Protein AF-0000000076043948 (afdb_homodimer)

Structure (mmCIF, N/CA/C/O backbone):
data_AF-0000000076043948-model_v1
#
loop_
_entity.id
_entity.type
_entity.pdbx_description
1 polymer 'Carboxypeptidase Q'
#
loop_
_atom_site.group_PDB
_atom_site.id
_atom_site.type_symbol
_atom_site.label_atom_id
_atom_site.label_alt_id
_atom_site.label_comp_id
_atom_site.label_asym_id
_atom_site.label_entity_id
_atom_site.label_seq_id
_atom_site.pdbx_PDB_ins_code
_atom_site.Cartn_x
_atom_site.Cartn_y
_atom_site.Cartn_z
_atom_site.occupancy
_atom_site.B_iso_or_equiv
_atom_site.auth_seq_id
_atom_site.auth_comp_id
_atom_site.auth_asym_id
_atom_site.auth_atom_id
_atom_site.pdbx_PDB_model_num
ATOM 1 N N . MET A 1 1 ? -17.734 -24.188 -31.656 1 89.12 1 MET A N 1
ATOM 2 C CA . MET A 1 1 ? -17.281 -23.281 -30.609 1 89.12 1 MET A CA 1
ATOM 3 C C . MET A 1 1 ? -15.75 -23.266 -30.531 1 89.12 1 MET A C 1
ATOM 5 O O . MET A 1 1 ? -15.117 -24.328 -30.516 1 89.12 1 MET A O 1
ATOM 9 N N . THR A 1 2 ? -15.203 -22.078 -30.594 1 95.69 2 THR A N 1
ATOM 10 C CA . THR A 1 2 ? -13.75 -21.969 -30.578 1 95.69 2 THR A CA 1
ATOM 11 C C . THR A 1 2 ? -13.227 -21.922 -29.141 1 95.69 2 THR A C 1
ATOM 13 O O . THR A 1 2 ? -14.016 -21.828 -28.203 1 95.69 2 THR A O 1
ATOM 16 N N . ILE A 1 3 ? -11.992 -22.109 -29 1 98.31 3 ILE A N 1
ATOM 17 C CA . ILE A 1 3 ? -11.336 -21.984 -27.703 1 98.31 3 ILE A CA 1
ATOM 18 C C . ILE A 1 3 ? -11.625 -20.625 -27.094 1 98.31 3 ILE A C 1
ATOM 20 O O . ILE A 1 3 ? -11.969 -20.516 -25.922 1 98.31 3 ILE A O 1
ATOM 24 N N . ILE A 1 4 ? -11.555 -19.578 -27.938 1 98.56 4 ILE A N 1
ATOM 25 C CA . ILE A 1 4 ? -11.773 -18.203 -27.484 1 98.56 4 ILE A CA 1
ATOM 26 C C . ILE A 1 4 ? -13.219 -18.031 -27.031 1 98.56 4 ILE A C 1
ATOM 28 O O . ILE A 1 4 ? -13.477 -17.453 -25.969 1 98.56 4 ILE A O 1
ATOM 32 N N . ASP A 1 5 ? -14.141 -18.562 -27.781 1 98.31 5 ASP A N 1
ATOM 33 C CA . ASP A 1 5 ? -15.555 -18.453 -27.422 1 98.31 5 ASP A CA 1
ATOM 34 C C . ASP A 1 5 ? -15.828 -19.109 -26.078 1 98.31 5 ASP A C 1
ATOM 36 O O . ASP A 1 5 ? -16.531 -18.547 -25.234 1 98.31 5 ASP A O 1
ATOM 40 N N . LEU A 1 6 ? -15.297 -20.281 -25.922 1 98.56 6 LEU A N 1
ATOM 41 C CA . LEU A 1 6 ? -15.516 -21.016 -24.672 1 98.56 6 LEU A CA 1
ATOM 42 C C . LEU A 1 6 ? -14.906 -20.281 -23.484 1 98.56 6 LEU A C 1
ATOM 44 O O . LEU A 1 6 ? -15.539 -20.156 -22.438 1 98.56 6 LEU A O 1
ATOM 48 N N . ALA A 1 7 ? -13.727 -19.781 -23.594 1 98.62 7 ALA A N 1
ATOM 49 C CA . ALA A 1 7 ? -12.953 -19.188 -22.5 1 98.62 7 ALA A CA 1
ATOM 50 C C . ALA A 1 7 ? -13.5 -17.812 -22.109 1 98.62 7 ALA A C 1
ATOM 52 O O . ALA A 1 7 ? -13.5 -17.453 -20.938 1 98.62 7 ALA A O 1
ATOM 53 N N . VAL A 1 8 ? -13.93 -17.016 -23.172 1 98.31 8 VAL A N 1
ATOM 54 C CA . VAL A 1 8 ? -14.211 -15.594 -22.938 1 98.31 8 VAL A CA 1
ATOM 55 C C . VAL A 1 8 ? -15.711 -15.375 -22.797 1 98.31 8 VAL A C 1
ATOM 57 O O . VAL A 1 8 ? -16.156 -14.555 -22 1 98.31 8 VAL A O 1
ATOM 60 N N . PHE A 1 9 ? -16.547 -16.125 -23.547 1 96.69 9 PHE A N 1
ATOM 61 C CA . PHE A 1 9 ? -17.984 -15.859 -23.594 1 96.69 9 PHE A CA 1
ATOM 62 C C . PHE A 1 9 ? -18.781 -17.094 -23.188 1 96.69 9 PHE A C 1
ATOM 64 O O . PHE A 1 9 ? -19.969 -17 -22.891 1 96.69 9 PHE A O 1
ATOM 71 N N . GLY A 1 10 ? -18.172 -18.203 -23.172 1 97.75 10 GLY A N 1
ATOM 72 C CA . GLY A 1 10 ? -18.875 -19.453 -22.984 1 97.75 10 GLY A CA 1
ATOM 73 C C . GLY A 1 10 ? -18.906 -19.922 -21.547 1 97.75 10 GLY A C 1
ATOM 74 O O . GLY A 1 10 ? -18.812 -19.109 -20.625 1 97.75 10 GLY A O 1
ATOM 75 N N . ALA A 1 11 ? -19.062 -21.172 -21.391 1 97.81 11 ALA A N 1
ATOM 76 C CA . ALA A 1 11 ? -19.312 -21.781 -20.094 1 97.81 11 ALA A CA 1
ATOM 77 C C . ALA A 1 11 ? -18.078 -21.719 -19.188 1 97.81 11 ALA A C 1
ATOM 79 O O . ALA A 1 11 ? -18.188 -21.844 -17.969 1 97.81 11 ALA A O 1
ATOM 80 N N . ALA A 1 12 ? -16.906 -21.5 -19.797 1 98.56 12 ALA A N 1
ATOM 81 C CA . ALA A 1 12 ? -15.672 -21.5 -19.016 1 98.56 12 ALA A CA 1
ATOM 82 C C . ALA A 1 12 ? -15.32 -20.078 -18.562 1 98.56 12 ALA A C 1
ATOM 84 O O . ALA A 1 12 ? -14.305 -19.875 -17.906 1 98.56 12 ALA A O 1
ATOM 85 N N . GLN A 1 13 ? -16.219 -19.141 -18.922 1 98.5 13 GLN A N 1
ATOM 86 C CA . GLN A 1 13 ? -15.977 -17.766 -18.516 1 98.5 13 GLN A CA 1
ATOM 87 C C . GLN A 1 13 ? -15.773 -17.672 -17.016 1 98.5 13 GLN A C 1
ATOM 89 O O . GLN A 1 13 ? -16.531 -18.25 -16.234 1 98.5 13 GLN A O 1
ATOM 94 N N . ASN A 1 14 ? -14.672 -17 -16.562 1 98.75 14 ASN A N 1
ATOM 95 C CA . ASN A 1 14 ? -14.289 -16.703 -15.195 1 98.75 14 ASN A CA 1
ATOM 96 C C . ASN A 1 14 ? -13.875 -17.969 -14.438 1 98.75 14 ASN A C 1
ATOM 98 O O . ASN A 1 14 ? -13.68 -17.922 -13.219 1 98.75 14 ASN A O 1
ATOM 102 N N . ARG A 1 15 ? -13.719 -19.047 -15.109 1 98.69 15 ARG A N 1
ATOM 103 C CA . ARG A 1 15 ? -13.43 -20.297 -14.438 1 98.69 15 ARG A CA 1
ATOM 104 C C . ARG A 1 15 ? -12.023 -20.281 -13.844 1 98.69 15 ARG A C 1
ATOM 106 O O . ARG A 1 15 ? -11.812 -20.75 -12.719 1 98.69 15 ARG A O 1
ATOM 113 N N . SER A 1 16 ? -11.055 -19.812 -14.602 1 98.75 16 SER A N 1
ATOM 114 C CA . SER A 1 16 ? -9.703 -19.75 -14.07 1 98.75 16 SER A CA 1
ATOM 115 C C . SER A 1 16 ? -9.625 -18.844 -12.852 1 98.75 16 SER A C 1
ATOM 117 O O . SER A 1 16 ? -8.898 -19.141 -11.898 1 98.75 16 SER A O 1
ATOM 119 N N . TYR A 1 17 ? -10.359 -17.75 -12.875 1 98.81 17 TYR A N 1
ATOM 120 C CA . TYR A 1 17 ? -10.406 -16.828 -11.734 1 98.81 17 TYR A CA 1
ATOM 121 C C . TYR A 1 17 ? -11.008 -17.516 -10.516 1 98.81 17 TYR A C 1
ATOM 123 O O . TYR A 1 17 ? -10.477 -17.406 -9.406 1 98.81 17 TYR A O 1
ATOM 131 N N . LYS A 1 18 ? -12.133 -18.188 -10.711 1 98.69 18 LYS A N 1
ATOM 132 C CA . LYS A 1 18 ? -12.797 -18.875 -9.609 1 98.69 18 LYS A CA 1
ATOM 133 C C . LYS A 1 18 ? -11.914 -19.984 -9.039 1 98.69 18 LYS A C 1
ATOM 135 O O . LYS A 1 18 ? -11.852 -20.172 -7.824 1 98.69 18 LYS A O 1
ATOM 140 N N . ARG A 1 19 ? -11.258 -20.719 -9.922 1 98.75 19 ARG A N 1
ATOM 141 C CA . ARG A 1 19 ? -10.328 -21.766 -9.5 1 98.75 19 ARG A CA 1
ATOM 142 C C . ARG A 1 19 ? -9.195 -21.172 -8.664 1 98.75 19 ARG A C 1
ATOM 144 O O . ARG A 1 19 ? -8.805 -21.75 -7.645 1 98.75 19 ARG A O 1
ATOM 151 N N . LEU A 1 20 ? -8.664 -20.062 -9.109 1 98.88 20 LEU A N 1
ATOM 152 C CA . LEU A 1 20 ? -7.59 -19.406 -8.383 1 98.88 20 LEU A CA 1
ATOM 153 C C . LEU A 1 20 ? -8.062 -18.953 -7.004 1 98.88 20 LEU A C 1
ATOM 155 O O . LEU A 1 20 ? -7.363 -19.141 -6.008 1 98.88 20 LEU A O 1
ATOM 159 N N . ALA A 1 21 ? -9.227 -18.312 -6.984 1 98.88 21 ALA A N 1
ATOM 160 C CA . ALA A 1 21 ? -9.781 -17.828 -5.719 1 98.88 21 ALA A CA 1
ATOM 161 C C . ALA A 1 21 ? -9.977 -18.984 -4.742 1 98.88 21 ALA A C 1
ATOM 163 O O . ALA A 1 21 ? -9.594 -18.891 -3.574 1 98.88 21 ALA A O 1
ATOM 164 N N . ASP A 1 22 ? -10.602 -20.078 -5.234 1 98.5 22 ASP A N 1
ATOM 165 C CA . ASP A 1 22 ? -10.82 -21.234 -4.383 1 98.5 22 ASP A CA 1
ATOM 166 C C . ASP A 1 22 ? -9.5 -21.766 -3.826 1 98.5 22 ASP A C 1
ATOM 168 O O . ASP A 1 22 ? -9.406 -22.078 -2.637 1 98.5 22 ASP A O 1
ATOM 172 N N . PHE A 1 23 ? -8.555 -21.859 -4.621 1 98.75 23 PHE A N 1
ATOM 173 C CA . PHE A 1 23 ? -7.246 -22.406 -4.285 1 98.75 23 PHE A CA 1
ATOM 174 C C . PHE A 1 23 ? -6.535 -21.531 -3.268 1 98.75 23 PHE A C 1
ATOM 176 O O . PHE A 1 23 ? -6.16 -22 -2.189 1 98.75 23 PHE A O 1
ATOM 183 N N . THR A 1 24 ? -6.41 -20.219 -3.553 1 98.75 24 THR A N 1
ATOM 184 C CA . THR A 1 24 ? -5.625 -19.328 -2.709 1 98.75 24 THR A CA 1
ATOM 185 C C . THR A 1 24 ? -6.363 -19.031 -1.406 1 98.75 24 THR A C 1
ATOM 187 O O . THR A 1 24 ? -5.734 -18.844 -0.361 1 98.75 24 THR A O 1
ATOM 190 N N . ASP A 1 25 ? -7.699 -18.938 -1.496 1 98.69 25 ASP A N 1
ATOM 191 C CA . ASP A 1 25 ? -8.461 -18.719 -0.272 1 98.69 25 ASP A CA 1
ATOM 192 C C . ASP A 1 25 ? -8.32 -19.906 0.681 1 98.69 25 ASP A C 1
ATOM 194 O O . ASP A 1 25 ? -8.336 -19.734 1.901 1 98.69 25 ASP A O 1
ATOM 198 N N . THR A 1 26 ? -8.188 -21.031 0.118 1 98.38 26 THR A N 1
ATOM 199 C CA . THR A 1 26 ? -8.133 -22.266 0.911 1 98.38 26 THR A CA 1
ATOM 200 C C . THR A 1 26 ? -6.734 -22.453 1.498 1 98.38 26 THR A C 1
ATOM 202 O O . THR A 1 26 ? -6.59 -22.734 2.689 1 98.38 26 THR A O 1
ATOM 205 N N . ILE A 1 27 ? -5.684 -22.297 0.711 1 98.38 27 ILE A N 1
ATOM 206 C CA . ILE A 1 27 ? -4.34 -22.719 1.09 1 98.38 27 ILE A CA 1
ATOM 207 C C . ILE A 1 27 ? -3.584 -21.547 1.716 1 98.38 27 ILE A C 1
ATOM 209 O O . ILE A 1 27 ? -2.805 -21.734 2.652 1 98.38 27 ILE A O 1
ATOM 213 N N . GLY A 1 28 ? -3.744 -20.297 1.127 1 98.12 28 GLY A N 1
ATOM 214 C CA . GLY A 1 28 ? -2.896 -19.172 1.495 1 98.12 28 GLY A CA 1
ATOM 215 C C . GLY A 1 28 ? -1.545 -19.203 0.806 1 98.12 28 GLY A C 1
ATOM 216 O O . GLY A 1 28 ? -1.438 -19.609 -0.35 1 98.12 28 GLY A O 1
ATOM 217 N N . ASN A 1 29 ? -0.562 -18.641 1.426 1 98.06 29 ASN A N 1
ATOM 218 C CA . ASN A 1 29 ? 0.78 -18.656 0.852 1 98.06 29 ASN A CA 1
ATOM 219 C C . ASN A 1 29 ? 1.41 -20.031 0.91 1 98.06 29 ASN A C 1
ATOM 221 O O . ASN A 1 29 ? 0.994 -20.875 1.707 1 98.06 29 ASN A O 1
ATOM 225 N N . ARG A 1 30 ? 2.373 -20.234 0.055 1 98.44 30 ARG A N 1
ATOM 226 C CA . ARG A 1 30 ? 2.898 -21.578 -0.164 1 98.44 30 ARG A CA 1
ATOM 227 C C . ARG A 1 30 ? 4.406 -21.547 -0.392 1 98.44 30 ARG A C 1
ATOM 229 O O . ARG A 1 30 ? 4.891 -22.016 -1.422 1 98.44 30 ARG A O 1
ATOM 236 N N . VAL A 1 31 ? 5.105 -21.125 0.623 1 98.38 31 VAL A N 1
ATOM 237 C CA . VAL A 1 31 ? 6.551 -20.984 0.48 1 98.38 31 VAL A CA 1
ATOM 238 C C . VAL A 1 31 ? 7.211 -22.359 0.499 1 98.38 31 VAL A C 1
ATOM 240 O O . VAL A 1 31 ? 6.684 -23.297 1.099 1 98.38 31 VAL A O 1
ATOM 243 N N . SER A 1 32 ? 8.352 -22.469 -0.191 1 98.38 32 SER A N 1
ATOM 244 C CA . SER A 1 32 ? 9.125 -23.688 -0.297 1 98.38 32 SER A CA 1
ATOM 245 C C . SER A 1 32 ? 9.336 -24.344 1.071 1 98.38 32 SER A C 1
ATOM 247 O O . SER A 1 32 ? 9.719 -23.656 2.027 1 98.38 32 SER A O 1
ATOM 249 N N . GLY A 1 33 ? 9.062 -25.609 1.171 1 98.19 33 GLY A N 1
ATOM 250 C CA . GLY A 1 33 ? 9.32 -26.375 2.379 1 98.19 33 GLY A CA 1
ATOM 251 C C . GLY A 1 33 ? 8.188 -26.281 3.391 1 98.19 33 GLY A C 1
ATOM 252 O O . GLY A 1 33 ? 8.219 -26.953 4.426 1 98.19 33 GLY A O 1
ATOM 253 N N . SER A 1 34 ? 7.188 -25.578 3.139 1 98 34 SER A N 1
ATOM 254 C CA . SER A 1 34 ? 6.105 -25.375 4.098 1 98 34 SER A CA 1
ATOM 255 C C . SER A 1 34 ? 5.039 -26.453 3.977 1 98 34 SER A C 1
ATOM 257 O O . SER A 1 34 ? 4.922 -27.109 2.936 1 98 34 SER A O 1
ATOM 259 N N . HIS A 1 35 ? 4.305 -26.609 5.059 1 97.69 35 HIS A N 1
ATOM 260 C CA . HIS A 1 35 ? 3.135 -27.469 5.035 1 97.69 35 HIS A CA 1
ATOM 261 C C . HIS A 1 35 ? 2.107 -26.984 4.02 1 97.69 35 HIS A C 1
ATOM 263 O O . HIS A 1 35 ? 1.45 -27.797 3.357 1 97.69 35 HIS A O 1
ATOM 269 N N . ASN A 1 36 ? 1.977 -25.688 3.834 1 98.31 36 ASN A N 1
ATOM 270 C CA . ASN A 1 36 ? 1.037 -25.125 2.877 1 98.31 36 ASN A CA 1
ATOM 271 C C . ASN A 1 36 ? 1.363 -25.547 1.447 1 98.31 36 ASN A C 1
ATOM 273 O O . ASN A 1 36 ? 0.46 -25.766 0.641 1 98.31 36 ASN A O 1
ATOM 277 N N . LEU A 1 37 ? 2.65 -25.594 1.121 1 98.75 37 LEU A N 1
ATOM 278 C CA . LEU A 1 37 ? 3.016 -26.016 -0.222 1 98.75 37 LEU A CA 1
ATOM 279 C C . LEU A 1 37 ? 2.596 -27.469 -0.457 1 98.75 37 LEU A C 1
ATOM 281 O O . LEU A 1 37 ? 2.113 -27.812 -1.539 1 98.75 37 LEU A O 1
ATOM 285 N N . GLU A 1 38 ? 2.77 -28.297 0.518 1 98.5 38 GLU A N 1
ATOM 286 C CA . GLU A 1 38 ? 2.33 -29.688 0.414 1 98.5 38 GLU A CA 1
ATOM 287 C C . GLU A 1 38 ? 0.824 -29.766 0.192 1 98.5 38 GLU A C 1
ATOM 289 O O . GLU A 1 38 ? 0.36 -30.531 -0.665 1 98.5 38 GLU A O 1
ATOM 294 N N . MET A 1 39 ? 0.13 -29 0.976 1 98.56 39 MET A N 1
ATOM 295 C CA . MET A 1 39 ? -1.322 -28.969 0.828 1 98.56 39 MET A CA 1
ATOM 296 C C . MET A 1 39 ? -1.716 -28.453 -0.555 1 98.56 39 MET A C 1
ATOM 298 O O . MET A 1 39 ? -2.682 -28.938 -1.147 1 98.56 39 MET A O 1
ATOM 302 N N . ALA A 1 40 ? -0.991 -27.516 -1.027 1 98.81 40 ALA A N 1
ATOM 303 C CA . ALA A 1 40 ? -1.26 -26.938 -2.342 1 98.81 40 ALA A CA 1
ATOM 304 C C . ALA A 1 40 ? -1.103 -27.984 -3.443 1 98.81 40 ALA A C 1
ATOM 306 O O . ALA A 1 40 ? -1.934 -28.062 -4.352 1 98.81 40 ALA A O 1
ATOM 307 N N . ILE A 1 41 ? -0.041 -28.719 -3.395 1 98.88 41 ILE A N 1
ATOM 308 C CA . ILE A 1 41 ? 0.228 -29.734 -4.395 1 98.88 41 ILE A CA 1
ATOM 309 C C . ILE A 1 41 ? -0.877 -30.797 -4.363 1 98.88 41 ILE A C 1
ATOM 311 O O . ILE A 1 41 ? -1.394 -31.188 -5.41 1 98.88 41 ILE A O 1
ATOM 315 N N . LYS A 1 42 ? -1.222 -31.188 -3.162 1 98.81 42 LYS A N 1
ATOM 316 C CA . LYS A 1 42 ? -2.301 -32.156 -3.016 1 98.81 42 LYS A CA 1
ATOM 317 C C . LYS A 1 42 ? -3.617 -31.594 -3.551 1 98.81 42 LYS A C 1
ATOM 319 O O . LYS A 1 42 ? -4.363 -32.312 -4.234 1 98.81 42 LYS A O 1
ATOM 324 N N . TYR A 1 43 ? -3.883 -30.406 -3.189 1 98.81 43 TYR A N 1
ATOM 325 C CA . TYR A 1 43 ? -5.094 -29.734 -3.654 1 98.81 43 TYR A CA 1
ATOM 326 C C . TYR A 1 43 ? -5.16 -29.719 -5.176 1 98.81 43 TYR A C 1
ATOM 328 O O . TYR A 1 43 ? -6.18 -30.094 -5.762 1 98.81 43 TYR A O 1
ATOM 336 N N . MET A 1 44 ? -4.121 -29.297 -5.82 1 98.88 44 MET A N 1
ATOM 337 C CA . MET A 1 44 ? -4.094 -29.188 -7.277 1 98.88 44 MET A CA 1
ATOM 338 C C . MET A 1 44 ? -4.172 -30.562 -7.93 1 98.88 44 MET A C 1
ATOM 340 O O . MET A 1 44 ? -4.852 -30.734 -8.945 1 98.88 44 MET A O 1
ATOM 344 N N . TYR A 1 45 ? -3.424 -31.516 -7.375 1 98.88 45 TYR A N 1
ATOM 345 C CA . TYR A 1 45 ? -3.502 -32.875 -7.895 1 98.88 45 TYR A CA 1
ATOM 346 C C . TYR A 1 45 ? -4.945 -33.344 -7.941 1 98.88 45 TYR A C 1
ATOM 348 O O . TYR A 1 45 ? -5.41 -33.844 -8.969 1 98.88 45 TYR A O 1
ATOM 356 N N . ASN A 1 46 ? -5.652 -33.219 -6.855 1 98.81 46 ASN A N 1
ATOM 357 C CA . ASN A 1 46 ? -7.035 -33.688 -6.758 1 98.81 46 ASN A CA 1
ATOM 358 C C . ASN A 1 46 ? -7.957 -32.875 -7.676 1 98.81 46 ASN A C 1
ATOM 360 O O . ASN A 1 46 ? -8.828 -33.469 -8.336 1 98.81 46 ASN A O 1
ATOM 364 N N . ALA A 1 47 ? -7.781 -31.578 -7.656 1 98.75 47 ALA A N 1
ATOM 365 C CA . ALA A 1 47 ? -8.641 -30.719 -8.477 1 98.75 47 ALA A CA 1
ATOM 366 C C . ALA A 1 47 ? -8.477 -31.047 -9.961 1 98.75 47 ALA A C 1
ATOM 368 O O . ALA A 1 47 ? -9.461 -31.094 -10.703 1 98.75 47 ALA A O 1
ATOM 369 N N . ILE A 1 48 ? -7.25 -31.266 -10.375 1 98.75 48 ILE A N 1
ATOM 370 C CA . ILE A 1 48 ? -6.953 -31.547 -11.773 1 98.75 48 ILE A CA 1
ATOM 371 C C . ILE A 1 48 ? -7.48 -32.938 -12.148 1 98.75 48 ILE A C 1
ATOM 373 O O . ILE A 1 48 ? -8.047 -33.125 -13.234 1 98.75 48 ILE A O 1
ATOM 377 N N . ALA A 1 49 ? -7.305 -33.844 -11.266 1 98.56 49 ALA A N 1
ATOM 378 C CA . ALA A 1 49 ? -7.836 -35.188 -11.5 1 98.56 49 ALA A CA 1
ATOM 379 C C . ALA A 1 49 ? -9.359 -35.156 -11.609 1 98.56 49 ALA A C 1
ATOM 381 O O . ALA A 1 49 ? -9.938 -35.812 -12.477 1 98.56 49 ALA A O 1
ATOM 382 N N . GLN A 1 50 ? -9.977 -34.438 -10.766 1 98.06 50 GLN A N 1
ATOM 383 C CA . GLN A 1 50 ? -11.43 -34.281 -10.781 1 98.06 50 GLN A CA 1
ATOM 384 C C . GLN A 1 50 ? -11.906 -33.625 -12.07 1 98.06 50 GLN A C 1
ATOM 386 O O . GLN A 1 50 ? -13.008 -33.875 -12.547 1 98.06 50 GLN A O 1
ATOM 391 N N . ASP A 1 51 ? -11.023 -32.812 -12.547 1 96.75 51 ASP A N 1
ATOM 392 C CA . ASP A 1 51 ? -11.297 -32.125 -13.812 1 96.75 51 ASP A CA 1
ATOM 393 C C . ASP A 1 51 ? -11.172 -33.094 -14.984 1 96.75 51 ASP A C 1
ATOM 395 O O . ASP A 1 51 ? -11.43 -32.719 -16.141 1 96.75 51 ASP A O 1
ATOM 399 N N . GLY A 1 52 ? -10.734 -34.344 -14.82 1 97.31 52 GLY A N 1
ATOM 400 C CA . GLY A 1 52 ? -10.664 -35.375 -15.844 1 97.31 52 GLY A CA 1
ATOM 401 C C . GLY A 1 52 ? -9.367 -35.344 -16.625 1 97.31 52 GLY A C 1
ATOM 402 O O . GLY A 1 52 ? -9.289 -35.906 -17.734 1 97.31 52 GLY A O 1
ATOM 403 N N . LEU A 1 53 ? -8.406 -34.656 -16.125 1 98.38 53 LEU A N 1
ATOM 404 C CA . LEU A 1 53 ? -7.105 -34.594 -16.781 1 98.38 53 LEU A CA 1
ATOM 405 C C . LEU A 1 53 ? -6.121 -35.562 -16.125 1 98.38 53 LEU A C 1
ATOM 407 O O . LEU A 1 53 ? -6.242 -35.875 -14.938 1 98.38 53 LEU A O 1
ATOM 411 N N . TYR A 1 54 ? -5.184 -36.062 -16.938 1 98.12 54 TYR A N 1
ATOM 412 C CA . TYR A 1 54 ? -4.117 -36.906 -16.391 1 98.12 54 TYR A CA 1
ATOM 413 C C . TYR A 1 54 ? -3.1 -36.062 -15.633 1 98.12 54 TYR A C 1
ATOM 415 O O . TYR A 1 54 ? -2.561 -35.094 -16.188 1 98.12 54 TYR A O 1
ATOM 423 N N . VAL A 1 55 ? -2.889 -36.375 -14.367 1 98.81 55 VAL A N 1
ATOM 424 C CA . VAL A 1 55 ? -1.966 -35.625 -13.523 1 98.81 55 VAL A CA 1
ATOM 425 C C . VAL A 1 55 ? -1.056 -36.594 -12.766 1 98.81 55 VAL A C 1
ATOM 427 O O . VAL A 1 55 ? -1.495 -37.656 -12.32 1 98.81 55 VAL A O 1
ATOM 430 N N . HIS A 1 56 ? 0.191 -36.312 -12.688 1 98.75 56 HIS A N 1
ATOM 431 C CA . HIS A 1 56 ? 1.137 -37.062 -11.859 1 98.75 56 HIS A CA 1
ATOM 432 C C . HIS A 1 56 ? 2.158 -36.125 -11.219 1 98.75 56 HIS A C 1
ATOM 434 O O . HIS A 1 56 ? 2.275 -34.969 -11.617 1 98.75 56 HIS A O 1
ATOM 440 N N . LEU A 1 57 ? 2.807 -36.594 -10.148 1 98.88 57 LEU A N 1
ATOM 441 C CA . LEU A 1 57 ? 3.785 -35.812 -9.406 1 98.88 57 LEU A CA 1
ATOM 442 C C . LEU A 1 57 ? 5.203 -36.312 -9.695 1 98.88 57 LEU A C 1
ATOM 444 O O . LEU A 1 57 ? 5.438 -37.5 -9.828 1 98.88 57 LEU A O 1
ATOM 448 N N . GLU A 1 58 ? 6.109 -35.375 -9.914 1 98.88 58 GLU A N 1
ATOM 449 C CA . GLU A 1 58 ? 7.527 -35.719 -10.047 1 98.88 58 GLU A CA 1
ATOM 450 C C . GLU A 1 58 ? 8.328 -35.188 -8.852 1 98.88 58 GLU A C 1
ATOM 452 O O . GLU A 1 58 ? 8.305 -34 -8.555 1 98.88 58 GLU A O 1
ATOM 457 N N . PRO A 1 59 ? 9.047 -36.031 -8.195 1 98.62 59 PRO A N 1
ATOM 458 C CA . PRO A 1 59 ? 9.742 -35.656 -6.957 1 98.62 59 PRO A CA 1
ATOM 459 C C . PRO A 1 59 ? 10.844 -34.625 -7.195 1 98.62 59 PRO A C 1
ATOM 461 O O . PRO A 1 59 ? 11.555 -34.688 -8.203 1 98.62 59 PRO A O 1
ATOM 464 N N . VAL A 1 60 ? 10.93 -33.719 -6.301 1 98.25 60 VAL A N 1
ATOM 465 C CA . VAL A 1 60 ? 12 -32.719 -6.281 1 98.25 60 VAL A CA 1
ATOM 466 C C . VAL A 1 60 ? 12.438 -32.469 -4.844 1 98.25 60 VAL A C 1
ATOM 468 O O . VAL A 1 60 ? 11.656 -32.625 -3.908 1 98.25 60 VAL A O 1
ATOM 471 N N . LYS A 1 61 ? 13.727 -32.219 -4.676 1 98.56 61 LYS A N 1
ATOM 472 C CA . LYS A 1 61 ? 14.258 -31.703 -3.414 1 98.56 61 LYS A CA 1
ATOM 473 C C . LYS A 1 61 ? 14.359 -30.188 -3.428 1 98.56 61 LYS A C 1
ATOM 475 O O . LYS A 1 61 ? 14.938 -29.609 -4.348 1 98.56 61 LYS A O 1
ATOM 480 N N . ILE A 1 62 ? 13.781 -29.547 -2.391 1 98.69 62 ILE A N 1
ATOM 481 C CA . ILE A 1 62 ? 13.688 -28.094 -2.447 1 98.69 62 ILE A CA 1
ATOM 482 C C . ILE A 1 62 ? 14.258 -27.5 -1.164 1 98.69 62 ILE A C 1
ATOM 484 O O . ILE A 1 62 ? 14.266 -28.141 -0.116 1 98.69 62 ILE A O 1
ATOM 488 N N . PRO A 1 63 ? 14.742 -26.234 -1.255 1 98.31 63 PRO A N 1
ATOM 489 C CA . PRO A 1 63 ? 15.219 -25.547 -0.053 1 98.31 63 PRO A CA 1
ATOM 490 C C . PRO A 1 63 ? 14.117 -25.328 0.982 1 98.31 63 PRO A C 1
ATOM 492 O O . PRO A 1 63 ? 12.945 -25.188 0.621 1 98.31 63 PRO A O 1
ATOM 495 N N . HIS A 1 64 ? 14.516 -25.297 2.215 1 98.5 64 HIS A N 1
ATOM 496 C CA . HIS A 1 64 ? 13.609 -25.125 3.346 1 98.5 64 HIS A CA 1
ATOM 497 C C . HIS A 1 64 ? 14.102 -24.047 4.297 1 98.5 64 HIS A C 1
ATOM 499 O O . HIS A 1 64 ? 14.852 -24.328 5.238 1 98.5 64 HIS A O 1
ATOM 505 N N . TRP A 1 65 ? 13.711 -22.844 4.012 1 98.44 65 TRP A N 1
ATOM 506 C CA . TRP A 1 65 ? 14.031 -21.672 4.816 1 98.44 65 TRP A CA 1
ATOM 507 C C . TRP A 1 65 ? 12.789 -21.156 5.527 1 98.44 65 TRP A C 1
ATOM 509 O O . TRP A 1 65 ? 11.711 -21.078 4.934 1 98.44 65 TRP A O 1
ATOM 519 N N . VAL A 1 66 ? 12.859 -20.828 6.805 1 98.44 66 VAL A N 1
ATOM 520 C CA . VAL A 1 66 ? 11.758 -20.266 7.57 1 98.44 66 VAL A CA 1
ATOM 521 C C . VAL A 1 66 ? 12.148 -18.891 8.102 1 98.44 66 VAL A C 1
ATOM 523 O O . VAL A 1 66 ? 13.219 -18.719 8.68 1 98.44 66 VAL A O 1
ATOM 526 N N . ARG A 1 67 ? 11.367 -17.906 7.898 1 98.25 67 ARG A N 1
ATOM 527 C CA . ARG A 1 67 ? 11.68 -16.516 8.234 1 98.25 67 ARG A CA 1
ATOM 528 C C . ARG A 1 67 ? 11.719 -16.328 9.742 1 98.25 67 ARG A C 1
ATOM 530 O O . ARG A 1 67 ? 12.562 -15.57 10.25 1 98.25 67 ARG A O 1
ATOM 537 N N . GLY A 1 68 ? 10.719 -17.047 10.438 1 97.69 68 GLY A N 1
ATOM 538 C CA . GLY A 1 68 ? 10.602 -16.828 11.875 1 97.69 68 GLY A CA 1
ATOM 539 C C . GLY A 1 68 ? 10.062 -15.453 12.227 1 97.69 68 GLY A C 1
ATOM 540 O O . GLY A 1 68 ? 9.602 -14.711 11.352 1 97.69 68 GLY A O 1
ATOM 541 N N . LYS A 1 69 ? 10.039 -15.188 13.562 1 97.5 69 LYS A N 1
ATOM 542 C CA . LYS A 1 69 ? 9.609 -13.867 14.023 1 97.5 69 LYS A CA 1
ATOM 543 C C . LYS A 1 69 ? 10.711 -12.828 13.812 1 97.5 69 LYS A C 1
ATOM 545 O O . LYS A 1 69 ? 11.891 -13.117 14 1 97.5 69 LYS A O 1
ATOM 550 N N . GLU A 1 70 ? 10.32 -11.703 13.367 1 98.62 70 GLU A N 1
ATOM 551 C CA . GLU A 1 70 ? 11.305 -10.648 13.125 1 98.62 70 GLU A CA 1
ATOM 552 C C . GLU A 1 70 ? 10.742 -9.281 13.492 1 98.62 70 GLU A C 1
ATOM 554 O O . GLU A 1 70 ? 9.523 -9.094 13.547 1 98.62 70 GLU A O 1
ATOM 559 N N . SER A 1 71 ? 11.562 -8.367 13.836 1 98.69 71 SER A N 1
ATOM 560 C CA . SER A 1 71 ? 11.188 -6.988 14.133 1 98.69 71 SER A CA 1
ATOM 561 C C . SER A 1 71 ? 12.375 -6.047 13.992 1 98.69 71 SER A C 1
ATOM 563 O O . SER A 1 71 ? 13.531 -6.473 14.094 1 98.69 71 SER A O 1
ATOM 565 N N . ALA A 1 72 ? 12.148 -4.852 13.672 1 98.88 72 ALA A N 1
ATOM 566 C CA . ALA A 1 72 ? 13.148 -3.783 13.609 1 98.88 72 ALA A CA 1
ATOM 567 C C . ALA A 1 72 ? 12.586 -2.477 14.156 1 98.88 72 ALA A C 1
ATOM 569 O O . ALA A 1 72 ? 11.414 -2.152 13.938 1 98.88 72 ALA A O 1
ATOM 570 N N . GLU A 1 73 ? 13.383 -1.787 14.906 1 98.69 73 GLU A N 1
ATOM 571 C CA . GLU A 1 73 ? 13.008 -0.5 15.484 1 98.69 73 GLU A CA 1
ATOM 572 C C . GLU A 1 73 ? 14.148 0.508 15.375 1 98.69 73 GLU A C 1
ATOM 574 O O . GLU A 1 73 ? 15.289 0.193 15.695 1 98.69 73 GLU A O 1
ATOM 579 N N . MET A 1 74 ? 13.875 1.658 14.852 1 98.81 74 MET A N 1
ATOM 580 C CA . MET A 1 74 ? 14.797 2.785 14.977 1 98.81 74 MET A CA 1
ATOM 581 C C . MET A 1 74 ? 14.75 3.365 16.391 1 98.81 74 MET A C 1
ATOM 583 O O . MET A 1 74 ? 13.695 3.795 16.859 1 98.81 74 MET A O 1
ATOM 587 N N . ILE A 1 75 ? 15.867 3.412 17 1 98.44 75 ILE A N 1
ATOM 588 C CA . ILE A 1 75 ? 15.984 3.852 18.391 1 98.44 75 ILE A CA 1
ATOM 589 C C . ILE A 1 75 ? 16.375 5.324 18.438 1 98.44 75 ILE A C 1
ATOM 591 O O . ILE A 1 75 ? 15.922 6.074 19.297 1 98.44 75 ILE A O 1
ATOM 595 N N . LEU A 1 76 ? 17.297 5.648 17.594 1 98.38 76 LEU A N 1
ATOM 596 C CA . LEU A 1 76 ? 17.75 7.02 17.391 1 98.38 76 LEU A CA 1
ATOM 597 C C . LEU A 1 76 ? 17.562 7.441 15.938 1 98.38 76 LEU A C 1
ATOM 599 O O . LEU A 1 76 ? 17.719 6.625 15.023 1 98.38 76 LEU A O 1
ATOM 603 N N . PRO A 1 77 ? 17.297 8.695 15.703 1 98.12 77 PRO A N 1
ATOM 604 C CA . PRO A 1 77 ? 17.188 9.805 16.656 1 98.12 77 PRO A CA 1
ATOM 605 C C . PRO A 1 77 ? 15.836 9.844 17.375 1 98.12 77 PRO A C 1
ATOM 607 O O . PRO A 1 77 ? 15.648 10.633 18.297 1 98.12 77 PRO A O 1
ATOM 610 N N . ARG A 1 78 ? 14.898 9.031 16.922 1 96.5 78 ARG A N 1
ATOM 611 C CA . ARG A 1 78 ? 13.625 8.859 17.609 1 96.5 78 ARG A CA 1
ATOM 612 C C . ARG A 1 78 ? 13.125 7.43 17.484 1 96.5 78 ARG A C 1
ATOM 614 O O . ARG A 1 78 ? 13.5 6.711 16.562 1 96.5 78 ARG A O 1
ATOM 621 N N . ALA A 1 79 ? 12.258 7.098 18.391 1 96.44 79 ALA A N 1
ATOM 622 C CA . ALA A 1 79 ? 11.688 5.75 18.359 1 96.44 79 ALA A CA 1
ATOM 623 C C . ALA A 1 79 ? 10.695 5.59 17.219 1 96.44 79 ALA A C 1
ATOM 625 O O . ALA A 1 79 ? 9.789 6.41 17.062 1 96.44 79 ALA A O 1
ATOM 626 N N . LYS A 1 80 ? 10.883 4.559 16.422 1 97.69 80 LYS A N 1
ATOM 627 C CA . LYS A 1 80 ? 9.953 4.23 15.352 1 97.69 80 LYS A CA 1
ATOM 628 C C . LYS A 1 80 ? 10.055 2.758 14.969 1 97.69 80 LYS A C 1
ATOM 630 O O . LYS A 1 80 ? 11.148 2.252 14.711 1 97.69 80 LYS A O 1
ATOM 635 N N . GLY A 1 81 ? 8.914 2.086 15 1 98 81 GLY A N 1
ATOM 636 C CA . GLY A 1 81 ? 8.898 0.746 14.438 1 98 81 GLY A CA 1
ATOM 637 C C . GLY A 1 81 ? 9.102 0.726 12.938 1 98 81 GLY A C 1
ATOM 638 O O . GLY A 1 81 ? 8.57 1.576 12.219 1 98 81 GLY A O 1
ATOM 639 N N . LEU A 1 82 ? 9.898 -0.21 12.414 1 98.75 82 LEU A N 1
ATOM 640 C CA . LEU A 1 82 ? 10.148 -0.368 10.984 1 98.75 82 LEU A CA 1
ATOM 641 C C . LEU A 1 82 ? 9.453 -1.614 10.445 1 98.75 82 LEU A C 1
ATOM 643 O O . LEU A 1 82 ? 9.508 -2.678 11.07 1 98.75 82 LEU A O 1
ATOM 647 N N . ALA A 1 83 ? 8.68 -1.426 9.406 1 98.31 83 ALA A N 1
ATOM 648 C CA . ALA A 1 83 ? 8.141 -2.596 8.719 1 98.31 83 ALA A CA 1
ATOM 649 C C . ALA A 1 83 ? 9.219 -3.311 7.914 1 98.31 83 ALA A C 1
ATOM 651 O O . ALA A 1 83 ? 9.82 -2.725 7.008 1 98.31 83 ALA A O 1
ATOM 652 N N . ILE A 1 84 ? 9.469 -4.566 8.188 1 98.81 84 ILE A N 1
ATOM 653 C CA . ILE A 1 84 ? 10.539 -5.281 7.492 1 98.81 84 ILE A CA 1
ATOM 654 C C . ILE A 1 84 ? 10.031 -6.641 7.02 1 98.81 84 ILE A C 1
ATOM 656 O O . ILE A 1 84 ? 9.016 -7.137 7.516 1 98.81 84 ILE A O 1
ATOM 660 N N . LEU A 1 85 ? 10.688 -7.141 6.027 1 98.88 85 LEU A N 1
ATOM 661 C CA . LEU A 1 85 ? 10.586 -8.539 5.625 1 98.88 85 LEU A CA 1
ATOM 662 C C . LEU A 1 85 ? 11.969 -9.148 5.406 1 98.88 85 LEU A C 1
ATOM 664 O O . LEU A 1 85 ? 12.695 -8.727 4.504 1 98.88 85 LEU A O 1
ATOM 668 N N . GLY A 1 86 ? 12.273 -10.086 6.293 1 98.94 86 GLY A N 1
ATOM 669 C CA . GLY A 1 86 ? 13.508 -10.828 6.07 1 98.94 86 GLY A CA 1
ATOM 670 C C . GLY A 1 86 ? 13.586 -11.461 4.691 1 98.94 86 GLY A C 1
ATOM 671 O O . GLY A 1 86 ? 12.57 -11.883 4.141 1 98.94 86 GLY A O 1
ATOM 672 N N . LEU A 1 87 ? 14.812 -11.484 4.152 1 98.88 87 LEU A N 1
ATOM 673 C CA . LEU A 1 87 ? 14.992 -12.031 2.811 1 98.88 87 LEU A CA 1
ATOM 674 C C . LEU A 1 87 ? 15.219 -13.539 2.859 1 98.88 87 LEU A C 1
ATOM 676 O O . LEU A 1 87 ? 15.781 -14.055 3.83 1 98.88 87 LEU A O 1
ATOM 680 N N . GLY A 1 88 ? 14.75 -14.18 1.812 1 98.62 88 GLY A N 1
ATOM 681 C CA . GLY A 1 88 ? 14.938 -15.617 1.712 1 98.62 88 GLY A CA 1
ATOM 682 C C . GLY A 1 88 ? 16.391 -16.031 1.799 1 98.62 88 GLY A C 1
ATOM 683 O O . GLY A 1 88 ? 17.25 -15.422 1.171 1 98.62 88 GLY A O 1
ATOM 684 N N . SER A 1 89 ? 16.672 -17 2.572 1 98 89 SER A N 1
ATOM 685 C CA . SER A 1 89 ? 17.984 -17.609 2.811 1 98 89 SER A CA 1
ATOM 686 C C . SER A 1 89 ? 18.781 -16.812 3.826 1 98 89 SER A C 1
ATOM 688 O O . SER A 1 89 ? 19.891 -17.203 4.211 1 98 89 SER A O 1
ATOM 690 N N . SER A 1 90 ? 18.297 -15.672 4.273 1 98.81 90 SER A N 1
ATOM 691 C CA . SER A 1 90 ? 19.031 -14.875 5.262 1 98.81 90 SER A CA 1
ATOM 692 C C . SER A 1 90 ? 19.266 -15.672 6.539 1 98.81 90 SER A C 1
ATOM 694 O O . SER A 1 90 ? 18.422 -16.469 6.945 1 98.81 90 SER A O 1
ATOM 696 N N . VAL A 1 91 ? 20.359 -15.438 7.156 1 98.81 91 VAL A N 1
ATOM 697 C CA . VAL A 1 91 ? 20.578 -15.914 8.516 1 98.81 91 VAL A CA 1
ATOM 698 C C . VAL A 1 91 ? 19.844 -15.008 9.5 1 98.81 91 VAL A C 1
ATOM 700 O O . VAL A 1 91 ? 19.438 -13.898 9.148 1 98.81 91 VAL A O 1
ATOM 703 N N . GLY A 1 92 ? 19.562 -15.562 10.695 1 98.81 92 GLY A N 1
ATOM 704 C CA . GLY A 1 92 ? 18.969 -14.773 11.75 1 98.81 92 GLY A CA 1
ATOM 705 C C . GLY A 1 92 ? 19.969 -13.953 12.539 1 98.81 92 GLY A C 1
ATOM 706 O O . GLY A 1 92 ? 21.172 -14.062 12.305 1 98.81 92 GLY A O 1
ATOM 707 N N . THR A 1 93 ? 19.516 -13.07 13.359 1 98.88 93 THR A N 1
ATOM 708 C CA . THR A 1 93 ? 20.359 -12.383 14.328 1 98.88 93 THR A CA 1
ATOM 709 C C . THR A 1 93 ? 20.688 -13.289 15.508 1 98.88 93 THR A C 1
ATOM 711 O O . THR A 1 93 ? 20.031 -14.32 15.695 1 98.88 93 THR A O 1
ATOM 714 N N . PRO A 1 94 ? 21.75 -12.922 16.266 1 98 94 PRO A N 1
ATOM 715 C CA . PRO A 1 94 ? 21.859 -13.586 17.562 1 98 94 PRO A CA 1
ATOM 716 C C . PRO A 1 94 ? 20.594 -13.406 18.422 1 98 94 PRO A C 1
ATOM 718 O O . PRO A 1 94 ? 19.781 -12.523 18.156 1 98 94 PRO A O 1
ATOM 721 N N . PRO A 1 95 ? 20.359 -14.273 19.375 1 97.06 95 PRO A N 1
ATOM 722 C CA . PRO A 1 95 ? 19.141 -14.227 20.188 1 97.06 95 PRO A CA 1
ATOM 723 C C . PRO A 1 95 ? 18.875 -12.844 20.781 1 97.06 95 PRO A C 1
ATOM 725 O O . PRO A 1 95 ? 17.719 -12.438 20.922 1 97.06 95 PRO A O 1
ATOM 728 N N . GLU A 1 96 ? 19.906 -12.125 21.062 1 97.62 96 GLU A N 1
ATOM 729 C CA . GLU A 1 96 ? 19.766 -10.812 21.688 1 97.62 96 GLU A CA 1
ATOM 730 C C . GLU A 1 96 ? 19.5 -9.734 20.641 1 97.62 96 GLU A C 1
ATOM 732 O O . GLU A 1 96 ? 19.203 -8.586 20.984 1 97.62 96 GLU A O 1
ATOM 737 N N . GLY A 1 97 ? 19.516 -10.055 19.453 1 98.5 97 GLY A N 1
ATOM 738 C CA . GLY A 1 97 ? 19.375 -9.086 18.375 1 98.5 97 GLY A CA 1
ATOM 739 C C . GLY A 1 97 ? 20.641 -8.305 18.109 1 98.5 97 GLY A C 1
ATOM 740 O O . GLY A 1 97 ? 21.703 -8.633 18.641 1 98.5 97 GLY A O 1
ATOM 741 N N . ILE A 1 98 ? 20.578 -7.449 17.188 1 98.88 98 ILE A N 1
ATOM 742 C CA . ILE A 1 98 ? 21.672 -6.527 16.844 1 98.88 98 ILE A CA 1
ATOM 743 C C . ILE A 1 98 ? 21.203 -5.09 17.062 1 98.88 98 ILE A C 1
ATOM 745 O O . ILE A 1 98 ? 20.109 -4.703 16.641 1 98.88 98 ILE A O 1
ATOM 749 N N . GLU A 1 99 ? 21.828 -4.387 17.859 1 98.88 99 GLU A N 1
ATOM 750 C CA . GLU A 1 99 ? 21.672 -2.939 17.984 1 98.88 99 GLU A CA 1
ATOM 751 C C . GLU A 1 99 ? 22.922 -2.201 17.5 1 98.88 99 GLU A C 1
ATOM 753 O O . GLU A 1 99 ? 24 -2.379 18.062 1 98.88 99 GLU A O 1
ATOM 758 N N . ALA A 1 100 ? 22.797 -1.443 16.422 1 98.94 100 ALA A N 1
ATOM 759 C CA . ALA A 1 100 ? 23.984 -0.825 15.844 1 98.94 100 ALA A CA 1
ATOM 760 C C . ALA A 1 100 ? 23.641 0.486 15.148 1 98.94 100 ALA A C 1
ATOM 762 O O . ALA A 1 100 ? 22.484 0.72 14.797 1 98.94 100 ALA A O 1
ATOM 763 N N . GLU A 1 101 ? 24.641 1.289 15 1 98.88 101 GLU A N 1
ATOM 764 C CA . GLU A 1 101 ? 24.5 2.492 14.188 1 98.88 101 GLU A CA 1
ATOM 765 C C . GLU A 1 101 ? 24.312 2.143 12.711 1 98.88 101 GLU A C 1
ATOM 767 O O . GLU A 1 101 ? 24.75 1.082 12.258 1 98.88 101 GLU A O 1
ATOM 772 N N . VAL A 1 102 ? 23.688 3.08 12.008 1 98.94 102 VAL A N 1
ATOM 773 C CA . VAL A 1 102 ? 23.312 2.816 10.625 1 98.94 102 VAL A CA 1
ATOM 774 C C . VAL A 1 102 ? 24.156 3.664 9.688 1 98.94 102 VAL A C 1
ATOM 776 O O . VAL A 1 102 ? 24.422 4.836 9.961 1 98.94 102 VAL A O 1
ATOM 779 N N . LEU A 1 103 ? 24.672 3.08 8.688 1 98.94 103 LEU A N 1
ATOM 780 C CA . LEU A 1 103 ? 25.203 3.773 7.52 1 98.94 103 LEU A CA 1
ATOM 781 C C . LEU A 1 103 ? 24.234 3.689 6.344 1 98.94 103 LEU A C 1
ATOM 783 O O . LEU A 1 103 ? 23.891 2.594 5.887 1 98.94 103 LEU A O 1
ATOM 787 N N . VAL A 1 104 ? 23.75 4.828 5.891 1 98.94 104 VAL A N 1
ATOM 788 C CA . VAL A 1 104 ? 22.828 4.832 4.758 1 98.94 104 VAL A CA 1
ATOM 789 C C . VAL A 1 104 ? 23.578 5.195 3.479 1 98.94 104 VAL A C 1
ATOM 791 O O . VAL A 1 104 ? 24.266 6.219 3.424 1 98.94 104 VAL A O 1
ATOM 794 N N . VAL A 1 105 ? 23.5 4.336 2.486 1 98.94 105 VAL A N 1
ATOM 795 C CA . VAL A 1 105 ? 24.125 4.594 1.194 1 98.94 105 VAL A CA 1
ATOM 796 C C . VAL A 1 105 ? 23.109 4.375 0.076 1 98.94 105 VAL A C 1
ATOM 798 O O . VAL A 1 105 ? 22.078 3.719 0.278 1 98.94 105 VAL A O 1
ATOM 801 N N . GLU A 1 106 ? 23.391 4.852 -1.147 1 98.62 106 GLU A N 1
ATOM 802 C CA . GLU A 1 106 ? 22.438 4.746 -2.252 1 98.62 106 GLU A CA 1
ATOM 803 C C . GLU A 1 106 ? 22.906 3.732 -3.291 1 98.62 106 GLU A C 1
ATOM 805 O O . GLU A 1 106 ? 22.188 3.414 -4.23 1 98.62 106 GLU A O 1
ATOM 810 N N . SER A 1 107 ? 24.188 3.271 -3.104 1 98.81 107 SER A N 1
ATOM 811 C CA . SER A 1 107 ? 24.734 2.361 -4.109 1 98.81 107 SER A CA 1
ATOM 812 C C . SER A 1 107 ? 25.891 1.539 -3.553 1 98.81 107 SER A C 1
ATOM 814 O O . SER A 1 107 ? 26.422 1.856 -2.488 1 98.81 107 SER A O 1
ATOM 816 N N . PHE A 1 108 ? 26.203 0.513 -4.281 1 98.81 108 PHE A N 1
ATOM 817 C CA . PHE A 1 108 ? 27.391 -0.274 -3.941 1 98.81 108 PHE A CA 1
ATOM 818 C C . PHE A 1 108 ? 28.656 0.572 -4.043 1 98.81 108 PHE A C 1
ATOM 820 O O . PHE A 1 108 ? 29.562 0.43 -3.229 1 98.81 108 PHE A O 1
ATOM 827 N N . GLU A 1 109 ? 28.672 1.439 -5.062 1 98.69 109 GLU A N 1
ATOM 828 C CA . GLU A 1 109 ? 29.828 2.314 -5.254 1 98.69 109 GLU A CA 1
ATOM 829 C C . GLU A 1 109 ? 30.031 3.244 -4.062 1 98.69 109 GLU A C 1
ATOM 831 O O . GLU A 1 109 ? 31.141 3.436 -3.594 1 98.69 109 GLU A O 1
ATOM 836 N N . GLU A 1 110 ? 28.906 3.791 -3.617 1 98.81 110 GLU A N 1
ATOM 837 C CA . GLU A 1 110 ? 29.016 4.664 -2.451 1 98.81 110 GLU A CA 1
ATOM 838 C C . GLU A 1 110 ? 29.469 3.889 -1.22 1 98.81 110 GLU A C 1
ATOM 840 O O . GLU A 1 110 ? 30.266 4.395 -0.425 1 98.81 110 GLU A O 1
ATOM 845 N N . LEU A 1 111 ? 28.938 2.697 -1.007 1 98.94 111 LEU A N 1
ATOM 846 C CA . LEU A 1 111 ? 29.375 1.859 0.107 1 98.94 111 LEU A CA 1
ATOM 847 C C . LEU A 1 111 ? 30.875 1.637 0.071 1 98.94 111 LEU A C 1
ATOM 849 O O . LEU A 1 111 ? 31.547 1.755 1.096 1 98.94 111 LEU A O 1
ATOM 853 N N . LYS A 1 112 ? 31.391 1.354 -1.126 1 98.62 112 LYS A N 1
ATOM 854 C CA . LYS A 1 112 ? 32.812 1.117 -1.281 1 98.62 112 LYS A CA 1
ATOM 855 C C . LYS A 1 112 ? 33.625 2.379 -0.971 1 98.62 112 LYS A C 1
ATOM 857 O O . LYS A 1 112 ? 34.688 2.311 -0.338 1 98.62 112 LYS A O 1
ATOM 862 N N . ARG A 1 113 ? 33.156 3.494 -1.427 1 98.69 113 ARG A N 1
ATOM 863 C CA . ARG A 1 113 ? 33.812 4.762 -1.163 1 98.69 113 ARG A CA 1
ATOM 864 C C . ARG A 1 113 ? 33.844 5.07 0.33 1 98.69 113 ARG A C 1
ATOM 866 O O . ARG A 1 113 ? 34.781 5.703 0.827 1 98.69 113 ARG A O 1
ATOM 873 N N . ARG A 1 114 ? 32.844 4.543 0.997 1 98.69 114 ARG A N 1
ATOM 874 C CA . ARG A 1 114 ? 32.688 4.812 2.424 1 98.69 114 ARG A CA 1
ATOM 875 C C . ARG A 1 114 ? 32.938 3.551 3.246 1 98.69 114 ARG A C 1
ATOM 877 O O . ARG A 1 114 ? 32.312 3.355 4.289 1 98.69 114 ARG A O 1
ATOM 884 N N . ALA A 1 115 ? 33.781 2.736 2.777 1 98.69 115 ALA A N 1
ATOM 885 C CA . ALA A 1 115 ? 34.031 1.398 3.309 1 98.69 115 ALA A CA 1
ATOM 886 C C . ALA A 1 115 ? 34.375 1.452 4.797 1 98.69 115 ALA A C 1
ATOM 888 O O . ALA A 1 115 ? 33.906 0.616 5.574 1 98.69 115 ALA A O 1
ATOM 889 N N . SER A 1 116 ? 35.156 2.354 5.246 1 98.5 116 SER A N 1
ATOM 890 C CA . SER A 1 116 ? 35.625 2.438 6.629 1 98.5 116 SER A CA 1
ATOM 891 C C . SER A 1 116 ? 34.469 2.732 7.578 1 98.5 116 SER A C 1
ATOM 893 O O . SER A 1 116 ? 34.531 2.408 8.766 1 98.5 116 SER A O 1
ATOM 895 N N . GLU A 1 117 ? 33.375 3.318 7.055 1 98.62 117 GLU A N 1
ATOM 896 C CA . GLU A 1 117 ? 32.25 3.678 7.879 1 98.62 117 GLU A CA 1
ATOM 897 C C . GLU A 1 117 ? 31.328 2.479 8.102 1 98.62 117 GLU A C 1
ATOM 899 O O . GLU A 1 117 ? 30.438 2.516 8.969 1 98.62 117 GLU A O 1
ATOM 904 N N . ALA A 1 118 ? 31.516 1.424 7.441 1 98.75 118 ALA A N 1
ATOM 905 C CA . ALA A 1 118 ? 30.578 0.305 7.438 1 98.75 118 ALA A CA 1
ATOM 906 C C . ALA A 1 118 ? 30.859 -0.658 8.586 1 98.75 118 ALA A C 1
ATOM 908 O O . ALA A 1 118 ? 30 -1.438 8.984 1 98.75 118 ALA A O 1
ATOM 909 N N . VAL A 1 119 ? 32.094 -0.617 9.094 1 98.75 119 VAL A N 1
ATOM 910 C CA . VAL A 1 119 ? 32.531 -1.596 10.086 1 98.75 119 VAL A CA 1
ATOM 911 C C . VAL A 1 119 ? 31.641 -1.529 11.32 1 98.75 119 VAL A C 1
ATOM 913 O O . VAL A 1 119 ? 31.5 -0.473 11.938 1 98.75 119 VAL A O 1
ATOM 916 N N . GLY A 1 120 ? 31.016 -2.629 11.625 1 98.75 120 GLY A N 1
ATOM 917 C CA . GLY A 1 120 ? 30.219 -2.734 12.836 1 98.75 120 GLY A CA 1
ATOM 918 C C . GLY A 1 120 ? 28.844 -2.09 12.711 1 98.75 120 GLY A C 1
ATOM 919 O O . GLY A 1 120 ? 28.125 -1.932 13.703 1 98.75 120 GLY A O 1
ATOM 920 N N . ARG A 1 121 ? 28.469 -1.665 11.555 1 98.94 121 ARG A N 1
ATOM 921 C CA . ARG A 1 121 ? 27.219 -0.929 11.367 1 98.94 121 ARG A CA 1
ATOM 922 C C . ARG A 1 121 ? 26.203 -1.757 10.586 1 98.94 121 ARG A C 1
ATOM 924 O O . ARG A 1 121 ? 26.547 -2.781 10 1 98.94 121 ARG A O 1
ATOM 931 N N . ILE A 1 122 ? 24.938 -1.395 10.742 1 98.94 122 ILE A N 1
ATOM 932 C CA . ILE A 1 122 ? 23.906 -1.836 9.805 1 98.94 122 ILE A CA 1
ATOM 933 C C . ILE A 1 122 ? 23.922 -0.943 8.57 1 98.94 122 ILE A C 1
ATOM 935 O O . ILE A 1 122 ? 23.812 0.281 8.672 1 98.94 122 ILE A O 1
ATOM 939 N N . VAL A 1 123 ? 24.125 -1.542 7.434 1 99 123 VAL A N 1
ATOM 940 C CA . VAL A 1 123 ? 24.109 -0.762 6.199 1 99 123 VAL A CA 1
ATOM 941 C C . VAL A 1 123 ? 22.688 -0.739 5.617 1 99 123 VAL A C 1
ATOM 943 O O . VAL A 1 123 ? 22.094 -1.791 5.391 1 99 123 VAL A O 1
ATOM 946 N N . VAL A 1 124 ? 22.141 0.444 5.473 1 99 124 VAL A N 1
ATOM 947 C CA . VAL A 1 124 ? 20.875 0.652 4.777 1 99 124 VAL A CA 1
ATOM 948 C C . VAL A 1 124 ? 21.141 1.068 3.334 1 99 124 VAL A C 1
ATOM 950 O O . VAL A 1 124 ? 21.812 2.078 3.084 1 99 124 VAL A O 1
ATOM 953 N N . PHE A 1 125 ? 20.703 0.261 2.375 1 99 125 PHE A N 1
ATOM 954 C CA . PHE A 1 125 ? 20.75 0.647 0.97 1 99 125 PHE A CA 1
ATOM 955 C C . PHE A 1 125 ? 19.469 1.375 0.566 1 99 125 PHE A C 1
ATOM 957 O O . PHE A 1 125 ? 18.406 0.759 0.45 1 99 125 PHE A O 1
ATOM 964 N N . ASN A 1 126 ? 19.547 2.654 0.404 1 98.94 126 ASN A N 1
ATOM 965 C CA . ASN A 1 126 ? 18.453 3.449 -0.137 1 98.94 126 ASN A CA 1
ATOM 966 C C . ASN A 1 126 ? 18.609 3.668 -1.64 1 98.94 126 ASN A C 1
ATOM 968 O O . ASN A 1 126 ? 18.609 4.809 -2.109 1 98.94 126 ASN A O 1
ATOM 972 N N . GLN A 1 127 ? 18.719 2.539 -2.355 1 98.75 127 GLN A N 1
ATOM 973 C CA . GLN A 1 127 ? 18.938 2.598 -3.799 1 98.75 127 GLN A CA 1
ATOM 974 C C . GLN A 1 127 ? 17.656 3.006 -4.523 1 98.75 127 GLN A C 1
ATOM 976 O O . GLN A 1 127 ? 16.578 2.49 -4.227 1 98.75 127 GLN A O 1
ATOM 981 N N . PRO A 1 128 ? 17.734 3.936 -5.504 1 96.88 128 PRO A N 1
ATOM 982 C CA . PRO A 1 128 ? 16.531 4.219 -6.293 1 96.88 128 PRO A CA 1
ATOM 983 C C . PRO A 1 128 ? 16.094 3.029 -7.148 1 96.88 128 PRO A C 1
ATOM 985 O O . PRO A 1 128 ? 16.938 2.268 -7.629 1 96.88 128 PRO A O 1
ATOM 988 N N . PHE A 1 129 ? 14.836 2.924 -7.359 1 98.38 129 PHE A N 1
ATOM 989 C CA . PHE A 1 129 ? 14.328 1.904 -8.273 1 98.38 129 PHE A CA 1
ATOM 990 C C . PHE A 1 129 ? 14.492 2.344 -9.719 1 98.38 129 PHE A C 1
ATOM 992 O O . PHE A 1 129 ? 13.969 3.381 -10.125 1 98.38 129 PHE A O 1
ATOM 999 N N . VAL A 1 130 ? 15.195 1.601 -10.5 1 98.06 130 VAL A N 1
ATOM 1000 C CA . VAL A 1 130 ? 15.391 1.885 -11.922 1 98.06 130 VAL A CA 1
ATOM 1001 C C . VAL A 1 130 ? 14.562 0.916 -12.758 1 98.06 130 VAL A C 1
ATOM 1003 O O . VAL A 1 130 ? 13.758 1.339 -13.594 1 98.06 130 VAL A O 1
ATOM 1006 N N . SER A 1 131 ? 14.742 -0.346 -12.609 1 97.06 131 SER A N 1
ATOM 1007 C CA . SER A 1 131 ? 14.023 -1.51 -13.117 1 97.06 131 SER A CA 1
ATOM 1008 C C . SER A 1 131 ? 14.211 -2.715 -12.203 1 97.06 131 SER A C 1
ATOM 1010 O O . SER A 1 131 ? 15.117 -2.738 -11.367 1 97.06 131 SER A O 1
ATOM 1012 N N . TYR A 1 132 ? 13.312 -3.586 -12.289 1 96.25 132 TYR A N 1
ATOM 1013 C CA . TYR A 1 132 ? 13.477 -4.762 -11.438 1 96.25 132 TYR A CA 1
ATOM 1014 C C . TYR A 1 132 ? 14.828 -5.426 -11.68 1 96.25 132 TYR A C 1
ATOM 1016 O O . TYR A 1 132 ? 15.555 -5.734 -10.727 1 96.25 132 TYR A O 1
ATOM 1024 N N . GLY A 1 133 ? 15.195 -5.691 -12.977 1 95.75 133 GLY A N 1
ATOM 1025 C CA . GLY A 1 133 ? 16.422 -6.383 -13.328 1 95.75 133 GLY A CA 1
ATOM 1026 C C . GLY A 1 133 ? 17.672 -5.707 -12.781 1 95.75 133 GLY A C 1
ATOM 1027 O O . GLY A 1 133 ? 18.578 -6.375 -12.297 1 95.75 133 GLY A O 1
ATOM 1028 N N . GLU A 1 134 ? 17.672 -4.398 -12.766 1 97.44 134 GLU A N 1
ATOM 1029 C CA . GLU A 1 134 ? 18.844 -3.654 -12.297 1 97.44 134 GLU A CA 1
ATOM 1030 C C . GLU A 1 134 ? 18.859 -3.547 -10.773 1 97.44 134 GLU A C 1
ATOM 1032 O O . GLU A 1 134 ? 19.875 -3.807 -10.141 1 97.44 134 GLU A O 1
ATOM 1037 N N . THR A 1 135 ? 17.75 -3.227 -10.219 1 98.62 135 THR A N 1
ATOM 1038 C CA . THR A 1 135 ? 17.703 -2.859 -8.805 1 98.62 135 THR A CA 1
ATOM 1039 C C . THR A 1 135 ? 17.734 -4.102 -7.922 1 98.62 135 THR A C 1
ATOM 1041 O O . THR A 1 135 ? 18.188 -4.039 -6.773 1 98.62 135 THR A O 1
ATOM 1044 N N . VAL A 1 136 ? 17.359 -5.277 -8.469 1 98.44 136 VAL A N 1
ATOM 1045 C CA . VAL A 1 136 ? 17.234 -6.504 -7.688 1 98.44 136 VAL A CA 1
ATOM 1046 C C . VAL A 1 136 ? 18.625 -6.938 -7.191 1 98.44 136 VAL A C 1
ATOM 1048 O O . VAL A 1 136 ? 18.719 -7.711 -6.238 1 98.44 136 VAL A O 1
ATOM 1051 N N . ALA A 1 137 ? 19.703 -6.391 -7.746 1 98.62 137 ALA A N 1
ATOM 1052 C CA . ALA A 1 137 ? 21.062 -6.727 -7.332 1 98.62 137 ALA A CA 1
ATOM 1053 C C . ALA A 1 137 ? 21.281 -6.406 -5.855 1 98.62 137 ALA A C 1
ATOM 1055 O O . ALA A 1 137 ? 22.016 -7.109 -5.164 1 98.62 137 ALA A O 1
ATOM 1056 N N . TYR A 1 138 ? 20.656 -5.383 -5.379 1 98.88 138 TYR A N 1
ATOM 1057 C CA . TYR A 1 138 ? 20.828 -4.98 -3.988 1 98.88 138 TYR A CA 1
ATOM 1058 C C . TYR A 1 138 ? 20.203 -5.996 -3.045 1 98.88 138 TYR A C 1
ATOM 1060 O O . TYR A 1 138 ? 20.75 -6.293 -1.981 1 98.88 138 TYR A O 1
ATOM 1068 N N . ARG A 1 139 ? 19.016 -6.488 -3.396 1 98.69 139 ARG A N 1
ATOM 1069 C CA . ARG A 1 139 ? 18.406 -7.559 -2.617 1 98.69 139 ARG A CA 1
ATOM 1070 C C . ARG A 1 139 ? 19.266 -8.82 -2.656 1 98.69 139 ARG A C 1
ATOM 1072 O O . ARG A 1 139 ? 19.453 -9.477 -1.632 1 98.69 139 ARG A O 1
ATOM 1079 N N . ALA A 1 140 ? 19.797 -9.148 -3.832 1 98.5 140 ALA A N 1
ATOM 1080 C CA . ALA A 1 140 ? 20.516 -10.406 -4.062 1 98.5 140 ALA A CA 1
ATOM 1081 C C . ALA A 1 140 ? 21.875 -10.398 -3.371 1 98.5 140 ALA A C 1
ATOM 1083 O O . ALA A 1 140 ? 22.297 -11.414 -2.814 1 98.5 140 ALA A O 1
ATOM 1084 N N . TYR A 1 141 ? 22.562 -9.211 -3.383 1 98.75 141 TYR A N 1
ATOM 1085 C CA . TYR A 1 141 ? 23.984 -9.242 -3.039 1 98.75 141 TYR A CA 1
ATOM 1086 C C . TYR A 1 141 ? 24.297 -8.234 -1.945 1 98.75 141 TYR A C 1
ATOM 1088 O O . TYR A 1 141 ? 25.438 -8.164 -1.47 1 98.75 141 TYR A O 1
ATOM 1096 N N . GLY A 1 142 ? 23.328 -7.438 -1.522 1 98.88 142 GLY A N 1
ATOM 1097 C CA . GLY A 1 142 ? 23.578 -6.383 -0.558 1 98.88 142 GLY A CA 1
ATOM 1098 C C . GLY A 1 142 ? 24.281 -6.875 0.697 1 98.88 142 GLY A C 1
ATOM 1099 O O . GLY A 1 142 ? 25.219 -6.25 1.177 1 98.88 142 GLY A O 1
ATOM 1100 N N . ALA A 1 143 ? 23.828 -7.984 1.265 1 98.94 143 ALA A N 1
ATOM 1101 C CA . ALA A 1 143 ? 24.406 -8.523 2.492 1 98.94 143 ALA A CA 1
ATOM 1102 C C . ALA A 1 143 ? 25.891 -8.852 2.307 1 98.94 143 ALA A C 1
ATOM 1104 O O . ALA A 1 143 ? 26.719 -8.516 3.154 1 98.94 143 ALA A O 1
ATOM 1105 N N . SER A 1 144 ? 26.234 -9.516 1.185 1 98.88 144 SER A N 1
ATOM 1106 C CA . SER A 1 144 ? 27.625 -9.898 0.936 1 98.88 144 SER A CA 1
ATOM 1107 C C . SER A 1 144 ? 28.5 -8.672 0.72 1 98.88 144 SER A C 1
ATOM 1109 O O . SER A 1 144 ? 29.609 -8.594 1.255 1 98.88 144 SER A O 1
ATOM 1111 N N . GLU A 1 145 ? 27.984 -7.672 -0.085 1 98.88 145 GLU A N 1
ATOM 1112 C CA . GLU A 1 145 ? 28.766 -6.465 -0.361 1 98.88 145 GLU A CA 1
ATOM 1113 C C . GLU A 1 145 ? 29.062 -5.691 0.921 1 98.88 145 GLU A C 1
ATOM 1115 O O . GLU A 1 145 ? 30.156 -5.156 1.09 1 98.88 145 GLU A O 1
ATOM 1120 N N . ALA A 1 146 ? 28.109 -5.66 1.802 1 98.94 146 ALA A N 1
ATOM 1121 C CA . ALA A 1 146 ? 28.281 -4.941 3.061 1 98.94 146 ALA A CA 1
ATOM 1122 C C . ALA A 1 146 ? 29.172 -5.727 4.023 1 98.94 146 ALA A C 1
ATOM 1124 O O . ALA A 1 146 ? 30 -5.148 4.727 1 98.94 146 ALA A O 1
ATOM 1125 N N . ALA A 1 147 ? 28.969 -7.023 4.059 1 98.88 147 ALA A N 1
ATOM 1126 C CA . ALA A 1 147 ? 29.734 -7.883 4.965 1 98.88 147 ALA A CA 1
ATOM 1127 C C . ALA A 1 147 ? 31.234 -7.816 4.664 1 98.88 147 ALA A C 1
ATOM 1129 O O . ALA A 1 147 ? 32.062 -7.879 5.578 1 98.88 147 ALA A O 1
ATOM 1130 N N . LYS A 1 148 ? 31.594 -7.723 3.408 1 98.75 148 LYS A N 1
ATOM 1131 C CA . LYS A 1 148 ? 33 -7.609 3.002 1 98.75 148 LYS A CA 1
ATOM 1132 C C . LYS A 1 148 ? 33.688 -6.426 3.691 1 98.75 148 LYS A C 1
ATOM 1134 O O . LYS A 1 148 ? 34.906 -6.438 3.902 1 98.75 148 LYS A O 1
ATOM 1139 N N . LEU A 1 149 ? 32.844 -5.469 4.055 1 98.81 149 LEU A N 1
ATOM 1140 C CA . LEU A 1 149 ? 33.406 -4.238 4.605 1 98.81 149 LEU A CA 1
ATOM 1141 C C . LEU A 1 149 ? 33.125 -4.145 6.102 1 98.81 149 LEU A C 1
ATOM 1143 O O . LEU A 1 149 ? 33.25 -3.068 6.695 1 98.81 149 LEU A O 1
ATOM 1147 N N . GLY A 1 150 ? 32.656 -5.203 6.695 1 98.75 150 GLY A N 1
ATOM 1148 C CA . GLY A 1 150 ? 32.594 -5.285 8.148 1 98.75 150 GLY A CA 1
ATOM 1149 C C . GLY A 1 150 ? 31.219 -4.953 8.695 1 98.75 150 GLY A C 1
ATOM 1150 O O . GLY A 1 150 ? 31.047 -4.848 9.914 1 98.75 150 GLY A O 1
ATOM 1151 N N . ALA A 1 151 ? 30.188 -4.824 7.879 1 98.94 151 ALA A N 1
ATOM 1152 C CA . ALA A 1 151 ? 28.828 -4.574 8.352 1 98.94 151 ALA A CA 1
ATOM 1153 C C . ALA A 1 151 ? 28.297 -5.77 9.125 1 98.94 151 ALA A C 1
ATOM 1155 O O . ALA A 1 151 ? 28.719 -6.906 8.898 1 98.94 151 ALA A O 1
ATOM 1156 N N . VAL A 1 152 ? 27.312 -5.523 9.992 1 98.94 152 VAL A N 1
ATOM 1157 C CA . VAL A 1 152 ? 26.812 -6.602 10.852 1 98.94 152 VAL A CA 1
ATOM 1158 C C . VAL A 1 152 ? 25.438 -7.035 10.391 1 98.94 152 VAL A C 1
ATOM 1160 O O . VAL A 1 152 ? 24.938 -8.094 10.781 1 98.94 152 VAL A O 1
ATOM 1163 N N . ALA A 1 153 ? 24.781 -6.27 9.539 1 98.94 153 ALA A N 1
ATOM 1164 C CA . ALA A 1 153 ? 23.484 -6.562 8.906 1 98.94 153 ALA A CA 1
ATOM 1165 C C . ALA A 1 153 ? 23.188 -5.578 7.781 1 98.94 153 ALA A C 1
ATOM 1167 O O . ALA A 1 153 ? 23.891 -4.57 7.629 1 98.94 153 ALA A O 1
ATOM 1168 N N . THR A 1 154 ? 22.219 -5.887 6.996 1 98.94 154 THR A N 1
ATOM 1169 C CA . THR A 1 154 ? 21.781 -4.926 5.992 1 98.94 154 THR A CA 1
ATOM 1170 C C . THR A 1 154 ? 20.25 -4.777 6.023 1 98.94 154 THR A C 1
ATOM 1172 O O . THR A 1 154 ? 19.547 -5.723 6.367 1 98.94 154 THR A O 1
ATOM 1175 N N . LEU A 1 155 ? 19.797 -3.631 5.805 1 99 155 LEU A N 1
ATOM 1176 C CA . LEU A 1 155 ? 18.406 -3.293 5.484 1 99 155 LEU A CA 1
ATOM 1177 C C . LEU A 1 155 ? 18.312 -2.693 4.086 1 99 155 LEU A C 1
ATOM 1179 O O . LEU A 1 155 ? 18.859 -1.618 3.826 1 99 155 LEU A O 1
ATOM 1183 N N . ILE A 1 156 ? 17.609 -3.432 3.232 1 98.94 156 ILE A N 1
ATOM 1184 C CA . ILE A 1 156 ? 17.578 -3.074 1.818 1 98.94 156 ILE A CA 1
ATOM 1185 C C . ILE A 1 156 ? 16.234 -2.414 1.49 1 98.94 156 ILE A C 1
ATOM 1187 O O . ILE A 1 156 ? 15.172 -2.965 1.788 1 98.94 156 ILE A O 1
ATOM 1191 N N . ARG A 1 157 ? 16.297 -1.183 0.891 1 98.94 157 ARG A N 1
ATOM 1192 C CA . ARG A 1 157 ? 15.07 -0.607 0.365 1 98.94 157 ARG A CA 1
ATOM 1193 C C . ARG A 1 157 ? 14.352 -1.593 -0.554 1 98.94 157 ARG A C 1
ATOM 1195 O O . ARG A 1 157 ? 14.969 -2.172 -1.452 1 98.94 157 ARG A O 1
ATOM 1202 N N . SER A 1 158 ? 13.078 -1.802 -0.35 1 98.88 158 SER A N 1
ATOM 1203 C CA . SER A 1 158 ? 12.297 -2.762 -1.124 1 98.88 158 SER A CA 1
ATOM 1204 C C . SER A 1 158 ? 12.438 -2.506 -2.621 1 98.88 158 SER A C 1
ATOM 1206 O O . SER A 1 158 ? 12.469 -1.354 -3.059 1 98.88 158 SER A O 1
ATOM 1208 N N . ILE A 1 159 ? 12.508 -3.609 -3.42 1 98.81 159 ILE A N 1
ATOM 1209 C CA . ILE A 1 159 ? 12.664 -3.531 -4.867 1 98.81 159 ILE A CA 1
ATOM 1210 C C . ILE A 1 159 ? 11.305 -3.279 -5.52 1 98.81 159 ILE A C 1
ATOM 1212 O O . ILE A 1 159 ? 10.664 -4.211 -6.016 1 98.81 159 ILE A O 1
ATOM 1216 N N . THR A 1 160 ? 10.883 -2.045 -5.508 1 98.69 160 THR A N 1
ATOM 1217 C CA . THR A 1 160 ? 9.562 -1.671 -6.004 1 98.69 160 THR A CA 1
ATOM 1218 C C . THR A 1 160 ? 9.516 -0.188 -6.363 1 98.69 160 THR A C 1
ATOM 1220 O O . THR A 1 160 ? 10.188 0.629 -5.73 1 98.69 160 THR A O 1
ATOM 1223 N N . PRO A 1 161 ? 8.766 0.194 -7.352 1 98.06 161 PRO A N 1
ATOM 1224 C CA . PRO A 1 161 ? 8.586 1.613 -7.664 1 98.06 161 PRO A CA 1
ATOM 1225 C C . PRO A 1 161 ? 7.48 2.268 -6.836 1 98.06 161 PRO A C 1
ATOM 1227 O O . PRO A 1 161 ? 7.301 3.486 -6.891 1 98.06 161 PRO A O 1
ATOM 1230 N N . TYR A 1 162 ? 6.707 1.497 -6.117 1 98.12 162 TYR A N 1
ATOM 1231 C CA . TYR A 1 162 ? 5.547 2.025 -5.41 1 98.12 162 TYR A CA 1
ATOM 1232 C C . TYR A 1 162 ? 5.309 1.265 -4.109 1 98.12 162 TYR A C 1
ATOM 1234 O O . TYR A 1 162 ? 5.434 0.038 -4.07 1 98.12 162 TYR A O 1
ATOM 1242 N N . SER A 1 163 ? 5.004 2.018 -3.082 1 98.44 163 SER A N 1
ATOM 1243 C CA . SER A 1 163 ? 4.883 1.447 -1.744 1 98.44 163 SER A CA 1
ATOM 1244 C C . SER A 1 163 ? 3.842 2.195 -0.917 1 98.44 163 SER A C 1
ATOM 1246 O O . SER A 1 163 ? 3.748 3.422 -0.99 1 98.44 163 SER A O 1
ATOM 1248 N N . ILE A 1 164 ? 2.963 1.544 -0.187 1 98.69 164 ILE A N 1
ATOM 1249 C CA . ILE A 1 164 ? 2.17 2.057 0.926 1 98.69 164 ILE A CA 1
ATOM 1250 C C . ILE A 1 164 ? 2.578 1.35 2.217 1 98.69 164 ILE A C 1
ATOM 1252 O O . ILE A 1 164 ? 1.847 0.494 2.721 1 98.69 164 ILE A O 1
ATOM 1256 N N . ASN A 1 165 ? 3.732 1.753 2.621 1 98.62 165 ASN A N 1
ATOM 1257 C CA . ASN A 1 165 ? 4.383 1.098 3.748 1 98.62 165 ASN A CA 1
ATOM 1258 C C . ASN A 1 165 ? 4.41 -0.419 3.578 1 98.62 165 ASN A C 1
ATOM 1260 O O . ASN A 1 165 ? 4.027 -1.156 4.488 1 98.62 165 ASN A O 1
ATOM 1264 N N . SER A 1 166 ? 4.801 -0.909 2.467 1 98.69 166 SER A N 1
ATOM 1265 C CA . SER A 1 166 ? 4.727 -2.324 2.119 1 98.69 166 SER A CA 1
ATOM 1266 C C . SER A 1 166 ? 6.109 -2.887 1.797 1 98.69 166 SER A C 1
ATOM 1268 O O . SER A 1 166 ? 6.629 -2.678 0.699 1 98.69 166 SER A O 1
ATOM 1270 N N . PRO A 1 167 ? 6.695 -3.619 2.68 1 98.69 167 PRO A N 1
ATOM 1271 C CA . PRO A 1 167 ? 8 -4.219 2.393 1 98.69 167 PRO A CA 1
ATOM 1272 C C . PRO A 1 167 ? 7.902 -5.43 1.465 1 98.69 167 PRO A C 1
ATOM 1274 O O . PRO A 1 167 ? 6.887 -6.133 1.466 1 98.69 167 PRO A O 1
ATOM 1277 N N . HIS A 1 168 ? 8.898 -5.602 0.664 1 98.75 168 HIS A N 1
ATOM 1278 C CA . HIS A 1 168 ? 9.008 -6.719 -0.265 1 98.75 168 HIS A CA 1
ATOM 1279 C C . HIS A 1 168 ? 10.039 -7.73 0.218 1 98.75 168 HIS A C 1
ATOM 1281 O O . HIS A 1 168 ? 11.07 -7.355 0.778 1 98.75 168 HIS A O 1
ATOM 1287 N N . THR A 1 169 ? 9.797 -8.977 0.075 1 98.69 169 THR A N 1
ATOM 1288 C CA . THR A 1 169 ? 10.812 -9.992 0.321 1 98.69 169 THR A CA 1
ATOM 1289 C C . THR A 1 169 ? 11.375 -10.523 -0.994 1 98.69 169 THR A C 1
ATOM 1291 O O . THR A 1 169 ? 11.242 -9.883 -2.037 1 98.69 169 THR A O 1
ATOM 1294 N N . GLY A 1 170 ? 12.086 -11.547 -1.004 1 98.56 170 GLY A N 1
ATOM 1295 C CA . GLY A 1 170 ? 12.742 -12.195 -2.131 1 98.56 170 GLY A CA 1
ATOM 1296 C C . GLY A 1 170 ? 13.984 -12.969 -1.733 1 98.56 170 GLY A C 1
ATOM 1297 O O . GLY A 1 170 ? 14.367 -12.977 -0.562 1 98.56 170 GLY A O 1
ATOM 1298 N N . TRP A 1 171 ? 14.57 -13.5 -2.66 1 98 171 TRP A N 1
ATOM 1299 C CA . TRP A 1 171 ? 15.742 -14.344 -2.408 1 98 171 TRP A CA 1
ATOM 1300 C C . TRP A 1 171 ? 17.016 -13.508 -2.357 1 98 171 TRP A C 1
ATOM 1302 O O . TRP A 1 171 ? 17.188 -12.586 -3.164 1 98 171 TRP A O 1
ATOM 1312 N N . GLN A 1 172 ? 17.891 -13.711 -1.371 1 98 172 GLN A N 1
ATOM 1313 C CA . GLN A 1 172 ? 19.234 -13.141 -1.323 1 98 172 GLN A CA 1
ATOM 1314 C C . GLN A 1 172 ? 20.297 -14.219 -1.521 1 98 172 GLN A C 1
ATOM 1316 O O . GLN A 1 172 ? 20.062 -15.391 -1.211 1 98 172 GLN A O 1
ATOM 1321 N N . ASP A 1 173 ? 21.438 -13.812 -2.09 1 97.75 173 ASP A N 1
ATOM 1322 C CA . ASP A 1 173 ? 22.547 -14.719 -2.373 1 97.75 173 ASP A CA 1
ATOM 1323 C C . ASP A 1 173 ? 23.797 -14.32 -1.601 1 97.75 173 ASP A C 1
ATOM 1325 O O . ASP A 1 173 ? 24.344 -13.227 -1.809 1 97.75 173 ASP A O 1
ATOM 1329 N N . TYR A 1 174 ? 24.25 -15.234 -0.729 1 98.25 174 TYR A N 1
ATOM 1330 C CA . TYR A 1 174 ? 25.547 -15 -0.099 1 98.25 174 TYR A CA 1
ATOM 1331 C C . TYR A 1 174 ? 26.688 -15.422 -1.022 1 98.25 174 TYR A C 1
ATOM 1333 O O . TYR A 1 174 ? 26.625 -16.484 -1.658 1 98.25 174 TYR A O 1
ATOM 1341 N N . GLN A 1 175 ? 27.641 -14.555 -1.039 1 97.81 175 GLN A N 1
ATOM 1342 C CA . GLN A 1 175 ? 28.828 -14.914 -1.81 1 97.81 175 GLN A CA 1
ATOM 1343 C C . GLN A 1 175 ? 29.719 -15.875 -1.032 1 97.81 175 GLN A C 1
ATOM 1345 O O . GLN A 1 175 ? 29.859 -15.758 0.188 1 97.81 175 GLN A O 1
ATOM 1350 N N . ASP A 1 176 ? 30.406 -16.781 -1.76 1 97.25 176 ASP A N 1
ATOM 1351 C CA . ASP A 1 176 ? 31.312 -17.75 -1.146 1 97.25 176 ASP A CA 1
ATOM 1352 C C . ASP A 1 176 ? 32.438 -17.047 -0.413 1 97.25 176 ASP A C 1
ATOM 1354 O O . ASP A 1 176 ? 33.062 -16.125 -0.946 1 97.25 176 ASP A O 1
ATOM 1358 N N . GLY A 1 177 ? 32.688 -17.5 0.723 1 97.25 177 GLY A N 1
ATOM 1359 C CA . GLY A 1 177 ? 33.812 -17 1.481 1 97.25 177 GLY A CA 1
ATOM 1360 C C . GLY A 1 177 ? 33.531 -15.703 2.221 1 97.25 177 GLY A C 1
ATOM 1361 O O . GLY A 1 177 ? 34.375 -15.172 2.926 1 97.25 177 GLY A O 1
ATOM 1362 N N . VAL A 1 178 ? 32.344 -15.227 2.035 1 98.25 178 VAL A N 1
ATOM 1363 C CA . VAL A 1 178 ? 31.969 -13.984 2.701 1 98.25 178 VAL A CA 1
ATOM 1364 C C . VAL A 1 178 ? 31.094 -14.289 3.916 1 98.25 178 VAL A C 1
ATOM 1366 O O . VAL A 1 178 ? 30.234 -15.164 3.857 1 98.25 178 VAL A O 1
ATOM 1369 N N . LYS A 1 179 ? 31.422 -13.648 4.969 1 98.38 179 LYS A N 1
ATOM 1370 C CA . LYS A 1 179 ? 30.625 -13.836 6.184 1 98.38 179 LYS A CA 1
ATOM 1371 C C . LYS A 1 179 ? 29.141 -13.57 5.918 1 98.38 179 LYS A C 1
ATOM 1373 O O . LYS A 1 179 ? 28.797 -12.547 5.32 1 98.38 179 LYS A O 1
ATOM 1378 N N . ARG A 1 180 ? 28.297 -14.469 6.355 1 98.75 180 ARG A N 1
ATOM 1379 C CA . ARG A 1 180 ? 26.859 -14.281 6.207 1 98.75 180 ARG A CA 1
ATOM 1380 C C . ARG A 1 180 ? 26.312 -13.383 7.309 1 98.75 180 ARG A C 1
ATOM 1382 O O . ARG A 1 180 ? 26.5 -13.656 8.492 1 98.75 180 ARG A O 1
ATOM 1389 N N . ILE A 1 181 ? 25.625 -12.305 6.98 1 98.94 181 ILE A N 1
ATOM 1390 C CA . ILE A 1 181 ? 25.031 -11.414 7.961 1 98.94 181 ILE A CA 1
ATOM 1391 C C . ILE A 1 181 ? 23.531 -11.305 7.707 1 98.94 181 ILE A C 1
ATOM 1393 O O . ILE A 1 181 ? 23.062 -11.523 6.586 1 98.94 181 ILE A O 1
ATOM 1397 N N . PRO A 1 182 ? 22.703 -11.039 8.766 1 98.94 182 PRO A N 1
ATOM 1398 C CA . PRO A 1 182 ? 21.266 -10.883 8.594 1 98.94 182 PRO A CA 1
ATOM 1399 C C . PRO A 1 182 ? 20.906 -9.773 7.605 1 98.94 182 PRO A C 1
ATOM 1401 O O . PRO A 1 182 ? 21.562 -8.727 7.582 1 98.94 182 PRO A O 1
ATOM 1404 N N . THR A 1 183 ? 19.906 -10.047 6.816 1 98.94 183 THR A N 1
ATOM 1405 C CA . THR A 1 183 ? 19.5 -9.062 5.82 1 98.94 183 THR A CA 1
ATOM 1406 C C . THR A 1 183 ? 17.984 -9.102 5.625 1 98.94 183 THR A C 1
ATOM 1408 O O . THR A 1 183 ? 17.375 -10.172 5.664 1 98.94 183 THR A O 1
ATOM 1411 N N . ALA A 1 184 ? 17.344 -7.969 5.562 1 98.94 184 ALA A N 1
ATOM 1412 C CA . ALA A 1 184 ? 15.906 -7.785 5.344 1 98.94 184 ALA A CA 1
ATOM 1413 C C . ALA A 1 184 ? 15.641 -6.57 4.461 1 98.94 184 ALA A C 1
ATOM 1415 O O . ALA A 1 184 ? 16.531 -5.734 4.258 1 98.94 184 ALA A O 1
ATOM 1416 N N . CYS A 1 185 ? 14.516 -6.594 3.873 1 98.94 185 CYS A N 1
ATOM 1417 C CA . CYS A 1 185 ? 14.055 -5.363 3.23 1 98.94 185 CYS A CA 1
ATOM 1418 C C . CYS A 1 185 ? 13.258 -4.508 4.203 1 98.94 185 CYS A C 1
ATOM 1420 O O . CYS A 1 185 ? 12.602 -5.031 5.109 1 98.94 185 CYS A O 1
ATOM 1422 N N . ILE A 1 186 ? 13.367 -3.244 4.027 1 98.88 186 ILE A N 1
ATOM 1423 C CA . ILE A 1 186 ? 12.484 -2.262 4.645 1 98.88 186 ILE A CA 1
ATOM 1424 C C . ILE A 1 186 ? 11.68 -1.541 3.561 1 98.88 186 ILE A C 1
ATOM 1426 O O . ILE A 1 186 ? 11.906 -1.757 2.367 1 98.88 186 ILE A O 1
ATOM 1430 N N . THR A 1 187 ? 10.688 -0.764 3.986 1 98.81 187 THR A N 1
ATOM 1431 C CA . THR A 1 187 ? 9.836 -0.055 3.037 1 98.81 187 THR A CA 1
ATOM 1432 C C . THR A 1 187 ? 10.594 1.092 2.379 1 98.81 187 THR A C 1
ATOM 1434 O O . THR A 1 187 ? 11.617 1.545 2.898 1 98.81 187 THR A O 1
ATOM 1437 N N . VAL A 1 188 ? 10.078 1.532 1.248 1 98.88 188 VAL A N 1
ATOM 1438 C CA . VAL A 1 188 ? 10.594 2.73 0.596 1 98.88 188 VAL A CA 1
ATOM 1439 C C . VAL A 1 188 ? 10.531 3.912 1.562 1 98.88 188 VAL A C 1
ATOM 1441 O O . VAL A 1 188 ? 11.477 4.703 1.649 1 98.88 188 VAL A O 1
ATOM 1444 N N . GLU A 1 189 ? 9.438 4.016 2.307 1 98.81 189 GLU A N 1
ATOM 1445 C CA . GLU A 1 189 ? 9.195 5.113 3.236 1 98.81 189 GLU A CA 1
ATOM 1446 C C . GLU A 1 189 ? 10.273 5.176 4.316 1 98.81 189 GLU A C 1
ATOM 1448 O O . GLU A 1 189 ? 10.828 6.242 4.586 1 98.81 189 GLU A O 1
ATOM 1453 N N . ASP A 1 190 ? 10.602 4.043 4.855 1 98.81 190 ASP A N 1
ATOM 1454 C CA . ASP A 1 190 ? 11.555 4.008 5.957 1 98.81 190 ASP A CA 1
ATOM 1455 C C . ASP A 1 190 ? 12.984 4.238 5.461 1 98.81 190 ASP A C 1
ATOM 1457 O O . ASP A 1 190 ? 13.789 4.867 6.145 1 98.81 190 ASP A O 1
ATOM 1461 N N . ALA A 1 191 ? 13.297 3.678 4.285 1 98.94 191 ALA A N 1
ATOM 1462 C CA . ALA A 1 191 ? 14.609 3.932 3.705 1 98.94 191 ALA A CA 1
ATOM 1463 C C . ALA A 1 191 ? 14.82 5.418 3.441 1 98.94 191 ALA A C 1
ATOM 1465 O O . ALA A 1 191 ? 15.875 5.973 3.76 1 98.94 191 ALA A O 1
ATOM 1466 N N . GLU A 1 192 ? 13.82 6.086 2.916 1 98.75 192 GLU A N 1
ATOM 1467 C CA . GLU A 1 192 ? 13.914 7.512 2.613 1 98.75 192 GLU A CA 1
ATOM 1468 C C . GLU A 1 192 ? 13.969 8.344 3.891 1 98.75 192 GLU A C 1
ATOM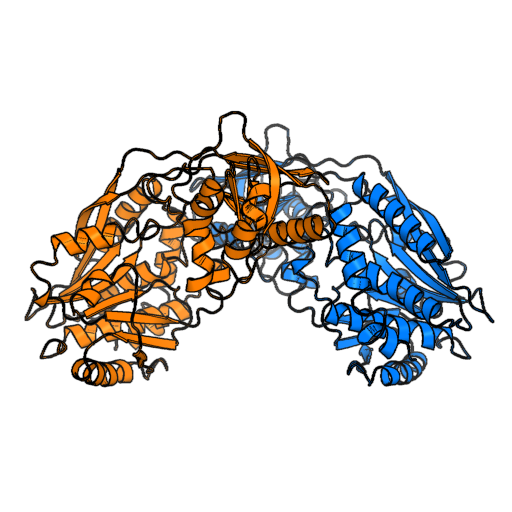 1470 O O . GLU A 1 192 ? 14.648 9.375 3.936 1 98.75 192 GLU A O 1
ATOM 1475 N N . LEU A 1 193 ? 13.219 7.918 4.867 1 98.81 193 LEU A N 1
ATOM 1476 C CA . LEU A 1 193 ? 13.281 8.594 6.164 1 98.81 193 LEU A CA 1
ATOM 1477 C C . LEU A 1 193 ? 14.703 8.586 6.711 1 98.81 193 LEU A C 1
ATOM 1479 O O . LEU A 1 193 ? 15.234 9.641 7.078 1 98.81 193 LEU A O 1
ATOM 1483 N N . MET A 1 194 ? 15.336 7.426 6.758 1 98.88 194 MET A N 1
ATOM 1484 C CA . MET A 1 194 ? 16.688 7.324 7.301 1 98.88 194 MET A CA 1
ATOM 1485 C C . MET A 1 194 ? 17.688 8.055 6.414 1 98.88 194 MET A C 1
ATOM 1487 O O . MET A 1 194 ? 18.672 8.609 6.91 1 98.88 194 MET A O 1
ATOM 1491 N N . TRP A 1 195 ? 17.422 8.055 5.109 1 98.81 195 TRP A N 1
ATOM 1492 C CA . TRP A 1 195 ? 18.281 8.797 4.203 1 98.81 195 TRP A CA 1
ATOM 1493 C C . TRP A 1 195 ? 18.297 10.289 4.551 1 98.81 195 TRP A C 1
ATOM 1495 O O . TRP A 1 195 ? 19.344 10.906 4.652 1 98.81 195 TRP A O 1
ATOM 1505 N N . ARG A 1 196 ? 17.094 10.875 4.777 1 98.75 196 ARG A N 1
ATOM 1506 C CA . ARG A 1 196 ? 17 12.297 5.121 1 98.75 196 ARG A CA 1
ATOM 1507 C C . ARG A 1 196 ? 17.672 12.578 6.465 1 98.75 196 ARG A C 1
ATOM 1509 O O . ARG A 1 196 ? 18.359 13.586 6.621 1 98.75 196 ARG A O 1
ATOM 1516 N N . MET A 1 197 ? 17.484 11.672 7.398 1 98.75 197 MET A N 1
ATOM 1517 C CA . MET A 1 197 ? 18.125 11.836 8.703 1 98.75 197 MET A CA 1
ATOM 1518 C C . MET A 1 197 ? 19.641 11.812 8.562 1 98.75 197 MET A C 1
ATOM 1520 O O . MET A 1 197 ? 20.344 12.641 9.148 1 98.75 197 MET A O 1
ATOM 1524 N N . ALA A 1 198 ? 20.109 10.859 7.746 1 98.69 198 ALA A N 1
ATOM 1525 C CA . ALA A 1 198 ? 21.547 10.742 7.52 1 98.69 198 ALA A CA 1
ATOM 1526 C C . ALA A 1 198 ? 22.109 11.992 6.848 1 98.69 198 ALA A C 1
ATOM 1528 O O . ALA A 1 198 ? 23.203 12.453 7.184 1 98.69 198 ALA A O 1
ATOM 1529 N N . GLN A 1 199 ? 21.375 12.523 5.91 1 98.19 199 GLN A N 1
ATOM 1530 C CA . GLN A 1 199 ? 21.812 13.719 5.195 1 98.19 199 GLN A CA 1
ATOM 1531 C C . GLN A 1 199 ? 21.922 14.914 6.141 1 98.19 199 GLN A C 1
ATOM 1533 O O . GLN A 1 199 ? 22.734 15.812 5.918 1 98.19 199 GLN A O 1
ATOM 1538 N N . ARG A 1 200 ? 21.188 14.875 7.195 1 98.06 200 ARG A N 1
ATOM 1539 C CA . ARG A 1 200 ? 21.219 15.953 8.172 1 98.06 200 ARG A CA 1
ATOM 1540 C C . ARG A 1 200 ? 22.297 15.703 9.227 1 98.06 200 ARG A C 1
ATOM 1542 O O . ARG A 1 200 ? 22.406 16.453 10.203 1 98.06 200 ARG A O 1
ATOM 1549 N N . GLY A 1 201 ? 23.016 14.641 9.117 1 98.06 201 GLY A N 1
ATOM 1550 C CA . GLY A 1 201 ? 24.125 14.336 10.016 1 98.06 201 GLY A CA 1
ATOM 1551 C C . GLY A 1 201 ? 23.672 13.695 11.312 1 98.06 201 GLY A C 1
ATOM 1552 O O . GLY A 1 201 ? 24.438 13.633 12.281 1 98.06 201 GLY A O 1
ATOM 1553 N N . GLN A 1 202 ? 22.484 13.203 11.32 1 98.38 202 GLN A N 1
ATOM 1554 C CA . GLN A 1 202 ? 21.969 12.602 12.547 1 98.38 202 GLN A CA 1
ATOM 1555 C C . GLN A 1 202 ? 22.453 11.164 12.695 1 98.38 202 GLN A C 1
ATOM 1557 O O . GLN A 1 202 ? 22.594 10.438 11.703 1 98.38 202 GLN A O 1
ATOM 1562 N N . SER A 1 203 ? 22.734 10.797 13.93 1 98.5 203 SER A N 1
ATOM 1563 C CA . SER A 1 203 ? 23.031 9.406 14.227 1 98.5 203 SER A CA 1
ATOM 1564 C C . SER A 1 203 ? 21.766 8.555 14.25 1 98.5 203 SER A C 1
ATOM 1566 O O . SER A 1 203 ? 20.781 8.922 14.898 1 98.5 203 SER A O 1
ATOM 1568 N N . ILE A 1 204 ? 21.812 7.523 13.547 1 98.88 204 ILE A N 1
ATOM 1569 C CA . ILE A 1 204 ? 20.703 6.59 13.5 1 98.88 204 ILE A CA 1
ATOM 1570 C C . ILE A 1 204 ? 21.109 5.254 14.109 1 98.88 204 ILE A C 1
ATOM 1572 O O . ILE A 1 204 ? 22.156 4.703 13.758 1 98.88 204 ILE A O 1
ATOM 1576 N N . VAL A 1 205 ? 20.375 4.762 15.031 1 98.94 205 VAL A N 1
ATOM 1577 C CA . VAL A 1 205 ? 20.594 3.447 15.633 1 98.94 205 VAL A CA 1
ATOM 1578 C C . VAL A 1 205 ? 19.359 2.576 15.438 1 98.94 205 VAL A C 1
ATOM 1580 O O . VAL A 1 205 ? 18.234 3.018 15.688 1 98.94 205 VAL A O 1
ATOM 1583 N N . VAL A 1 206 ? 19.531 1.392 14.984 1 98.94 206 VAL A N 1
ATOM 1584 C CA . VAL A 1 206 ? 18.453 0.449 14.766 1 98.94 206 VAL A CA 1
ATOM 1585 C C . VAL A 1 206 ? 18.688 -0.822 15.57 1 98.94 206 VAL A C 1
ATOM 1587 O O . VAL A 1 206 ? 19.828 -1.286 15.695 1 98.94 206 VAL A O 1
ATOM 1590 N N . ARG A 1 207 ? 17.688 -1.278 16.203 1 98.88 207 ARG A N 1
ATOM 1591 C CA . ARG A 1 207 ? 17.641 -2.617 16.781 1 98.88 207 ARG A CA 1
ATOM 1592 C C . ARG A 1 207 ? 16.953 -3.598 15.852 1 98.88 207 ARG A C 1
ATOM 1594 O O . ARG A 1 207 ? 15.82 -3.35 15.406 1 98.88 207 ARG A O 1
ATOM 1601 N N . LEU A 1 208 ? 17.594 -4.684 15.484 1 98.94 208 LEU A N 1
ATOM 1602 C CA . LEU A 1 208 ? 17.125 -5.672 14.523 1 98.94 208 LEU A CA 1
ATOM 1603 C C . LEU A 1 208 ? 17.094 -7.062 15.141 1 98.94 208 LEU A C 1
ATOM 1605 O O . LEU A 1 208 ? 18.062 -7.504 15.742 1 98.94 208 LEU A O 1
ATOM 1609 N N . THR A 1 209 ? 15.977 -7.734 15.117 1 98.94 209 THR A N 1
ATOM 1610 C CA . THR A 1 209 ? 15.828 -9.125 15.523 1 98.94 209 THR A CA 1
ATOM 1611 C C . THR A 1 209 ? 15.219 -9.961 14.398 1 98.94 209 THR A C 1
ATOM 1613 O O . THR A 1 209 ? 14.148 -9.633 13.891 1 98.94 209 THR A O 1
ATOM 1616 N N . MET A 1 210 ? 15.906 -10.969 13.961 1 98.88 210 MET A N 1
ATOM 1617 C CA . MET A 1 210 ? 15.469 -11.883 12.906 1 98.88 210 MET A CA 1
ATOM 1618 C C . MET A 1 210 ? 15.664 -13.328 13.336 1 98.88 210 MET A C 1
ATOM 1620 O O . MET A 1 210 ? 16.781 -13.734 13.68 1 98.88 210 MET A O 1
ATOM 1624 N N . GLY A 1 211 ? 14.578 -14.094 13.219 1 98.81 211 GLY A N 1
ATOM 1625 C CA . GLY A 1 211 ? 14.617 -15.477 13.664 1 98.81 211 GLY A CA 1
ATOM 1626 C C . GLY A 1 211 ? 14.758 -16.469 12.531 1 98.81 211 GLY A C 1
ATOM 1627 O O . GLY A 1 211 ? 14.375 -17.625 12.664 1 98.81 211 GLY A O 1
ATOM 1628 N N . ALA A 1 212 ? 15.32 -16.062 11.453 1 98.62 212 ALA A N 1
ATOM 1629 C CA . ALA A 1 212 ? 15.414 -16.891 10.25 1 98.62 212 ALA A CA 1
ATOM 1630 C C . ALA A 1 212 ? 16.266 -18.141 10.508 1 98.62 212 ALA A C 1
ATOM 1632 O O . ALA A 1 212 ? 17.266 -18.078 11.227 1 98.62 212 ALA A O 1
ATOM 1633 N N . LYS A 1 213 ? 15.828 -19.203 9.906 1 98.25 213 LYS A N 1
ATOM 1634 C CA . LYS A 1 213 ? 16.547 -20.469 9.961 1 98.25 213 LYS A CA 1
ATOM 1635 C C . LYS A 1 213 ? 16.484 -21.219 8.633 1 98.25 213 LYS A C 1
ATOM 1637 O O . LYS A 1 213 ? 15.453 -21.188 7.953 1 98.25 213 LYS A O 1
ATOM 1642 N N . THR A 1 214 ? 17.547 -21.781 8.297 1 98.12 214 THR A N 1
ATOM 1643 C CA . THR A 1 214 ? 17.562 -22.703 7.168 1 98.12 214 THR A CA 1
ATOM 1644 C C . THR A 1 214 ? 17.531 -24.141 7.652 1 98.12 214 THR A C 1
ATOM 1646 O O . THR A 1 214 ? 18.422 -24.578 8.391 1 98.12 214 THR A O 1
ATOM 1649 N N . LEU A 1 215 ? 16.547 -24.828 7.297 1 98.56 215 LEU A N 1
ATOM 1650 C CA . LEU A 1 215 ? 16.359 -26.234 7.645 1 98.56 215 LEU A CA 1
ATOM 1651 C C . LEU A 1 215 ? 16.828 -27.141 6.516 1 98.56 215 LEU A C 1
ATOM 1653 O O . LEU A 1 215 ? 17.141 -26.672 5.422 1 98.56 215 LEU A O 1
ATOM 1657 N N . PRO A 1 216 ? 16.984 -28.469 6.797 1 98.12 216 PRO A N 1
ATOM 1658 C CA . PRO A 1 216 ? 17.344 -29.375 5.707 1 98.12 216 PRO A CA 1
ATOM 1659 C C . PRO A 1 216 ? 16.359 -29.312 4.539 1 98.12 216 PRO A C 1
ATOM 1661 O O . PRO A 1 216 ? 15.156 -29.109 4.746 1 98.12 216 PRO A O 1
ATOM 1664 N N . ASP A 1 217 ? 16.906 -29.516 3.383 1 98.38 217 ASP A N 1
ATOM 1665 C CA . ASP A 1 217 ? 16.047 -29.531 2.197 1 98.38 217 ASP A CA 1
ATOM 1666 C C . ASP A 1 217 ? 14.852 -30.453 2.391 1 98.38 217 ASP A C 1
ATOM 1668 O O . ASP A 1 217 ? 14.945 -31.469 3.098 1 98.38 217 ASP A O 1
ATOM 1672 N N . ALA A 1 218 ? 13.82 -30.125 1.785 1 98.62 218 ALA A N 1
ATOM 1673 C CA . ALA A 1 218 ? 12.578 -30.875 1.952 1 98.62 218 ALA A CA 1
ATOM 1674 C C . ALA A 1 218 ? 12.203 -31.609 0.668 1 98.62 218 ALA A C 1
ATOM 1676 O O . ALA A 1 218 ? 12.578 -31.172 -0.428 1 98.62 218 ALA A O 1
ATOM 1677 N N . ASP A 1 219 ? 11.5 -32.719 0.833 1 98.62 219 ASP A N 1
ATOM 1678 C CA . ASP A 1 219 ? 10.898 -33.406 -0.311 1 98.62 219 ASP A CA 1
ATOM 1679 C C . ASP A 1 219 ? 9.672 -32.656 -0.812 1 98.62 219 ASP A C 1
ATOM 1681 O O . ASP A 1 219 ? 8.891 -32.125 -0.014 1 98.62 219 ASP A O 1
ATOM 1685 N N . SER A 1 220 ? 9.516 -32.594 -2.096 1 98.75 220 SER A N 1
ATOM 1686 C CA . SER A 1 220 ? 8.359 -31.969 -2.727 1 98.75 220 SER A CA 1
ATOM 1687 C C . SER A 1 220 ? 8.117 -32.531 -4.121 1 98.75 220 SER A C 1
ATOM 1689 O O . SER A 1 220 ? 8.594 -33.625 -4.449 1 98.75 220 SER A O 1
ATOM 1691 N N . PHE A 1 221 ? 7.242 -31.828 -4.91 1 98.88 221 PHE A N 1
ATOM 1692 C CA . PHE A 1 221 ? 6.906 -32.344 -6.23 1 98.88 221 PHE A CA 1
ATOM 1693 C C . PHE A 1 221 ? 6.59 -31.203 -7.195 1 98.88 221 PHE A C 1
ATOM 1695 O O . PHE A 1 221 ? 6.023 -30.188 -6.797 1 98.88 221 PHE A O 1
ATOM 1702 N N . ASN A 1 222 ? 7.039 -31.375 -8.414 1 98.88 222 ASN A N 1
ATOM 1703 C CA . ASN A 1 222 ? 6.352 -30.703 -9.516 1 98.88 222 ASN A CA 1
ATOM 1704 C C . ASN A 1 222 ? 5.051 -31.406 -9.883 1 98.88 222 ASN A C 1
ATOM 1706 O O . ASN A 1 222 ? 4.969 -32.625 -9.828 1 98.88 222 ASN A O 1
ATOM 1710 N N . THR A 1 223 ? 3.994 -30.656 -10.203 1 98.94 223 THR A N 1
ATOM 1711 C CA . THR A 1 223 ? 2.732 -31.219 -10.672 1 98.94 223 THR A CA 1
ATOM 1712 C C . THR A 1 223 ? 2.652 -31.188 -12.195 1 98.94 223 THR A C 1
ATOM 1714 O O . THR A 1 223 ? 2.73 -30.109 -12.789 1 98.94 223 THR A O 1
ATOM 1717 N N . VAL A 1 224 ? 2.506 -32.312 -12.805 1 98.94 224 VAL A N 1
ATOM 1718 C CA . VAL A 1 224 ? 2.541 -32.438 -14.258 1 98.94 224 VAL A CA 1
ATOM 1719 C C . VAL A 1 224 ? 1.183 -32.906 -14.773 1 98.94 224 VAL A C 1
ATOM 1721 O O . VAL A 1 224 ? 0.66 -33.906 -14.32 1 98.94 224 VAL A O 1
ATOM 1724 N N . VAL A 1 225 ? 0.639 -32.188 -15.68 1 98.88 225 VAL A N 1
ATOM 1725 C CA . VAL A 1 225 ? -0.665 -32.469 -16.281 1 98.88 225 VAL A CA 1
ATOM 1726 C C . VAL A 1 225 ? -0.515 -32.656 -17.781 1 98.88 225 VAL A C 1
ATOM 1728 O O . VAL A 1 225 ? 0.237 -31.922 -18.438 1 98.88 225 VAL A O 1
ATOM 1731 N N . GLU A 1 226 ? -1.313 -33.656 -18.359 1 98.5 226 GLU A N 1
ATOM 1732 C CA . GLU A 1 226 ? -1.078 -33.875 -19.781 1 98.5 226 GLU A CA 1
ATOM 1733 C C . GLU A 1 226 ? -2.383 -34.188 -20.516 1 98.5 226 GLU A C 1
ATOM 1735 O O . GLU A 1 226 ? -3.316 -34.75 -19.922 1 98.5 226 GLU A O 1
ATOM 1740 N N . ILE A 1 227 ? -2.441 -33.781 -21.703 1 98.69 227 ILE A N 1
ATOM 1741 C CA . ILE A 1 227 ? -3.271 -34.312 -22.766 1 98.69 227 ILE A CA 1
ATOM 1742 C C . ILE A 1 227 ? -2.387 -34.969 -23.812 1 98.69 227 ILE A C 1
ATOM 1744 O O . ILE A 1 227 ? -1.677 -34.281 -24.562 1 98.69 227 ILE A O 1
ATOM 1748 N N . THR A 1 228 ? -2.506 -36.281 -23.922 1 98.38 228 THR A N 1
ATOM 1749 C CA . THR A 1 228 ? -1.618 -37.031 -24.797 1 98.38 228 THR A CA 1
ATOM 1750 C C . THR A 1 228 ? -1.934 -36.75 -26.266 1 98.38 228 THR A C 1
ATOM 1752 O O . THR A 1 228 ? -3.096 -36.781 -26.672 1 98.38 228 THR A O 1
ATOM 1755 N N . GLY A 1 229 ? -0.836 -36.469 -27.016 1 98.5 229 GLY A N 1
ATOM 1756 C CA . GLY A 1 229 ? -1.018 -36.25 -28.438 1 98.5 229 GLY A CA 1
ATOM 1757 C C . GLY A 1 229 ? -1.455 -37.5 -29.188 1 98.5 229 GLY A C 1
ATOM 1758 O O . GLY A 1 229 ? -1.088 -38.625 -28.812 1 98.5 229 GLY A O 1
ATOM 1759 N N . TRP A 1 230 ? -2.205 -37.312 -30.297 1 98.12 230 TRP A N 1
ATOM 1760 C CA . TRP A 1 230 ? -2.77 -38.469 -30.969 1 98.12 230 TRP A CA 1
ATOM 1761 C C . TRP A 1 230 ? -1.799 -39.031 -32 1 98.12 230 TRP A C 1
ATOM 1763 O O . TRP A 1 230 ? -1.858 -40.219 -32.344 1 98.12 230 TRP A O 1
ATOM 1773 N N . GLN A 1 231 ? -0.855 -38.25 -32.5 1 98.62 231 GLN A N 1
ATOM 1774 C CA . GLN A 1 231 ? 0.047 -38.688 -33.562 1 98.62 231 GLN A CA 1
ATOM 1775 C C . GLN A 1 231 ? 1.478 -38.812 -33.031 1 98.62 231 GLN A C 1
ATOM 1777 O O . GLN A 1 231 ? 2.178 -39.781 -33.344 1 98.62 231 GLN A O 1
ATOM 1782 N N . HIS A 1 232 ? 1.914 -37.844 -32.312 1 98.44 232 HIS A N 1
ATOM 1783 C CA . HIS A 1 232 ? 3.256 -37.812 -31.75 1 98.44 232 HIS A CA 1
ATOM 1784 C C . HIS A 1 232 ? 3.209 -37.656 -30.234 1 98.44 232 HIS A C 1
ATOM 1786 O O . HIS A 1 232 ? 3.6 -36.625 -29.703 1 98.44 232 HIS A O 1
ATOM 1792 N N . PRO A 1 233 ? 2.814 -38.688 -29.5 1 98.44 233 PRO A N 1
ATOM 1793 C CA . PRO A 1 233 ? 2.646 -38.562 -28.047 1 98.44 233 PRO A CA 1
ATOM 1794 C C . PRO A 1 233 ? 3.957 -38.25 -27.328 1 98.44 233 PRO A C 1
ATOM 1796 O O . PRO A 1 233 ? 3.939 -37.781 -26.188 1 98.44 233 PRO A O 1
ATOM 1799 N N . GLU A 1 234 ? 5.105 -38.469 -27.984 1 98 234 GLU A N 1
ATOM 1800 C CA . GLU A 1 234 ? 6.406 -38.25 -27.375 1 98 234 GLU A CA 1
ATOM 1801 C C . GLU A 1 234 ? 6.824 -36.781 -27.5 1 98 234 GLU A C 1
ATOM 1803 O O . GLU A 1 234 ? 7.727 -36.312 -26.797 1 98 234 GLU A O 1
ATOM 1808 N N . GLN A 1 235 ? 6.191 -36 -28.438 1 98.75 235 GLN A N 1
ATOM 1809 C CA . GLN A 1 235 ? 6.508 -34.594 -28.625 1 98.75 235 GLN A CA 1
ATOM 1810 C C . GLN A 1 235 ? 5.621 -33.719 -27.766 1 98.75 235 GLN A C 1
ATOM 1812 O O . GLN A 1 235 ? 4.453 -34.031 -27.531 1 98.75 235 GLN A O 1
ATOM 1817 N N . VAL A 1 236 ? 6.266 -32.625 -27.281 1 98.75 236 VAL A N 1
ATOM 1818 C CA . VAL A 1 236 ? 5.59 -31.922 -26.188 1 98.75 236 VAL A CA 1
ATOM 1819 C C . VAL A 1 236 ? 5.551 -30.422 -26.469 1 98.75 236 VAL A C 1
ATOM 1821 O O . VAL A 1 236 ? 6.531 -29.859 -26.953 1 98.75 236 VAL A O 1
ATOM 1824 N N . VAL A 1 237 ? 4.434 -29.828 -26.297 1 98.94 237 VAL A N 1
ATOM 1825 C CA . VAL A 1 237 ? 4.309 -28.406 -26 1 98.94 237 VAL A CA 1
ATOM 1826 C C . VAL A 1 237 ? 4.039 -28.203 -24.516 1 98.94 237 VAL A C 1
ATOM 1828 O O . VAL A 1 237 ? 3.061 -28.734 -23.984 1 98.94 237 VAL A O 1
ATOM 1831 N N . LEU A 1 238 ? 4.945 -27.453 -23.844 1 98.88 238 LEU A N 1
ATOM 1832 C CA . LEU A 1 238 ? 4.906 -27.344 -22.391 1 98.88 238 LEU A CA 1
ATOM 1833 C C . LEU A 1 238 ? 4.469 -25.938 -21.953 1 98.88 238 LEU A C 1
ATOM 1835 O O . LEU A 1 238 ? 5.035 -24.938 -22.406 1 98.88 238 LEU A O 1
ATOM 1839 N N . LEU A 1 239 ? 3.367 -25.812 -21.203 1 98.5 239 LEU A N 1
ATOM 1840 C CA . LEU A 1 239 ? 2.947 -24.594 -20.547 1 98.5 239 LEU A CA 1
ATOM 1841 C C . LEU A 1 239 ? 3.189 -24.672 -19.047 1 98.5 239 LEU A C 1
ATOM 1843 O O . LEU A 1 239 ? 3.15 -25.766 -18.469 1 98.5 239 LEU A O 1
ATOM 1847 N N . SER A 1 240 ? 3.412 -23.453 -18.5 1 98.75 240 SER A N 1
ATOM 1848 C CA . SER A 1 240 ? 3.748 -23.625 -17.078 1 98.75 240 SER A CA 1
ATOM 1849 C C . SER A 1 240 ? 3.512 -22.344 -16.297 1 98.75 240 SER A C 1
ATOM 1851 O O . SER A 1 240 ? 3.322 -21.281 -16.875 1 98.75 240 SER A O 1
ATOM 1853 N N . GLY A 1 241 ? 3.463 -22.391 -15.055 1 98.62 241 GLY A N 1
ATOM 1854 C CA . GLY A 1 241 ? 3.521 -21.453 -13.945 1 98.62 241 GLY A CA 1
ATOM 1855 C C . GLY A 1 241 ? 3.994 -22.094 -12.648 1 98.62 241 GLY A C 1
ATOM 1856 O O . GLY A 1 241 ? 4.109 -23.328 -12.562 1 98.62 241 GLY A O 1
ATOM 1857 N N . HIS A 1 242 ? 4.336 -21.281 -11.719 1 98.81 242 HIS A N 1
ATOM 1858 C CA . HIS A 1 242 ? 4.809 -21.938 -10.5 1 98.81 242 HIS A CA 1
ATOM 1859 C C . HIS A 1 242 ? 3.752 -21.891 -9.398 1 98.81 242 HIS A C 1
ATOM 1861 O O . HIS A 1 242 ? 3.021 -20.906 -9.281 1 98.81 242 HIS A O 1
ATOM 1867 N N . LEU A 1 243 ? 3.736 -22.938 -8.672 1 98.56 243 LEU A N 1
ATOM 1868 C CA . LEU A 1 243 ? 2.709 -23.125 -7.652 1 98.56 243 LEU A CA 1
ATOM 1869 C C . LEU A 1 243 ? 3.109 -22.453 -6.344 1 98.56 243 LEU A C 1
ATOM 1871 O O . LEU A 1 243 ? 2.25 -22.016 -5.582 1 98.56 243 LEU A O 1
ATOM 1875 N N . ASP A 1 244 ? 4.414 -22.438 -6.074 1 98.69 244 ASP A N 1
ATOM 1876 C CA . ASP A 1 244 ? 4.895 -21.875 -4.812 1 98.69 244 ASP A CA 1
ATOM 1877 C C . ASP A 1 244 ? 4.75 -20.359 -4.785 1 98.69 244 ASP A C 1
ATOM 1879 O O . ASP A 1 244 ? 4.43 -19.75 -5.805 1 98.69 244 ASP A O 1
ATOM 1883 N N . SER A 1 245 ? 4.832 -19.734 -3.672 1 98.62 245 SER A N 1
ATOM 1884 C CA . SER A 1 245 ? 4.895 -18.297 -3.424 1 98.62 245 SER A CA 1
ATOM 1885 C C . SER A 1 245 ? 5.762 -17.984 -2.209 1 98.62 245 SER A C 1
ATOM 1887 O O . SER A 1 245 ? 6.227 -18.891 -1.518 1 98.62 245 SER A O 1
ATOM 1889 N N . TRP A 1 246 ? 6.066 -16.797 -1.99 1 98.62 246 TRP A N 1
ATOM 1890 C CA . TRP A 1 246 ? 6.645 -16.391 -0.71 1 98.62 246 TRP A CA 1
ATOM 1891 C C . TRP A 1 246 ? 5.621 -16.516 0.413 1 98.62 246 TRP A C 1
ATOM 1893 O O . TRP A 1 246 ? 4.438 -16.766 0.159 1 98.62 246 TRP A O 1
ATOM 1903 N N . ASP A 1 247 ? 6.062 -16.438 1.709 1 98.19 247 ASP A N 1
ATOM 1904 C CA . ASP A 1 247 ? 5.238 -16.672 2.891 1 98.19 247 ASP A CA 1
ATOM 1905 C C . ASP A 1 247 ? 4.43 -15.422 3.244 1 98.19 247 ASP A C 1
ATOM 1907 O O . ASP A 1 247 ? 4.059 -15.219 4.402 1 98.19 247 ASP A O 1
ATOM 1911 N N . VAL A 1 248 ? 4.242 -14.484 2.279 1 98.06 248 VAL A N 1
ATOM 1912 C CA . VAL A 1 248 ? 3.412 -13.297 2.432 1 98.06 248 VAL A CA 1
ATOM 1913 C C . VAL A 1 248 ? 2.301 -13.305 1.384 1 98.06 248 VAL A C 1
ATOM 1915 O O . VAL A 1 248 ? 2.436 -13.93 0.332 1 98.06 248 VAL A O 1
ATOM 1918 N N . GLY A 1 249 ? 1.174 -12.57 1.701 1 97.94 249 GLY A N 1
ATOM 1919 C CA . GLY A 1 249 ? 0.043 -12.609 0.788 1 97.94 249 GLY A CA 1
ATOM 1920 C C . GLY A 1 249 ? -0.502 -14.008 0.569 1 97.94 249 GLY A C 1
ATOM 1921 O O . GLY A 1 249 ? -0.514 -14.82 1.49 1 97.94 249 GLY A O 1
ATOM 1922 N N . GLN A 1 250 ? -1.051 -14.172 -0.667 1 98.06 250 GLN A N 1
ATOM 1923 C CA . GLN A 1 250 ? -1.605 -15.484 -0.997 1 98.06 250 GLN A CA 1
ATOM 1924 C C . GLN A 1 250 ? -0.957 -16.047 -2.256 1 98.06 250 GLN A C 1
ATOM 1926 O O . GLN A 1 250 ? -1.266 -17.172 -2.666 1 98.06 250 GLN A O 1
ATOM 1931 N N . GLY A 1 251 ? -0.105 -15.266 -2.842 1 98.5 251 GLY A N 1
ATOM 1932 C CA . GLY A 1 251 ? 0.478 -15.703 -4.102 1 98.5 251 GLY A CA 1
ATOM 1933 C C . GLY A 1 251 ? -0.532 -15.789 -5.227 1 98.5 251 GLY A C 1
ATOM 1934 O O . GLY A 1 251 ? -0.454 -16.688 -6.07 1 98.5 251 GLY A O 1
ATOM 1935 N N . ALA A 1 252 ? -1.523 -14.922 -5.188 1 98.81 252 ALA A N 1
ATOM 1936 C CA . ALA A 1 252 ? -2.553 -14.953 -6.223 1 98.81 252 ALA A CA 1
ATOM 1937 C C . ALA A 1 252 ? -1.993 -14.484 -7.562 1 98.81 252 ALA A C 1
ATOM 1939 O O . ALA A 1 252 ? -2.15 -15.172 -8.578 1 98.81 252 ALA A O 1
ATOM 1940 N N . MET A 1 253 ? -1.361 -13.328 -7.504 1 98.69 253 MET A N 1
ATOM 1941 C CA . MET A 1 253 ? -0.776 -12.758 -8.711 1 98.69 253 MET A CA 1
ATOM 1942 C C . MET A 1 253 ? 0.521 -13.469 -9.078 1 98.69 253 MET A C 1
ATOM 1944 O O . MET A 1 253 ? 0.725 -13.844 -10.242 1 98.69 253 MET A O 1
ATOM 1948 N N . ASP A 1 254 ? 1.383 -13.742 -8.141 1 98.5 254 ASP A N 1
ATOM 1949 C CA . ASP A 1 254 ? 2.703 -14.352 -8.289 1 98.5 254 ASP A CA 1
ATOM 1950 C C . ASP A 1 254 ? 2.779 -15.688 -7.559 1 98.5 254 ASP A C 1
ATOM 1952 O O . ASP A 1 254 ? 3.148 -15.734 -6.383 1 98.5 254 ASP A O 1
ATOM 1956 N N . ASP A 1 255 ? 2.574 -16.75 -8.18 1 98.44 255 ASP A N 1
ATOM 1957 C CA . ASP A 1 255 ? 2.213 -16.906 -9.586 1 98.44 255 ASP A CA 1
ATOM 1958 C C . ASP A 1 255 ? 0.969 -17.781 -9.742 1 98.44 255 ASP A C 1
ATOM 1960 O O . ASP A 1 255 ? 0.906 -18.625 -10.633 1 98.44 255 ASP A O 1
ATOM 1964 N N . GLY A 1 256 ? 0.027 -17.656 -8.711 1 98.81 256 GLY A N 1
ATOM 1965 C CA . GLY A 1 256 ? -1.229 -18.391 -8.844 1 98.81 256 GLY A CA 1
ATOM 1966 C C . GLY A 1 256 ? -1.909 -18.156 -10.18 1 98.81 256 GLY A C 1
ATOM 1967 O O . GLY A 1 256 ? -2.463 -19.094 -10.773 1 98.81 256 GLY A O 1
ATOM 1968 N N . GLY A 1 257 ? -1.882 -16.922 -10.656 1 98.81 257 GLY A N 1
ATOM 1969 C CA . GLY A 1 257 ? -2.484 -16.609 -11.938 1 98.81 257 GLY A CA 1
ATOM 1970 C C . GLY A 1 257 ? -1.919 -17.422 -13.086 1 98.81 257 GLY A C 1
ATOM 1971 O O . GLY A 1 257 ? -2.668 -18.031 -13.852 1 98.81 257 GLY A O 1
ATOM 1972 N N . GLY A 1 258 ? -0.559 -17.438 -13.227 1 98.81 258 GLY A N 1
ATOM 1973 C CA . GLY A 1 258 ? 0.089 -18.203 -14.281 1 98.81 258 GLY A CA 1
ATOM 1974 C C . GLY A 1 258 ? -0.178 -19.703 -14.188 1 98.81 258 GLY A C 1
ATOM 1975 O O . GLY A 1 258 ? -0.394 -20.359 -15.203 1 98.81 258 GLY A O 1
ATOM 1976 N N . ALA A 1 259 ? -0.166 -20.203 -13 1 98.81 259 ALA A N 1
ATOM 1977 C CA . ALA A 1 259 ? -0.454 -21.625 -12.781 1 98.81 259 ALA A CA 1
ATOM 1978 C C . ALA A 1 259 ? -1.873 -21.969 -13.219 1 98.81 259 ALA A C 1
ATOM 1980 O O . ALA A 1 259 ? -2.088 -22.969 -13.914 1 98.81 259 ALA A O 1
ATOM 1981 N N . MET A 1 260 ? -2.801 -21.109 -12.898 1 98.88 260 MET A N 1
ATOM 1982 C CA . MET A 1 260 ? -4.207 -21.422 -13.141 1 98.88 260 MET A CA 1
ATOM 1983 C C . MET A 1 260 ? -4.535 -21.344 -14.625 1 98.88 260 MET A C 1
ATOM 1985 O O . MET A 1 260 ? -5.316 -22.141 -15.141 1 98.88 260 MET A O 1
ATOM 1989 N N . ILE A 1 261 ? -3.971 -20.312 -15.305 1 98.88 261 ILE A N 1
ATOM 1990 C CA . ILE A 1 261 ? -4.312 -20.234 -16.719 1 98.88 261 ILE A CA 1
ATOM 1991 C C . ILE A 1 261 ? -3.65 -21.375 -17.484 1 98.88 261 ILE A C 1
ATOM 1993 O O . ILE A 1 261 ? -4.148 -21.812 -18.516 1 98.88 261 ILE A O 1
ATOM 1997 N N . SER A 1 262 ? -2.516 -21.891 -16.984 1 98.94 262 SER A N 1
ATOM 1998 C CA . SER A 1 262 ? -1.872 -23.047 -17.609 1 98.94 262 SER A CA 1
ATOM 1999 C C . SER A 1 262 ? -2.705 -24.312 -17.438 1 98.94 262 SER A C 1
ATOM 2001 O O . SER A 1 262 ? -2.832 -25.109 -18.359 1 98.94 262 SER A O 1
ATOM 2003 N N . TRP A 1 263 ? -3.246 -24.469 -16.266 1 98.88 263 TRP A N 1
ATOM 2004 C CA . TRP A 1 263 ? -4.207 -25.547 -16.047 1 98.88 263 TRP A CA 1
ATOM 2005 C C . TRP A 1 263 ? -5.449 -25.344 -16.906 1 98.88 263 TRP A C 1
ATOM 2007 O O . TRP A 1 263 ? -5.926 -26.281 -17.547 1 98.88 263 TRP A O 1
ATOM 2017 N N . GLU A 1 264 ? -5.977 -24.156 -16.938 1 98.88 264 GLU A N 1
ATOM 2018 C CA . GLU A 1 264 ? -7.199 -23.828 -17.672 1 98.88 264 GLU A CA 1
ATOM 2019 C C . GLU A 1 264 ? -7.055 -24.109 -19.156 1 98.88 264 GLU A C 1
ATOM 2021 O O . GLU A 1 264 ? -8.016 -24.5 -19.812 1 98.88 264 GLU A O 1
ATOM 2026 N N . ALA A 1 265 ? -5.832 -23.875 -19.656 1 98.81 265 ALA A N 1
ATOM 2027 C CA . ALA A 1 265 ? -5.598 -24.141 -21.078 1 98.81 265 ALA A CA 1
ATOM 2028 C C . ALA A 1 265 ? -5.914 -25.594 -21.406 1 98.81 265 ALA A C 1
ATOM 2030 O O . ALA A 1 265 ? -6.598 -25.875 -22.406 1 98.81 265 ALA A O 1
ATOM 2031 N N . LEU A 1 266 ? -5.445 -26.516 -20.625 1 98.81 266 LEU A N 1
ATOM 2032 C CA . LEU A 1 266 ? -5.715 -27.938 -20.875 1 98.81 266 LEU A CA 1
ATOM 2033 C C . LEU A 1 266 ? -7.191 -28.25 -20.656 1 98.81 266 LEU A C 1
ATOM 2035 O O . LEU A 1 266 ? -7.773 -29.047 -21.391 1 98.81 266 LEU A O 1
ATOM 2039 N N . SER A 1 267 ? -7.797 -27.594 -19.688 1 98.81 267 SER A N 1
ATOM 2040 C CA . SER A 1 267 ? -9.211 -27.797 -19.422 1 98.81 267 SER A CA 1
ATOM 2041 C C . SER A 1 267 ? -10.07 -27.375 -20.609 1 98.81 267 SER A C 1
ATOM 2043 O O . SER A 1 267 ? -11.031 -28.062 -20.969 1 98.81 267 SER A O 1
ATOM 2045 N N . LEU A 1 268 ? -9.742 -26.219 -21.172 1 98.88 268 LEU A N 1
ATOM 2046 C CA . LEU A 1 268 ? -10.484 -25.719 -22.328 1 98.88 268 LEU A CA 1
ATOM 2047 C C . LEU A 1 268 ? -10.383 -26.688 -23.5 1 98.88 268 LEU A C 1
ATOM 2049 O O . LEU A 1 268 ? -11.383 -26.969 -24.156 1 98.88 268 LEU A O 1
ATOM 2053 N N . ILE A 1 269 ? -9.195 -27.188 -23.734 1 98.75 269 ILE A N 1
ATOM 2054 C CA . ILE A 1 269 ? -8.961 -28.109 -24.844 1 98.75 269 ILE A CA 1
ATOM 2055 C C . ILE A 1 269 ? -9.75 -29.406 -24.609 1 98.75 269 ILE A C 1
ATOM 2057 O O . ILE A 1 269 ? -10.398 -29.906 -25.531 1 98.75 269 ILE A O 1
ATOM 2061 N N . LYS A 1 270 ? -9.727 -29.875 -23.406 1 98.38 270 LYS A N 1
ATOM 2062 C CA . LYS A 1 270 ? -10.484 -31.078 -23.047 1 98.38 270 LYS A CA 1
ATOM 2063 C C . LYS A 1 270 ? -11.984 -30.844 -23.219 1 98.38 270 LYS A C 1
ATOM 2065 O O . LYS A 1 270 ? -12.688 -31.703 -23.781 1 98.38 270 LYS A O 1
ATOM 2070 N N . ASP A 1 271 ? -12.453 -29.734 -22.734 1 98.25 271 ASP A N 1
ATOM 2071 C CA . ASP A 1 271 ? -13.875 -29.406 -22.797 1 98.25 271 ASP A CA 1
ATOM 2072 C C . ASP A 1 271 ? -14.383 -29.406 -24.234 1 98.25 271 ASP A C 1
ATOM 2074 O O . ASP A 1 271 ? -15.539 -29.766 -24.484 1 98.25 271 ASP A O 1
ATOM 2078 N N . LEU A 1 272 ? -13.531 -29.031 -25.125 1 98.25 272 LEU A N 1
ATOM 2079 C CA . LEU A 1 272 ? -13.914 -28.922 -26.531 1 98.25 272 LEU A CA 1
ATOM 2080 C C . LEU A 1 272 ? -13.719 -30.25 -27.25 1 98.25 272 LEU A C 1
ATOM 2082 O O . LEU A 1 272 ? -14.055 -30.375 -28.422 1 98.25 272 LEU A O 1
ATOM 2086 N N . GLY A 1 273 ? -13.125 -31.234 -26.594 1 97.38 273 GLY A N 1
ATOM 2087 C CA . GLY A 1 273 ? -12.867 -32.531 -27.188 1 97.38 273 GLY A CA 1
ATOM 2088 C C . GLY A 1 273 ? -11.727 -32.5 -28.188 1 97.38 273 GLY A C 1
ATOM 2089 O O . GLY A 1 273 ? -11.68 -33.344 -29.094 1 97.38 273 GLY A O 1
ATOM 2090 N N . LEU A 1 274 ? -10.891 -31.531 -27.984 1 97.75 274 LEU A N 1
ATOM 2091 C CA . LEU A 1 274 ? -9.766 -31.422 -28.906 1 97.75 274 LEU A CA 1
ATOM 2092 C C . LEU A 1 274 ? -8.594 -32.281 -28.438 1 97.75 274 LEU A C 1
ATOM 2094 O O . LEU A 1 274 ? -8.359 -32.438 -27.234 1 97.75 274 LEU A O 1
ATOM 2098 N N . ARG A 1 275 ? -7.914 -32.875 -29.359 1 96.31 275 ARG A N 1
ATOM 2099 C CA . ARG A 1 275 ? -6.688 -33.625 -29.109 1 96.31 275 ARG A CA 1
ATOM 2100 C C . ARG A 1 275 ? -5.625 -33.281 -30.156 1 96.31 275 ARG A C 1
ATOM 2102 O O . ARG A 1 275 ? -5.695 -33.75 -31.297 1 96.31 275 ARG A O 1
ATOM 2109 N N . PRO A 1 276 ? -4.637 -32.531 -29.75 1 98.38 276 PRO A N 1
ATOM 2110 C CA . PRO A 1 276 ? -3.613 -32.125 -30.719 1 98.38 276 PRO A CA 1
ATOM 2111 C C . PRO A 1 276 ? -2.691 -33.281 -31.125 1 98.38 276 PRO A C 1
ATOM 2113 O O . PRO A 1 276 ? -2.719 -34.344 -30.5 1 98.38 276 PRO A O 1
ATOM 2116 N N . ARG A 1 277 ? -1.902 -33.062 -32.219 1 98.75 277 ARG A N 1
ATOM 2117 C CA . ARG A 1 277 ? -0.969 -34.062 -32.719 1 98.75 277 ARG A CA 1
ATOM 2118 C C . ARG A 1 277 ? 0.11 -34.375 -31.688 1 98.75 277 ARG A C 1
ATOM 2120 O O . ARG A 1 277 ? 0.601 -35.5 -31.625 1 98.75 277 ARG A O 1
ATOM 2127 N N . ARG A 1 278 ? 0.506 -33.469 -30.938 1 98.88 278 ARG A N 1
ATOM 2128 C CA . ARG A 1 278 ? 1.556 -33.594 -29.938 1 98.88 278 ARG A CA 1
ATOM 2129 C C . ARG A 1 278 ? 0.99 -33.438 -28.531 1 98.88 278 ARG A C 1
ATOM 2131 O O . ARG A 1 278 ? -0.105 -32.906 -28.359 1 98.88 278 ARG A O 1
ATOM 2138 N N . THR A 1 279 ? 1.708 -33.906 -27.531 1 98.81 279 THR A N 1
ATOM 2139 C CA . THR A 1 279 ? 1.272 -33.875 -26.125 1 98.81 279 THR A CA 1
ATOM 2140 C C . THR A 1 279 ? 1.312 -32.438 -25.594 1 98.81 279 THR A C 1
ATOM 2142 O O . THR A 1 279 ? 2.299 -31.719 -25.781 1 98.81 279 THR A O 1
ATOM 2145 N N . LEU A 1 280 ? 0.192 -32.031 -25.062 1 98.88 280 LEU A N 1
ATOM 2146 C CA . LEU A 1 280 ? 0.174 -30.812 -24.25 1 98.88 280 LEU A CA 1
ATOM 2147 C C . LEU A 1 280 ? 0.504 -31.125 -22.797 1 98.88 280 LEU A C 1
ATOM 2149 O O . LEU A 1 280 ? -0.113 -32 -22.188 1 98.88 280 LEU A O 1
ATOM 2153 N N . ARG A 1 281 ? 1.481 -30.438 -22.234 1 98.81 281 ARG A N 1
ATOM 2154 C CA . ARG A 1 281 ? 1.913 -30.672 -20.859 1 98.81 281 ARG A CA 1
ATOM 2155 C C . ARG A 1 281 ? 1.938 -29.375 -20.062 1 98.81 281 ARG A C 1
ATOM 2157 O O . ARG A 1 281 ? 2.561 -28.391 -20.469 1 98.81 281 ARG A O 1
ATOM 2164 N N . THR A 1 282 ? 1.222 -29.344 -19.016 1 98.88 282 THR A N 1
ATOM 2165 C CA . THR A 1 282 ? 1.329 -28.266 -18.047 1 98.88 282 THR A CA 1
ATOM 2166 C C . THR A 1 282 ? 2.15 -28.703 -16.844 1 98.88 282 THR A C 1
ATOM 2168 O O . THR A 1 282 ? 1.92 -29.766 -16.281 1 98.88 282 THR A O 1
ATOM 2171 N N . VAL A 1 283 ? 3.109 -27.891 -16.5 1 98.94 283 VAL A N 1
ATOM 2172 C CA . VAL A 1 283 ? 3.861 -28.172 -15.281 1 98.94 283 VAL A CA 1
ATOM 2173 C C . VAL A 1 283 ? 3.691 -27.016 -14.289 1 98.94 283 VAL A C 1
ATOM 2175 O O . VAL A 1 283 ? 3.936 -25.859 -14.633 1 98.94 283 VAL A O 1
ATOM 2178 N N . LEU A 1 284 ? 3.197 -27.297 -13.117 1 98.94 284 LEU A N 1
ATOM 2179 C CA . LEU A 1 284 ? 3.172 -26.375 -11.984 1 98.94 284 LEU A CA 1
ATOM 2180 C C . LEU A 1 284 ? 4.41 -26.547 -11.117 1 98.94 284 LEU A C 1
ATOM 2182 O O . LEU A 1 284 ? 4.531 -27.531 -10.391 1 98.94 284 LEU A O 1
ATOM 2186 N N . TRP A 1 285 ? 5.27 -25.578 -11.203 1 98.88 285 TRP A N 1
ATOM 2187 C CA . TRP A 1 285 ? 6.605 -25.703 -10.625 1 98.88 285 TRP A CA 1
ATOM 2188 C C . TRP A 1 285 ? 6.574 -25.453 -9.117 1 98.88 285 TRP A C 1
ATOM 2190 O O . TRP A 1 285 ? 5.789 -24.641 -8.633 1 98.88 285 TRP A O 1
ATOM 2200 N N . THR A 1 286 ? 7.414 -26.125 -8.391 1 98.62 286 THR A N 1
ATOM 2201 C CA . THR A 1 286 ? 7.68 -25.797 -6.992 1 98.62 286 THR A CA 1
ATOM 2202 C C . THR A 1 286 ? 9.031 -25.109 -6.84 1 98.62 286 THR A C 1
ATOM 2204 O O . THR A 1 286 ? 9.922 -25.281 -7.68 1 98.62 286 THR A O 1
ATOM 2207 N N . ALA A 1 287 ? 9.156 -24.234 -5.887 1 98.62 287 ALA A N 1
ATOM 2208 C CA . ALA A 1 287 ? 10.391 -23.562 -5.484 1 98.62 287 ALA A CA 1
ATOM 2209 C C . ALA A 1 287 ? 10.961 -22.734 -6.629 1 98.62 287 ALA A C 1
ATOM 2211 O O . ALA A 1 287 ? 12.156 -22.781 -6.898 1 98.62 287 ALA A O 1
ATOM 2212 N N . GLU A 1 288 ? 10.062 -22.141 -7.422 1 98.75 288 GLU A N 1
ATOM 2213 C CA . GLU A 1 288 ? 10.516 -21.141 -8.383 1 98.75 288 GLU A CA 1
ATOM 2214 C C . GLU A 1 288 ? 11.164 -19.953 -7.672 1 98.75 288 GLU A C 1
ATOM 2216 O O . GLU A 1 288 ? 12.195 -19.438 -8.117 1 98.75 288 GLU A O 1
ATOM 2221 N N . GLU A 1 289 ? 10.625 -19.5 -6.527 1 98.44 289 GLU A N 1
ATOM 2222 C CA . GLU A 1 289 ? 11.031 -18.312 -5.797 1 98.44 289 GLU A CA 1
ATOM 2223 C C . GLU A 1 289 ? 12.461 -18.438 -5.281 1 98.44 289 GLU A C 1
ATOM 2225 O O . GLU A 1 289 ? 13.125 -17.422 -5.027 1 98.44 289 GLU A O 1
ATOM 2230 N N . GLN A 1 290 ? 12.914 -19.672 -5.082 1 97.38 290 GLN A N 1
ATOM 2231 C CA . GLN A 1 290 ? 14.273 -19.906 -4.605 1 97.38 290 GLN A CA 1
ATOM 2232 C C . GLN A 1 290 ? 15.25 -20.062 -5.77 1 97.38 290 GLN A C 1
ATOM 2234 O O . GLN A 1 290 ? 16.406 -20.422 -5.574 1 97.38 290 GLN A O 1
ATOM 2239 N N . GLY A 1 291 ? 14.766 -19.812 -6.973 1 96.19 291 GLY A N 1
ATOM 2240 C CA . GLY A 1 291 ? 15.688 -19.828 -8.102 1 96.19 291 GLY A CA 1
ATOM 2241 C C . GLY A 1 291 ? 15.352 -20.891 -9.125 1 96.19 291 GLY A C 1
ATOM 2242 O O . GLY A 1 291 ? 16.25 -21.469 -9.742 1 96.19 291 GLY A O 1
ATOM 2243 N N . GLY A 1 292 ? 14.109 -21.25 -9.281 1 98.31 292 GLY A N 1
ATOM 2244 C CA . GLY A 1 292 ? 13.688 -22.219 -10.289 1 98.31 292 GLY A CA 1
ATOM 2245 C C . GLY A 1 292 ? 14.164 -23.625 -10 1 98.31 292 GLY A C 1
ATOM 2246 O O . GLY A 1 292 ? 14.578 -24.344 -10.914 1 98.31 292 GLY A O 1
ATOM 2247 N N . ILE A 1 293 ? 14.078 -24.062 -8.773 1 98.62 293 ILE A N 1
ATOM 2248 C CA . ILE A 1 293 ? 14.656 -25.328 -8.336 1 98.62 293 ILE A CA 1
ATOM 2249 C C . ILE A 1 293 ? 13.883 -26.484 -8.945 1 98.62 293 ILE A C 1
ATOM 2251 O O . ILE A 1 293 ? 14.477 -27.422 -9.492 1 98.62 293 ILE A O 1
ATOM 2255 N N . GLY A 1 294 ? 12.57 -26.438 -8.836 1 98.81 294 GLY A N 1
ATOM 2256 C CA . GLY A 1 294 ? 11.75 -27.484 -9.43 1 98.81 294 GLY A CA 1
ATOM 2257 C C . GLY A 1 294 ? 11.922 -27.609 -10.93 1 98.81 294 GLY A C 1
ATOM 2258 O O . GLY A 1 294 ? 12.039 -28.703 -11.461 1 98.81 294 GLY A O 1
ATOM 2259 N N . ALA A 1 295 ? 11.992 -26.469 -11.578 1 98.81 295 ALA A N 1
ATOM 2260 C CA . ALA A 1 295 ? 12.156 -26.438 -13.031 1 98.81 295 ALA A CA 1
ATOM 2261 C C . ALA A 1 295 ? 13.523 -26.984 -13.438 1 98.81 295 ALA A C 1
ATOM 2263 O O . ALA A 1 295 ? 13.641 -27.703 -14.438 1 98.81 295 ALA A O 1
ATOM 2264 N N . GLN A 1 296 ? 14.547 -26.609 -12.688 1 98.69 296 GLN A N 1
ATOM 2265 C CA . GLN A 1 296 ? 15.891 -27.094 -13 1 98.69 296 GLN A CA 1
ATOM 2266 C C . GLN A 1 296 ? 15.977 -28.609 -12.867 1 98.69 296 GLN A C 1
ATOM 2268 O O . GLN A 1 296 ? 16.594 -29.266 -13.703 1 98.69 296 GLN A O 1
ATOM 2273 N N . GLN A 1 297 ? 15.414 -29.156 -11.836 1 98.75 297 GLN A N 1
ATOM 2274 C CA . GLN A 1 297 ? 15.438 -30.594 -11.648 1 98.75 297 GLN A CA 1
ATOM 2275 C C . GLN A 1 297 ? 14.617 -31.312 -12.727 1 98.75 297 GLN A C 1
ATOM 2277 O O . GLN A 1 297 ? 15 -32.375 -13.203 1 98.75 297 GLN A O 1
ATOM 2282 N N . TYR A 1 298 ? 13.492 -30.781 -13.094 1 98.81 298 TYR A N 1
ATOM 2283 C CA . TYR A 1 298 ? 12.711 -31.297 -14.211 1 98.81 298 TYR A CA 1
ATOM 2284 C C . TYR A 1 298 ? 13.539 -31.312 -15.492 1 98.81 298 TYR A C 1
ATOM 2286 O O . TYR A 1 298 ? 13.547 -32.312 -16.219 1 98.81 298 TYR A O 1
ATOM 2294 N N . TYR A 1 299 ? 14.18 -30.203 -15.805 1 98.75 299 TYR A N 1
ATOM 2295 C CA . TYR A 1 299 ? 15.031 -30.109 -16.984 1 98.75 299 TYR A CA 1
ATOM 2296 C C . TYR A 1 299 ? 16.094 -31.203 -16.969 1 98.75 299 TYR A C 1
ATOM 2298 O O . TYR A 1 299 ? 16.297 -31.891 -17.984 1 98.75 299 TYR A O 1
ATOM 2306 N N . ASN A 1 300 ? 16.75 -31.375 -15.836 1 98.62 300 ASN A N 1
ATOM 2307 C CA . ASN A 1 300 ? 17.812 -32.375 -15.727 1 98.62 300 ASN A CA 1
ATOM 2308 C C . ASN A 1 300 ? 17.297 -33.781 -16 1 98.62 300 ASN A C 1
ATOM 2310 O O . ASN A 1 300 ? 18 -34.594 -16.594 1 98.62 300 ASN A O 1
ATOM 2314 N N . LEU A 1 301 ? 16.109 -34 -15.562 1 98.06 301 LEU A N 1
ATOM 2315 C CA . LEU A 1 301 ? 15.516 -35.312 -15.727 1 98.06 301 LEU A CA 1
ATOM 2316 C C . LEU A 1 301 ? 15.07 -35.531 -17.172 1 98.06 301 LEU A C 1
ATOM 2318 O O . LEU A 1 301 ? 15.133 -36.656 -17.672 1 98.06 301 LEU A O 1
ATOM 2322 N N . HIS A 1 302 ? 14.648 -34.5 -17.859 1 98.19 302 HIS A N 1
ATOM 2323 C CA . HIS A 1 302 ? 13.938 -34.719 -19.125 1 98.19 302 HIS A CA 1
ATOM 2324 C C . HIS A 1 302 ? 14.766 -34.219 -20.312 1 98.19 302 HIS A C 1
ATOM 2326 O O . HIS A 1 302 ? 14.398 -34.438 -21.469 1 98.19 302 HIS A O 1
ATOM 2332 N N . LYS A 1 303 ? 15.883 -33.594 -20.078 1 97 303 LYS A N 1
ATOM 2333 C CA . LYS A 1 303 ? 16.672 -32.969 -21.156 1 97 303 LYS A CA 1
ATOM 2334 C C . LYS A 1 303 ? 17.156 -34 -22.156 1 97 303 LYS A C 1
ATOM 2336 O O . LYS A 1 303 ? 17.484 -33.688 -23.297 1 97 303 LYS A O 1
ATOM 2341 N N . VAL A 1 304 ? 17.219 -35.312 -21.797 1 97.12 304 VAL A N 1
ATOM 2342 C CA . VAL A 1 304 ? 17.609 -36.375 -22.703 1 97.12 304 VAL A CA 1
ATOM 2343 C C . VAL A 1 304 ? 16.641 -36.438 -23.891 1 97.12 304 VAL A C 1
ATOM 2345 O O . VAL A 1 304 ? 17.016 -36.812 -25 1 97.12 304 VAL A O 1
ATOM 2348 N N . ASN A 1 305 ? 15.461 -35.906 -23.703 1 96.19 305 ASN A N 1
ATOM 2349 C CA . ASN A 1 305 ? 14.438 -35.875 -24.75 1 96.19 305 ASN A CA 1
ATOM 2350 C C . ASN A 1 305 ? 14.188 -34.469 -25.234 1 96.19 305 ASN A C 1
ATOM 2352 O O . ASN A 1 305 ? 13.062 -34.125 -25.625 1 96.19 305 ASN A O 1
ATOM 2356 N N . MET A 1 306 ? 15.148 -33.656 -25.172 1 95.56 306 MET A N 1
ATOM 2357 C CA . MET A 1 306 ? 15.023 -32.219 -25.484 1 95.56 306 MET A CA 1
ATOM 2358 C C . MET A 1 306 ? 14.492 -32.031 -26.891 1 95.56 306 MET A C 1
ATOM 2360 O O . MET A 1 306 ? 13.758 -31.078 -27.156 1 95.56 306 MET A O 1
ATOM 2364 N N . SER A 1 307 ? 14.852 -32.906 -27.812 1 96.56 307 SER A N 1
ATOM 2365 C CA . SER A 1 307 ? 14.453 -32.781 -29.219 1 96.56 307 SER A CA 1
ATOM 2366 C C . SER A 1 307 ? 12.945 -32.969 -29.375 1 96.56 307 SER A C 1
ATOM 2368 O O . SER A 1 307 ? 12.383 -32.594 -30.406 1 96.56 307 SER A O 1
ATOM 2370 N N . ASN A 1 308 ? 12.336 -33.469 -28.344 1 98.06 308 ASN A N 1
ATOM 2371 C CA . ASN A 1 308 ? 10.898 -33.719 -28.406 1 98.06 308 ASN A CA 1
ATOM 2372 C C . ASN A 1 308 ? 10.094 -32.531 -27.891 1 98.06 308 ASN A C 1
ATOM 2374 O O . ASN A 1 308 ? 8.867 -32.531 -27.984 1 98.06 308 ASN A O 1
ATOM 2378 N N . PHE A 1 309 ? 10.727 -31.547 -27.391 1 98.69 309 PHE A N 1
ATOM 2379 C CA . PHE A 1 309 ? 10.008 -30.375 -26.906 1 98.69 309 PHE A CA 1
ATOM 2380 C C . PHE A 1 309 ? 9.875 -29.328 -28.016 1 98.69 309 PHE A C 1
ATOM 2382 O O . PHE A 1 309 ? 10.867 -28.766 -28.469 1 98.69 309 PHE A O 1
ATOM 2389 N N . ASP A 1 310 ? 8.695 -29.141 -28.422 1 98.75 310 ASP A N 1
ATOM 2390 C CA . ASP A 1 310 ? 8.375 -28.25 -29.547 1 98.75 310 ASP A CA 1
ATOM 2391 C C . ASP A 1 310 ? 8.383 -26.797 -29.109 1 98.75 310 ASP A C 1
ATOM 2393 O O . ASP A 1 310 ? 8.859 -25.922 -29.844 1 98.75 310 ASP A O 1
ATOM 2397 N N . LEU A 1 311 ? 7.855 -26.484 -28 1 98.88 311 LEU A N 1
ATOM 2398 C CA . LEU A 1 311 ? 7.703 -25.141 -27.438 1 98.88 311 LEU A CA 1
ATOM 2399 C C . LEU A 1 311 ? 7.551 -25.219 -25.906 1 98.88 311 LEU A C 1
ATOM 2401 O O . LEU A 1 311 ? 6.855 -26.094 -25.391 1 98.88 311 LEU A O 1
ATOM 2405 N N . VAL A 1 312 ? 8.281 -24.375 -25.188 1 98.88 312 VAL A N 1
ATOM 2406 C CA . VAL A 1 312 ? 8.102 -24.234 -23.75 1 98.88 312 VAL A CA 1
ATOM 2407 C C . VAL A 1 312 ? 7.586 -22.844 -23.422 1 98.88 312 VAL A C 1
ATOM 2409 O O . VAL A 1 312 ? 8.102 -21.844 -23.953 1 98.88 312 VAL A O 1
ATOM 2412 N N . MET A 1 313 ? 6.508 -22.766 -22.609 1 98.88 313 MET A N 1
ATOM 2413 C CA . MET A 1 313 ? 5.836 -21.5 -22.312 1 98.88 313 MET A CA 1
ATOM 2414 C C . MET A 1 313 ? 5.742 -21.266 -20.812 1 98.88 313 MET A C 1
ATOM 2416 O O . MET A 1 313 ? 5.539 -22.203 -20.047 1 98.88 313 MET A O 1
ATOM 2420 N N . GLU A 1 314 ? 5.895 -20.016 -20.422 1 98.62 314 GLU A N 1
ATOM 2421 C CA . GLU A 1 314 ? 5.738 -19.656 -19.016 1 98.62 314 GLU A CA 1
ATOM 2422 C C . GLU A 1 314 ? 5.02 -18.328 -18.859 1 98.62 314 GLU A C 1
ATOM 2424 O O . GLU A 1 314 ? 5.266 -17.391 -19.625 1 98.62 314 GLU A O 1
ATOM 2429 N N . SER A 1 315 ? 4.105 -18.219 -17.938 1 98.06 315 SER A N 1
ATOM 2430 C CA . SER A 1 315 ? 3.469 -16.984 -17.5 1 98.06 315 SER A CA 1
ATOM 2431 C C . SER A 1 315 ? 3.818 -16.672 -16.047 1 98.06 315 SER A C 1
ATOM 2433 O O . SER A 1 315 ? 3.307 -17.312 -15.125 1 98.06 315 SER A O 1
ATOM 2435 N N . ASP A 1 316 ? 4.66 -15.648 -15.805 1 97.75 316 ASP A N 1
ATOM 2436 C CA . ASP A 1 316 ? 5.129 -15.391 -14.453 1 97.75 316 ASP A CA 1
ATOM 2437 C C . ASP A 1 316 ? 5.195 -13.891 -14.164 1 97.75 316 ASP A C 1
ATOM 2439 O O . ASP A 1 316 ? 5.953 -13.453 -13.305 1 97.75 316 ASP A O 1
ATOM 2443 N N . LEU A 1 317 ? 4.5 -13.078 -14.922 1 97.31 317 LEU A N 1
ATOM 2444 C CA . LEU A 1 317 ? 4.477 -11.641 -14.688 1 97.31 317 LEU A CA 1
ATOM 2445 C C . LEU A 1 317 ? 3.049 -11.141 -14.484 1 97.31 317 LEU A C 1
ATOM 2447 O O . LEU A 1 317 ? 2.711 -10.031 -14.898 1 97.31 317 LEU A O 1
ATOM 2451 N N . GLY A 1 318 ? 2.254 -12.031 -13.859 1 97.81 318 GLY A N 1
ATOM 2452 C CA . GLY A 1 318 ? 0.861 -11.703 -13.594 1 97.81 318 GLY A CA 1
ATOM 2453 C C . GLY A 1 318 ? -0.057 -12.031 -14.758 1 97.81 318 GLY A C 1
ATOM 2454 O O . GLY A 1 318 ? 0.409 -12.297 -15.867 1 97.81 318 GLY A O 1
ATOM 2455 N N . THR A 1 319 ? -1.321 -12.086 -14.461 1 98.75 319 THR A N 1
ATOM 2456 C CA . THR A 1 319 ? -2.342 -12.328 -15.469 1 98.75 319 THR A CA 1
ATOM 2457 C C . THR A 1 319 ? -3.252 -11.117 -15.625 1 98.75 319 THR A C 1
ATOM 2459 O O . THR A 1 319 ? -4.477 -11.234 -15.531 1 98.75 319 THR A O 1
ATOM 2462 N N . PHE A 1 320 ? -2.543 -9.969 -15.906 1 98.62 320 PHE A N 1
ATOM 2463 C CA . PHE A 1 320 ? -3.23 -8.734 -16.266 1 98.62 320 PHE A CA 1
ATOM 2464 C C . PHE A 1 320 ? -3.721 -8.789 -17.703 1 98.62 320 PHE A C 1
ATOM 2466 O O . PHE A 1 320 ? -3.754 -9.859 -18.312 1 98.62 320 PHE A O 1
ATOM 2473 N N . THR A 1 321 ? -4.223 -7.684 -18.234 1 98.62 321 THR A N 1
ATOM 2474 C CA . THR A 1 321 ? -4.695 -7.645 -19.609 1 98.62 321 THR A CA 1
ATOM 2475 C C . THR A 1 321 ? -3.582 -8.039 -20.578 1 98.62 321 THR A C 1
ATOM 2477 O O . THR A 1 321 ? -2.525 -7.402 -20.609 1 98.62 321 THR A O 1
ATOM 2480 N N . PRO A 1 322 ? -3.781 -9.117 -21.297 1 98.38 322 PRO A N 1
ATOM 2481 C CA . PRO A 1 322 ? -2.719 -9.523 -22.219 1 98.38 322 PRO A CA 1
ATOM 2482 C C . PRO A 1 322 ? -2.502 -8.523 -23.344 1 98.38 322 PRO A C 1
ATOM 2484 O O . PRO A 1 322 ? -3.467 -7.98 -23.891 1 98.38 322 PRO A O 1
ATOM 2487 N N . VAL A 1 323 ? -1.241 -8.312 -23.641 1 97.62 323 VAL A N 1
ATOM 2488 C CA . VAL A 1 323 ? -0.889 -7.352 -24.688 1 97.62 323 VAL A CA 1
ATOM 2489 C C . VAL A 1 323 ? -0.261 -8.086 -25.875 1 97.62 323 VAL A C 1
ATOM 2491 O O . VAL A 1 323 ? -0.291 -7.598 -27 1 97.62 323 VAL A O 1
ATOM 2494 N N . GLY A 1 324 ? 0.215 -9.227 -25.672 1 97.94 324 GLY A N 1
ATOM 2495 C CA . GLY A 1 324 ? 0.828 -10.008 -26.734 1 97.94 324 GLY A CA 1
ATOM 2496 C C . GLY A 1 324 ? 1.557 -11.234 -26.219 1 97.94 324 GLY A C 1
ATOM 2497 O O . GLY A 1 324 ? 1.36 -11.648 -25.078 1 97.94 324 GLY A O 1
ATOM 2498 N N . LEU A 1 325 ? 2.234 -11.891 -27.156 1 98.62 325 LEU A N 1
ATOM 2499 C CA . LEU A 1 325 ? 3.088 -13.039 -26.875 1 98.62 325 LEU A CA 1
ATOM 2500 C C . LEU A 1 325 ? 4.551 -12.711 -27.156 1 98.62 325 LEU A C 1
ATOM 2502 O O . LEU A 1 325 ? 4.867 -12.07 -28.156 1 98.62 325 LEU A O 1
ATOM 2506 N N . GLN A 1 326 ? 5.371 -12.992 -26.188 1 98.75 326 GLN A N 1
ATOM 2507 C CA . GLN A 1 326 ? 6.805 -12.891 -26.438 1 98.75 326 GLN A CA 1
ATOM 2508 C C . GLN A 1 326 ? 7.391 -14.242 -26.828 1 98.75 326 GLN A C 1
ATOM 2510 O O . GLN A 1 326 ? 6.98 -15.281 -26.312 1 98.75 326 GLN A O 1
ATOM 2515 N N . PHE A 1 327 ? 8.359 -14.188 -27.812 1 98.81 327 PHE A N 1
ATOM 2516 C CA . PHE A 1 327 ? 8.82 -15.438 -28.406 1 98.81 327 PHE A CA 1
ATOM 2517 C C . PHE A 1 327 ? 10.328 -15.406 -28.625 1 98.81 327 PHE A C 1
ATOM 2519 O O . PHE A 1 327 ? 10.875 -14.375 -29.031 1 98.81 327 PHE A O 1
ATOM 2526 N N . THR A 1 328 ? 10.977 -16.453 -28.203 1 98.69 328 THR A N 1
ATOM 2527 C CA . THR A 1 328 ? 12.375 -16.719 -28.516 1 98.69 328 THR A CA 1
ATOM 2528 C C . THR A 1 328 ? 12.523 -18 -29.328 1 98.69 328 THR A C 1
ATOM 2530 O O . THR A 1 328 ? 12.094 -19.062 -28.891 1 98.69 328 THR A O 1
ATOM 2533 N N . GLY A 1 329 ? 13.125 -17.938 -30.5 1 98.25 329 GLY A N 1
ATOM 2534 C CA . GLY A 1 329 ? 13.336 -19.031 -31.422 1 98.25 329 GLY A CA 1
ATOM 2535 C C . GLY A 1 329 ? 13.945 -18.594 -32.75 1 98.25 329 GLY A C 1
ATOM 2536 O O . GLY A 1 329 ? 14.344 -17.438 -32.906 1 98.25 329 GLY A O 1
ATOM 2537 N N . SER A 1 330 ? 14.109 -19.516 -33.719 1 97.81 330 SER A N 1
ATOM 2538 C CA . SER A 1 330 ? 14.68 -19.203 -35.031 1 97.81 330 SER A CA 1
ATOM 2539 C C . SER A 1 330 ? 13.758 -18.297 -35.844 1 97.81 330 SER A C 1
ATOM 2541 O O . SER A 1 330 ? 12.578 -18.156 -35.531 1 97.81 330 SER A O 1
ATOM 2543 N N . ASP A 1 331 ? 14.344 -17.734 -36.844 1 97.81 331 ASP A N 1
ATOM 2544 C CA . ASP A 1 331 ? 13.555 -16.906 -37.75 1 97.81 331 ASP A CA 1
ATOM 2545 C C . ASP A 1 331 ? 12.43 -17.719 -38.406 1 97.81 331 ASP A C 1
ATOM 2547 O O . ASP A 1 331 ? 11.32 -17.219 -38.594 1 97.81 331 ASP A O 1
ATOM 2551 N N . ALA A 1 332 ? 12.781 -18.906 -38.719 1 98.25 332 ALA A N 1
ATOM 2552 C CA . ALA A 1 332 ? 11.781 -19.766 -39.312 1 98.25 332 ALA A CA 1
ATOM 2553 C C . ALA A 1 332 ? 10.641 -20.078 -38.344 1 98.25 332 ALA A C 1
ATOM 2555 O O . ALA A 1 332 ? 9.469 -20.078 -38.75 1 98.25 332 ALA A O 1
ATOM 2556 N N . ALA A 1 333 ? 10.984 -20.344 -37.156 1 98.5 333 ALA A N 1
ATOM 2557 C CA . ALA A 1 333 ? 9.969 -20.594 -36.125 1 98.5 333 ALA A CA 1
ATOM 2558 C C . ALA A 1 333 ? 9.133 -19.344 -35.875 1 98.5 333 ALA A C 1
ATOM 2560 O O . ALA A 1 333 ? 7.918 -19.438 -35.656 1 98.5 333 ALA A O 1
ATOM 2561 N N . ARG A 1 334 ? 9.742 -18.219 -35.875 1 98.5 334 ARG A N 1
ATOM 2562 C CA . ARG A 1 334 ? 9.055 -16.953 -35.656 1 98.5 334 ARG A CA 1
ATOM 2563 C C . ARG A 1 334 ? 7.992 -16.719 -36.719 1 98.5 334 ARG A C 1
ATOM 2565 O O . ARG A 1 334 ? 6.902 -16.219 -36.438 1 98.5 334 ARG A O 1
ATOM 2572 N N . LYS A 1 335 ? 8.352 -17.031 -37.938 1 98.31 335 LYS A N 1
ATOM 2573 C CA . LYS A 1 335 ? 7.391 -16.875 -39.031 1 98.31 335 LYS A CA 1
ATOM 2574 C C . LYS A 1 335 ? 6.145 -17.719 -38.781 1 98.31 335 LYS A C 1
ATOM 2576 O O . LYS A 1 335 ? 5.027 -17.281 -39.062 1 98.31 335 LYS A O 1
ATOM 2581 N N . VAL A 1 336 ? 6.375 -18.922 -38.344 1 98.62 336 VAL A N 1
ATOM 2582 C CA . VAL A 1 336 ? 5.25 -19.797 -38 1 98.62 336 VAL A CA 1
ATOM 2583 C C . VAL A 1 336 ? 4.43 -19.172 -36.875 1 98.62 336 VAL A C 1
ATOM 2585 O O . VAL A 1 336 ? 3.199 -19.109 -36.938 1 98.62 336 VAL A O 1
ATOM 2588 N N . MET A 1 337 ? 5.09 -18.641 -35.844 1 98.81 337 MET A N 1
ATOM 2589 C CA . MET A 1 337 ? 4.414 -18.078 -34.688 1 98.81 337 MET A CA 1
ATOM 2590 C C . MET A 1 337 ? 3.643 -16.812 -35.031 1 98.81 337 MET A C 1
ATOM 2592 O O . MET A 1 337 ? 2.602 -16.531 -34.469 1 98.81 337 MET A O 1
ATOM 2596 N N . GLU A 1 338 ? 4.145 -16.062 -36 1 98.62 338 GLU A N 1
ATOM 2597 C CA . GLU A 1 338 ? 3.422 -14.891 -36.5 1 98.62 338 GLU A CA 1
ATOM 2598 C C . GLU A 1 338 ? 2.053 -15.281 -37.062 1 98.62 338 GLU A C 1
ATOM 2600 O O . GLU A 1 338 ? 1.079 -14.547 -36.906 1 98.62 338 GLU A O 1
ATOM 2605 N N . GLU A 1 339 ? 2.033 -16.422 -37.719 1 98.38 339 GLU A N 1
ATOM 2606 C CA . GLU A 1 339 ? 0.751 -16.922 -38.219 1 98.38 339 GLU A CA 1
ATOM 2607 C C . GLU A 1 339 ? -0.142 -17.391 -37.062 1 98.38 339 GLU A C 1
ATOM 2609 O O . GLU A 1 339 ? -1.36 -17.203 -37.125 1 98.38 339 GLU A O 1
ATOM 2614 N N . VAL A 1 340 ? 0.456 -17.984 -36.062 1 98.5 340 VAL A N 1
ATOM 2615 C CA . VAL A 1 340 ? -0.282 -18.5 -34.938 1 98.5 340 VAL A CA 1
ATOM 2616 C C . VAL A 1 340 ? -0.985 -17.375 -34.188 1 98.5 340 VAL A C 1
ATOM 2618 O O . VAL A 1 340 ? -2.17 -17.469 -33.875 1 98.5 340 VAL A O 1
ATOM 2621 N N . VAL A 1 341 ? -0.319 -16.219 -33.906 1 98.56 341 VAL A N 1
ATOM 2622 C CA . VAL A 1 341 ? -0.872 -15.156 -33.062 1 98.56 341 VAL A CA 1
ATOM 2623 C C . VAL A 1 341 ? -1.972 -14.422 -33.844 1 98.56 341 VAL A C 1
ATOM 2625 O O . VAL A 1 341 ? -2.811 -13.75 -33.219 1 98.56 341 VAL A O 1
ATOM 2628 N N . LYS A 1 342 ? -2.035 -14.523 -35.188 1 98.31 342 LYS A N 1
ATOM 2629 C CA . LYS A 1 342 ? -3.123 -13.93 -35.969 1 98.31 342 LYS A CA 1
ATOM 2630 C C . LYS A 1 342 ? -4.473 -14.508 -35.562 1 98.31 342 LYS A C 1
ATOM 2632 O O . LYS A 1 342 ? -5.5 -13.836 -35.656 1 98.31 342 LYS A O 1
ATOM 2637 N N . LEU A 1 343 ? -4.418 -15.719 -35.062 1 98.06 343 LEU A N 1
ATOM 2638 C CA . LEU A 1 343 ? -5.641 -16.406 -34.656 1 98.06 343 LEU A CA 1
ATOM 2639 C C . LEU A 1 343 ? -6.223 -15.773 -33.406 1 98.06 343 LEU A C 1
ATOM 2641 O O . LEU A 1 343 ? -7.379 -16.031 -33.062 1 98.06 343 LEU A O 1
ATOM 2645 N N . LEU A 1 344 ? -5.48 -14.914 -32.75 1 98.44 344 LEU A N 1
ATOM 2646 C CA . LEU A 1 344 ? -5.918 -14.258 -31.531 1 98.44 344 LEU A CA 1
ATOM 2647 C C . LEU A 1 344 ? -6.621 -12.938 -31.828 1 98.44 344 LEU A C 1
ATOM 2649 O O . LEU A 1 344 ? -6.949 -12.18 -30.922 1 98.44 344 LEU A O 1
ATOM 2653 N N . ALA A 1 345 ? -6.973 -12.648 -33.062 1 97.94 345 ALA A N 1
ATOM 2654 C CA . ALA A 1 345 ? -7.613 -11.414 -33.5 1 97.94 345 ALA A CA 1
ATOM 2655 C C . ALA A 1 345 ? -8.922 -11.172 -32.75 1 97.94 345 ALA A C 1
ATOM 2657 O O . ALA A 1 345 ? -9.242 -10.031 -32.406 1 97.94 345 ALA A O 1
ATOM 2658 N N . PRO A 1 346 ? -9.688 -12.195 -32.438 1 97.38 346 PRO A N 1
ATOM 2659 C CA . PRO A 1 346 ? -10.969 -11.961 -31.766 1 97.38 346 PRO A CA 1
ATOM 2660 C C . PRO A 1 346 ? -10.805 -11.344 -30.375 1 97.38 346 PRO A C 1
ATOM 2662 O O . PRO A 1 346 ? -11.75 -10.766 -29.844 1 97.38 346 PRO A O 1
ATOM 2665 N N . ILE A 1 347 ? -9.648 -11.477 -29.766 1 97.62 347 ILE A N 1
ATOM 2666 C CA . ILE A 1 347 ? -9.461 -10.891 -28.438 1 97.62 347 ILE A CA 1
ATOM 2667 C C . ILE A 1 347 ? -8.422 -9.773 -28.516 1 97.62 347 ILE A C 1
ATOM 2669 O O . ILE A 1 347 ? -7.879 -9.359 -27.484 1 97.62 347 ILE A O 1
ATOM 2673 N N . ASN A 1 348 ? -8.109 -9.305 -29.656 1 96.5 348 ASN A N 1
ATOM 2674 C CA . ASN A 1 348 ? -7.277 -8.141 -29.953 1 96.5 348 ASN A CA 1
ATOM 2675 C C . ASN A 1 348 ? -5.883 -8.281 -29.344 1 96.5 348 ASN A C 1
ATOM 2677 O O . ASN A 1 348 ? -5.375 -7.34 -28.734 1 96.5 348 ASN A O 1
ATOM 2681 N N . THR A 1 349 ? -5.215 -9.453 -29.375 1 97.44 349 THR A N 1
ATOM 2682 C CA . THR A 1 349 ? -3.885 -9.703 -28.828 1 97.44 349 THR A CA 1
ATOM 2683 C C . THR A 1 349 ? -3.018 -10.453 -29.844 1 97.44 349 THR A C 1
ATOM 2685 O O . THR A 1 349 ? -2.537 -11.555 -29.547 1 97.44 349 THR A O 1
ATOM 2688 N N . THR A 1 350 ? -2.744 -9.812 -31.031 1 97.75 350 THR A N 1
ATOM 2689 C CA . THR A 1 350 ? -2.062 -10.5 -32.125 1 97.75 350 THR A CA 1
ATOM 2690 C C . THR A 1 350 ? -0.583 -10.125 -32.156 1 97.75 350 THR A C 1
ATOM 2692 O O . THR A 1 350 ? 0.154 -10.562 -33.031 1 97.75 350 THR A O 1
ATOM 2695 N N . LYS A 1 351 ? -0.168 -9.289 -31.266 1 97.88 351 LYS A N 1
ATOM 2696 C CA . LYS A 1 351 ? 1.217 -8.82 -31.266 1 97.88 351 LYS A CA 1
ATOM 2697 C C . LYS A 1 351 ? 2.174 -9.945 -30.875 1 97.88 351 LYS A C 1
ATOM 2699 O O . LYS A 1 351 ? 1.992 -10.578 -29.828 1 97.88 351 LYS A O 1
ATOM 2704 N N . LEU A 1 352 ? 3.176 -10.227 -31.656 1 98.69 352 LEU A N 1
ATOM 2705 C CA . LEU A 1 352 ? 4.293 -11.109 -31.344 1 98.69 352 LEU A CA 1
ATOM 2706 C C . LEU A 1 352 ? 5.562 -10.305 -31.078 1 98.69 352 LEU A C 1
ATOM 2708 O O . LEU A 1 352 ? 6.051 -9.594 -31.969 1 98.69 352 LEU A O 1
ATOM 2712 N N . GLU A 1 353 ? 6.027 -10.445 -29.906 1 98.5 353 GLU A N 1
ATOM 2713 C CA . GLU A 1 353 ? 7.195 -9.672 -29.484 1 98.5 353 GLU A CA 1
ATOM 2714 C C . GLU A 1 353 ? 8.422 -10.562 -29.344 1 98.5 353 GLU A C 1
ATOM 2716 O O . GLU A 1 353 ? 8.312 -11.789 -29.359 1 98.5 353 GLU A O 1
ATOM 2721 N N . THR A 1 354 ? 9.578 -9.914 -29.266 1 97.31 354 THR A N 1
ATOM 2722 C CA . THR A 1 354 ? 10.82 -10.648 -29.062 1 97.31 354 THR A CA 1
ATOM 2723 C C . THR A 1 354 ? 11.086 -10.891 -27.594 1 97.31 354 THR A C 1
ATOM 2725 O O . THR A 1 354 ? 10.344 -10.398 -26.734 1 97.31 354 THR A O 1
ATOM 2728 N N . ASN A 1 355 ? 11.969 -11.758 -27.312 1 94.44 355 ASN A N 1
ATOM 2729 C CA . ASN A 1 355 ? 12.539 -11.961 -25.984 1 94.44 355 ASN A CA 1
ATOM 2730 C C . ASN A 1 355 ? 11.562 -12.695 -25.062 1 94.44 355 ASN A C 1
ATOM 2732 O O . ASN A 1 355 ? 11.312 -12.258 -23.938 1 94.44 355 ASN A O 1
ATOM 2736 N N . GLY A 1 356 ? 10.969 -13.734 -25.672 1 96.69 356 GLY A N 1
ATOM 2737 C CA . GLY A 1 356 ? 10.328 -14.688 -24.781 1 96.69 356 GLY A CA 1
ATOM 2738 C C . GLY A 1 356 ? 11.258 -15.203 -23.703 1 96.69 356 GLY A C 1
ATOM 2739 O O . GLY A 1 356 ? 12.414 -15.516 -23.969 1 96.69 356 GLY A O 1
ATOM 2740 N N . GLU A 1 357 ? 10.758 -15.094 -22.453 1 95.88 357 GLU A N 1
ATOM 2741 C CA . GLU A 1 357 ? 11.625 -15.453 -21.328 1 95.88 357 GLU A CA 1
ATOM 2742 C C . GLU A 1 357 ? 10.82 -16.062 -20.188 1 95.88 357 GLU A C 1
ATOM 2744 O O . GLU A 1 357 ? 9.594 -16.141 -20.25 1 95.88 357 GLU A O 1
ATOM 2749 N N . GLY A 1 358 ? 11.539 -16.578 -19.172 1 97.06 358 GLY A N 1
ATOM 2750 C CA . GLY A 1 358 ? 10.992 -17.141 -17.938 1 97.06 358 GLY A CA 1
ATOM 2751 C C . GLY A 1 358 ? 12.008 -17.938 -17.156 1 97.06 358 GLY A C 1
ATOM 2752 O O . GLY A 1 358 ? 12.789 -18.703 -17.734 1 97.06 358 GLY A O 1
ATOM 2753 N N . THR A 1 359 ? 11.93 -17.766 -15.891 1 97.12 359 THR A N 1
ATOM 2754 C CA . THR A 1 359 ? 12.883 -18.438 -15.008 1 97.12 359 THR A CA 1
ATOM 2755 C C . THR A 1 359 ? 12.797 -19.953 -15.164 1 97.12 359 THR A C 1
ATOM 2757 O O . THR A 1 359 ? 13.828 -20.625 -15.219 1 97.12 359 THR A O 1
ATOM 2760 N N . ASP A 1 360 ? 11.641 -20.484 -15.344 1 98.62 360 ASP A N 1
ATOM 2761 C CA . ASP A 1 360 ? 11.438 -21.922 -15.266 1 98.62 360 ASP A CA 1
ATOM 2762 C C . ASP A 1 360 ? 11.625 -22.578 -16.641 1 98.62 360 ASP A C 1
ATOM 2764 O O . ASP A 1 360 ? 11.75 -23.797 -16.734 1 98.62 360 ASP A O 1
ATOM 2768 N N . ILE A 1 361 ? 11.719 -21.797 -17.703 1 98.56 361 ILE A N 1
ATOM 2769 C CA . ILE A 1 361 ? 11.859 -22.406 -19.031 1 98.56 361 ILE A CA 1
ATOM 2770 C C . ILE A 1 361 ? 13.211 -22.016 -19.625 1 98.56 361 ILE A C 1
ATOM 2772 O O . ILE A 1 361 ? 13.578 -22.5 -20.703 1 98.56 361 ILE A O 1
ATOM 2776 N N . SER A 1 362 ? 13.938 -21.234 -18.875 1 98.12 362 SER A N 1
ATOM 2777 C CA . SER A 1 362 ? 15.195 -20.688 -19.375 1 98.12 362 SER A CA 1
ATOM 2778 C C . SER A 1 362 ? 16.172 -21.797 -19.75 1 98.12 362 SER A C 1
ATOM 2780 O O . SER A 1 362 ? 16.859 -21.719 -20.766 1 98.12 362 SER A O 1
ATOM 2782 N N . PRO A 1 363 ? 16.297 -22.891 -18.953 1 98.12 363 PRO A N 1
ATOM 2783 C CA . PRO A 1 363 ? 17.25 -23.938 -19.344 1 98.12 363 PRO A CA 1
ATOM 2784 C C . PRO A 1 363 ? 16.906 -24.562 -20.688 1 98.12 363 PRO A C 1
ATOM 2786 O O . PRO A 1 363 ? 17.812 -24.922 -21.453 1 98.12 363 PRO A O 1
ATOM 2789 N N . TRP A 1 364 ? 15.672 -24.75 -21.031 1 98.38 364 TRP A N 1
ATOM 2790 C CA . TRP A 1 364 ? 15.234 -25.297 -22.312 1 98.38 364 TRP A CA 1
ATOM 2791 C C . TRP A 1 364 ? 15.594 -24.359 -23.453 1 98.38 364 TRP A C 1
ATOM 2793 O O . TRP A 1 364 ? 16.094 -24.797 -24.484 1 98.38 364 TRP A O 1
ATOM 2803 N N . MET A 1 365 ? 15.32 -23.109 -23.203 1 98.12 365 MET A N 1
ATOM 2804 C CA . MET A 1 365 ? 15.594 -22.125 -24.234 1 98.12 365 MET A CA 1
ATOM 2805 C C . MET A 1 365 ? 17.094 -22.016 -24.516 1 98.12 365 MET A C 1
ATOM 2807 O O . MET A 1 365 ? 17.5 -21.875 -25.672 1 98.12 365 MET A O 1
ATOM 2811 N N . GLN A 1 366 ? 17.844 -22.047 -23.438 1 97.25 366 GLN A N 1
ATOM 2812 C CA . GLN A 1 366 ? 19.297 -22.016 -23.578 1 97.25 366 GLN A CA 1
ATOM 2813 C C . GLN A 1 366 ? 19.797 -23.203 -24.391 1 97.25 366 GLN A C 1
ATOM 2815 O O . GLN A 1 366 ? 20.828 -23.125 -25.047 1 97.25 366 GLN A O 1
ATOM 2820 N N . ALA A 1 367 ? 19.031 -24.281 -24.375 1 97 367 ALA A N 1
ATOM 2821 C CA . ALA A 1 367 ? 19.391 -25.484 -25.109 1 97 367 ALA A CA 1
ATOM 2822 C C . ALA A 1 367 ? 18.812 -25.469 -26.516 1 97 367 ALA A C 1
ATOM 2824 O O . ALA A 1 367 ? 18.969 -26.438 -27.266 1 97 367 ALA A O 1
ATOM 2825 N N . GLY A 1 368 ? 18.094 -24.453 -26.875 1 96.31 368 GLY A N 1
ATOM 2826 C CA . GLY A 1 368 ? 17.688 -24.266 -28.266 1 96.31 368 GLY A CA 1
ATOM 2827 C C . GLY A 1 368 ? 16.219 -24.531 -28.484 1 96.31 368 GLY A C 1
ATOM 2828 O O . GLY A 1 368 ? 15.719 -24.422 -29.609 1 96.31 368 GLY A O 1
ATOM 2829 N N . VAL A 1 369 ? 15.508 -24.922 -27.484 1 98.44 369 VAL A N 1
ATOM 2830 C CA . VAL A 1 369 ? 14.07 -25.141 -27.609 1 98.44 369 VAL A CA 1
ATOM 2831 C C . VAL A 1 369 ? 13.359 -23.797 -27.703 1 98.44 369 VAL A C 1
ATOM 2833 O O . VAL A 1 369 ? 13.641 -22.875 -26.938 1 98.44 369 VAL A O 1
ATOM 2836 N N . PRO A 1 370 ? 12.43 -23.562 -28.703 1 98.62 370 PRO A N 1
ATOM 2837 C CA . PRO A 1 370 ? 11.664 -22.312 -28.734 1 98.62 370 PRO A CA 1
ATOM 2838 C C . PRO A 1 370 ? 10.898 -22.062 -27.438 1 98.62 370 PRO A C 1
ATOM 2840 O O . PRO A 1 370 ? 10.383 -23 -26.828 1 98.62 370 PRO A O 1
ATOM 2843 N N . GLY A 1 371 ? 10.938 -20.812 -27.031 1 98.81 371 GLY A N 1
ATOM 2844 C CA . GLY A 1 371 ? 10.234 -20.422 -25.812 1 98.81 371 GLY A CA 1
ATOM 2845 C C . GLY A 1 371 ? 9.289 -19.25 -26.016 1 98.81 371 GLY A C 1
ATOM 2846 O O . GLY A 1 371 ? 9.523 -18.391 -26.859 1 98.81 371 GLY A O 1
ATOM 2847 N N . ALA A 1 372 ? 8.219 -19.234 -25.281 1 98.81 372 ALA A N 1
ATOM 2848 C CA . ALA A 1 372 ? 7.262 -18.125 -25.312 1 98.81 372 ALA A CA 1
ATOM 2849 C C . ALA A 1 372 ? 6.82 -17.734 -23.906 1 98.81 372 ALA A C 1
ATOM 2851 O O . ALA A 1 372 ? 6.734 -18.578 -23.016 1 98.81 372 ALA A O 1
ATOM 2852 N N . SER A 1 373 ? 6.566 -16.484 -23.719 1 98.69 373 SER A N 1
ATOM 2853 C CA . SER A 1 373 ? 6.031 -15.977 -22.469 1 98.69 373 SER A CA 1
ATOM 2854 C C . SER A 1 373 ? 4.859 -15.031 -22.719 1 98.69 373 SER A C 1
ATOM 2856 O O . SER A 1 373 ? 4.773 -14.398 -23.766 1 98.69 373 SER A O 1
ATOM 2858 N N . LEU A 1 374 ? 4.016 -14.945 -21.766 1 98.19 374 LEU A N 1
ATOM 2859 C CA . LEU A 1 374 ? 2.84 -14.078 -21.828 1 98.19 374 LEU A CA 1
ATOM 2860 C C . LEU A 1 374 ? 3.203 -12.641 -21.469 1 98.19 374 LEU A C 1
ATOM 2862 O O . LEU A 1 374 ? 3.814 -12.383 -20.438 1 98.19 374 LEU A O 1
ATOM 2866 N N . HIS A 1 375 ? 2.912 -11.766 -22.422 1 97.94 375 HIS A N 1
ATOM 2867 C CA . HIS A 1 375 ? 3.086 -10.352 -22.109 1 97.94 375 HIS A CA 1
ATOM 2868 C C . HIS A 1 375 ? 1.756 -9.703 -21.734 1 97.94 375 HIS A C 1
ATOM 2870 O O . HIS A 1 375 ? 0.808 -9.727 -22.531 1 97.94 375 HIS A O 1
ATOM 2876 N N . VAL A 1 376 ? 1.703 -9.133 -20.562 1 98.19 376 VAL A N 1
ATOM 2877 C CA . VAL A 1 376 ? 0.483 -8.508 -20.062 1 98.19 376 VAL A CA 1
ATOM 2878 C C . VAL A 1 376 ? 0.76 -7.051 -19.688 1 98.19 376 VAL A C 1
ATOM 2880 O O . VAL A 1 376 ? 1.911 -6.609 -19.703 1 98.19 376 VAL A O 1
ATOM 2883 N N . ALA A 1 377 ? -0.364 -6.254 -19.516 1 98.06 377 ALA A N 1
ATOM 2884 C CA . ALA A 1 377 ? -0.232 -4.91 -18.969 1 98.06 377 ALA A CA 1
ATOM 2885 C C . ALA A 1 377 ? 0.242 -4.953 -17.516 1 98.06 377 ALA A C 1
ATOM 2887 O O . ALA A 1 377 ? -0.541 -4.715 -16.594 1 98.06 377 ALA A O 1
ATOM 2888 N N . ASP A 1 378 ? 1.537 -5.102 -17.328 1 96.69 378 ASP A N 1
ATOM 2889 C CA . ASP A 1 378 ? 2.078 -5.504 -16.031 1 96.69 378 ASP A CA 1
ATOM 2890 C C . ASP A 1 378 ? 2.695 -4.316 -15.297 1 96.69 378 ASP A C 1
ATOM 2892 O O . ASP A 1 378 ? 3.57 -4.488 -14.445 1 96.69 378 ASP A O 1
ATOM 2896 N N . SER A 1 379 ? 2.23 -3.041 -15.578 1 96.81 379 SER A N 1
ATOM 2897 C CA . SER A 1 379 ? 2.844 -1.851 -14.992 1 96.81 379 SER A CA 1
ATOM 2898 C C . SER A 1 379 ? 2.756 -1.874 -13.469 1 96.81 379 SER A C 1
ATOM 2900 O O . SER A 1 379 ? 3.578 -1.26 -12.789 1 96.81 379 SER A O 1
ATOM 2902 N N . ARG A 1 380 ? 1.833 -2.555 -12.875 1 97.62 380 ARG A N 1
ATOM 2903 C CA . ARG A 1 380 ? 1.666 -2.551 -11.422 1 97.62 380 ARG A CA 1
ATOM 2904 C C . ARG A 1 380 ? 2.172 -3.852 -10.805 1 97.62 380 ARG A C 1
ATOM 2906 O O . ARG A 1 380 ? 2.066 -4.055 -9.594 1 97.62 380 ARG A O 1
ATOM 2913 N N . TYR A 1 381 ? 2.725 -4.746 -11.617 1 98.44 381 TYR A N 1
ATOM 2914 C CA . TYR A 1 381 ? 3.148 -6.047 -11.117 1 98.44 381 TYR A CA 1
ATOM 2915 C C . TYR A 1 381 ? 4.082 -5.898 -9.922 1 98.44 381 TYR A C 1
ATOM 2917 O O . TYR A 1 381 ? 3.857 -6.508 -8.875 1 98.44 381 TYR A O 1
ATOM 2925 N N . PHE A 1 382 ? 5.059 -5.02 -9.953 1 98.56 382 PHE A N 1
ATOM 2926 C CA . PHE A 1 382 ? 6.086 -4.914 -8.922 1 98.56 382 PHE A CA 1
ATOM 2927 C C . PHE A 1 382 ? 5.609 -4.031 -7.773 1 98.56 382 PHE A C 1
ATOM 2929 O O . PHE A 1 382 ? 6.367 -3.76 -6.84 1 98.56 382 PHE A O 1
ATOM 2936 N N . TRP A 1 383 ? 4.348 -3.5 -7.828 1 98.56 383 TRP A N 1
ATOM 2937 C CA . TRP A 1 383 ? 3.748 -2.871 -6.656 1 98.56 383 TRP A CA 1
ATOM 2938 C C . TRP A 1 383 ? 3.412 -3.908 -5.594 1 98.56 383 TRP A C 1
ATOM 2940 O O . TRP A 1 383 ? 3.553 -3.648 -4.395 1 98.56 383 TRP A O 1
ATOM 2950 N N . PHE A 1 384 ? 3.006 -5.125 -6.113 1 98.69 384 PHE A N 1
ATOM 2951 C CA . PHE A 1 384 ? 2.426 -6.141 -5.238 1 98.69 384 PHE A CA 1
ATOM 2952 C C . PHE A 1 384 ? 3.371 -7.328 -5.09 1 98.69 384 PHE A C 1
ATOM 2954 O O . PHE A 1 384 ? 3.268 -8.094 -4.125 1 98.69 384 PHE A O 1
ATOM 2961 N N . HIS A 1 385 ? 4.277 -7.473 -6.035 1 98 385 HIS A N 1
ATOM 2962 C CA . HIS A 1 385 ? 5.195 -8.602 -6.105 1 98 385 HIS A CA 1
ATOM 2963 C C . HIS A 1 385 ? 5.938 -8.797 -4.789 1 98 385 HIS A C 1
ATOM 2965 O O . HIS A 1 385 ? 6.496 -7.848 -4.242 1 98 385 HIS A O 1
ATOM 2971 N N . HIS A 1 386 ? 5.75 -9.992 -4.172 1 98.38 386 HIS A N 1
ATOM 2972 C CA . HIS A 1 386 ? 6.504 -10.383 -2.984 1 98.38 386 HIS A CA 1
ATOM 2973 C C . HIS A 1 386 ? 6.062 -9.578 -1.764 1 98.38 386 HIS A C 1
ATOM 2975 O O . HIS A 1 386 ? 6.871 -9.297 -0.876 1 98.38 386 HIS A O 1
ATOM 2981 N N . THR A 1 387 ? 4.816 -9.078 -1.702 1 98.69 387 THR A N 1
ATOM 2982 C CA . THR A 1 387 ? 4.289 -8.359 -0.543 1 98.69 387 THR A CA 1
ATOM 2983 C C . THR A 1 387 ? 3.033 -9.047 -0.01 1 98.69 387 THR A C 1
ATOM 2985 O O . THR A 1 387 ? 2.518 -9.977 -0.632 1 98.69 387 THR A O 1
ATOM 2988 N N . GLU A 1 388 ? 2.564 -8.5 1.14 1 98.62 388 GLU A N 1
ATOM 2989 C CA . GLU A 1 388 ? 1.296 -8.938 1.716 1 98.62 388 GLU A CA 1
ATOM 2990 C C . GLU A 1 388 ? 0.122 -8.562 0.816 1 98.62 388 GLU A C 1
ATOM 2992 O O . GLU A 1 388 ? -0.987 -9.078 0.988 1 98.62 388 GLU A O 1
ATOM 2997 N N . GLY A 1 389 ? 0.339 -7.738 -0.18 1 98.69 389 GLY A N 1
ATOM 2998 C CA . GLY A 1 389 ? -0.731 -7.27 -1.045 1 98.69 389 GLY A CA 1
ATOM 2999 C C . GLY A 1 389 ? -1.01 -8.203 -2.211 1 98.69 389 GLY A C 1
ATOM 3000 O O . GLY A 1 389 ? -1.963 -7.992 -2.963 1 98.69 389 GLY A O 1
ATOM 3001 N N . ASP A 1 390 ? -0.184 -9.258 -2.359 1 98.75 390 ASP A N 1
ATOM 3002 C CA . ASP A 1 390 ? -0.388 -10.227 -3.439 1 98.75 390 ASP A CA 1
ATOM 3003 C C . ASP A 1 390 ? -1.548 -11.164 -3.123 1 98.75 390 ASP A C 1
ATOM 3005 O O . ASP A 1 390 ? -1.332 -12.32 -2.764 1 98.75 390 ASP A O 1
ATOM 3009 N N . THR A 1 391 ? -2.777 -10.695 -3.32 1 98.75 391 THR A N 1
ATOM 3010 C CA . THR A 1 391 ? -4.02 -11.414 -3.055 1 98.75 391 THR A CA 1
ATOM 3011 C C . THR A 1 391 ? -4.934 -11.383 -4.273 1 98.75 391 THR A C 1
ATOM 3013 O O . THR A 1 391 ? -4.547 -10.883 -5.332 1 98.75 391 THR A O 1
ATOM 3016 N N . MET A 1 392 ? -6.133 -11.891 -4.121 1 98.81 392 MET A N 1
ATOM 3017 C CA . MET A 1 392 ? -7.098 -11.984 -5.211 1 98.81 392 MET A CA 1
ATOM 3018 C C . MET A 1 392 ? -7.547 -10.602 -5.664 1 98.81 392 MET A C 1
ATOM 3020 O O . MET A 1 392 ? -8.055 -10.438 -6.773 1 98.81 392 MET A O 1
ATOM 3024 N N . THR A 1 393 ? -7.289 -9.555 -4.801 1 98.5 393 THR A N 1
ATOM 3025 C CA . THR A 1 393 ? -7.75 -8.211 -5.121 1 98.5 393 THR A CA 1
ATOM 3026 C C . THR A 1 393 ? -6.953 -7.629 -6.285 1 98.5 393 THR A C 1
ATOM 3028 O O . THR A 1 393 ? -7.355 -6.629 -6.883 1 98.5 393 THR A O 1
ATOM 3031 N N . VAL A 1 394 ? -5.859 -8.273 -6.645 1 98.62 394 VAL A N 1
ATOM 3032 C CA . VAL A 1 394 ? -5.023 -7.805 -7.738 1 98.62 394 VAL A CA 1
ATOM 3033 C C . VAL A 1 394 ? -5.531 -8.375 -9.062 1 98.62 394 VAL A C 1
ATOM 3035 O O . VAL A 1 394 ? -5.242 -7.836 -10.133 1 98.62 394 VAL A O 1
ATOM 3038 N N . GLN A 1 395 ? -6.289 -9.508 -9.039 1 98.75 395 GLN A N 1
ATOM 3039 C CA . GLN A 1 395 ? -6.719 -10.258 -10.219 1 98.75 395 GLN A CA 1
ATOM 3040 C C . GLN A 1 395 ? -8.039 -9.719 -10.758 1 98.75 395 GLN A C 1
ATOM 3042 O O . GLN A 1 395 ? -8.859 -9.203 -10 1 98.75 395 GLN A O 1
ATOM 3047 N N . ASP A 1 396 ? -8.227 -9.789 -12.039 1 98.69 396 ASP A N 1
ATOM 3048 C CA . ASP A 1 396 ? -9.461 -9.461 -12.742 1 98.69 396 ASP A CA 1
ATOM 3049 C C . ASP A 1 396 ? -9.969 -10.656 -13.539 1 98.69 396 ASP A C 1
ATOM 3051 O O . ASP A 1 396 ? -9.25 -11.211 -14.367 1 98.69 396 ASP A O 1
ATOM 3055 N N . PRO A 1 397 ? -11.188 -11.078 -13.344 1 98.69 397 PRO A N 1
ATOM 3056 C CA . PRO A 1 397 ? -11.672 -12.289 -14.008 1 98.69 397 PRO A CA 1
ATOM 3057 C C . PRO A 1 397 ? -11.672 -12.164 -15.531 1 98.69 397 PRO A C 1
ATOM 3059 O O . PRO A 1 397 ? -11.375 -13.133 -16.234 1 98.69 397 PRO A O 1
ATOM 3062 N N . GLN A 1 398 ? -12.008 -11 -16.094 1 98.69 398 GLN A N 1
ATOM 3063 C CA . GLN A 1 398 ? -12.016 -10.836 -17.547 1 98.69 398 GLN A CA 1
ATOM 3064 C C . GLN A 1 398 ? -10.609 -10.945 -18.125 1 98.69 398 GLN A C 1
ATOM 3066 O O . GLN A 1 398 ? -10.406 -11.562 -19.172 1 98.69 398 GLN A O 1
ATOM 3071 N N . ASP A 1 399 ? -9.664 -10.312 -17.422 1 98.81 399 ASP A N 1
ATOM 3072 C CA . ASP A 1 399 ? -8.273 -10.43 -17.859 1 98.81 399 ASP A CA 1
ATOM 3073 C C . ASP A 1 399 ? -7.824 -11.883 -17.875 1 98.81 399 ASP A C 1
ATOM 3075 O O . ASP A 1 399 ? -7.141 -12.32 -18.797 1 98.81 399 ASP A O 1
ATOM 3079 N N . MET A 1 400 ? -8.172 -12.625 -16.875 1 98.88 400 MET A N 1
ATOM 3080 C CA . MET A 1 400 ? -7.754 -14.023 -16.797 1 98.88 400 MET A CA 1
ATOM 3081 C C . MET A 1 400 ? -8.422 -14.867 -17.875 1 98.88 400 MET A C 1
ATOM 3083 O O . MET A 1 400 ? -7.832 -15.828 -18.359 1 98.88 400 MET A O 1
ATOM 3087 N N . ASN A 1 401 ? -9.703 -14.516 -18.25 1 98.88 401 ASN A N 1
ATOM 3088 C CA . ASN A 1 401 ? -10.328 -15.172 -19.406 1 98.88 401 ASN A CA 1
ATOM 3089 C C . ASN A 1 401 ? -9.484 -15.016 -20.656 1 98.88 401 ASN A C 1
ATOM 3091 O O . ASN A 1 401 ? -9.25 -15.984 -21.391 1 98.88 401 ASN A O 1
ATOM 3095 N N . LEU A 1 402 ? -9.102 -13.758 -20.859 1 98.88 402 LEU A N 1
ATOM 3096 C CA . LEU A 1 402 ? -8.312 -13.453 -22.047 1 98.88 402 LEU A CA 1
ATOM 3097 C C . LEU A 1 402 ? -6.965 -14.164 -22.016 1 98.88 402 LEU A C 1
ATOM 3099 O O . LEU A 1 402 ? -6.508 -14.688 -23.031 1 98.88 402 LEU A O 1
ATOM 3103 N N . CYS A 1 403 ? -6.32 -14.18 -20.875 1 98.88 403 CYS A N 1
ATOM 3104 C CA . CYS A 1 403 ? -5.047 -14.875 -20.719 1 98.88 403 CYS A CA 1
ATOM 3105 C C . CYS A 1 403 ? -5.203 -16.359 -20.984 1 98.88 403 CYS A C 1
ATOM 3107 O O . CYS A 1 403 ? -4.375 -16.969 -21.672 1 98.88 403 CYS A O 1
ATOM 3109 N N . SER A 1 404 ? -6.258 -16.953 -20.453 1 98.88 404 SER A N 1
ATOM 3110 C CA . SER A 1 404 ? -6.52 -18.375 -20.656 1 98.88 404 SER A CA 1
ATOM 3111 C C . SER A 1 404 ? -6.73 -18.688 -22.141 1 98.88 404 SER A C 1
ATOM 3113 O O . SER A 1 404 ? -6.23 -19.703 -22.641 1 98.88 404 SER A O 1
ATOM 3115 N N . ALA A 1 405 ? -7.484 -17.844 -22.797 1 98.88 405 ALA A N 1
ATOM 3116 C CA . ALA A 1 405 ? -7.762 -18.031 -24.219 1 98.88 405 ALA A CA 1
ATOM 3117 C C . ALA A 1 405 ? -6.477 -17.984 -25.047 1 98.88 405 ALA A C 1
ATOM 3119 O O . ALA A 1 405 ? -6.223 -18.875 -25.859 1 98.88 405 ALA A O 1
ATOM 3120 N N . LEU A 1 406 ? -5.711 -16.938 -24.812 1 98.81 406 LEU A N 1
ATOM 3121 C CA . LEU A 1 406 ? -4.449 -16.781 -25.531 1 98.81 406 LEU A CA 1
ATOM 3122 C C . LEU A 1 406 ? -3.549 -17.984 -25.312 1 98.81 406 LEU A C 1
ATOM 3124 O O . LEU A 1 406 ? -3.002 -18.547 -26.266 1 98.81 406 LEU A O 1
ATOM 3128 N N . TRP A 1 407 ? -3.412 -18.375 -24.094 1 98.75 407 TRP A N 1
ATOM 3129 C CA . TRP A 1 407 ? -2.533 -19.453 -23.672 1 98.75 407 TRP A CA 1
ATOM 3130 C C . TRP A 1 407 ? -2.945 -20.766 -24.328 1 98.75 407 TRP A C 1
ATOM 3132 O O . TRP A 1 407 ? -2.104 -21.5 -24.859 1 98.75 407 TRP A O 1
ATOM 3142 N N . ALA A 1 408 ? -4.254 -21.031 -24.344 1 98.88 408 ALA A N 1
ATOM 3143 C CA . ALA A 1 408 ? -4.801 -22.266 -24.891 1 98.88 408 ALA A CA 1
ATOM 3144 C C . ALA A 1 408 ? -4.68 -22.297 -26.406 1 98.88 408 ALA A C 1
ATOM 3146 O O . ALA A 1 408 ? -4.332 -23.328 -27 1 98.88 408 ALA A O 1
ATOM 3147 N N . VAL A 1 409 ? -4.98 -21.172 -27.047 1 98.88 409 VAL A N 1
ATOM 3148 C CA . VAL A 1 409 ? -4.934 -21.109 -28.5 1 98.88 409 VAL A CA 1
ATOM 3149 C C . VAL A 1 409 ? -3.51 -21.359 -28.984 1 98.88 409 VAL A C 1
ATOM 3151 O O . VAL A 1 409 ? -3.281 -22.203 -29.844 1 98.88 409 VAL A O 1
ATOM 3154 N N . VAL A 1 410 ? -2.578 -20.672 -28.406 1 98.88 410 VAL A N 1
ATOM 3155 C CA . VAL A 1 410 ? -1.188 -20.797 -28.828 1 98.88 410 VAL A CA 1
ATOM 3156 C C . VAL A 1 410 ? -0.711 -22.234 -28.609 1 98.88 410 VAL A C 1
ATOM 3158 O O . VAL A 1 410 ? -0.149 -22.859 -29.516 1 98.88 410 VAL A O 1
ATOM 3161 N N . ALA A 1 411 ? -0.95 -22.734 -27.422 1 98.88 411 ALA A N 1
ATOM 3162 C CA . ALA A 1 411 ? -0.482 -24.078 -27.078 1 98.88 411 ALA A CA 1
ATOM 3163 C C . ALA A 1 411 ? -1.094 -25.125 -28 1 98.88 411 ALA A C 1
ATOM 3165 O O . ALA A 1 411 ? -0.387 -26 -28.516 1 98.88 411 ALA A O 1
ATOM 3166 N N . TYR A 1 412 ? -2.375 -25.047 -28.266 1 98.88 412 TYR A N 1
ATOM 3167 C CA . TYR A 1 412 ? -3.068 -26.047 -29.078 1 98.88 412 TYR A CA 1
ATOM 3168 C C . TYR A 1 412 ? -2.586 -26 -30.516 1 98.88 412 TYR A C 1
ATOM 3170 O O . TYR A 1 412 ? -2.307 -27.031 -31.125 1 98.88 412 TYR A O 1
ATOM 3178 N N . VAL A 1 413 ? -2.57 -24.797 -31.062 1 98.88 413 VAL A N 1
ATOM 3179 C CA . VAL A 1 413 ? -2.234 -24.656 -32.469 1 98.88 413 VAL A CA 1
ATOM 3180 C C . VAL A 1 413 ? -0.816 -25.156 -32.719 1 98.88 413 VAL A C 1
ATOM 3182 O O . VAL A 1 413 ? -0.577 -25.906 -33.688 1 98.88 413 VAL A O 1
ATOM 3185 N N . VAL A 1 414 ? 0.122 -24.812 -31.859 1 98.94 414 VAL A N 1
ATOM 3186 C CA . VAL A 1 414 ? 1.497 -25.266 -32.031 1 98.94 414 VAL A CA 1
ATOM 3187 C C . VAL A 1 414 ? 1.561 -26.781 -31.875 1 98.94 414 VAL A C 1
ATOM 3189 O O . VAL A 1 414 ? 2.254 -27.469 -32.625 1 98.94 414 VAL A O 1
ATOM 3192 N N . ALA A 1 415 ? 0.834 -27.312 -30.922 1 98.88 415 ALA A N 1
ATOM 3193 C CA . ALA A 1 415 ? 0.834 -28.75 -30.672 1 98.88 415 ALA A CA 1
ATOM 3194 C C . ALA A 1 415 ? 0.214 -29.516 -31.844 1 98.88 415 ALA A C 1
ATOM 3196 O O . ALA A 1 415 ? 0.47 -30.703 -32.031 1 98.88 415 ALA A O 1
ATOM 3197 N N . ASP A 1 416 ? -0.559 -28.828 -32.656 1 98.75 416 ASP A N 1
ATOM 3198 C CA . ASP A 1 416 ? -1.292 -29.5 -33.719 1 98.75 416 ASP A CA 1
ATOM 3199 C C . ASP A 1 416 ? -0.666 -29.203 -35.094 1 98.75 416 ASP A C 1
ATOM 3201 O O . ASP A 1 416 ? -1.215 -29.594 -36.125 1 98.75 416 ASP A O 1
ATOM 3205 N N . LEU A 1 417 ? 0.39 -28.516 -35.125 1 98.38 417 LEU A N 1
ATOM 3206 C CA . LEU A 1 417 ? 1.116 -28.297 -36.375 1 98.38 417 LEU A CA 1
ATOM 3207 C C . LEU A 1 417 ? 1.537 -29.625 -37 1 98.38 417 LEU A C 1
ATOM 3209 O O . LEU A 1 417 ? 1.719 -30.609 -36.281 1 98.38 417 LEU A O 1
ATOM 3213 N N . GLU A 1 418 ? 1.633 -29.531 -38.281 1 97.75 418 GLU A N 1
ATOM 3214 C CA . GLU A 1 418 ? 2.096 -30.719 -39 1 97.75 418 GLU A CA 1
ATOM 3215 C C . GLU A 1 418 ? 3.531 -31.062 -38.594 1 97.75 418 GLU A C 1
ATOM 3217 O O . GLU A 1 418 ? 3.85 -32.219 -38.344 1 97.75 418 GLU A O 1
ATOM 3222 N N . ASP A 1 419 ? 4.406 -30.062 -38.594 1 97.62 419 ASP A N 1
ATOM 3223 C CA . ASP A 1 419 ? 5.797 -30.203 -38.188 1 97.62 419 ASP A CA 1
ATOM 3224 C C . ASP A 1 419 ? 6.086 -29.391 -36.938 1 97.62 419 ASP A C 1
ATOM 3226 O O . ASP A 1 419 ? 5.441 -28.375 -36.688 1 97.62 419 ASP A O 1
ATOM 3230 N N . MET A 1 420 ? 7.07 -29.875 -36.156 1 98.31 420 MET A N 1
ATOM 3231 C CA . MET A 1 420 ? 7.523 -29.094 -35 1 98.31 420 MET A CA 1
ATOM 3232 C C . MET A 1 420 ? 8.102 -27.75 -35.469 1 98.31 420 MET A C 1
ATOM 3234 O O . MET A 1 420 ? 8.547 -27.625 -36.594 1 98.31 420 MET A O 1
ATOM 3238 N N . LEU A 1 421 ? 8.094 -26.828 -34.562 1 98.5 421 LEU A N 1
ATOM 3239 C CA . LEU A 1 421 ? 8.742 -25.562 -34.875 1 98.5 421 LEU A CA 1
ATOM 3240 C C . LEU A 1 421 ? 10.219 -25.766 -35.219 1 98.5 421 LEU A C 1
ATOM 3242 O O . LEU A 1 421 ? 10.914 -26.531 -34.562 1 98.5 421 LEU A O 1
ATOM 3246 N N . PRO A 1 422 ? 10.656 -25.125 -36.312 1 96.12 422 PRO A N 1
ATOM 3247 C CA . PRO A 1 422 ? 12.07 -25.234 -36.656 1 96.12 422 PRO A CA 1
ATOM 3248 C C . PRO A 1 422 ? 13 -24.672 -35.594 1 96.12 422 PRO A C 1
ATOM 3250 O O . PRO A 1 422 ? 12.703 -23.641 -35 1 96.12 422 PRO A O 1
ATOM 3253 N N . ARG A 1 423 ? 14.211 -25.391 -35.438 1 93.5 423 ARG A N 1
ATOM 3254 C CA . ARG A 1 423 ? 15.172 -24.969 -34.438 1 93.5 423 ARG A CA 1
ATOM 3255 C C . ARG A 1 423 ? 16.281 -24.125 -35.062 1 93.5 423 ARG A C 1
ATOM 3257 O O . ARG A 1 423 ? 16.578 -24.266 -36.25 1 93.5 423 ARG A O 1
ATOM 3264 N N . MET B 1 1 ? 10.211 41.375 -7.234 1 89.19 1 MET B N 1
ATOM 3265 C CA . MET B 1 1 ? 9.992 39.938 -7.098 1 89.19 1 MET B CA 1
ATOM 3266 C C . MET B 1 1 ? 8.594 39.656 -6.562 1 89.19 1 MET B C 1
ATOM 3268 O O . MET B 1 1 ? 8.164 40.25 -5.578 1 89.19 1 MET B O 1
ATOM 3272 N N . THR B 1 2 ? 7.875 38.812 -7.273 1 95.69 2 THR B N 1
ATOM 3273 C CA . THR B 1 2 ? 6.508 38.531 -6.863 1 95.69 2 THR B CA 1
ATOM 3274 C C . THR B 1 2 ? 6.484 37.344 -5.879 1 95.69 2 THR B C 1
ATOM 3276 O O . THR B 1 2 ? 7.508 36.719 -5.641 1 95.69 2 THR B O 1
ATOM 3279 N N . ILE B 1 3 ? 5.406 37.188 -5.254 1 98.31 3 ILE B N 1
ATOM 3280 C CA . ILE B 1 3 ? 5.195 36.031 -4.359 1 98.31 3 ILE B CA 1
ATOM 3281 C C . ILE B 1 3 ? 5.465 34.75 -5.109 1 98.31 3 ILE B C 1
ATOM 3283 O O . ILE B 1 3 ? 6.148 33.844 -4.594 1 98.31 3 ILE B O 1
ATOM 3287 N N . ILE B 1 4 ? 4.969 34.656 -6.355 1 98.56 4 ILE B N 1
ATOM 3288 C CA . ILE B 1 4 ? 5.105 33.438 -7.164 1 98.56 4 ILE B CA 1
ATOM 3289 C C . ILE B 1 4 ? 6.578 33.219 -7.496 1 98.56 4 ILE B C 1
ATOM 3291 O O . ILE B 1 4 ? 7.078 32.094 -7.379 1 98.56 4 ILE B O 1
ATOM 3295 N N . ASP B 1 5 ? 7.273 34.281 -7.852 1 98.31 5 ASP B N 1
ATOM 3296 C CA . ASP B 1 5 ? 8.688 34.156 -8.18 1 98.31 5 ASP B CA 1
ATOM 3297 C C . ASP B 1 5 ? 9.484 33.625 -6.984 1 98.31 5 ASP B C 1
ATOM 3299 O O . ASP B 1 5 ? 10.328 32.75 -7.133 1 98.31 5 ASP B O 1
ATOM 3303 N N . LEU B 1 6 ? 9.219 34.219 -5.855 1 98.56 6 LEU B N 1
ATOM 3304 C CA . LEU B 1 6 ? 9.938 33.812 -4.648 1 98.56 6 LEU B CA 1
ATOM 3305 C C . LEU B 1 6 ? 9.648 32.375 -4.285 1 98.56 6 LEU B C 1
ATOM 3307 O O . LEU B 1 6 ? 10.562 31.609 -3.963 1 98.56 6 LEU B O 1
ATOM 3311 N N . ALA B 1 7 ? 8.445 31.922 -4.34 1 98.62 7 ALA B N 1
ATOM 3312 C CA . ALA B 1 7 ? 7.988 30.609 -3.871 1 98.62 7 ALA B CA 1
ATOM 3313 C C . ALA B 1 7 ? 8.414 29.5 -4.832 1 98.62 7 ALA B C 1
ATOM 3315 O O . ALA B 1 7 ? 8.75 28.391 -4.402 1 98.62 7 ALA B O 1
ATOM 3316 N N . VAL B 1 8 ? 8.344 29.812 -6.195 1 98.31 8 VAL B N 1
ATOM 3317 C CA . VAL B 1 8 ? 8.461 28.75 -7.188 1 98.31 8 VAL B CA 1
ATOM 3318 C C . VAL B 1 8 ? 9.883 28.734 -7.762 1 98.31 8 VAL B C 1
ATOM 3320 O O . VAL B 1 8 ? 10.438 27.656 -8.031 1 98.31 8 VAL B O 1
ATOM 3323 N N . PHE B 1 9 ? 10.539 29.891 -7.914 1 96.69 9 PHE B N 1
ATOM 3324 C CA . PHE B 1 9 ? 11.812 29.969 -8.609 1 96.69 9 PHE B CA 1
ATOM 3325 C C . PHE B 1 9 ? 12.883 30.609 -7.723 1 96.69 9 PHE B C 1
ATOM 3327 O O . PHE B 1 9 ? 14.078 30.5 -8.008 1 96.69 9 PHE B O 1
ATOM 3334 N N . GLY B 1 10 ? 12.477 31.25 -6.699 1 97.75 10 GLY B N 1
ATOM 3335 C CA . GLY B 1 10 ? 13.391 32.031 -5.898 1 97.75 10 GLY B CA 1
ATOM 3336 C C . GLY B 1 10 ? 13.953 31.297 -4.703 1 97.75 10 GLY B C 1
ATOM 3337 O O . GLY B 1 10 ? 14.047 30.062 -4.723 1 97.75 10 GLY B O 1
ATOM 3338 N N . ALA B 1 11 ? 14.344 32.031 -3.748 1 97.81 11 ALA B N 1
ATOM 3339 C CA . ALA B 1 11 ? 15.102 31.516 -2.609 1 97.81 11 ALA B CA 1
ATOM 3340 C C . ALA B 1 11 ? 14.227 30.625 -1.726 1 97.81 11 ALA B C 1
ATOM 3342 O O . ALA B 1 11 ? 14.742 29.828 -0.941 1 97.81 11 ALA B O 1
ATOM 3343 N N . ALA B 1 12 ? 12.914 30.75 -1.853 1 98.56 12 ALA B N 1
ATOM 3344 C CA . ALA B 1 12 ? 12.016 29.984 -0.991 1 98.56 12 ALA B CA 1
ATOM 3345 C C . ALA B 1 12 ? 11.617 28.672 -1.646 1 98.56 12 ALA B C 1
ATOM 3347 O O . ALA B 1 12 ? 10.852 27.891 -1.074 1 98.56 12 ALA B O 1
ATOM 3348 N N . GLN B 1 13 ? 12.18 28.453 -2.844 1 98.5 13 GLN B N 1
ATOM 3349 C CA . GLN B 1 13 ? 11.883 27.203 -3.537 1 98.5 13 GLN B CA 1
ATOM 3350 C C . GLN B 1 13 ? 12.172 26 -2.645 1 98.5 13 GLN B C 1
ATOM 3352 O O . GLN B 1 13 ? 13.227 25.938 -2.006 1 98.5 13 GLN B O 1
ATOM 3357 N N . ASN B 1 14 ? 11.195 25.062 -2.512 1 98.75 14 ASN B N 1
ATOM 3358 C CA . ASN B 1 14 ? 11.25 23.797 -1.789 1 98.75 14 ASN B CA 1
ATOM 3359 C C . ASN B 1 14 ? 11.297 24.016 -0.279 1 98.75 14 ASN B C 1
ATOM 3361 O O . ASN B 1 14 ? 11.508 23.062 0.482 1 98.75 14 ASN B O 1
ATOM 3365 N N . ARG B 1 15 ? 11.086 25.203 0.164 1 98.69 15 ARG B N 1
ATOM 3366 C CA . ARG B 1 15 ? 11.227 25.5 1.587 1 98.69 15 ARG B CA 1
ATOM 3367 C C . ARG B 1 15 ? 10.109 24.844 2.389 1 98.69 15 ARG B C 1
ATOM 3369 O O . ARG B 1 15 ? 10.352 24.297 3.467 1 98.69 15 ARG B O 1
ATOM 3376 N N . SER B 1 16 ? 8.883 24.938 1.897 1 98.75 16 SER B N 1
ATOM 3377 C CA . SER B 1 16 ? 7.781 24.297 2.613 1 98.75 16 SER B CA 1
ATOM 3378 C C . SER B 1 16 ? 7.977 22.797 2.703 1 98.75 16 SER B C 1
ATOM 3380 O O . SER B 1 16 ? 7.66 22.172 3.725 1 98.75 16 SER B O 1
ATOM 3382 N N . TYR B 1 17 ? 8.492 22.188 1.643 1 98.88 17 TYR B N 1
ATOM 3383 C CA . TYR B 1 17 ? 8.773 20.766 1.634 1 98.88 17 TYR B CA 1
ATOM 3384 C C . TYR B 1 17 ? 9.836 20.406 2.67 1 98.88 17 TYR B C 1
ATOM 3386 O O . TYR B 1 17 ? 9.688 19.438 3.422 1 98.88 17 TYR B O 1
ATOM 3394 N N . LYS B 1 18 ? 10.93 21.172 2.678 1 98.69 18 LYS B N 1
ATOM 3395 C CA . LYS B 1 18 ? 12.008 20.922 3.625 1 98.69 18 LYS B CA 1
ATOM 3396 C C . LYS B 1 18 ? 11.531 21.094 5.062 1 98.69 18 LYS B C 1
ATOM 3398 O O . LYS B 1 18 ? 11.906 20.312 5.945 1 98.69 18 LYS B O 1
ATOM 3403 N N . ARG B 1 19 ? 10.75 22.125 5.297 1 98.75 19 ARG B N 1
ATOM 3404 C CA . ARG B 1 19 ? 10.172 22.359 6.617 1 98.75 19 ARG B CA 1
ATOM 3405 C C . ARG B 1 19 ? 9.305 21.188 7.051 1 98.75 19 ARG B C 1
ATOM 3407 O O . ARG B 1 19 ? 9.359 20.766 8.203 1 98.75 19 ARG B O 1
ATOM 3414 N N . LEU B 1 20 ? 8.5 20.703 6.141 1 98.88 20 LEU B N 1
ATOM 3415 C CA . LEU B 1 20 ? 7.637 19.578 6.445 1 98.88 20 LEU B CA 1
ATOM 3416 C C . LEU B 1 20 ? 8.461 18.328 6.773 1 98.88 20 LEU B C 1
ATOM 3418 O O . LEU B 1 20 ? 8.164 17.609 7.73 1 98.88 20 LEU B O 1
ATOM 3422 N N . ALA B 1 21 ? 9.453 18.062 5.922 1 98.88 21 ALA B N 1
ATOM 3423 C CA . ALA B 1 21 ? 10.312 16.906 6.145 1 98.88 21 ALA B CA 1
ATOM 3424 C C . ALA B 1 21 ? 10.992 16.984 7.508 1 98.88 21 ALA B C 1
ATOM 3426 O O . ALA B 1 21 ? 10.992 16 8.258 1 98.88 21 ALA B O 1
ATOM 3427 N N . ASP B 1 22 ? 11.586 18.156 7.809 1 98.5 22 ASP B N 1
ATOM 3428 C CA . ASP B 1 22 ? 12.242 18.328 9.102 1 98.5 22 ASP B CA 1
ATOM 3429 C C . ASP B 1 22 ? 11.273 18.062 10.25 1 98.5 22 ASP B C 1
ATOM 3431 O O . ASP B 1 22 ? 11.617 17.375 11.219 1 98.5 22 ASP B O 1
ATOM 3435 N N . PHE B 1 23 ? 10.141 18.578 10.164 1 98.75 23 PHE B N 1
ATOM 3436 C CA . PHE B 1 23 ? 9.109 18.5 11.195 1 98.75 23 PHE B CA 1
ATOM 3437 C C . PHE B 1 23 ? 8.648 17.062 11.391 1 98.75 23 PHE B C 1
ATOM 3439 O O . PHE B 1 23 ? 8.719 16.531 12.492 1 98.75 23 PHE B O 1
ATOM 3446 N N . THR B 1 24 ? 8.242 16.391 10.297 1 98.75 24 THR B N 1
ATOM 3447 C CA . THR B 1 24 ? 7.656 15.055 10.406 1 98.75 24 THR B CA 1
ATOM 3448 C C . THR B 1 24 ? 8.727 14.016 10.719 1 98.75 24 THR B C 1
ATOM 3450 O O . THR B 1 24 ? 8.453 13.031 11.406 1 98.75 24 THR B O 1
ATOM 3453 N N . ASP B 1 25 ? 9.93 14.211 10.148 1 98.69 25 ASP B N 1
ATOM 3454 C CA . ASP B 1 25 ? 11.008 13.289 10.469 1 98.69 25 ASP B CA 1
ATOM 3455 C C . ASP B 1 25 ? 11.359 13.352 11.953 1 98.69 25 ASP B C 1
ATOM 3457 O O . ASP B 1 25 ? 11.742 12.344 12.547 1 98.69 25 ASP B O 1
ATOM 3461 N N . THR B 1 26 ? 11.227 14.5 12.492 1 98.38 26 THR B N 1
ATOM 3462 C CA . THR B 1 26 ? 11.609 14.711 13.883 1 98.38 26 THR B CA 1
ATOM 3463 C C . THR B 1 26 ? 10.531 14.203 14.836 1 98.38 26 THR B C 1
ATOM 3465 O O . THR B 1 26 ? 10.828 13.492 15.797 1 98.38 26 THR B O 1
ATOM 3468 N N . ILE B 1 27 ? 9.266 14.516 14.594 1 98.38 27 ILE B N 1
ATOM 3469 C CA . ILE B 1 27 ? 8.195 14.312 15.57 1 98.38 27 ILE B CA 1
ATOM 3470 C C . ILE B 1 27 ? 7.523 12.969 15.328 1 98.38 27 ILE B C 1
ATOM 3472 O O . ILE B 1 27 ? 7.137 12.281 16.281 1 98.38 27 ILE B O 1
ATOM 3476 N N . GLY B 1 28 ? 7.297 12.602 14.008 1 98.12 28 GLY B N 1
ATOM 3477 C CA . GLY B 1 28 ? 6.457 11.461 13.68 1 98.12 28 GLY B CA 1
ATOM 3478 C C . GLY B 1 28 ? 4.973 11.773 13.734 1 98.12 28 GLY B C 1
ATOM 3479 O O . GLY B 1 28 ? 4.559 12.883 13.383 1 98.12 28 GLY B O 1
ATOM 3480 N N . ASN B 1 29 ? 4.184 10.797 14.023 1 98.06 29 ASN B N 1
ATOM 3481 C CA . ASN B 1 29 ? 2.744 11.023 14.125 1 98.06 29 ASN B CA 1
ATOM 3482 C C . ASN B 1 29 ? 2.387 11.805 15.383 1 98.06 29 ASN B C 1
ATOM 3484 O O . ASN B 1 29 ? 3.168 11.852 16.344 1 98.06 29 ASN B O 1
ATOM 3488 N N . ARG B 1 30 ? 1.234 12.422 15.336 1 98.44 30 ARG B N 1
ATOM 3489 C CA . ARG B 1 30 ? 0.876 13.398 16.359 1 98.44 30 ARG B CA 1
ATOM 3490 C C . ARG B 1 30 ? -0.61 13.32 16.703 1 98.44 30 ARG B C 1
ATOM 3492 O O . ARG B 1 30 ? -1.327 14.32 16.594 1 98.44 30 ARG B O 1
ATOM 3499 N N . VAL B 1 31 ? -0.996 12.18 17.219 1 98.44 31 VAL B N 1
ATOM 3500 C CA . VAL B 1 31 ? -2.412 11.969 17.5 1 98.44 31 VAL B CA 1
ATOM 3501 C C . VAL B 1 31 ? -2.818 12.766 18.734 1 98.44 31 VAL B C 1
ATOM 3503 O O . VAL B 1 31 ? -1.989 13.031 19.609 1 98.44 31 VAL B O 1
ATOM 3506 N N . SER B 1 32 ? -4.094 13.164 18.781 1 98.38 32 SER B N 1
ATOM 3507 C CA . SER B 1 32 ? -4.664 13.938 19.875 1 98.38 32 SER B CA 1
ATOM 3508 C C . SER B 1 32 ? -4.316 13.32 21.234 1 98.38 32 SER B C 1
ATOM 3510 O O . SER B 1 32 ? -4.465 12.117 21.422 1 98.38 32 SER B O 1
ATOM 3512 N N . GLY B 1 33 ? -3.844 14.133 22.141 1 98.19 33 GLY B N 1
ATOM 3513 C CA . GLY B 1 33 ? -3.568 13.711 23.5 1 98.19 33 GLY B CA 1
ATOM 3514 C C . GLY B 1 33 ? -2.201 13.078 23.656 1 98.19 33 GLY B C 1
ATOM 3515 O O . GLY B 1 33 ? -1.791 12.758 24.781 1 98.19 33 GLY B O 1
ATOM 3516 N N . SER B 1 34 ? -1.444 12.953 22.672 1 98 34 SER B N 1
ATOM 3517 C CA . SER B 1 34 ? -0.154 12.281 22.734 1 98 34 SER B CA 1
ATOM 3518 C C . SER B 1 34 ? 0.962 13.242 23.125 1 98 34 SER B C 1
ATOM 3520 O O . SER B 1 34 ? 0.828 14.461 22.938 1 98 34 SER B O 1
ATOM 3522 N N . HIS B 1 35 ? 2.025 12.664 23.625 1 97.69 35 HIS B N 1
ATOM 3523 C CA . HIS B 1 35 ? 3.24 13.43 23.859 1 97.69 35 HIS B CA 1
ATOM 3524 C C . HIS B 1 35 ? 3.793 14.008 22.562 1 97.69 35 HIS B C 1
ATOM 3526 O O . HIS B 1 35 ? 4.312 15.125 22.547 1 97.69 35 HIS B O 1
ATOM 3532 N N . ASN B 1 36 ? 3.658 13.312 21.469 1 98.31 36 ASN B N 1
ATOM 3533 C CA . ASN B 1 36 ? 4.137 13.773 20.156 1 98.31 36 ASN B CA 1
ATOM 3534 C C . ASN B 1 36 ? 3.426 15.055 19.734 1 98.31 36 ASN B C 1
ATOM 3536 O O . ASN B 1 36 ? 4.039 15.93 19.125 1 98.31 36 ASN B O 1
ATOM 3540 N N . LEU B 1 37 ? 2.127 15.125 19.984 1 98.75 37 LEU B N 1
ATOM 3541 C CA . LEU B 1 37 ? 1.411 16.344 19.625 1 98.75 37 LEU B CA 1
ATOM 3542 C C . LEU B 1 37 ? 1.944 17.547 20.422 1 98.75 37 LEU B C 1
ATOM 3544 O O . LEU B 1 37 ? 2.088 18.641 19.875 1 98.75 37 LEU B O 1
ATOM 3548 N N . GLU B 1 38 ? 2.223 17.344 21.672 1 98.5 38 GLU B N 1
ATOM 3549 C CA . GLU B 1 38 ? 2.809 18.406 22.484 1 98.5 38 GLU B CA 1
ATOM 3550 C C . GLU B 1 38 ? 4.156 18.859 21.922 1 98.5 38 GLU B C 1
ATOM 3552 O O . GLU B 1 38 ? 4.422 20.062 21.812 1 98.5 38 GLU B O 1
ATOM 3557 N N . MET B 1 39 ? 4.934 17.875 21.594 1 98.56 39 MET B N 1
ATOM 3558 C CA . MET B 1 39 ? 6.234 18.172 21 1 98.56 39 MET B CA 1
ATOM 3559 C C . MET B 1 39 ? 6.074 18.922 19.672 1 98.56 39 MET B C 1
ATOM 3561 O O . MET B 1 39 ? 6.855 19.812 19.359 1 98.56 39 MET B O 1
ATOM 3565 N N . ALA B 1 40 ? 5.098 18.531 18.938 1 98.81 40 ALA B N 1
ATOM 3566 C CA . ALA B 1 40 ? 4.832 19.156 17.641 1 98.81 40 ALA B CA 1
ATOM 3567 C C . ALA B 1 40 ? 4.48 20.625 17.797 1 98.81 40 ALA B C 1
ATOM 3569 O O . ALA B 1 40 ? 4.969 21.469 17.047 1 98.81 40 ALA B O 1
ATOM 3570 N N . ILE B 1 41 ? 3.625 20.922 18.719 1 98.94 41 ILE B N 1
ATOM 3571 C CA . ILE B 1 41 ? 3.201 22.297 18.969 1 98.94 41 ILE B CA 1
ATOM 3572 C C . ILE B 1 41 ? 4.402 23.141 19.391 1 98.94 41 ILE B C 1
ATOM 3574 O O . ILE B 1 41 ? 4.602 24.25 18.891 1 98.94 41 ILE B O 1
ATOM 3578 N N . LYS B 1 42 ? 5.168 22.562 20.281 1 98.81 42 LYS B N 1
ATOM 3579 C CA . LYS B 1 42 ? 6.371 23.266 20.734 1 98.81 42 LYS B CA 1
ATOM 3580 C C . LYS B 1 42 ? 7.34 23.484 19.578 1 98.81 42 LYS B C 1
ATOM 3582 O O . LYS B 1 42 ? 7.918 24.562 19.438 1 98.81 42 LYS B O 1
ATOM 3587 N N . TYR B 1 43 ? 7.523 22.469 18.828 1 98.81 43 TYR B N 1
ATOM 3588 C CA . TYR B 1 43 ? 8.406 22.547 17.656 1 98.81 43 TYR B CA 1
ATOM 3589 C C . TYR B 1 43 ? 7.965 23.656 16.719 1 98.81 43 TYR B C 1
ATOM 3591 O O . TYR B 1 43 ? 8.781 24.484 16.312 1 98.81 43 TYR B O 1
ATOM 3599 N N . MET B 1 44 ? 6.727 23.703 16.375 1 98.88 44 MET B N 1
ATOM 3600 C CA . MET B 1 44 ? 6.207 24.703 15.438 1 98.88 44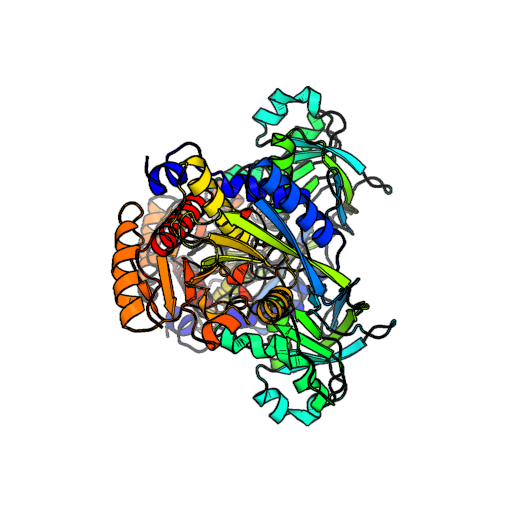 MET B CA 1
ATOM 3601 C C . MET B 1 44 ? 6.273 26.094 16.031 1 98.88 44 MET B C 1
ATOM 3603 O O . MET B 1 44 ? 6.598 27.062 15.328 1 98.88 44 MET B O 1
ATOM 3607 N N . TYR B 1 45 ? 5.898 26.219 17.297 1 98.88 45 TYR B N 1
ATOM 3608 C CA . TYR B 1 45 ? 6.008 27.5 17.969 1 98.88 45 TYR B CA 1
ATOM 3609 C C . TYR B 1 45 ? 7.414 28.078 17.828 1 98.88 45 TYR B C 1
ATOM 3611 O O . TYR B 1 45 ? 7.582 29.234 17.422 1 98.88 45 TYR B O 1
ATOM 3619 N N . ASN B 1 46 ? 8.414 27.297 18.125 1 98.81 46 ASN B N 1
ATOM 3620 C CA . ASN B 1 46 ? 9.805 27.734 18.078 1 98.81 46 ASN B CA 1
ATOM 3621 C C . ASN B 1 46 ? 10.242 28.016 16.656 1 98.81 46 ASN B C 1
ATOM 3623 O O . ASN B 1 46 ? 10.922 29.016 16.391 1 98.81 46 ASN B O 1
ATOM 3627 N N . ALA B 1 47 ? 9.883 27.109 15.758 1 98.75 47 ALA B N 1
ATOM 3628 C CA . ALA B 1 47 ? 10.297 27.281 14.359 1 98.75 47 ALA B CA 1
ATOM 3629 C C . ALA B 1 47 ? 9.703 28.562 13.766 1 98.75 47 ALA B C 1
ATOM 3631 O O . ALA B 1 47 ? 10.383 29.281 13.039 1 98.75 47 ALA B O 1
ATOM 3632 N N . ILE B 1 48 ? 8.461 28.828 14.078 1 98.75 48 ILE B N 1
ATOM 3633 C CA . ILE B 1 48 ? 7.77 30 13.547 1 98.75 48 ILE B CA 1
ATOM 3634 C C . ILE B 1 48 ? 8.344 31.266 14.172 1 98.75 48 ILE B C 1
ATOM 3636 O O . ILE B 1 48 ? 8.539 32.281 13.484 1 98.75 48 ILE B O 1
ATOM 3640 N N . ALA B 1 49 ? 8.602 31.203 15.43 1 98.56 49 ALA B N 1
ATOM 3641 C CA . ALA B 1 49 ? 9.227 32.344 16.109 1 98.56 49 ALA B CA 1
ATOM 3642 C C . ALA B 1 49 ? 10.602 32.625 15.523 1 98.56 49 ALA B C 1
ATOM 3644 O O . ALA B 1 49 ? 10.961 33.781 15.305 1 98.56 49 ALA B O 1
ATOM 3645 N N . GLN B 1 50 ? 11.344 31.609 15.281 1 98 50 GLN B N 1
ATOM 3646 C CA . GLN B 1 50 ? 12.672 31.766 14.695 1 98 50 GLN B CA 1
ATOM 3647 C C . GLN B 1 50 ? 12.594 32.344 13.289 1 98 50 GLN B C 1
ATOM 3649 O O . GLN B 1 50 ? 13.508 33.031 12.836 1 98 50 GLN B O 1
ATOM 3654 N N . ASP B 1 51 ? 11.5 32.031 12.703 1 96.69 51 ASP B N 1
ATOM 3655 C CA . ASP B 1 51 ? 11.234 32.531 11.367 1 96.69 51 ASP B CA 1
ATOM 3656 C C . ASP B 1 51 ? 10.883 34.031 11.422 1 96.69 51 ASP B C 1
ATOM 3658 O O . ASP B 1 51 ? 10.68 34.656 10.375 1 96.69 51 ASP B O 1
ATOM 3662 N N . GLY B 1 52 ? 10.719 34.656 12.562 1 97.25 52 GLY B N 1
ATOM 3663 C CA . GLY B 1 52 ? 10.469 36.094 12.742 1 97.25 52 GLY B CA 1
ATOM 3664 C C . GLY B 1 52 ? 9 36.438 12.688 1 97.25 52 GLY B C 1
ATOM 3665 O O . GLY B 1 52 ? 8.648 37.594 12.461 1 97.25 52 GLY B O 1
ATOM 3666 N N . LEU B 1 53 ? 8.164 35.469 12.789 1 98.38 53 LEU B N 1
ATOM 3667 C CA . LEU B 1 53 ? 6.727 35.719 12.781 1 98.38 53 LEU B CA 1
ATOM 3668 C C . LEU B 1 53 ? 6.172 35.719 14.195 1 98.38 53 LEU B C 1
ATOM 3670 O O . LEU B 1 53 ? 6.719 35.062 15.086 1 98.38 53 LEU B O 1
ATOM 3674 N N . TYR B 1 54 ? 5.102 36.5 14.383 1 98.12 54 TYR B N 1
ATOM 3675 C CA . TYR B 1 54 ? 4.41 36.5 15.672 1 98.12 54 TYR B CA 1
ATOM 3676 C C . TYR B 1 54 ? 3.58 35.219 15.82 1 98.12 54 TYR B C 1
ATOM 3678 O O . TYR B 1 54 ? 2.75 34.906 14.969 1 98.12 54 TYR B O 1
ATOM 3686 N N . VAL B 1 55 ? 3.842 34.469 16.891 1 98.81 55 VAL B N 1
ATOM 3687 C CA . VAL B 1 55 ? 3.146 33.219 17.141 1 98.81 55 VAL B CA 1
ATOM 3688 C C . VAL B 1 55 ? 2.686 33.156 18.609 1 98.81 55 VAL B C 1
ATOM 3690 O O . VAL B 1 55 ? 3.398 33.625 19.5 1 98.81 55 VAL B O 1
ATOM 3693 N N . HIS B 1 56 ? 1.505 32.75 18.844 1 98.75 56 HIS B N 1
ATOM 3694 C CA . HIS B 1 56 ? 1.003 32.5 20.188 1 98.75 56 HIS B CA 1
ATOM 3695 C C . HIS B 1 56 ? 0.116 31.25 20.219 1 98.75 56 HIS B C 1
ATOM 3697 O O . HIS B 1 56 ? -0.3 30.75 19.156 1 98.75 56 HIS B O 1
ATOM 3703 N N . LEU B 1 57 ? -0.067 30.672 21.422 1 98.88 57 LEU B N 1
ATOM 3704 C CA . LEU B 1 57 ? -0.855 29.469 21.609 1 98.88 57 LEU B CA 1
ATOM 3705 C C . LEU B 1 57 ? -2.199 29.781 22.25 1 98.88 57 LEU B C 1
ATOM 3707 O O . LEU B 1 57 ? -2.281 30.641 23.125 1 98.88 57 LEU B O 1
ATOM 3711 N N . GLU B 1 58 ? -3.248 29.188 21.734 1 98.88 58 GLU B N 1
ATOM 3712 C CA . GLU B 1 58 ? -4.566 29.281 22.359 1 98.88 58 GLU B CA 1
ATOM 3713 C C . GLU B 1 58 ? -5 27.953 22.953 1 98.88 58 GLU B C 1
ATOM 3715 O O . GLU B 1 58 ? -5.055 26.938 22.234 1 98.88 58 GLU B O 1
ATOM 3720 N N . PRO B 1 59 ? -5.34 27.906 24.188 1 98.62 59 PRO B N 1
ATOM 3721 C CA . PRO B 1 59 ? -5.641 26.656 24.875 1 98.62 59 PRO B CA 1
ATOM 3722 C C . PRO B 1 59 ? -6.902 25.984 24.344 1 98.62 59 PRO B C 1
ATOM 3724 O O . PRO B 1 59 ? -7.883 26.656 24.016 1 98.62 59 PRO B O 1
ATOM 3727 N N . VAL B 1 60 ? -6.82 24.719 24.234 1 98.25 60 VAL B N 1
ATOM 3728 C CA . VAL B 1 60 ? -7.953 23.875 23.859 1 98.25 60 VAL B CA 1
ATOM 3729 C C . VAL B 1 60 ? -7.941 22.594 24.672 1 98.25 60 VAL B C 1
ATOM 3731 O O . VAL B 1 60 ? -6.879 22.125 25.094 1 98.25 60 VAL B O 1
ATOM 3734 N N . LYS B 1 61 ? -9.133 22.125 25.016 1 98.56 61 LYS B N 1
ATOM 3735 C CA . LYS B 1 61 ? -9.289 20.781 25.562 1 98.56 61 LYS B CA 1
ATOM 3736 C C . LYS B 1 61 ? -9.609 19.766 24.469 1 98.56 61 LYS B C 1
ATOM 3738 O O . LYS B 1 61 ? -10.531 19.969 23.672 1 98.56 61 LYS B O 1
ATOM 3743 N N . ILE B 1 62 ? -8.828 18.672 24.438 1 98.69 62 ILE B N 1
ATOM 3744 C CA . ILE B 1 62 ? -8.977 17.75 23.297 1 98.69 62 ILE B CA 1
ATOM 3745 C C . ILE B 1 62 ? -9.18 16.328 23.812 1 98.69 62 ILE B C 1
ATOM 3747 O O . ILE B 1 62 ? -8.758 15.992 24.922 1 98.69 62 ILE B O 1
ATOM 3751 N N . PRO B 1 63 ? -9.844 15.484 22.984 1 98.31 63 PRO B N 1
ATOM 3752 C CA . PRO B 1 63 ? -10 14.078 23.359 1 98.31 63 PRO B CA 1
ATOM 3753 C C . PRO B 1 63 ? -8.672 13.336 23.453 1 98.31 63 PRO B C 1
ATOM 3755 O O . PRO B 1 63 ? -7.711 13.695 22.766 1 98.31 63 PRO B O 1
ATOM 3758 N N . HIS B 1 64 ? -8.648 12.344 24.297 1 98.5 64 HIS B N 1
ATOM 3759 C CA . HIS B 1 64 ? -7.461 11.539 24.547 1 98.5 64 HIS B CA 1
ATOM 3760 C C . HIS B 1 64 ? -7.777 10.047 24.484 1 98.5 64 HIS B C 1
ATOM 3762 O O . HIS B 1 64 ? -8.117 9.438 25.484 1 98.5 64 HIS B O 1
ATOM 3768 N N . TRP B 1 65 ? -7.684 9.531 23.297 1 98.44 65 TRP B N 1
ATOM 3769 C CA . TRP B 1 65 ? -7.891 8.109 23.031 1 98.44 65 TRP B CA 1
ATOM 3770 C C . TRP B 1 65 ? -6.578 7.43 22.656 1 98.44 65 TRP B C 1
ATOM 3772 O O . TRP B 1 65 ? -5.781 7.977 21.891 1 98.44 65 TRP B O 1
ATOM 3782 N N . VAL B 1 66 ? -6.285 6.27 23.203 1 98.5 66 VAL B N 1
ATOM 3783 C CA . VAL B 1 66 ? -5.09 5.496 22.891 1 98.5 66 VAL B CA 1
ATOM 3784 C C . VAL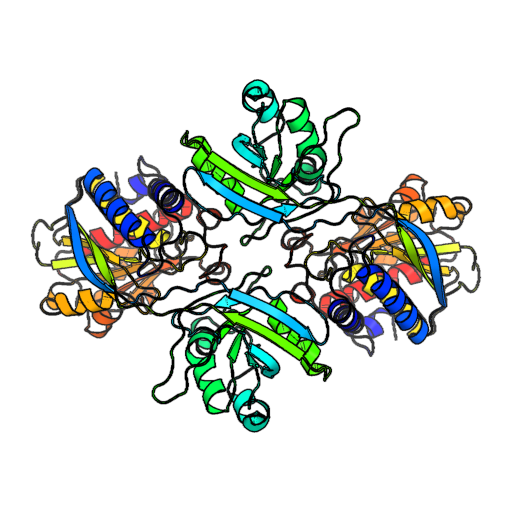 B 1 66 ? -5.488 4.137 22.312 1 98.5 66 VAL B C 1
ATOM 3786 O O . VAL B 1 66 ? -6.328 3.439 22.891 1 98.5 66 VAL B O 1
ATOM 3789 N N . ARG B 1 67 ? -4.969 3.752 21.219 1 98.25 67 ARG B N 1
ATOM 3790 C CA . ARG B 1 67 ? -5.355 2.539 20.516 1 98.25 67 ARG B CA 1
ATOM 3791 C C . ARG B 1 67 ? -4.938 1.292 21.281 1 98.25 67 ARG B C 1
ATOM 3793 O O . ARG B 1 67 ? -5.664 0.296 21.297 1 98.25 67 ARG B O 1
ATOM 3800 N N . GLY B 1 68 ? -3.67 1.42 21.891 1 97.75 68 GLY B N 1
ATOM 3801 C CA . GLY B 1 68 ? -3.119 0.244 22.547 1 97.75 68 GLY B CA 1
ATOM 3802 C C . GLY B 1 68 ? -2.703 -0.841 21.562 1 97.75 68 GLY B C 1
ATOM 3803 O O . GLY B 1 68 ? -2.654 -0.611 20.359 1 97.75 68 GLY B O 1
ATOM 3804 N N . LYS B 1 69 ? -2.291 -1.999 22.156 1 97.56 69 LYS B N 1
ATOM 3805 C CA . LYS B 1 69 ? -1.935 -3.145 21.328 1 97.56 69 LYS B CA 1
ATOM 3806 C C . LYS B 1 69 ? -3.182 -3.846 20.797 1 97.56 69 LYS B C 1
ATOM 3808 O O . LYS B 1 69 ? -4.18 -3.973 21.5 1 97.56 69 LYS B O 1
ATOM 3813 N N . GLU B 1 70 ? -3.139 -4.195 19.562 1 98.69 70 GLU B N 1
ATOM 3814 C CA . GLU B 1 70 ? -4.289 -4.867 18.969 1 98.69 70 GLU B CA 1
ATOM 3815 C C . GLU B 1 70 ? -3.852 -5.961 18 1 98.69 70 GLU B C 1
ATOM 3817 O O . GLU B 1 70 ? -2.721 -5.941 17.516 1 98.69 70 GLU B O 1
ATOM 3822 N N . SER B 1 71 ? -4.648 -6.941 17.812 1 98.69 71 SER B N 1
ATOM 3823 C CA . SER B 1 71 ? -4.406 -8.016 16.844 1 98.69 71 SER B CA 1
ATOM 3824 C C . SER B 1 71 ? -5.707 -8.711 16.469 1 98.69 71 SER B C 1
ATOM 3826 O O . SER B 1 71 ? -6.684 -8.68 17.219 1 98.69 71 SER B O 1
ATOM 3828 N N . ALA B 1 72 ? -5.773 -9.234 15.32 1 98.88 72 ALA B N 1
ATOM 3829 C CA . ALA B 1 72 ? -6.879 -10.039 14.82 1 98.88 72 ALA B CA 1
ATOM 3830 C C . ALA B 1 72 ? -6.371 -11.227 14.008 1 98.88 72 ALA B C 1
ATOM 3832 O O . ALA B 1 72 ? -5.402 -11.102 13.258 1 98.88 72 ALA B O 1
ATOM 3833 N N . GLU B 1 73 ? -6.98 -12.352 14.211 1 98.69 73 GLU B N 1
ATOM 3834 C CA . GLU B 1 73 ? -6.633 -13.57 13.492 1 98.69 73 GLU B CA 1
ATOM 3835 C C . GLU B 1 73 ? -7.883 -14.336 13.062 1 98.69 73 GLU B C 1
ATOM 3837 O O . GLU B 1 73 ? -8.805 -14.531 13.859 1 98.69 73 GLU B O 1
ATOM 3842 N N . MET B 1 74 ? -7.961 -14.672 11.812 1 98.81 74 MET B N 1
ATOM 3843 C CA . MET B 1 74 ? -8.945 -15.648 11.367 1 98.81 74 MET B CA 1
ATOM 3844 C C . MET B 1 74 ? -8.539 -17.062 11.766 1 98.81 74 MET B C 1
ATOM 3846 O O . MET B 1 74 ? -7.457 -17.531 11.391 1 98.81 74 MET B O 1
ATOM 3850 N N . ILE B 1 75 ? -9.391 -17.719 12.461 1 98.44 75 ILE B N 1
ATOM 3851 C CA . ILE B 1 75 ? -9.117 -19.047 13 1 98.44 75 ILE B CA 1
ATOM 3852 C C . ILE B 1 75 ? -9.695 -20.109 12.07 1 98.44 75 ILE B C 1
ATOM 3854 O O . ILE B 1 75 ? -9.094 -21.172 11.883 1 98.44 75 ILE B O 1
ATOM 3858 N N . LEU B 1 76 ? -10.875 -19.844 11.633 1 98.38 76 LEU B N 1
ATOM 3859 C CA . LEU B 1 76 ? -11.57 -20.656 10.648 1 98.38 76 LEU B CA 1
ATOM 3860 C C . LEU B 1 76 ? -11.922 -19.844 9.406 1 98.38 76 LEU B C 1
ATOM 3862 O O . LEU B 1 76 ? -12.242 -18.656 9.516 1 98.38 76 LEU B O 1
ATOM 3866 N N . PRO B 1 77 ? -11.938 -20.469 8.273 1 98.12 77 PRO B N 1
ATOM 3867 C CA . PRO B 1 77 ? -11.688 -21.875 7.98 1 98.12 77 PRO B CA 1
ATOM 3868 C C . PRO B 1 77 ? -10.203 -22.219 7.945 1 98.12 77 PRO B C 1
ATOM 3870 O O . PRO B 1 77 ? -9.844 -23.406 7.855 1 98.12 77 PRO B O 1
ATOM 3873 N N . ARG B 1 78 ? -9.352 -21.219 7.969 1 96.56 78 ARG B N 1
ATOM 3874 C CA . ARG B 1 78 ? -7.91 -21.438 8.086 1 96.56 78 ARG B CA 1
ATOM 3875 C C . ARG B 1 78 ? -7.266 -20.312 8.898 1 96.56 78 ARG B C 1
ATOM 3877 O O . ARG B 1 78 ? -7.809 -19.203 8.977 1 96.56 78 ARG B O 1
ATOM 3884 N N . ALA B 1 79 ? -6.121 -20.609 9.398 1 96.5 79 ALA B N 1
ATOM 3885 C CA . ALA B 1 79 ? -5.398 -19.625 10.195 1 96.5 79 ALA B CA 1
ATOM 3886 C C . ALA B 1 79 ? -4.82 -18.531 9.297 1 96.5 79 ALA B C 1
ATOM 3888 O O . ALA B 1 79 ? -4.156 -18.812 8.305 1 96.5 79 ALA B O 1
ATOM 3889 N N . LYS B 1 80 ? -5.094 -17.297 9.641 1 97.69 80 LYS B N 1
ATOM 3890 C CA . LYS B 1 80 ? -4.527 -16.141 8.938 1 97.69 80 LYS B CA 1
ATOM 3891 C C . LYS B 1 80 ? -4.527 -14.906 9.82 1 97.69 80 LYS B C 1
ATOM 3893 O O . LYS B 1 80 ? -5.555 -14.547 10.398 1 97.69 80 LYS B O 1
ATOM 3898 N N . GLY B 1 81 ? -3.35 -14.312 9.969 1 98.06 81 GLY B N 1
ATOM 3899 C CA . GLY B 1 81 ? -3.318 -13.008 10.609 1 98.06 81 GLY B CA 1
ATOM 3900 C C . GLY B 1 81 ? -3.998 -11.922 9.797 1 98.06 81 GLY B C 1
ATOM 3901 O O . GLY B 1 81 ? -3.861 -11.883 8.57 1 98.06 81 GLY B O 1
ATOM 3902 N N . LEU B 1 82 ? -4.777 -11.039 10.422 1 98.75 82 LEU B N 1
ATOM 3903 C CA . LEU B 1 82 ? -5.453 -9.922 9.773 1 98.75 82 LEU B CA 1
ATOM 3904 C C . LEU B 1 82 ? -4.789 -8.602 10.133 1 98.75 82 LEU B C 1
ATOM 3906 O O . LEU B 1 82 ? -4.461 -8.359 11.297 1 98.75 82 LEU B O 1
ATOM 3910 N N . ALA B 1 83 ? -4.445 -7.844 9.125 1 98.31 83 ALA B N 1
ATOM 3911 C CA . ALA B 1 83 ? -3.98 -6.484 9.391 1 98.31 83 ALA B CA 1
ATOM 3912 C C . ALA B 1 83 ? -5.141 -5.578 9.789 1 98.31 83 ALA B C 1
ATOM 3914 O O . ALA B 1 83 ? -6.078 -5.379 9.016 1 98.31 83 ALA B O 1
ATOM 3915 N N . ILE B 1 84 ? -5.105 -4.992 10.961 1 98.81 84 ILE B N 1
ATOM 3916 C CA . ILE B 1 84 ? -6.219 -4.176 11.422 1 98.81 84 ILE B CA 1
ATOM 3917 C C . ILE B 1 84 ? -5.695 -2.852 11.977 1 98.81 84 ILE B C 1
ATOM 3919 O O . ILE B 1 84 ? -4.508 -2.734 12.297 1 98.81 84 ILE B O 1
ATOM 3923 N N . LEU B 1 85 ? -6.555 -1.892 11.977 1 98.88 85 LEU B N 1
ATOM 3924 C CA . LEU B 1 85 ? -6.379 -0.654 12.734 1 98.88 85 LEU B CA 1
ATOM 3925 C C . LEU B 1 85 ? -7.648 -0.299 13.5 1 98.88 85 LEU B C 1
ATOM 3927 O O . LEU B 1 85 ? -8.688 -0.017 12.891 1 98.88 85 LEU B O 1
ATOM 3931 N N . GLY B 1 86 ? -7.512 -0.367 14.812 1 98.94 86 GLY B N 1
ATOM 3932 C CA . GLY B 1 86 ? -8.625 0.099 15.625 1 98.94 86 GLY B CA 1
ATOM 3933 C C . GLY B 1 86 ? -9.047 1.518 15.289 1 98.94 86 GLY B C 1
ATOM 3934 O O . GLY B 1 86 ? -8.211 2.357 14.945 1 98.94 86 GLY B O 1
ATOM 3935 N N . LEU B 1 87 ? -10.367 1.747 15.391 1 98.88 87 LEU B N 1
ATOM 3936 C CA . LEU B 1 87 ? -10.891 3.066 15.047 1 98.88 87 LEU B CA 1
ATOM 3937 C C . LEU B 1 87 ? -10.852 3.992 16.266 1 98.88 87 LEU B C 1
ATOM 3939 O O . LEU B 1 87 ? -10.977 3.535 17.406 1 98.88 87 LEU B O 1
ATOM 3943 N N . GLY B 1 88 ? -10.664 5.258 15.961 1 98.62 88 GLY B N 1
ATOM 3944 C CA . GLY B 1 88 ? -10.656 6.254 17.016 1 98.62 88 GLY B CA 1
ATOM 3945 C C . GLY B 1 88 ? -11.922 6.246 17.859 1 98.62 88 GLY B C 1
ATOM 3946 O O . GLY B 1 88 ? -13.023 6.168 17.312 1 98.62 88 GLY B O 1
ATOM 3947 N N . SER B 1 89 ? -11.797 6.277 19.109 1 97.94 89 SER B N 1
ATOM 3948 C CA . SER B 1 89 ? -12.844 6.301 20.125 1 97.94 89 SER B CA 1
ATOM 3949 C C . SER B 1 89 ? -13.383 4.898 20.406 1 97.94 89 SER B C 1
ATOM 3951 O O . SER B 1 89 ? -14.219 4.715 21.297 1 97.94 89 SER B O 1
ATOM 3953 N N . SER B 1 90 ? -12.945 3.895 19.688 1 98.81 90 SER B N 1
ATOM 3954 C CA . SER B 1 90 ? -13.414 2.535 19.922 1 98.81 90 SER B CA 1
ATOM 3955 C C . SER B 1 90 ? -13.109 2.092 21.344 1 98.81 90 SER B C 1
ATOM 3957 O O . SER B 1 90 ? -12.07 2.449 21.906 1 98.81 90 SER B O 1
ATOM 3959 N N . VAL B 1 91 ? -13.977 1.318 21.906 1 98.81 91 VAL B N 1
ATOM 3960 C CA . VAL B 1 91 ? -13.656 0.597 23.141 1 98.81 91 VAL B CA 1
ATOM 3961 C C . VAL B 1 91 ? -12.789 -0.615 22.812 1 98.81 91 VAL B C 1
ATOM 3963 O O . VAL B 1 91 ? -12.688 -1.029 21.656 1 98.81 91 VAL B O 1
ATOM 3966 N N . GLY B 1 92 ? -12.055 -1.089 23.844 1 98.81 92 GLY B N 1
ATOM 3967 C CA . GLY B 1 92 ? -11.266 -2.301 23.688 1 98.81 92 GLY B CA 1
ATOM 3968 C C . GLY B 1 92 ? -12.078 -3.568 23.891 1 98.81 92 GLY B C 1
ATOM 3969 O O . GLY B 1 92 ? -13.258 -3.51 24.234 1 98.81 92 GLY B O 1
ATOM 3970 N N . THR B 1 93 ? -11.508 -4.688 23.578 1 98.81 93 THR B N 1
ATOM 3971 C CA . THR B 1 93 ? -12.086 -5.98 23.922 1 98.81 93 THR B CA 1
ATOM 3972 C C . THR B 1 93 ? -11.859 -6.297 25.406 1 98.81 93 THR B C 1
ATOM 3974 O O . THR B 1 93 ? -11.039 -5.652 26.062 1 98.81 93 THR B O 1
ATOM 3977 N N . PRO B 1 94 ? -12.656 -7.25 25.922 1 98 94 PRO B N 1
ATOM 3978 C CA . PRO B 1 94 ? -12.234 -7.785 27.219 1 98 94 PRO B CA 1
ATOM 3979 C C . PRO B 1 94 ? -10.812 -8.344 27.188 1 98 94 PRO B C 1
ATOM 3981 O O . PRO B 1 94 ? -10.273 -8.617 26.125 1 98 94 PRO B O 1
ATOM 3984 N N . PRO B 1 95 ? -10.148 -8.438 28.328 1 97 95 PRO B N 1
ATOM 3985 C CA . PRO B 1 95 ? -8.75 -8.867 28.359 1 97 95 PRO B CA 1
ATOM 3986 C C . PRO B 1 95 ? -8.523 -10.18 27.625 1 97 95 PRO B C 1
ATOM 3988 O O . PRO B 1 95 ? -7.461 -10.383 27.031 1 97 95 PRO B O 1
ATOM 3991 N N . GLU B 1 96 ? -9.508 -11.031 27.609 1 97.56 96 GLU B N 1
ATOM 3992 C CA . GLU B 1 96 ? -9.359 -12.328 26.969 1 97.56 96 GLU B CA 1
ATOM 3993 C C . GLU B 1 96 ? -9.625 -12.242 25.469 1 97.56 96 GLU B C 1
ATOM 3995 O O . GLU B 1 96 ? -9.406 -13.203 24.734 1 97.56 96 GLU B O 1
ATOM 4000 N N . GLY B 1 97 ? -9.969 -11.148 24.984 1 98.5 97 GLY B N 1
ATOM 4001 C CA . GLY B 1 97 ? -10.336 -10.984 23.594 1 98.5 97 GLY B CA 1
ATOM 4002 C C . GLY B 1 97 ? -11.734 -11.492 23.266 1 98.5 97 GLY B C 1
ATOM 4003 O O . GLY B 1 97 ? -12.5 -11.828 24.172 1 98.5 97 GLY B O 1
ATOM 4004 N N . ILE B 1 98 ? -12.109 -11.359 22.062 1 98.88 98 ILE B N 1
ATOM 4005 C CA . ILE B 1 98 ? -13.359 -11.883 21.547 1 98.88 98 ILE B CA 1
ATOM 4006 C C . ILE B 1 98 ? -13.078 -12.93 20.469 1 98.88 98 ILE B C 1
ATOM 4008 O O . ILE B 1 98 ? -12.266 -12.703 19.578 1 98.88 98 ILE B O 1
ATOM 4012 N N . GLU B 1 99 ? -13.508 -14.07 20.641 1 98.88 99 GLU B N 1
ATOM 4013 C CA . GLU B 1 99 ? -13.531 -15.094 19.594 1 98.88 99 GLU B CA 1
ATOM 4014 C C . GLU B 1 99 ? -14.961 -15.422 19.172 1 98.88 99 GLU B C 1
ATOM 4016 O O . GLU B 1 99 ? -15.766 -15.883 20 1 98.88 99 GLU B O 1
ATOM 4021 N N . ALA B 1 100 ? -15.32 -15.117 17.938 1 98.94 100 ALA B N 1
ATOM 4022 C CA . ALA B 1 100 ? -16.703 -15.273 17.531 1 98.94 100 ALA B CA 1
ATOM 4023 C C . ALA B 1 100 ? -16.812 -15.578 16.031 1 98.94 100 ALA B C 1
ATOM 4025 O O . ALA B 1 100 ? -15.875 -15.305 15.281 1 98.94 100 ALA B O 1
ATOM 4026 N N . GLU B 1 101 ? -17.906 -16.156 15.688 1 98.88 101 GLU B N 1
ATOM 4027 C CA . GLU B 1 101 ? -18.234 -16.328 14.273 1 98.88 101 GLU B CA 1
ATOM 4028 C C . GLU B 1 101 ? -18.484 -14.984 13.594 1 98.88 101 GLU B C 1
ATOM 4030 O O . GLU B 1 101 ? -18.875 -14.016 14.242 1 98.88 101 GLU B O 1
ATOM 4035 N N . VAL B 1 102 ? -18.266 -15 12.273 1 98.94 102 VAL B N 1
ATOM 4036 C CA . VAL B 1 102 ? -18.328 -13.75 11.523 1 98.94 102 VAL B CA 1
ATOM 4037 C C . VAL B 1 102 ? -19.562 -13.75 10.617 1 98.94 102 VAL B C 1
ATOM 4039 O O . VAL B 1 102 ? -19.891 -14.773 10.008 1 98.94 102 VAL B O 1
ATOM 4042 N N . LEU B 1 103 ? -20.266 -12.703 10.617 1 98.94 103 LEU B N 1
ATOM 4043 C CA . LEU B 1 103 ? -21.25 -12.391 9.586 1 98.94 103 LEU B CA 1
ATOM 4044 C C . LEU B 1 103 ? -20.719 -11.32 8.633 1 98.94 103 LEU B C 1
ATOM 4046 O O . LEU B 1 103 ? -20.391 -10.211 9.062 1 98.94 103 LEU B O 1
ATOM 4050 N N . VAL B 1 104 ? -20.594 -11.672 7.367 1 98.94 104 VAL B N 1
ATOM 4051 C CA . VAL B 1 104 ? -20.094 -10.703 6.391 1 98.94 104 VAL B CA 1
ATOM 4052 C C . VAL B 1 104 ? -21.281 -10.117 5.609 1 98.94 104 VAL B C 1
ATOM 4054 O O . VAL B 1 104 ? -22.078 -10.859 5.051 1 98.94 104 VAL B O 1
ATOM 4057 N N . VAL B 1 105 ? -21.375 -8.805 5.625 1 98.94 105 VAL B N 1
ATOM 4058 C CA . VAL B 1 105 ? -22.422 -8.125 4.871 1 98.94 105 VAL B CA 1
ATOM 4059 C C . VAL B 1 105 ? -21.812 -7.004 4.031 1 98.94 105 VAL B C 1
ATOM 4061 O O . VAL B 1 105 ? -20.688 -6.562 4.301 1 98.94 105 VAL B O 1
ATOM 4064 N N . GLU B 1 106 ? -22.562 -6.457 3.051 1 98.62 106 GLU B N 1
ATOM 4065 C CA . GLU B 1 106 ? -22.016 -5.434 2.16 1 98.62 106 GLU B CA 1
ATOM 4066 C C . GLU B 1 106 ? -22.641 -4.07 2.441 1 98.62 106 GLU B C 1
ATOM 4068 O O . GLU B 1 106 ? -22.234 -3.061 1.875 1 98.62 106 GLU B O 1
ATOM 4073 N N . SER B 1 107 ? -23.703 -4.102 3.309 1 98.81 107 SER B N 1
ATOM 4074 C CA . SER B 1 107 ? -24.391 -2.842 3.555 1 98.81 107 SER B CA 1
ATOM 4075 C C . SER B 1 107 ? -25.172 -2.885 4.867 1 98.81 107 SER B C 1
ATOM 4077 O O . SER B 1 107 ? -25.375 -3.957 5.441 1 98.81 107 SER B O 1
ATOM 4079 N N . PHE B 1 108 ? -25.547 -1.716 5.297 1 98.81 108 PHE B N 1
ATOM 4080 C CA . PHE B 1 108 ? -26.422 -1.623 6.461 1 98.81 108 PHE B CA 1
ATOM 4081 C C . PHE B 1 108 ? -27.766 -2.299 6.191 1 98.81 108 PHE B C 1
ATOM 4083 O O . PHE B 1 108 ? -28.328 -2.939 7.078 1 98.81 108 PHE B O 1
ATOM 4090 N N . GLU B 1 109 ? -28.25 -2.129 4.957 1 98.69 109 GLU B N 1
ATOM 4091 C CA . GLU B 1 109 ? -29.516 -2.736 4.578 1 98.69 109 GLU B CA 1
ATOM 4092 C C . GLU B 1 109 ? -29.453 -4.258 4.664 1 98.69 109 GLU B C 1
ATOM 4094 O O . GLU B 1 109 ? -30.375 -4.898 5.168 1 98.69 109 GLU B O 1
ATOM 4099 N N . GLU B 1 110 ? -28.344 -4.777 4.156 1 98.81 110 GLU B N 1
ATOM 4100 C CA . GLU B 1 110 ? -28.188 -6.227 4.242 1 98.81 110 GLU B CA 1
ATOM 4101 C C . GLU B 1 110 ? -28.109 -6.688 5.695 1 98.81 110 GLU B C 1
ATOM 4103 O O . GLU B 1 110 ? -28.656 -7.723 6.055 1 98.81 110 GLU B O 1
ATOM 4108 N N . LEU B 1 111 ? -27.359 -5.98 6.527 1 98.94 111 LEU B N 1
ATOM 4109 C CA . LEU B 1 111 ? -27.281 -6.312 7.949 1 98.94 111 LEU B CA 1
ATOM 4110 C C . LEU B 1 111 ? -28.656 -6.363 8.578 1 98.94 111 LEU B C 1
ATOM 4112 O O . LEU B 1 111 ? -28.969 -7.297 9.32 1 98.94 111 LEU B O 1
ATOM 4116 N N . LYS B 1 112 ? -29.484 -5.375 8.242 1 98.62 112 LYS B N 1
ATOM 4117 C CA . LYS B 1 112 ? -30.844 -5.32 8.789 1 98.62 112 LYS B CA 1
ATOM 4118 C C . LYS B 1 112 ? -31.672 -6.504 8.305 1 98.62 112 LYS B C 1
ATOM 4120 O O . LYS B 1 112 ? -32.438 -7.082 9.078 1 98.62 112 LYS B O 1
ATOM 4125 N N . ARG B 1 113 ? -31.547 -6.832 7.059 1 98.69 113 ARG B N 1
ATOM 4126 C CA . ARG B 1 113 ? -32.281 -7.969 6.504 1 98.69 113 ARG B CA 1
ATOM 4127 C C . ARG B 1 113 ? -31.844 -9.273 7.168 1 98.69 113 ARG B C 1
ATOM 4129 O O . ARG B 1 113 ? -32.656 -10.195 7.301 1 98.69 113 ARG B O 1
ATOM 4136 N N . ARG B 1 114 ? -30.625 -9.258 7.637 1 98.69 114 ARG B N 1
ATOM 4137 C CA . ARG B 1 114 ? -30.062 -10.469 8.242 1 98.69 114 ARG B CA 1
ATOM 4138 C C . ARG B 1 114 ? -29.828 -10.273 9.734 1 98.69 114 ARG B C 1
ATOM 4140 O O . ARG B 1 114 ? -28.875 -10.812 10.297 1 98.69 114 ARG B O 1
ATOM 4147 N N . ALA B 1 115 ? -30.672 -9.523 10.336 1 98.69 115 ALA B N 1
ATOM 4148 C CA . ALA B 1 115 ? -30.516 -9.062 11.711 1 98.69 115 ALA B CA 1
ATOM 4149 C C . ALA B 1 115 ? -30.359 -10.242 12.672 1 98.69 115 ALA B C 1
ATOM 4151 O O . ALA B 1 115 ? -29.547 -10.195 13.594 1 98.69 115 ALA B O 1
ATOM 4152 N N . SER B 1 116 ? -31.078 -11.281 12.531 1 98.5 116 SER B N 1
ATOM 4153 C CA . SER B 1 116 ? -31.062 -12.43 13.445 1 98.5 116 SER B CA 1
ATOM 4154 C C . SER B 1 116 ? -29.719 -13.148 13.414 1 98.5 116 SER B C 1
ATOM 4156 O O . SER B 1 116 ? -29.344 -13.812 14.383 1 98.5 116 SER B O 1
ATOM 4158 N N . GLU B 1 117 ? -28.969 -12.984 12.312 1 98.62 117 GLU B N 1
ATOM 4159 C CA . GLU B 1 117 ? -27.688 -13.656 12.164 1 98.62 117 GLU B CA 1
ATOM 4160 C C . GLU B 1 117 ? -26.578 -12.891 12.883 1 98.62 117 GLU B C 1
ATOM 4162 O O . GLU B 1 117 ? -25.484 -13.414 13.078 1 98.62 117 GLU B O 1
ATOM 4167 N N . ALA B 1 118 ? -26.812 -11.734 13.328 1 98.75 118 ALA B N 1
ATOM 4168 C CA . ALA B 1 118 ? -25.766 -10.852 13.836 1 98.75 118 ALA B CA 1
ATOM 4169 C C . ALA B 1 118 ? -25.516 -11.102 15.32 1 98.75 118 ALA B C 1
ATOM 4171 O O . ALA B 1 118 ? -24.453 -10.742 15.844 1 98.75 118 ALA B O 1
ATOM 4172 N N . VAL B 1 119 ? -26.5 -11.688 16 1 98.75 119 VAL B N 1
ATOM 4173 C CA . VAL B 1 119 ? -26.438 -11.828 17.453 1 98.75 119 VAL B CA 1
ATOM 4174 C C . VAL B 1 119 ? -25.219 -12.641 17.844 1 98.75 119 VAL B C 1
ATOM 4176 O O . VAL B 1 119 ? -25.047 -13.773 17.391 1 98.75 119 VAL B O 1
ATOM 4179 N N . GLY B 1 120 ? -24.359 -12.039 18.625 1 98.75 120 GLY B N 1
ATOM 4180 C CA . GLY B 1 120 ? -23.203 -12.742 19.172 1 98.75 120 GLY B CA 1
ATOM 4181 C C . GLY B 1 120 ? -22.078 -12.867 18.172 1 98.75 120 GLY B C 1
ATOM 4182 O O . GLY B 1 120 ? -21.109 -13.594 18.406 1 98.75 120 GLY B O 1
ATOM 4183 N N . ARG B 1 121 ? -22.156 -12.242 17.047 1 98.94 121 ARG B N 1
ATOM 4184 C CA . ARG B 1 121 ? -21.172 -12.406 15.984 1 98.94 121 ARG B CA 1
ATOM 4185 C C . ARG B 1 121 ? -20.344 -11.133 15.797 1 98.94 121 ARG B C 1
ATOM 4187 O O . ARG B 1 121 ? -20.703 -10.078 16.328 1 98.94 121 ARG B O 1
ATOM 4194 N N . ILE B 1 122 ? -19.172 -11.297 15.211 1 98.94 122 ILE B N 1
ATOM 4195 C CA . ILE B 1 122 ? -18.453 -10.164 14.648 1 98.94 122 ILE B CA 1
ATOM 4196 C C . ILE B 1 122 ? -19 -9.844 13.258 1 98.94 122 ILE B C 1
ATOM 4198 O O . ILE B 1 122 ? -19.047 -10.719 12.391 1 98.94 122 ILE B O 1
ATOM 4202 N N . VAL B 1 123 ? -19.469 -8.648 13.078 1 99 123 VAL B N 1
ATOM 4203 C CA . VAL B 1 123 ? -19.969 -8.258 11.766 1 99 123 VAL B CA 1
ATOM 4204 C C . VAL B 1 123 ? -18.844 -7.633 10.945 1 99 123 VAL B C 1
ATOM 4206 O O . VAL B 1 123 ? -18.203 -6.68 11.383 1 99 123 VAL B O 1
ATOM 4209 N N . VAL B 1 124 ? -18.562 -8.227 9.812 1 99 124 VAL B N 1
ATOM 4210 C CA . VAL B 1 124 ? -17.641 -7.664 8.836 1 99 124 VAL B CA 1
ATOM 4211 C C . VAL B 1 124 ? -18.422 -6.914 7.758 1 99 124 VAL B C 1
ATOM 4213 O O . VAL B 1 124 ? -19.281 -7.5 7.086 1 99 124 VAL B O 1
ATOM 4216 N N . PHE B 1 125 ? -18.203 -5.605 7.633 1 99 125 PHE B N 1
ATOM 4217 C CA . PHE B 1 125 ? -18.766 -4.84 6.527 1 99 125 PHE B CA 1
ATOM 4218 C C . PHE B 1 125 ? -17.812 -4.828 5.336 1 99 125 PHE B C 1
ATOM 4220 O O . PHE B 1 125 ? -16.766 -4.176 5.375 1 99 125 PHE B O 1
ATOM 4227 N N . ASN B 1 126 ? -18.125 -5.57 4.324 1 98.94 126 ASN B N 1
ATOM 4228 C CA . ASN B 1 126 ? -17.406 -5.531 3.062 1 98.94 126 ASN B CA 1
ATOM 4229 C C . ASN B 1 126 ? -18.062 -4.598 2.059 1 98.94 126 ASN B C 1
ATOM 4231 O O . ASN B 1 126 ? -18.391 -5.008 0.94 1 98.94 126 ASN B O 1
ATOM 4235 N N . GLN B 1 127 ? -18.25 -3.346 2.5 1 98.75 127 GLN B N 1
ATOM 4236 C CA . GLN B 1 127 ? -18.922 -2.355 1.665 1 98.75 127 GLN B CA 1
ATOM 4237 C C . GLN B 1 127 ? -18.031 -1.901 0.518 1 98.75 127 GLN B C 1
ATOM 4239 O O . GLN B 1 127 ? -16.844 -1.605 0.724 1 98.75 127 GLN B O 1
ATOM 4244 N N . PRO B 1 128 ? -18.547 -1.812 -0.721 1 96.94 128 PRO B N 1
ATOM 4245 C CA . PRO B 1 128 ? -17.734 -1.24 -1.789 1 96.94 128 PRO B CA 1
ATOM 4246 C C . PRO B 1 128 ? -17.422 0.24 -1.571 1 96.94 128 PRO B C 1
ATOM 4248 O O . PRO B 1 128 ? -18.25 0.97 -1.019 1 96.94 128 PRO B O 1
ATOM 4251 N N . PHE B 1 129 ? -16.312 0.651 -2.033 1 98.5 129 PHE B N 1
ATOM 4252 C CA . PHE B 1 129 ? -15.984 2.072 -1.995 1 98.5 129 PHE B CA 1
ATOM 4253 C C . PHE B 1 129 ? -16.688 2.818 -3.125 1 98.5 129 PHE B C 1
ATOM 4255 O O . PHE B 1 129 ? -16.484 2.502 -4.301 1 98.5 129 PHE B O 1
ATOM 4262 N N . VAL B 1 130 ? -17.469 3.785 -2.812 1 98.06 130 VAL B N 1
ATOM 4263 C CA . VAL B 1 130 ? -18.156 4.609 -3.803 1 98.06 130 VAL B CA 1
ATOM 4264 C C . VAL B 1 130 ? -17.516 5.992 -3.861 1 98.06 130 VAL B C 1
ATOM 4266 O O . VAL B 1 130 ? -17.094 6.445 -4.93 1 98.06 130 VAL B O 1
ATOM 4269 N N . SER B 1 131 ? -17.453 6.703 -2.781 1 97 131 SER B N 1
ATOM 4270 C CA . SER B 1 131 ? -16.766 7.953 -2.461 1 97 131 SER B CA 1
ATOM 4271 C C . SER B 1 131 ? -16.453 8.047 -0.971 1 97 131 SER B C 1
ATOM 4273 O O . SER B 1 131 ? -17.031 7.309 -0.165 1 97 131 SER B O 1
ATOM 4275 N N . TYR B 1 132 ? -15.523 8.82 -0.678 1 96.25 132 TYR B N 1
ATOM 4276 C CA . TYR B 1 132 ? -15.227 8.953 0.743 1 96.25 132 TYR B CA 1
ATOM 4277 C C . TYR B 1 132 ? -16.469 9.359 1.528 1 96.25 132 TYR B C 1
ATOM 4279 O O . TYR B 1 132 ? -16.781 8.758 2.555 1 96.25 132 TYR B O 1
ATOM 4287 N N . GLY B 1 133 ? -17.188 10.438 1.079 1 95.75 133 GLY B N 1
ATOM 4288 C CA . GLY B 1 133 ? -18.344 10.961 1.776 1 95.75 133 GLY B CA 1
ATOM 4289 C C . GLY B 1 133 ? -19.438 9.93 2.01 1 95.75 133 GLY B C 1
ATOM 4290 O O . GLY B 1 133 ? -20.031 9.883 3.084 1 95.75 133 GLY B O 1
ATOM 4291 N N . GLU B 1 134 ? -19.625 9.047 1.064 1 97.44 134 GLU B N 1
ATOM 4292 C CA . GLU B 1 134 ? -20.672 8.031 1.174 1 97.44 134 GLU B CA 1
ATOM 4293 C C . GLU B 1 134 ? -20.203 6.84 2.006 1 97.44 134 GLU B C 1
ATOM 4295 O O . GLU B 1 134 ? -20.906 6.387 2.906 1 97.44 134 GLU B O 1
ATOM 4300 N N . THR B 1 135 ? -19.047 6.395 1.745 1 98.62 135 THR B N 1
ATOM 4301 C CA . THR B 1 135 ? -18.594 5.125 2.297 1 98.62 135 THR B CA 1
ATOM 4302 C C . THR B 1 135 ? -18.141 5.289 3.748 1 98.62 135 THR B C 1
ATOM 4304 O O . THR B 1 135 ? -18.203 4.34 4.531 1 98.62 135 THR B O 1
ATOM 4307 N N . VAL B 1 136 ? -17.797 6.527 4.164 1 98.44 136 VAL B N 1
ATOM 4308 C CA . VAL B 1 136 ? -17.25 6.785 5.492 1 98.44 136 VAL B CA 1
ATOM 4309 C C . VAL B 1 136 ? -18.297 6.5 6.555 1 98.44 136 VAL B C 1
ATOM 4311 O O . VAL B 1 136 ? -17.969 6.297 7.727 1 98.44 136 VAL B O 1
ATOM 4314 N N . ALA B 1 137 ? -19.562 6.379 6.176 1 98.62 137 ALA B N 1
ATOM 4315 C CA . ALA B 1 137 ? -20.656 6.09 7.113 1 98.62 137 ALA B CA 1
ATOM 4316 C C . ALA B 1 137 ? -20.422 4.762 7.828 1 98.62 137 ALA B C 1
ATOM 4318 O O . ALA B 1 137 ? -20.781 4.609 9 1 98.62 137 ALA B O 1
ATOM 4319 N N . TYR B 1 138 ? -19.844 3.824 7.156 1 98.88 138 TYR B N 1
ATOM 4320 C CA . TYR B 1 138 ? -19.609 2.512 7.746 1 98.88 138 TYR B CA 1
ATOM 4321 C C . TYR B 1 138 ? -18.562 2.586 8.852 1 98.88 138 TYR B C 1
ATOM 4323 O O . TYR B 1 138 ? -18.688 1.917 9.875 1 98.88 138 TYR B O 1
ATOM 4331 N N . ARG B 1 139 ? -17.5 3.35 8.617 1 98.69 139 ARG B N 1
ATOM 4332 C CA . ARG B 1 139 ? -16.516 3.582 9.664 1 98.69 139 ARG B CA 1
ATOM 4333 C C . ARG B 1 139 ? -17.141 4.32 10.852 1 98.69 139 ARG B C 1
ATOM 4335 O O . ARG B 1 139 ? -16.875 3.982 12.008 1 98.69 139 ARG B O 1
ATOM 4342 N N . ALA B 1 140 ? -17.984 5.316 10.562 1 98.5 140 ALA B N 1
ATOM 4343 C CA . ALA B 1 140 ? -18.531 6.207 11.578 1 98.5 140 ALA B CA 1
ATOM 4344 C C . ALA B 1 140 ? -19.578 5.488 12.43 1 98.5 140 ALA B C 1
ATOM 4346 O O . ALA B 1 140 ? -19.641 5.691 13.641 1 98.5 140 ALA B O 1
ATOM 4347 N N . TYR B 1 141 ? -20.406 4.605 11.773 1 98.75 141 TYR B N 1
ATOM 4348 C CA . TYR B 1 141 ? -21.609 4.164 12.469 1 98.75 141 TYR B CA 1
ATOM 4349 C C . TYR B 1 141 ? -21.703 2.641 12.477 1 98.75 141 TYR B C 1
ATOM 4351 O O . TYR B 1 141 ? -22.609 2.074 13.078 1 98.75 141 TYR B O 1
ATOM 4359 N N . GLY B 1 142 ? -20.766 1.951 11.828 1 98.88 142 GLY B N 1
ATOM 4360 C CA . GLY B 1 142 ? -20.859 0.504 11.703 1 98.88 142 GLY B CA 1
ATOM 4361 C C . GLY B 1 142 ? -21.016 -0.196 13.039 1 98.88 142 GLY B C 1
ATOM 4362 O O . GLY B 1 142 ? -21.844 -1.106 13.172 1 98.88 142 GLY B O 1
ATOM 4363 N N . ALA B 1 143 ? -20.25 0.189 14.047 1 98.94 143 ALA B N 1
ATOM 4364 C CA . ALA B 1 143 ? -20.297 -0.442 15.367 1 98.94 143 ALA B CA 1
ATOM 4365 C C . ALA B 1 143 ? -21.703 -0.313 15.977 1 98.94 143 ALA B C 1
ATOM 4367 O O . ALA B 1 143 ? -22.234 -1.285 16.5 1 98.94 143 ALA B O 1
ATOM 4368 N N . SER B 1 144 ? -22.281 0.898 15.906 1 98.88 144 SER B N 1
ATOM 4369 C CA . SER B 1 144 ? -23.609 1.122 16.5 1 98.88 144 SER B CA 1
ATOM 4370 C C . SER B 1 144 ? -24.688 0.336 15.75 1 98.88 144 SER B C 1
ATOM 4372 O O . SER B 1 144 ? -25.547 -0.276 16.375 1 98.88 144 SER B O 1
ATOM 4374 N N . GLU B 1 145 ? -24.625 0.345 14.367 1 98.88 145 GLU B N 1
ATOM 4375 C CA . GLU B 1 145 ? -25.609 -0.368 13.57 1 98.88 145 GLU B CA 1
ATOM 4376 C C . GLU B 1 145 ? -25.578 -1.865 13.867 1 98.88 145 GLU B C 1
ATOM 4378 O O . GLU B 1 145 ? -26.625 -2.51 13.93 1 98.88 145 GLU B O 1
ATOM 4383 N N . ALA B 1 146 ? -24.406 -2.393 14.055 1 98.94 146 ALA B N 1
ATOM 4384 C CA . ALA B 1 146 ? -24.281 -3.82 14.336 1 98.94 146 ALA B CA 1
ATOM 4385 C C . ALA B 1 146 ? -24.672 -4.137 15.773 1 98.94 146 ALA B C 1
ATOM 4387 O O . ALA B 1 146 ? -25.297 -5.16 16.047 1 98.94 146 ALA B O 1
ATOM 4388 N N . ALA B 1 147 ? -24.266 -3.275 16.688 1 98.88 147 ALA B N 1
ATOM 4389 C CA . ALA B 1 147 ? -24.547 -3.484 18.109 1 98.88 147 ALA B CA 1
ATOM 4390 C C . ALA B 1 147 ? -26.047 -3.531 18.375 1 98.88 147 ALA B C 1
ATOM 4392 O O . ALA B 1 147 ? -26.516 -4.281 19.234 1 98.88 147 ALA B O 1
ATOM 4393 N N . LYS B 1 148 ? -26.828 -2.732 17.672 1 98.75 148 LYS B N 1
ATOM 4394 C CA . LYS B 1 148 ? -28.281 -2.719 17.812 1 98.75 148 LYS B CA 1
ATOM 4395 C C . LYS B 1 148 ? -28.875 -4.109 17.578 1 98.75 148 LYS B C 1
ATOM 4397 O O . LYS B 1 148 ? -29.938 -4.438 18.109 1 98.75 148 LYS B O 1
ATOM 4402 N N . LEU B 1 149 ? -28.125 -4.891 16.812 1 98.81 149 LEU B N 1
ATOM 4403 C CA . LEU B 1 149 ? -28.656 -6.195 16.422 1 98.81 149 LEU B CA 1
ATOM 4404 C C . LEU B 1 149 ? -27.922 -7.316 17.156 1 98.81 149 LEU B C 1
ATOM 4406 O O . LEU B 1 149 ? -28.016 -8.484 16.766 1 98.81 149 LEU B O 1
ATOM 4410 N N . GLY B 1 150 ? -27.125 -6.977 18.125 1 98.75 150 GLY B N 1
ATOM 4411 C CA . GLY B 1 150 ? -26.578 -7.977 19.031 1 98.75 150 GLY B CA 1
ATOM 4412 C C . GLY B 1 150 ? -25.156 -8.398 18.656 1 98.75 150 GLY B C 1
ATOM 4413 O O . GLY B 1 150 ? -24.609 -9.328 19.25 1 98.75 150 GLY B O 1
ATOM 4414 N N . ALA B 1 151 ? -24.5 -7.719 17.734 1 98.94 151 ALA B N 1
ATOM 4415 C CA . ALA B 1 151 ? -23.109 -8.023 17.391 1 98.94 151 ALA B CA 1
ATOM 4416 C C . ALA B 1 151 ? -22.172 -7.719 18.562 1 98.94 151 ALA B C 1
ATOM 4418 O O . ALA B 1 151 ? -22.469 -6.863 19.391 1 98.94 151 ALA B O 1
ATOM 4419 N N . VAL B 1 152 ? -21.016 -8.375 18.578 1 98.94 152 VAL B N 1
ATOM 4420 C CA . VAL B 1 152 ? -20.109 -8.211 19.719 1 98.94 152 VAL B CA 1
ATOM 4421 C C . VAL B 1 152 ? -18.906 -7.379 19.297 1 98.94 152 VAL B C 1
ATOM 4423 O O . VAL B 1 152 ? -18.156 -6.895 20.156 1 98.94 152 VAL B O 1
ATOM 4426 N N . ALA B 1 153 ? -18.688 -7.16 18.016 1 98.94 153 ALA B N 1
ATOM 4427 C CA . ALA B 1 153 ? -17.641 -6.312 17.438 1 98.94 153 ALA B CA 1
ATOM 4428 C C . ALA B 1 153 ? -17.891 -6.094 15.953 1 98.94 153 ALA B C 1
ATOM 4430 O O . ALA B 1 153 ? -18.734 -6.754 15.352 1 98.94 153 ALA B O 1
ATOM 4431 N N . THR B 1 154 ? -17.188 -5.168 15.391 1 98.94 154 THR B N 1
ATOM 4432 C CA . THR B 1 154 ? -17.25 -5 13.945 1 98.94 154 THR B CA 1
ATOM 4433 C C . THR B 1 154 ? -15.844 -4.891 13.359 1 98.94 154 THR B C 1
ATOM 4435 O O . THR B 1 154 ? -14.922 -4.41 14.023 1 98.94 154 THR B O 1
ATOM 4438 N N . LEU B 1 155 ? -15.656 -5.418 12.234 1 99 155 LEU B N 1
ATOM 4439 C CA . LEU B 1 155 ? -14.523 -5.195 11.344 1 99 155 LEU B CA 1
ATOM 4440 C C . LEU B 1 155 ? -14.977 -4.551 10.039 1 99 155 LEU B C 1
ATOM 4442 O O . LEU B 1 155 ? -15.734 -5.152 9.281 1 99 155 LEU B O 1
ATOM 4446 N N . ILE B 1 156 ? -14.492 -3.336 9.844 1 98.94 156 ILE B N 1
ATOM 4447 C CA . ILE B 1 156 ? -14.969 -2.527 8.727 1 98.94 156 ILE B CA 1
ATOM 4448 C C . ILE B 1 156 ? -13.93 -2.525 7.609 1 98.94 156 ILE B C 1
ATOM 4450 O O . ILE B 1 156 ? -12.758 -2.227 7.844 1 98.94 156 ILE B O 1
ATOM 4454 N N . ARG B 1 157 ? -14.367 -2.902 6.371 1 98.94 157 ARG B N 1
ATOM 4455 C CA . ARG B 1 157 ? -13.477 -2.709 5.23 1 98.94 157 ARG B CA 1
ATOM 4456 C C . ARG B 1 157 ? -12.961 -1.273 5.18 1 98.94 157 ARG B C 1
ATOM 4458 O O . ARG B 1 157 ? -13.742 -0.324 5.27 1 98.94 157 ARG B O 1
ATOM 4465 N N . SER B 1 158 ? -11.672 -1.101 5.043 1 98.88 158 SER B N 1
ATOM 4466 C CA . SER B 1 158 ? -11.055 0.22 5.035 1 98.88 158 SER B CA 1
ATOM 4467 C C . SER B 1 158 ? -11.703 1.132 4 1 98.88 158 SER B C 1
ATOM 4469 O O . SER B 1 158 ? -12.047 0.688 2.902 1 98.88 158 SER B O 1
ATOM 4471 N N . ILE B 1 159 ? -11.867 2.438 4.352 1 98.81 159 ILE B N 1
ATOM 4472 C CA . ILE B 1 159 ? -12.484 3.43 3.48 1 98.81 159 ILE B CA 1
ATOM 4473 C C . ILE B 1 159 ? -11.469 3.941 2.467 1 98.81 159 ILE B C 1
ATOM 4475 O O . ILE B 1 159 ? -10.891 5.016 2.648 1 98.81 159 ILE B O 1
ATOM 4479 N N . THR B 1 160 ? -11.25 3.182 1.43 1 98.69 160 THR B N 1
ATOM 4480 C CA . THR B 1 160 ? -10.242 3.496 0.428 1 98.69 160 THR B CA 1
ATOM 4481 C C . THR B 1 160 ? -10.539 2.779 -0.886 1 98.69 160 THR B C 1
ATOM 4483 O O . THR B 1 160 ? -11.086 1.674 -0.887 1 98.69 160 THR B O 1
ATOM 4486 N N . PRO B 1 161 ? -10.219 3.365 -2 1 98.06 161 PRO B N 1
ATOM 4487 C CA . PRO B 1 161 ? -10.367 2.68 -3.287 1 98.06 161 PRO B CA 1
ATOM 4488 C C . PRO B 1 161 ? -9.156 1.81 -3.633 1 98.06 161 PRO B C 1
ATOM 4490 O O . PRO B 1 161 ? -9.188 1.073 -4.621 1 98.06 161 PRO B O 1
ATOM 4493 N N . TYR B 1 162 ? -8.086 1.903 -2.902 1 98.19 162 TYR B N 1
ATOM 4494 C CA . TYR B 1 162 ? -6.852 1.213 -3.246 1 98.19 162 TYR B CA 1
ATOM 4495 C C . TYR B 1 162 ? -6.094 0.796 -1.992 1 98.19 162 TYR B C 1
ATOM 4497 O O . TYR B 1 162 ? -6.004 1.562 -1.03 1 98.19 162 TYR B O 1
ATOM 4505 N N . SER B 1 163 ? -5.578 -0.413 -2.027 1 98.5 163 SER B N 1
ATOM 4506 C CA . SER B 1 163 ? -4.945 -1 -0.851 1 98.5 163 SER B CA 1
ATOM 4507 C C . SER B 1 163 ? -3.816 -1.944 -1.244 1 98.5 163 SER B C 1
ATOM 4509 O O . SER B 1 163 ? -3.934 -2.689 -2.219 1 98.5 163 SER B O 1
ATOM 4511 N N . ILE B 1 164 ? -2.66 -1.914 -0.624 1 98.69 164 ILE B N 1
ATOM 4512 C CA . ILE B 1 164 ? -1.632 -2.949 -0.591 1 98.69 164 ILE B CA 1
ATOM 4513 C C . ILE B 1 164 ? -1.479 -3.48 0.833 1 98.69 164 ILE B C 1
ATOM 4515 O O . ILE B 1 164 ? -0.506 -3.162 1.52 1 98.69 164 ILE B O 1
ATOM 4519 N N . ASN B 1 165 ? -2.477 -4.219 1.17 1 98.62 165 ASN B N 1
ATOM 4520 C CA . ASN B 1 165 ? -2.613 -4.703 2.539 1 98.62 165 ASN B CA 1
ATOM 4521 C C . ASN B 1 165 ? -2.471 -3.568 3.551 1 98.62 165 ASN B C 1
ATOM 4523 O O . ASN B 1 165 ? -1.702 -3.68 4.508 1 98.62 165 ASN B O 1
ATOM 4527 N N . SER B 1 166 ? -3.139 -2.502 3.367 1 98.69 166 SER B N 1
ATOM 4528 C CA . SER B 1 166 ? -2.975 -1.289 4.16 1 98.69 166 SER B CA 1
ATOM 4529 C C . SER B 1 166 ? -4.285 -0.888 4.832 1 98.69 166 SER B C 1
ATOM 4531 O O . SER B 1 166 ? -5.152 -0.284 4.199 1 98.69 166 SER B O 1
ATOM 4533 N N . PRO B 1 167 ? -4.441 -1.152 6.086 1 98.69 167 PRO B N 1
ATOM 4534 C CA . PRO B 1 167 ? -5.664 -0.744 6.781 1 98.69 167 PRO B CA 1
ATOM 4535 C C . PRO B 1 167 ? -5.691 0.75 7.094 1 98.69 167 PRO B C 1
ATOM 4537 O O . PRO B 1 167 ? -4.641 1.366 7.285 1 98.69 167 PRO B O 1
ATOM 4540 N N . HIS B 1 168 ? -6.863 1.298 7.07 1 98.75 168 HIS B N 1
ATOM 4541 C CA . HIS B 1 168 ? -7.105 2.703 7.379 1 98.75 168 HIS B CA 1
ATOM 4542 C C . HIS B 1 168 ? -7.762 2.859 8.75 1 98.75 168 HIS B C 1
ATOM 4544 O O . HIS B 1 168 ? -8.594 2.039 9.141 1 98.75 168 HIS B O 1
ATOM 4550 N N . THR B 1 169 ? -7.398 3.836 9.492 1 98.75 169 THR B N 1
ATOM 4551 C CA . THR B 1 169 ? -8.117 4.172 10.719 1 98.75 169 THR B CA 1
ATOM 4552 C C . THR B 1 169 ? -8.992 5.406 10.508 1 98.75 169 THR B C 1
ATOM 4554 O O . THR B 1 169 ? -9.289 5.777 9.367 1 98.75 169 THR B O 1
ATOM 4557 N N . GLY B 1 170 ? -9.5 5.977 11.484 1 98.62 170 GLY B N 1
ATOM 4558 C CA . GLY B 1 170 ? -10.383 7.133 11.508 1 98.62 170 GLY B CA 1
ATOM 4559 C C . GLY B 1 170 ? -11.297 7.168 12.719 1 98.62 170 GLY B C 1
ATOM 4560 O O . GLY B 1 170 ? -11.273 6.254 13.547 1 98.62 170 GLY B O 1
ATOM 4561 N N . TRP B 1 171 ? -12.07 8.117 12.75 1 98 171 TRP B N 1
ATOM 4562 C CA . TRP B 1 171 ? -12.938 8.312 13.906 1 98 171 TRP B CA 1
ATOM 4563 C C . TRP B 1 171 ? -14.242 7.535 13.742 1 98 171 TRP B C 1
ATOM 4565 O O . TRP B 1 171 ? -14.82 7.5 12.656 1 98 171 TRP B O 1
ATOM 4575 N N . GLN B 1 172 ? -14.695 6.805 14.758 1 97.88 172 GLN B N 1
ATOM 4576 C CA . GLN B 1 172 ? -16.016 6.188 14.82 1 97.88 172 GLN B CA 1
ATOM 4577 C C . GLN B 1 172 ? -16.922 6.902 15.828 1 97.88 172 GLN B C 1
ATOM 4579 O O . GLN B 1 172 ? -16.422 7.484 16.797 1 97.88 172 GLN B O 1
ATOM 4584 N N . ASP B 1 173 ? -18.234 6.883 15.555 1 97.69 173 ASP B N 1
ATOM 4585 C CA . ASP B 1 173 ? -19.219 7.531 16.406 1 97.69 173 ASP B CA 1
ATOM 4586 C C . ASP B 1 173 ? -20.203 6.516 16.984 1 97.69 173 ASP B C 1
ATOM 4588 O O . ASP B 1 173 ? -20.953 5.887 16.234 1 97.69 173 ASP B O 1
ATOM 4592 N N . TYR B 1 174 ? -20.203 6.398 18.312 1 98.19 174 TYR B N 1
ATOM 4593 C CA . TYR B 1 174 ? -21.234 5.586 18.953 1 98.19 174 TYR B CA 1
ATOM 4594 C C . TYR B 1 174 ? -22.531 6.371 19.078 1 98.19 174 TYR B C 1
ATOM 4596 O O . TYR B 1 174 ? -22.531 7.543 19.453 1 98.19 174 TYR B O 1
ATOM 4604 N N . GLN B 1 175 ? -23.562 5.66 18.75 1 97.81 175 GLN B N 1
ATOM 4605 C CA . GLN B 1 175 ? -24.859 6.285 18.953 1 97.81 175 GLN B CA 1
ATOM 4606 C C . GLN B 1 175 ? -25.297 6.211 20.406 1 97.81 175 GLN B C 1
ATOM 4608 O O . GLN B 1 175 ? -25.047 5.219 21.094 1 97.81 175 GLN B O 1
ATOM 4613 N N . ASP B 1 176 ? -26.047 7.25 20.859 1 97.25 176 ASP B N 1
ATOM 4614 C CA . ASP B 1 176 ? -26.531 7.305 22.234 1 97.25 176 ASP B CA 1
ATOM 4615 C C . ASP B 1 176 ? -27.469 6.1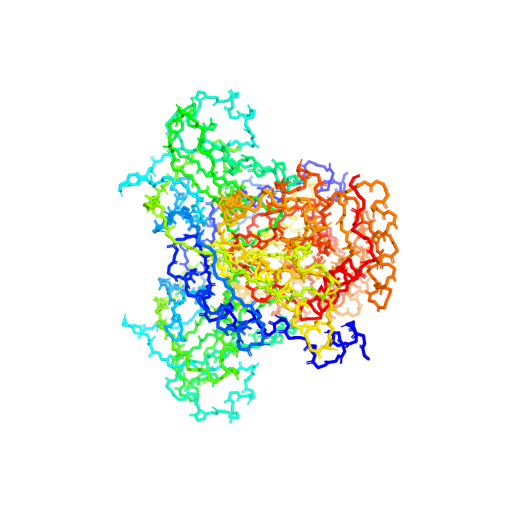33 22.516 1 97.25 176 ASP B C 1
ATOM 4617 O O . ASP B 1 176 ? -28.344 5.816 21.719 1 97.25 176 ASP B O 1
ATOM 4621 N N . GLY B 1 177 ? -27.266 5.559 23.609 1 97.31 177 GLY B N 1
ATOM 4622 C CA . GLY B 1 177 ? -28.141 4.5 24.062 1 97.31 177 GLY B CA 1
ATOM 4623 C C . GLY B 1 177 ? -27.828 3.148 23.453 1 97.31 177 GLY B C 1
ATOM 4624 O O . GLY B 1 177 ? -28.469 2.15 23.766 1 97.31 177 GLY B O 1
ATOM 4625 N N . VAL B 1 178 ? -26.844 3.148 22.609 1 98.25 178 VAL B N 1
ATOM 4626 C CA . VAL B 1 178 ? -26.469 1.891 21.969 1 98.25 178 VAL B CA 1
ATOM 4627 C C . VAL B 1 178 ? -25.203 1.336 22.641 1 98.25 178 VAL B C 1
ATOM 4629 O O . VAL B 1 178 ? -24.281 2.088 22.953 1 98.25 178 VAL B O 1
ATOM 4632 N N . LYS B 1 179 ? -25.266 0.085 22.891 1 98.31 179 LYS B N 1
ATOM 4633 C CA . LYS B 1 179 ? -24.094 -0.562 23.484 1 98.31 179 LYS B CA 1
ATOM 4634 C C . LYS B 1 179 ? -22.844 -0.321 22.656 1 98.31 179 LYS B C 1
ATOM 4636 O O . LYS B 1 179 ? -22.859 -0.505 21.438 1 98.31 179 LYS B O 1
ATOM 4641 N N . ARG B 1 180 ? -21.766 0.083 23.297 1 98.75 180 ARG B N 1
ATOM 4642 C CA . ARG B 1 180 ? -20.5 0.282 22.594 1 98.75 180 ARG B CA 1
ATOM 4643 C C . ARG B 1 180 ? -19.766 -1.039 22.422 1 98.75 180 ARG B C 1
ATOM 4645 O O . ARG B 1 180 ? -19.516 -1.755 23.391 1 98.75 180 ARG B O 1
ATOM 4652 N N . ILE B 1 181 ? -19.406 -1.409 21.203 1 98.94 181 ILE B N 1
ATOM 4653 C CA . ILE B 1 181 ? -18.656 -2.633 20.938 1 98.94 181 ILE B CA 1
ATOM 4654 C C . ILE B 1 181 ? -17.359 -2.293 20.219 1 98.94 181 ILE B C 1
ATOM 4656 O O . ILE B 1 181 ? -17.25 -1.255 19.562 1 98.94 181 ILE B O 1
ATOM 4660 N N . PRO B 1 182 ? -16.281 -3.131 20.391 1 98.94 182 PRO B N 1
ATOM 4661 C CA . PRO B 1 182 ? -15.016 -2.891 19.688 1 98.94 182 PRO B CA 1
ATOM 4662 C C . PRO B 1 182 ? -15.172 -2.848 18.172 1 98.94 182 PRO B C 1
ATOM 4664 O O . PRO B 1 182 ? -15.945 -3.621 17.609 1 98.94 182 PRO B O 1
ATOM 4667 N N . THR B 1 183 ? -14.461 -1.934 17.594 1 98.94 183 THR B N 1
ATOM 4668 C CA . THR B 1 183 ? -14.547 -1.785 16.141 1 98.94 183 THR B CA 1
ATOM 4669 C C . THR B 1 183 ? -13.195 -1.39 15.562 1 98.94 183 THR B C 1
ATOM 4671 O O . THR B 1 183 ? -12.445 -0.621 16.172 1 98.94 183 THR B O 1
ATOM 4674 N N . ALA B 1 184 ? -12.781 -2.006 14.484 1 98.94 184 ALA B N 1
ATOM 4675 C CA . ALA B 1 184 ? -11.547 -1.753 13.75 1 98.94 184 ALA B CA 1
ATOM 4676 C C . ALA B 1 184 ? -11.766 -1.865 12.242 1 98.94 184 ALA B C 1
ATOM 4678 O O . ALA B 1 184 ? -12.781 -2.402 11.797 1 98.94 184 ALA B O 1
ATOM 4679 N N . CYS B 1 185 ? -10.906 -1.252 11.539 1 98.94 185 CYS B N 1
ATOM 4680 C CA . CYS B 1 185 ? -10.883 -1.525 10.102 1 98.94 185 CYS B CA 1
ATOM 4681 C C . CYS B 1 185 ? -9.945 -2.686 9.789 1 98.94 185 CYS B C 1
ATOM 4683 O O . CYS B 1 185 ? -8.961 -2.906 10.5 1 98.94 185 CYS B O 1
ATOM 4685 N N . ILE B 1 186 ? -10.297 -3.41 8.805 1 98.94 186 ILE B N 1
ATOM 4686 C CA . ILE B 1 186 ? -9.414 -4.375 8.156 1 98.94 186 ILE B CA 1
ATOM 4687 C C . ILE B 1 186 ? -9.133 -3.934 6.723 1 98.94 186 ILE B C 1
ATOM 4689 O O . ILE B 1 186 ? -9.703 -2.951 6.242 1 98.94 186 ILE B O 1
ATOM 4693 N N . THR B 1 187 ? -8.172 -4.609 6.078 1 98.81 187 THR B N 1
ATOM 4694 C CA . THR B 1 187 ? -7.797 -4.25 4.715 1 98.81 187 THR B CA 1
ATOM 4695 C C . THR B 1 187 ? -8.898 -4.645 3.73 1 98.81 187 THR B C 1
ATOM 4697 O O . THR B 1 187 ? -9.75 -5.48 4.043 1 98.81 187 THR B O 1
ATOM 4700 N N . VAL B 1 188 ? -8.844 -4.023 2.566 1 98.88 188 VAL B N 1
ATOM 4701 C CA . VAL B 1 188 ? -9.727 -4.418 1.469 1 98.88 188 VAL B CA 1
ATOM 4702 C C . VAL B 1 188 ? -9.523 -5.898 1.156 1 98.88 188 VAL B C 1
ATOM 4704 O O . VAL B 1 188 ? -10.5 -6.629 0.939 1 98.88 188 VAL B O 1
ATOM 4707 N N . GLU B 1 189 ? -8.281 -6.352 1.167 1 98.81 189 GLU B N 1
ATOM 4708 C CA . GLU B 1 189 ? -7.918 -7.723 0.835 1 98.81 189 GLU B CA 1
ATOM 4709 C C . GLU B 1 189 ? -8.578 -8.719 1.785 1 98.81 189 GLU B C 1
ATOM 4711 O O . GLU B 1 189 ? -9.172 -9.703 1.346 1 98.81 189 GLU B O 1
ATOM 4716 N N . ASP B 1 190 ? -8.531 -8.414 3.045 1 98.81 190 ASP B N 1
ATOM 4717 C CA . ASP B 1 190 ? -9.055 -9.344 4.043 1 98.81 190 ASP B CA 1
ATOM 4718 C C . ASP B 1 190 ? -10.586 -9.344 4.039 1 98.81 190 ASP B C 1
ATOM 4720 O O . ASP B 1 190 ? -11.211 -10.391 4.25 1 98.81 190 ASP B O 1
ATOM 4724 N N . ALA B 1 191 ? -11.18 -8.156 3.85 1 98.94 191 ALA B N 1
ATOM 4725 C CA . ALA B 1 191 ? -12.633 -8.102 3.748 1 98.94 191 ALA B CA 1
ATOM 4726 C C . ALA B 1 191 ? -13.141 -8.922 2.564 1 98.94 191 ALA B C 1
ATOM 4728 O O . ALA B 1 191 ? -14.102 -9.688 2.693 1 98.94 191 ALA B O 1
ATOM 4729 N N . GLU B 1 192 ? -12.477 -8.828 1.444 1 98.75 192 GLU B N 1
ATOM 4730 C CA . GLU B 1 192 ? -12.875 -9.562 0.246 1 98.75 192 GLU B CA 1
ATOM 4731 C C . GLU B 1 192 ? -12.641 -11.062 0.413 1 98.75 192 GLU B C 1
ATOM 4733 O O . GLU B 1 192 ? -13.406 -11.875 -0.097 1 98.75 192 GLU B O 1
ATOM 4738 N N . LEU B 1 193 ? -11.555 -11.383 1.06 1 98.81 193 LEU B N 1
ATOM 4739 C CA . LEU B 1 193 ? -11.289 -12.789 1.355 1 98.81 193 LEU B CA 1
ATOM 4740 C C . LEU B 1 193 ? -12.438 -13.406 2.148 1 98.81 193 LEU B C 1
ATOM 4742 O O . LEU B 1 193 ? -12.969 -14.445 1.768 1 98.81 193 LEU B O 1
ATOM 4746 N N . MET B 1 194 ? -12.836 -12.758 3.234 1 98.88 194 MET B N 1
ATOM 4747 C CA . MET B 1 194 ? -13.906 -13.297 4.074 1 98.88 194 MET B CA 1
ATOM 4748 C C . MET B 1 194 ? -15.242 -13.281 3.334 1 98.88 194 MET B C 1
ATOM 4750 O O . MET B 1 194 ? -16.078 -14.164 3.541 1 98.88 194 MET B O 1
ATOM 4754 N N . TRP B 1 195 ? -15.414 -12.281 2.477 1 98.81 195 TRP B N 1
ATOM 4755 C CA . TRP B 1 195 ? -16.641 -12.242 1.672 1 98.81 195 TRP B CA 1
ATOM 4756 C C . TRP B 1 195 ? -16.75 -13.477 0.787 1 98.81 195 TRP B C 1
ATOM 4758 O O . TRP B 1 195 ? -17.797 -14.125 0.74 1 98.81 195 TRP B O 1
ATOM 4768 N N . ARG B 1 196 ? -15.633 -13.859 0.095 1 98.75 196 ARG B N 1
ATOM 4769 C CA . ARG B 1 196 ? -15.648 -15.031 -0.769 1 98.75 196 ARG B CA 1
ATOM 4770 C C . ARG B 1 196 ? -15.875 -16.312 0.041 1 98.75 196 ARG B C 1
ATOM 4772 O O . ARG B 1 196 ? -16.625 -17.188 -0.38 1 98.75 196 ARG B O 1
ATOM 4779 N N . MET B 1 197 ? -15.266 -16.375 1.194 1 98.75 197 MET B N 1
ATOM 4780 C CA . MET B 1 197 ? -15.461 -17.531 2.061 1 98.75 197 MET B CA 1
ATOM 4781 C C . MET B 1 197 ? -16.922 -17.641 2.494 1 98.75 197 MET B C 1
ATOM 4783 O O . MET B 1 197 ? -17.5 -18.719 2.463 1 98.75 197 MET B O 1
ATOM 4787 N N . ALA B 1 198 ? -17.484 -16.484 2.863 1 98.69 198 ALA B N 1
ATOM 4788 C CA . ALA B 1 198 ? -18.891 -16.453 3.287 1 98.69 198 ALA B CA 1
ATOM 4789 C C . ALA B 1 198 ? -19.812 -16.875 2.148 1 98.69 198 ALA B C 1
ATOM 4791 O O . ALA B 1 198 ? -20.797 -17.594 2.369 1 98.69 198 ALA B O 1
ATOM 4792 N N . GLN B 1 199 ? -19.516 -16.422 0.955 1 98.19 199 GLN B N 1
ATOM 4793 C CA . GLN B 1 199 ? -20.328 -16.766 -0.205 1 98.19 199 GLN B CA 1
ATOM 4794 C C . GLN B 1 199 ? -20.312 -18.266 -0.482 1 98.19 199 GLN B C 1
ATOM 4796 O O . GLN B 1 199 ? -21.281 -18.812 -1.002 1 98.19 199 GLN B O 1
ATOM 4801 N N . ARG B 1 200 ? -19.266 -18.906 -0.056 1 98 200 ARG B N 1
ATOM 4802 C CA . ARG B 1 200 ? -19.141 -20.344 -0.255 1 98 200 ARG B CA 1
ATOM 4803 C C . ARG B 1 200 ? -19.766 -21.109 0.906 1 98 200 ARG B C 1
ATOM 4805 O O . ARG B 1 200 ? -19.641 -22.328 0.981 1 98 200 ARG B O 1
ATOM 4812 N N . GLY B 1 201 ? -20.328 -20.438 1.854 1 98.06 201 GLY B N 1
ATOM 4813 C CA . GLY B 1 201 ? -21.016 -21.047 2.977 1 98.06 201 GLY B CA 1
ATOM 4814 C C . GLY B 1 201 ? -20.062 -21.516 4.07 1 98.06 201 GLY B C 1
ATOM 4815 O O . GLY B 1 201 ? -20.469 -22.297 4.941 1 98.06 201 GLY B O 1
ATOM 4816 N N . GLN B 1 202 ? -18.875 -21.016 4.043 1 98.38 202 GLN B N 1
ATOM 4817 C CA . GLN B 1 202 ? -17.906 -21.438 5.047 1 98.38 202 GLN B CA 1
ATOM 4818 C C . GLN B 1 202 ? -18.094 -20.672 6.355 1 98.38 202 GLN B C 1
ATOM 4820 O O . GLN B 1 202 ? -18.438 -19.484 6.34 1 98.38 202 GLN B O 1
ATOM 4825 N N . SER B 1 203 ? -17.906 -21.375 7.441 1 98.5 203 SER B N 1
ATOM 4826 C CA . SER B 1 203 ? -17.875 -20.703 8.742 1 98.5 203 SER B CA 1
ATOM 4827 C C . SER B 1 203 ? -16.547 -19.969 8.961 1 98.5 203 SER B C 1
ATOM 4829 O O . SER B 1 203 ? -15.477 -20.547 8.766 1 98.5 203 SER B O 1
ATOM 4831 N N . ILE B 1 204 ? -16.688 -18.797 9.312 1 98.88 204 ILE B N 1
ATOM 4832 C CA . ILE B 1 204 ? -15.516 -17.969 9.602 1 98.88 204 ILE B CA 1
ATOM 4833 C C . ILE B 1 204 ? -15.5 -17.594 11.086 1 98.88 204 ILE B C 1
ATOM 4835 O O . ILE B 1 204 ? -16.516 -17.125 11.625 1 98.88 204 ILE B O 1
ATOM 4839 N N . VAL B 1 205 ? -14.438 -17.828 11.758 1 98.94 205 VAL B N 1
ATOM 4840 C CA . VAL B 1 205 ? -14.25 -17.438 13.148 1 98.94 205 VAL B CA 1
ATOM 4841 C C . VAL B 1 205 ? -13.023 -16.531 13.273 1 98.94 205 VAL B C 1
ATOM 4843 O O . VAL B 1 205 ? -11.961 -16.828 12.727 1 98.94 205 VAL B O 1
ATOM 4846 N N . VAL B 1 206 ? -13.164 -15.445 13.938 1 98.94 206 VAL B N 1
ATOM 4847 C CA . VAL B 1 206 ? -12.078 -14.492 14.133 1 98.94 206 VAL B CA 1
ATOM 4848 C C . VAL B 1 206 ? -11.844 -14.281 15.633 1 98.94 206 VAL B C 1
ATOM 4850 O O . VAL B 1 206 ? -12.797 -14.242 16.406 1 98.94 206 VAL B O 1
ATOM 4853 N N . ARG B 1 207 ? -10.648 -14.281 16.016 1 98.88 207 ARG B N 1
ATOM 4854 C CA . ARG B 1 207 ? -10.211 -13.82 17.328 1 98.88 207 ARG B CA 1
ATOM 4855 C C . ARG B 1 207 ? -9.719 -12.375 17.266 1 98.88 207 ARG B C 1
ATOM 4857 O O . ARG B 1 207 ? -8.852 -12.047 16.453 1 98.88 207 ARG B O 1
ATOM 4864 N N . LEU B 1 208 ? -10.289 -11.484 18.047 1 98.94 208 LEU B N 1
ATOM 4865 C CA . LEU B 1 208 ? -10.008 -10.055 18.047 1 98.94 208 LEU B CA 1
ATOM 4866 C C . LEU B 1 208 ? -9.57 -9.586 19.438 1 98.94 208 LEU B C 1
ATOM 4868 O O . LEU B 1 208 ? -10.219 -9.883 20.438 1 98.94 208 LEU B O 1
ATOM 4872 N N . THR B 1 209 ? -8.438 -8.953 19.547 1 98.94 209 THR B N 1
ATOM 4873 C CA . THR B 1 209 ? -7.953 -8.312 20.766 1 98.94 209 THR B CA 1
ATOM 4874 C C . THR B 1 209 ? -7.629 -6.844 20.516 1 98.94 209 THR B C 1
ATOM 4876 O O . THR B 1 209 ? -6.836 -6.523 19.625 1 98.94 209 THR B O 1
ATOM 4879 N N . MET B 1 210 ? -8.258 -5.965 21.219 1 98.88 210 MET B N 1
ATOM 4880 C CA . MET B 1 210 ? -8.062 -4.52 21.125 1 98.88 210 MET B CA 1
ATOM 4881 C C . MET B 1 210 ? -7.887 -3.904 22.5 1 98.88 210 MET B C 1
ATOM 4883 O O . MET B 1 210 ? -8.75 -4.062 23.375 1 98.88 210 MET B O 1
ATOM 4887 N N . GLY B 1 211 ? -6.789 -3.145 22.641 1 98.81 211 GLY B N 1
ATOM 4888 C CA . GLY B 1 211 ? -6.484 -2.564 23.938 1 98.81 211 GLY B CA 1
ATOM 4889 C C . GLY B 1 211 ? -6.832 -1.093 24.031 1 98.81 211 GLY B C 1
ATOM 4890 O O . GLY B 1 211 ? -6.254 -0.362 24.844 1 98.81 211 GLY B O 1
ATOM 4891 N N . ALA B 1 212 ? -7.77 -0.66 23.281 1 98.62 212 ALA B N 1
ATOM 4892 C CA . ALA B 1 212 ? -8.133 0.752 23.203 1 98.62 212 ALA B CA 1
ATOM 4893 C C . ALA B 1 212 ? -8.656 1.263 24.547 1 98.62 212 ALA B C 1
ATOM 4895 O O . ALA B 1 212 ? -9.359 0.545 25.25 1 98.62 212 ALA B O 1
ATOM 4896 N N . LYS B 1 213 ? -8.281 2.48 24.828 1 98.19 213 LYS B N 1
ATOM 4897 C CA . LYS B 1 213 ? -8.75 3.166 26.031 1 98.19 213 LYS B CA 1
ATOM 4898 C C . LYS B 1 213 ? -9.008 4.645 25.75 1 98.19 213 LYS B C 1
ATOM 4900 O O . LYS B 1 213 ? -8.266 5.277 25 1 98.19 213 LYS B O 1
ATOM 4905 N N . THR B 1 214 ? -10.031 5.102 26.312 1 98.12 214 THR B N 1
ATOM 4906 C CA . THR B 1 214 ? -10.273 6.539 26.328 1 98.12 214 THR B CA 1
ATOM 4907 C C . THR B 1 214 ? -9.867 7.148 27.672 1 98.12 214 THR B C 1
ATOM 4909 O O . THR B 1 214 ? -10.383 6.758 28.719 1 98.12 214 THR B O 1
ATOM 4912 N N . LEU B 1 215 ? -8.961 8.008 27.641 1 98.56 215 LEU B N 1
ATOM 4913 C CA . LEU B 1 215 ? -8.445 8.711 28.812 1 98.56 215 LEU B CA 1
ATOM 4914 C C . LEU B 1 215 ? -9.117 10.07 28.969 1 98.56 215 LEU B C 1
ATOM 4916 O O . LEU B 1 215 ? -9.844 10.516 28.062 1 98.56 215 LEU B O 1
ATOM 4920 N N . PRO B 1 216 ? -8.977 10.719 30.156 1 98.12 216 PRO B N 1
ATOM 4921 C CA . PRO B 1 216 ? -9.531 12.062 30.297 1 98.12 216 PRO B CA 1
ATOM 4922 C C . PRO B 1 216 ? -9 13.031 29.234 1 98.12 216 PRO B C 1
ATOM 4924 O O . PRO B 1 216 ? -7.848 12.922 28.812 1 98.12 216 PRO B O 1
ATOM 4927 N N . ASP B 1 217 ? -9.859 13.93 28.875 1 98.44 217 ASP B N 1
ATOM 4928 C CA . ASP B 1 217 ? -9.453 14.938 27.891 1 98.44 217 ASP B CA 1
ATOM 4929 C C . ASP B 1 217 ? -8.133 15.586 28.297 1 98.44 217 ASP B C 1
ATOM 4931 O O . ASP B 1 217 ? -7.832 15.711 29.484 1 98.44 217 ASP B O 1
ATOM 4935 N N . ALA B 1 218 ? -7.422 15.969 27.359 1 98.62 218 ALA B N 1
ATOM 4936 C CA . ALA B 1 218 ? -6.094 16.531 27.594 1 98.62 218 ALA B CA 1
ATOM 4937 C C . ALA B 1 218 ? -6.055 18.016 27.25 1 98.62 218 ALA B C 1
ATOM 4939 O O . ALA B 1 218 ? -6.82 18.484 26.406 1 98.62 218 ALA B O 1
ATOM 4940 N N . ASP B 1 219 ? -5.176 18.734 27.953 1 98.62 219 ASP B N 1
ATOM 4941 C CA . ASP B 1 219 ? -4.887 20.109 27.578 1 98.62 219 ASP B CA 1
ATOM 4942 C C . ASP B 1 219 ? -4.008 20.172 26.328 1 98.62 219 ASP B C 1
ATOM 4944 O O . ASP B 1 219 ? -3.105 19.344 26.156 1 98.62 219 ASP B O 1
ATOM 4948 N N . SER B 1 220 ? -4.293 21.094 25.469 1 98.75 220 SER B N 1
ATOM 4949 C CA . SER B 1 220 ? -3.521 21.312 24.25 1 98.75 220 SER B CA 1
ATOM 4950 C C . SER B 1 220 ? -3.656 22.75 23.75 1 98.75 220 SER B C 1
ATOM 4952 O O . SER B 1 220 ? -4.051 23.641 24.516 1 98.75 220 SER B O 1
ATOM 4954 N N . PHE B 1 221 ? -3.209 23 22.469 1 98.88 221 PHE B N 1
ATOM 4955 C CA . PHE B 1 221 ? -3.244 24.359 21.953 1 98.88 221 PHE B CA 1
ATOM 4956 C C . PHE B 1 221 ? -3.434 24.359 20.438 1 98.88 221 PHE B C 1
ATOM 4958 O O . PHE B 1 221 ? -2.926 23.484 19.75 1 98.88 221 PHE B O 1
ATOM 4965 N N . ASN B 1 222 ? -4.223 25.312 19.984 1 98.88 222 ASN B N 1
ATOM 4966 C CA . ASN B 1 222 ? -4.043 25.766 18.625 1 98.88 222 ASN B CA 1
ATOM 4967 C C . ASN B 1 222 ? -2.842 26.703 18.484 1 98.88 222 ASN B C 1
ATOM 4969 O O . ASN B 1 222 ? -2.568 27.484 19.391 1 98.88 222 ASN B O 1
ATOM 4973 N N . THR B 1 223 ? -2.068 26.609 17.422 1 98.94 223 THR B N 1
ATOM 4974 C CA . THR B 1 223 ? -0.959 27.516 17.141 1 98.94 223 THR B CA 1
ATOM 4975 C C . THR B 1 223 ? -1.389 28.609 16.172 1 98.94 223 THR B C 1
ATOM 4977 O O . THR B 1 223 ? -1.82 28.328 15.062 1 98.94 223 THR B O 1
ATOM 4980 N N . VAL B 1 224 ? -1.289 29.828 16.594 1 98.94 224 VAL B N 1
ATOM 4981 C CA . VAL B 1 224 ? -1.778 30.969 15.828 1 98.94 224 VAL B CA 1
ATOM 4982 C C . VAL B 1 224 ? -0.607 31.859 15.43 1 98.94 224 VAL B C 1
ATOM 4984 O O . VAL B 1 224 ? 0.185 32.281 16.281 1 98.94 224 VAL B O 1
ATOM 4987 N N . VAL B 1 225 ? -0.508 32.156 14.188 1 98.88 225 VAL B N 1
ATOM 4988 C CA . VAL B 1 225 ? 0.557 32.969 13.609 1 98.88 225 VAL B CA 1
ATOM 4989 C C . VAL B 1 225 ? -0.046 34.188 12.891 1 98.88 225 VAL B C 1
ATOM 4991 O O . VAL B 1 225 ? -1.068 34.062 12.211 1 98.88 225 VAL B O 1
ATOM 4994 N N . GLU B 1 226 ? 0.652 35.375 13.023 1 98.5 226 GLU B N 1
ATOM 4995 C CA . GLU B 1 226 ? 0.007 36.531 12.43 1 98.5 226 GLU B CA 1
ATOM 4996 C C . GLU B 1 226 ? 1.033 37.469 11.797 1 98.5 226 GLU B C 1
ATOM 4998 O O . GLU B 1 226 ? 2.178 37.562 12.25 1 98.5 226 GLU B O 1
ATOM 5003 N N . ILE B 1 227 ? 0.643 38.062 10.75 1 98.69 227 ILE B N 1
ATOM 5004 C CA . ILE B 1 227 ? 1.154 39.344 10.258 1 98.69 227 ILE B CA 1
ATOM 5005 C C . ILE B 1 227 ? 0.083 40.438 10.398 1 98.69 227 ILE B C 1
ATOM 5007 O O . ILE B 1 227 ? -0.925 40.406 9.695 1 98.69 227 ILE B O 1
ATOM 5011 N N . THR B 1 228 ? 0.349 41.375 11.266 1 98.38 228 THR B N 1
ATOM 5012 C CA . THR B 1 228 ? -0.651 42.406 11.594 1 98.38 228 THR B CA 1
ATOM 5013 C C . THR B 1 228 ? -0.883 43.344 10.406 1 98.38 228 THR B C 1
ATOM 5015 O O . THR B 1 228 ? 0.072 43.844 9.812 1 98.38 228 THR B O 1
ATOM 5018 N N . GLY B 1 229 ? -2.195 43.531 10.117 1 98.5 229 GLY B N 1
ATOM 5019 C CA . GLY B 1 229 ? -2.529 44.469 9.055 1 98.5 229 GLY B CA 1
ATOM 5020 C C . GLY B 1 229 ? -2.176 45.906 9.383 1 98.5 229 GLY B C 1
ATOM 5021 O O . GLY B 1 229 ? -2.225 46.312 10.547 1 98.5 229 GLY B O 1
ATOM 5022 N N . TRP B 1 230 ? -1.875 46.719 8.32 1 98.12 230 TRP B N 1
ATOM 5023 C CA . TRP B 1 230 ? -1.39 48.062 8.594 1 98.12 230 TRP B CA 1
ATOM 5024 C C . TRP B 1 230 ? -2.549 49.031 8.703 1 98.12 230 TRP B C 1
ATOM 5026 O O . TRP B 1 230 ? -2.426 50.094 9.352 1 98.12 230 TRP B O 1
ATOM 5036 N N . GLN B 1 231 ? -3.719 48.719 8.148 1 98.62 231 GLN B N 1
ATOM 5037 C CA . GLN B 1 231 ? -4.836 49.656 8.141 1 98.62 231 GLN B CA 1
ATOM 5038 C C . GLN B 1 231 ? -5.984 49.156 9.008 1 98.62 231 GLN B C 1
ATOM 5040 O O . GLN B 1 231 ? -6.598 49.906 9.75 1 98.62 231 GLN B O 1
ATOM 5045 N N . HIS B 1 232 ? -6.297 47.906 8.867 1 98.44 232 HIS B N 1
ATOM 5046 C CA . HIS B 1 232 ? -7.367 47.281 9.625 1 98.44 232 HIS B CA 1
ATOM 5047 C C . HIS B 1 232 ? -6.852 46.062 10.383 1 98.44 232 HIS B C 1
ATOM 5049 O O . HIS B 1 232 ? -7.207 44.938 10.062 1 98.44 232 HIS B O 1
ATOM 5055 N N . PRO B 1 233 ? -6.09 46.25 11.453 1 98.38 233 PRO B N 1
ATOM 5056 C CA . PRO B 1 233 ? -5.477 45.156 12.164 1 98.38 233 PRO B CA 1
ATOM 5057 C C . PRO B 1 233 ? -6.508 44.219 12.789 1 98.38 233 PRO B C 1
ATOM 5059 O O . PRO B 1 233 ? -6.191 43.062 13.117 1 98.38 233 PRO B O 1
ATOM 5062 N N . GLU B 1 234 ? -7.766 44.656 12.938 1 98.06 234 GLU B N 1
ATOM 5063 C CA . GLU B 1 234 ? -8.812 43.844 13.555 1 98.06 234 GLU B CA 1
ATOM 5064 C C . GLU B 1 234 ? -9.461 42.938 12.531 1 98.06 234 GLU B C 1
ATOM 5066 O O . GLU B 1 234 ? -10.148 41.969 12.906 1 98.06 234 GLU B O 1
ATOM 5071 N N . GLN B 1 235 ? -9.289 43.188 11.219 1 98.75 235 GLN B N 1
ATOM 5072 C CA . GLN B 1 235 ? -9.859 42.375 10.164 1 98.75 235 GLN B CA 1
ATOM 5073 C C . GLN B 1 235 ? -8.883 41.281 9.742 1 98.75 235 GLN B C 1
ATOM 5075 O O . GLN B 1 235 ? -7.668 41.5 9.727 1 98.75 235 GLN B O 1
ATOM 5080 N N . VAL B 1 236 ? -9.492 40.094 9.438 1 98.75 236 VAL B N 1
ATOM 5081 C CA . VAL B 1 236 ? -8.602 38.938 9.359 1 98.75 236 VAL B CA 1
ATOM 5082 C C . VAL B 1 236 ? -8.883 38.156 8.078 1 98.75 236 VAL B C 1
ATOM 5084 O O . VAL B 1 236 ? -10.039 38 7.688 1 98.75 236 VAL B O 1
ATOM 5087 N N . VAL B 1 237 ? -7.879 37.812 7.371 1 98.94 237 VAL B N 1
ATOM 5088 C CA . VAL B 1 237 ? -7.879 36.688 6.457 1 98.94 237 VAL B CA 1
ATOM 5089 C C . VAL B 1 237 ? -7.168 35.5 7.105 1 98.94 237 VAL B C 1
ATOM 5091 O O . VAL B 1 237 ? -6 35.594 7.484 1 98.94 237 VAL B O 1
ATOM 5094 N N . LEU B 1 238 ? -7.902 34.375 7.25 1 98.88 238 LEU B N 1
ATOM 5095 C CA . LEU B 1 238 ? -7.406 33.219 8.016 1 98.88 238 LEU B CA 1
ATOM 5096 C C . LEU B 1 238 ? -7.074 32.062 7.102 1 98.88 238 LEU B C 1
ATOM 5098 O O . LEU B 1 238 ? -7.906 31.641 6.289 1 98.88 238 LEU B O 1
ATOM 5102 N N . LEU B 1 239 ? -5.828 31.578 7.082 1 98.5 239 LEU B N 1
ATOM 5103 C CA . LEU B 1 239 ? -5.414 30.344 6.434 1 98.5 239 LEU B CA 1
ATOM 5104 C C . LEU B 1 239 ? -5.117 29.25 7.469 1 98.5 239 LEU B C 1
ATOM 5106 O O . LEU B 1 239 ? -4.699 29.562 8.586 1 98.5 239 LEU B O 1
ATOM 5110 N N . SER B 1 240 ? -5.328 28.016 6.988 1 98.75 240 SER B N 1
ATOM 5111 C CA . SER B 1 240 ? -5.148 27.047 8.07 1 98.75 240 SER B CA 1
ATOM 5112 C C . SER B 1 240 ? -4.867 25.656 7.52 1 98.75 240 SER B C 1
ATOM 5114 O O . SER B 1 240 ? -5.051 25.391 6.328 1 98.75 240 SER B O 1
ATOM 5116 N N . GLY B 1 241 ? -4.41 24.781 8.281 1 98.62 241 GLY B N 1
ATOM 5117 C CA . GLY B 1 241 ? -4.242 23.328 8.273 1 98.62 241 GLY B CA 1
ATOM 5118 C C . GLY B 1 241 ? -4.168 22.734 9.664 1 98.62 241 GLY B C 1
ATOM 5119 O O . GLY B 1 241 ? -4.059 23.453 10.656 1 98.62 241 GLY B O 1
ATOM 5120 N N . HIS B 1 242 ? -4.312 21.453 9.727 1 98.88 242 HIS B N 1
ATOM 5121 C CA . HIS B 1 242 ? -4.258 20.922 11.086 1 98.88 242 HIS B CA 1
ATOM 5122 C C . HIS B 1 242 ? -2.918 20.25 11.359 1 98.88 242 HIS B C 1
ATOM 5124 O O . HIS B 1 242 ? -2.342 19.625 10.461 1 98.88 242 HIS B O 1
ATOM 5130 N N . LEU B 1 243 ? -2.51 20.422 12.562 1 98.56 243 LEU B N 1
ATOM 5131 C CA . LEU B 1 243 ? -1.187 19.953 12.969 1 98.56 243 LEU B CA 1
ATOM 5132 C C . LEU B 1 243 ? -1.228 18.484 13.391 1 98.56 243 LEU B C 1
ATOM 5134 O O . LEU B 1 243 ? -0.239 17.766 13.234 1 98.56 243 LEU B O 1
ATOM 5138 N N . ASP B 1 244 ? -2.357 18.062 13.961 1 98.75 244 ASP B N 1
ATOM 5139 C CA . ASP B 1 244 ? -2.469 16.703 14.469 1 98.75 244 ASP B CA 1
ATOM 5140 C C . ASP B 1 244 ? -2.555 15.688 13.32 1 98.75 244 ASP B C 1
ATOM 5142 O O . ASP B 1 244 ? -2.67 16.078 12.156 1 98.75 244 ASP B O 1
ATOM 5146 N N . SER B 1 245 ? -2.369 14.445 13.555 1 98.69 245 SER B N 1
ATOM 5147 C CA . SER B 1 245 ? -2.561 13.305 12.672 1 98.69 245 SER B CA 1
ATOM 5148 C C . SER B 1 245 ? -3.02 12.07 13.445 1 98.69 245 SER B C 1
ATOM 5150 O O . SER B 1 245 ? -3.09 12.102 14.68 1 98.69 245 SER B O 1
ATOM 5152 N N . TRP B 1 246 ? -3.402 11.07 12.797 1 98.62 246 TRP B N 1
ATOM 5153 C CA . TRP B 1 246 ? -3.582 9.781 13.461 1 98.62 246 TRP B CA 1
ATOM 5154 C C . TRP B 1 246 ? -2.24 9.195 13.883 1 98.62 246 TRP B C 1
ATOM 5156 O O . TRP B 1 246 ? -1.184 9.719 13.516 1 98.62 246 TRP B O 1
ATOM 5166 N N . ASP B 1 247 ? -2.238 8.125 14.742 1 98.19 247 ASP B N 1
ATOM 5167 C CA . ASP B 1 247 ? -1.044 7.535 15.336 1 98.19 247 ASP B CA 1
ATOM 5168 C C . ASP B 1 247 ? -0.363 6.578 14.367 1 98.19 247 ASP B C 1
ATOM 5170 O O . ASP B 1 247 ? 0.336 5.652 14.781 1 98.19 247 ASP B O 1
ATOM 5174 N N . VAL B 1 248 ? -0.652 6.691 13.039 1 98.06 248 VAL B N 1
ATOM 5175 C CA . VAL B 1 248 ? -0.006 5.918 11.984 1 98.06 248 VAL B CA 1
ATOM 5176 C C . VAL B 1 248 ? 0.682 6.863 11 1 98.06 248 VAL B C 1
ATOM 5178 O O . VAL B 1 248 ? 0.305 8.031 10.891 1 98.06 248 VAL B O 1
ATOM 5181 N N . GLY B 1 249 ? 1.732 6.324 10.281 1 97.94 249 GLY B N 1
ATOM 5182 C CA . GLY B 1 249 ? 2.488 7.195 9.391 1 97.94 249 GLY B CA 1
ATOM 5183 C C . GLY B 1 249 ? 3.135 8.359 10.117 1 97.94 249 GLY B C 1
ATOM 5184 O O . GLY B 1 249 ? 3.564 8.227 11.266 1 97.94 249 GLY B O 1
ATOM 5185 N N . GLN B 1 250 ? 3.277 9.461 9.328 1 98.12 250 GLN B N 1
ATOM 5186 C CA . GLN B 1 250 ? 3.883 10.648 9.914 1 98.12 250 GLN B CA 1
ATOM 5187 C C . GLN B 1 250 ? 2.953 11.859 9.797 1 98.12 250 GLN B C 1
ATOM 5189 O O . GLN B 1 250 ? 3.273 12.945 10.281 1 98.12 250 GLN B O 1
ATOM 5194 N N . GLY B 1 251 ? 1.84 11.641 9.133 1 98.5 251 GLY B N 1
ATOM 5195 C CA . GLY B 1 251 ? 0.952 12.766 8.906 1 98.5 251 GLY B CA 1
ATOM 5196 C C . GLY B 1 251 ? 1.539 13.805 7.965 1 98.5 251 GLY B C 1
ATOM 5197 O O . GLY B 1 251 ? 1.331 15.008 8.148 1 98.5 251 GLY B O 1
ATOM 5198 N N . ALA B 1 252 ? 2.344 13.344 7.023 1 98.88 252 ALA B N 1
ATOM 5199 C CA . ALA B 1 252 ? 2.971 14.273 6.094 1 98.88 252 ALA B CA 1
ATOM 5200 C C . ALA B 1 252 ? 1.94 14.875 5.137 1 98.88 252 ALA B C 1
ATOM 5202 O O . ALA B 1 252 ? 1.861 16.094 4.98 1 98.88 252 ALA B O 1
ATOM 5203 N N . MET B 1 253 ? 1.194 13.969 4.527 1 98.69 253 MET B N 1
ATOM 5204 C CA . MET B 1 253 ? 0.165 14.391 3.58 1 98.69 253 MET B CA 1
ATOM 5205 C C . MET B 1 253 ? -1.056 14.938 4.312 1 98.69 253 MET B C 1
ATOM 5207 O O . MET B 1 253 ? -1.558 16.016 3.979 1 98.69 253 MET B O 1
ATOM 5211 N N . ASP B 1 254 ? -1.521 14.305 5.336 1 98.5 254 ASP B N 1
ATOM 5212 C CA . ASP B 1 254 ? -2.707 14.609 6.129 1 98.5 254 ASP B CA 1
ATOM 5213 C C . ASP B 1 254 ? -2.33 14.938 7.57 1 98.5 254 ASP B C 1
ATOM 5215 O O . ASP B 1 254 ? -2.273 14.047 8.422 1 98.5 254 ASP B O 1
ATOM 5219 N N . ASP B 1 255 ? -2.182 16.125 7.914 1 98.5 255 ASP B N 1
ATOM 5220 C CA . ASP B 1 255 ? -2.283 17.328 7.09 1 98.5 255 ASP B CA 1
ATOM 5221 C C . ASP B 1 255 ? -1.043 18.203 7.234 1 98.5 255 ASP B C 1
ATOM 5223 O O . ASP B 1 255 ? -1.149 19.422 7.32 1 98.5 255 ASP B O 1
ATOM 5227 N N . GLY B 1 256 ? 0.152 17.516 7.449 1 98.81 256 GLY B N 1
ATOM 5228 C CA . GLY B 1 256 ? 1.387 18.281 7.492 1 98.81 256 GLY B CA 1
ATOM 5229 C C . GLY B 1 256 ? 1.55 19.219 6.305 1 98.81 256 GLY B C 1
ATOM 5230 O O . GLY B 1 256 ? 2.021 20.344 6.457 1 98.81 256 GLY B O 1
ATOM 5231 N N . GLY B 1 257 ? 1.178 18.75 5.133 1 98.81 257 GLY B N 1
ATOM 5232 C CA . GLY B 1 257 ? 1.271 19.562 3.932 1 98.81 257 GLY B CA 1
ATOM 5233 C C . GLY B 1 257 ? 0.492 20.859 4.031 1 98.81 257 GLY B C 1
ATOM 5234 O O . GLY B 1 257 ? 1.037 21.938 3.785 1 98.81 257 GLY B O 1
ATOM 5235 N N . GLY B 1 258 ? -0.808 20.781 4.41 1 98.81 258 GLY B N 1
ATOM 5236 C CA . GLY B 1 258 ? -1.642 21.969 4.559 1 98.81 258 GLY B CA 1
ATOM 5237 C C . GLY B 1 258 ? -1.137 22.922 5.621 1 98.81 258 GLY B C 1
ATOM 5238 O O . GLY B 1 258 ? -1.168 24.141 5.434 1 98.81 258 GLY B O 1
ATOM 5239 N N . ALA B 1 259 ? -0.686 22.375 6.703 1 98.81 259 ALA B N 1
ATOM 5240 C CA . ALA B 1 259 ? -0.13 23.203 7.781 1 98.81 259 ALA B CA 1
ATOM 5241 C C . ALA B 1 259 ? 1.102 23.969 7.309 1 98.81 259 ALA B C 1
ATOM 5243 O O . ALA B 1 259 ? 1.229 25.156 7.562 1 98.81 259 ALA B O 1
ATOM 5244 N N . MET B 1 260 ? 1.945 23.297 6.566 1 98.88 260 MET B N 1
ATOM 5245 C CA . MET B 1 260 ? 3.227 23.891 6.195 1 98.88 260 MET B CA 1
ATOM 5246 C C . MET B 1 260 ? 3.037 24.984 5.137 1 98.88 260 MET B C 1
ATOM 5248 O O . MET B 1 260 ? 3.719 26 5.168 1 98.88 260 MET B O 1
ATOM 5252 N N . ILE B 1 261 ? 2.131 24.719 4.168 1 98.88 261 ILE B N 1
ATOM 5253 C CA . ILE B 1 261 ? 1.974 25.75 3.154 1 98.88 261 ILE B CA 1
ATOM 5254 C C . ILE B 1 261 ? 1.28 26.969 3.762 1 98.88 261 ILE B C 1
ATOM 5256 O O . ILE B 1 261 ? 1.47 28.094 3.299 1 98.88 261 ILE B O 1
ATOM 5260 N N . SER B 1 262 ? 0.462 26.766 4.812 1 98.94 262 SER B N 1
ATOM 5261 C CA . SER B 1 262 ? -0.169 27.891 5.492 1 98.94 262 SER B CA 1
ATOM 5262 C C . SER B 1 262 ? 0.857 28.734 6.254 1 98.94 262 SER B C 1
ATOM 5264 O O . SER B 1 262 ? 0.794 29.953 6.25 1 98.94 262 SER B O 1
ATOM 5266 N N . TRP B 1 263 ? 1.766 28.062 6.898 1 98.88 263 TRP B N 1
ATOM 5267 C CA . TRP B 1 263 ? 2.895 28.766 7.504 1 98.88 263 TRP B CA 1
ATOM 5268 C C . TRP B 1 263 ? 3.746 29.438 6.441 1 98.88 263 TRP B C 1
ATOM 5270 O O . TRP B 1 263 ? 4.125 30.609 6.598 1 98.88 263 TRP B O 1
ATOM 5280 N N . GLU B 1 264 ? 4.043 28.75 5.359 1 98.88 264 GLU B N 1
ATOM 5281 C CA . GLU B 1 264 ? 4.902 29.25 4.289 1 98.88 264 GLU B CA 1
ATOM 5282 C C . GLU B 1 264 ? 4.32 30.516 3.658 1 98.88 264 GLU B C 1
ATOM 5284 O O . GLU B 1 264 ? 5.062 31.406 3.242 1 98.88 264 GLU B O 1
ATOM 5289 N N . ALA B 1 265 ? 2.986 30.547 3.592 1 98.81 265 ALA B N 1
ATOM 5290 C CA . ALA B 1 265 ? 2.344 31.734 3.027 1 98.81 265 ALA B CA 1
ATOM 5291 C C . ALA B 1 265 ? 2.748 33 3.789 1 98.81 265 ALA B C 1
ATOM 5293 O O . ALA B 1 265 ? 3.107 34 3.182 1 98.81 265 ALA B O 1
ATOM 5294 N N . LEU B 1 266 ? 2.699 32.938 5.094 1 98.81 266 LEU B N 1
ATOM 5295 C CA . LEU B 1 266 ? 3.08 34.125 5.887 1 98.81 266 LEU B CA 1
ATOM 5296 C C . LEU B 1 266 ? 4.578 34.375 5.773 1 98.81 266 LEU B C 1
ATOM 5298 O O . LEU B 1 266 ? 5.008 35.531 5.738 1 98.81 266 LEU B O 1
ATOM 5302 N N . SER B 1 267 ? 5.355 33.344 5.672 1 98.81 267 SER B N 1
ATOM 5303 C CA . SER B 1 267 ? 6.797 33.469 5.516 1 98.81 267 SER B CA 1
ATOM 5304 C C . SER B 1 267 ? 7.141 34.219 4.219 1 98.81 267 SER B C 1
ATOM 5306 O O . SER B 1 267 ? 8.031 35.062 4.195 1 98.81 267 SER B O 1
ATOM 5308 N N . LEU B 1 268 ? 6.484 33.812 3.145 1 98.88 268 LEU B N 1
ATOM 5309 C CA . LEU B 1 268 ? 6.723 34.438 1.85 1 98.88 268 LEU B CA 1
ATOM 5310 C C . LEU B 1 268 ? 6.395 35.906 1.896 1 98.88 268 LEU B C 1
ATOM 5312 O O . LEU B 1 268 ? 7.152 36.75 1.373 1 98.88 268 LEU B O 1
ATOM 5316 N N . ILE B 1 269 ? 5.285 36.25 2.5 1 98.75 269 ILE B N 1
ATOM 5317 C CA . ILE B 1 269 ? 4.844 37.656 2.605 1 98.75 269 ILE B CA 1
ATOM 5318 C C . ILE B 1 269 ? 5.855 38.438 3.428 1 98.75 269 ILE B C 1
ATOM 5320 O O . ILE B 1 269 ? 6.234 39.562 3.047 1 98.75 269 ILE B O 1
ATOM 5324 N N . LYS B 1 270 ? 6.297 37.875 4.504 1 98.38 270 LYS B N 1
ATOM 5325 C CA . LYS B 1 270 ? 7.305 38.5 5.348 1 98.38 270 LYS B CA 1
ATOM 5326 C C . LYS B 1 270 ? 8.609 38.719 4.586 1 98.38 270 LYS B C 1
ATOM 5328 O O . LYS B 1 270 ? 9.211 39.781 4.645 1 98.38 270 LYS B O 1
ATOM 5333 N N . ASP B 1 271 ? 9.039 37.688 3.895 1 98.25 271 ASP B N 1
ATOM 5334 C CA . ASP B 1 271 ? 10.305 37.719 3.16 1 98.25 271 ASP B CA 1
ATOM 5335 C C . ASP B 1 271 ? 10.305 38.844 2.139 1 98.25 271 ASP B C 1
ATOM 5337 O O . ASP B 1 271 ? 11.352 39.438 1.864 1 98.25 271 ASP B O 1
ATOM 5341 N N . LEU B 1 272 ? 9.156 39.125 1.612 1 98.25 272 LEU B N 1
ATOM 5342 C CA . LEU B 1 272 ? 9.039 40.156 0.575 1 98.25 272 LEU B CA 1
ATOM 5343 C C . LEU B 1 272 ? 8.82 41.531 1.19 1 98.25 272 LEU B C 1
ATOM 5345 O O . LEU B 1 272 ? 8.766 42.531 0.474 1 98.25 272 LEU B O 1
ATOM 5349 N N . GLY B 1 273 ? 8.633 41.594 2.5 1 97.38 273 GLY B N 1
ATOM 5350 C CA . GLY B 1 273 ? 8.391 42.875 3.184 1 97.38 273 GLY B CA 1
ATOM 5351 C C . GLY B 1 273 ? 6.996 43.406 2.943 1 97.38 273 GLY B C 1
ATOM 5352 O O . GLY B 1 273 ? 6.777 44.625 3.039 1 97.38 273 GLY B O 1
ATOM 5353 N N . LEU B 1 274 ? 6.133 42.5 2.629 1 97.75 274 LEU B N 1
ATOM 5354 C CA . LEU B 1 274 ? 4.762 42.906 2.365 1 97.75 274 LEU B CA 1
ATOM 5355 C C . LEU B 1 274 ? 3.955 42.969 3.658 1 97.75 274 LEU B C 1
ATOM 5357 O O . LEU B 1 274 ? 4.152 42.156 4.555 1 97.75 274 LEU B O 1
ATOM 5361 N N . ARG B 1 275 ? 3.104 43.938 3.758 1 96.44 275 ARG B N 1
ATOM 5362 C CA . ARG B 1 275 ? 2.148 44.062 4.855 1 96.44 275 ARG B CA 1
ATOM 5363 C C . ARG B 1 275 ? 0.769 44.438 4.34 1 96.44 275 ARG B C 1
ATOM 5365 O O . ARG B 1 275 ? 0.538 45.594 3.988 1 96.44 275 ARG B O 1
ATOM 5372 N N . PRO B 1 276 ? -0.138 43.5 4.363 1 98.38 276 PRO B N 1
ATOM 5373 C CA . PRO B 1 276 ? -1.468 43.812 3.818 1 98.38 276 PRO B CA 1
ATOM 5374 C C . PRO B 1 276 ? -2.289 44.719 4.723 1 98.38 276 PRO B C 1
ATOM 5376 O O . PRO B 1 276 ? -1.901 44.969 5.867 1 98.38 276 PRO B O 1
ATOM 5379 N N . ARG B 1 277 ? -3.42 45.25 4.176 1 98.75 277 ARG B N 1
ATOM 5380 C CA . ARG B 1 277 ? -4.309 46.156 4.91 1 98.75 277 ARG B CA 1
ATOM 5381 C C . ARG B 1 277 ? -4.934 45.438 6.105 1 98.75 277 ARG B C 1
ATOM 5383 O O . ARG B 1 277 ? -5.199 46.062 7.133 1 98.75 277 ARG B O 1
ATOM 5390 N N . ARG B 1 278 ? -5.188 44.219 6.012 1 98.88 278 ARG B N 1
ATOM 5391 C CA . ARG B 1 278 ? -5.816 43.406 7.051 1 98.88 278 ARG B CA 1
ATOM 5392 C C . ARG B 1 278 ? -4.852 42.375 7.582 1 98.88 278 ARG B C 1
ATOM 5394 O O . ARG B 1 278 ? -3.852 42.062 6.934 1 98.88 278 ARG B O 1
ATOM 5401 N N . THR B 1 279 ? -5.129 41.812 8.758 1 98.81 279 THR B N 1
ATOM 5402 C CA . THR B 1 279 ? -4.273 40.844 9.406 1 98.81 279 THR B CA 1
ATOM 5403 C C . THR B 1 279 ? -4.348 39.5 8.695 1 98.81 279 THR B C 1
ATOM 5405 O O . THR B 1 279 ? -5.438 39 8.383 1 98.81 279 THR B O 1
ATOM 5408 N N . LEU B 1 280 ? -3.184 39 8.336 1 98.88 280 LEU B N 1
ATOM 5409 C CA . LEU B 1 280 ? -3.08 37.594 7.926 1 98.88 280 LEU B CA 1
ATOM 5410 C C . LEU B 1 280 ? -2.869 36.688 9.133 1 98.88 280 LEU B C 1
ATOM 5412 O O . LEU B 1 280 ? -1.968 36.906 9.938 1 98.88 280 LEU B O 1
ATOM 5416 N N . ARG B 1 281 ? -3.695 35.688 9.273 1 98.81 281 ARG B N 1
ATOM 5417 C CA . ARG B 1 281 ? -3.613 34.75 10.406 1 98.81 281 ARG B CA 1
ATOM 5418 C C . ARG B 1 281 ? -3.568 33.312 9.938 1 98.81 281 ARG B C 1
ATOM 5420 O O . ARG B 1 281 ? -4.43 32.875 9.172 1 98.81 281 ARG B O 1
ATOM 5427 N N . THR B 1 282 ? -2.566 32.625 10.297 1 98.88 282 THR B N 1
ATOM 5428 C CA . THR B 1 282 ? -2.506 31.188 10.117 1 98.88 282 THR B CA 1
ATOM 5429 C C . THR B 1 282 ? -2.811 30.453 11.422 1 98.88 282 THR B C 1
ATOM 5431 O O . THR B 1 282 ? -2.254 30.797 12.469 1 98.88 282 THR B O 1
ATOM 5434 N N . VAL B 1 283 ? -3.709 29.531 11.344 1 98.94 283 VAL B N 1
ATOM 5435 C CA . VAL B 1 283 ? -3.971 28.703 12.516 1 98.94 283 VAL B CA 1
ATOM 5436 C C . VAL B 1 283 ? -3.662 27.234 12.203 1 98.94 283 VAL B C 1
ATOM 5438 O O . VAL B 1 283 ? -4.172 26.688 11.219 1 98.94 283 VAL B O 1
ATOM 5441 N N . LEU B 1 284 ? -2.789 26.625 12.953 1 98.94 284 LEU B N 1
ATOM 5442 C CA . LEU B 1 284 ? -2.537 25.188 12.938 1 98.94 284 LEU B CA 1
ATOM 5443 C C . LEU B 1 284 ? -3.389 24.484 13.984 1 98.94 284 LEU B C 1
ATOM 5445 O O . LEU B 1 284 ? -3.111 24.578 15.188 1 98.94 284 LEU B O 1
ATOM 5449 N N . TRP B 1 285 ? -4.355 23.766 13.5 1 98.88 285 TRP B N 1
ATOM 5450 C CA . TRP B 1 285 ? -5.395 23.234 14.375 1 98.88 285 TRP B CA 1
ATOM 5451 C C . TRP B 1 285 ? -4.914 21.969 15.078 1 98.88 285 TRP B C 1
ATOM 5453 O O . TRP B 1 285 ? -4.156 21.188 14.5 1 98.88 285 TRP B O 1
ATOM 5463 N N . THR B 1 286 ? -5.363 21.75 16.281 1 98.69 286 THR B N 1
ATOM 5464 C CA . THR B 1 286 ? -5.199 20.469 16.969 1 98.69 286 THR B CA 1
ATOM 5465 C C . THR B 1 286 ? -6.516 19.703 16.984 1 98.69 286 THR B C 1
ATOM 5467 O O . THR B 1 286 ? -7.594 20.297 16.906 1 98.69 286 THR B O 1
ATOM 5470 N N . ALA B 1 287 ? -6.453 18.406 16.953 1 98.62 287 ALA B N 1
ATOM 5471 C CA . ALA B 1 287 ? -7.566 17.469 17.094 1 98.62 287 ALA B CA 1
ATOM 5472 C C . ALA B 1 287 ? -8.602 17.672 15.984 1 98.62 287 ALA B C 1
ATOM 5474 O O . ALA B 1 287 ? -9.805 17.719 16.25 1 98.62 287 ALA B O 1
ATOM 5475 N N . GLU B 1 288 ? -8.109 18 14.797 1 98.75 288 GLU B N 1
ATOM 5476 C CA . GLU B 1 288 ? -8.992 17.969 13.633 1 98.75 288 GLU B CA 1
ATOM 5477 C C . GLU B 1 288 ? -9.547 16.562 13.398 1 98.75 288 GLU B C 1
ATOM 5479 O O . GLU B 1 288 ? -10.734 16.406 13.109 1 98.75 288 GLU B O 1
ATOM 5484 N N . GLU B 1 289 ? -8.742 15.508 13.57 1 98.44 289 GLU B N 1
ATOM 5485 C CA . GLU B 1 289 ? -9.055 14.117 13.258 1 98.44 289 GLU B CA 1
ATOM 5486 C C . GLU B 1 289 ? -10.203 13.602 14.125 1 98.44 289 GLU B C 1
ATOM 5488 O O . GLU B 1 289 ? -10.883 12.648 13.758 1 98.44 289 GLU B O 1
ATOM 5493 N N . GLN B 1 290 ? -10.383 14.219 15.305 1 97.44 290 GLN B N 1
ATOM 5494 C CA . GLN B 1 290 ? -11.453 13.828 16.203 1 97.44 290 GLN B CA 1
ATOM 5495 C C . GLN B 1 290 ? -12.719 14.633 15.945 1 97.44 290 GLN B C 1
ATOM 5497 O O . GLN B 1 290 ? -13.688 14.555 16.719 1 97.44 290 GLN B O 1
ATOM 5502 N N . GLY B 1 291 ? -12.703 15.422 14.891 1 96.25 291 GLY B N 1
ATOM 5503 C CA . GLY B 1 291 ? -13.93 16.125 14.531 1 96.25 291 GLY B CA 1
ATOM 5504 C C . GLY B 1 291 ? -13.797 17.625 14.594 1 96.25 291 GLY B C 1
ATOM 5505 O O . GLY B 1 291 ? -14.742 18.328 14.953 1 96.25 291 GLY B O 1
ATOM 5506 N N . GLY B 1 292 ? -12.633 18.172 14.352 1 98.31 292 GLY B N 1
ATOM 5507 C CA . GLY B 1 292 ? -12.422 19.609 14.32 1 98.31 292 GLY B CA 1
ATOM 5508 C C . GLY B 1 292 ? -12.555 20.266 15.68 1 98.31 292 GLY B C 1
ATOM 5509 O O . GLY B 1 292 ? -13.141 21.344 15.805 1 98.31 292 GLY B O 1
ATOM 5510 N N . ILE B 1 293 ? -12 19.672 16.703 1 98.62 293 ILE B N 1
ATOM 5511 C CA . ILE B 1 293 ? -12.203 20.094 18.078 1 98.62 293 ILE B CA 1
ATOM 5512 C C . ILE B 1 293 ? -11.508 21.438 18.312 1 98.62 293 ILE B C 1
ATOM 5514 O O . ILE B 1 293 ? -12.102 22.359 18.875 1 98.62 293 ILE B O 1
ATOM 5518 N N . GLY B 1 294 ? -10.258 21.516 17.922 1 98.81 294 GLY B N 1
ATOM 5519 C CA . GLY B 1 294 ? -9.531 22.766 18.062 1 98.81 294 GLY B CA 1
ATOM 5520 C C . GLY B 1 294 ? -10.164 23.922 17.312 1 98.81 294 GLY B C 1
ATOM 5521 O O . GLY B 1 294 ? -10.281 25.031 17.844 1 98.81 294 GLY B O 1
ATOM 5522 N N . ALA B 1 295 ? -10.617 23.641 16.125 1 98.81 295 ALA B N 1
ATOM 5523 C CA . ALA B 1 295 ? -11.25 24.656 15.297 1 98.81 295 ALA B CA 1
ATOM 5524 C C . ALA B 1 295 ? -12.57 25.109 15.898 1 98.81 295 ALA B C 1
ATOM 5526 O O . ALA B 1 295 ? -12.906 26.297 15.859 1 98.81 295 ALA B O 1
ATOM 5527 N N . GLN B 1 296 ? -13.336 24.156 16.406 1 98.69 296 GLN B N 1
ATOM 5528 C CA . GLN B 1 296 ? -14.617 24.5 17.016 1 98.69 296 GLN B CA 1
ATOM 5529 C C . GLN B 1 296 ? -14.43 25.406 18.234 1 98.69 296 GLN B C 1
ATOM 5531 O O . GLN B 1 296 ? -15.18 26.359 18.422 1 98.69 296 GLN B O 1
ATOM 5536 N N . GLN B 1 297 ? -13.484 25.094 19.062 1 98.75 297 GLN B N 1
ATOM 5537 C CA . GLN B 1 297 ? -13.227 25.906 20.234 1 98.75 297 GLN B CA 1
ATOM 5538 C C . GLN B 1 297 ? -12.703 27.281 19.859 1 98.75 297 GLN B C 1
ATOM 5540 O O . GLN B 1 297 ? -13.062 28.281 20.484 1 98.75 297 GLN B O 1
ATOM 5545 N N . TYR B 1 298 ? -11.859 27.375 18.875 1 98.81 298 TYR B N 1
ATOM 5546 C CA . TYR B 1 298 ? -11.422 28.656 18.344 1 98.81 298 TYR B CA 1
ATOM 5547 C C . TYR B 1 298 ? -12.602 29.484 17.859 1 98.81 298 TYR B C 1
ATOM 5549 O O . TYR B 1 298 ? -12.703 30.672 18.172 1 98.81 298 TYR B O 1
ATOM 5557 N N . TYR B 1 299 ? -13.469 28.891 17.078 1 98.75 299 TYR B N 1
ATOM 5558 C CA . TYR B 1 299 ? -14.664 29.562 16.594 1 98.75 299 TYR B CA 1
ATOM 5559 C C . TYR B 1 299 ? -15.484 30.109 17.75 1 98.75 299 TYR B C 1
ATOM 5561 O O . TYR B 1 299 ? -15.906 31.281 17.719 1 98.75 299 TYR B O 1
ATOM 5569 N N . ASN B 1 300 ? -15.703 29.297 18.766 1 98.62 300 ASN B N 1
ATOM 5570 C CA . ASN B 1 300 ? -16.5 29.719 19.906 1 98.62 300 ASN B CA 1
ATOM 5571 C C . ASN B 1 300 ? -15.898 30.922 20.594 1 98.62 300 ASN B C 1
ATOM 5573 O O . ASN B 1 300 ? -16.625 31.797 21.094 1 98.62 300 ASN B O 1
ATOM 5577 N N . LEU B 1 301 ? -14.633 30.922 20.625 1 98.06 301 LEU B N 1
ATOM 5578 C CA . LEU B 1 301 ? -13.93 32 21.312 1 98.06 301 LEU B CA 1
ATOM 5579 C C . LEU B 1 301 ? -13.953 33.281 20.469 1 98.06 301 LEU B C 1
ATOM 5581 O O . LEU B 1 301 ? -14.008 34.375 21.016 1 98.06 301 LEU B O 1
ATOM 5585 N N . HIS B 1 302 ? -13.938 33.188 19.156 1 98.19 302 HIS B N 1
ATOM 5586 C CA . HIS B 1 302 ? -13.656 34.344 18.328 1 98.19 302 HIS B CA 1
ATOM 5587 C C . HIS B 1 302 ? -14.891 34.75 17.531 1 98.19 302 HIS B C 1
ATOM 5589 O O . HIS B 1 302 ? -14.891 35.812 16.875 1 98.19 302 HIS B O 1
ATOM 5595 N N . LYS B 1 303 ? -15.961 34 17.547 1 97.06 303 LYS B N 1
ATOM 5596 C CA . LYS B 1 303 ? -17.141 34.25 16.734 1 97.06 303 LYS B CA 1
ATOM 5597 C C . LYS B 1 303 ? -17.75 35.625 17.062 1 97.06 303 LYS B C 1
ATOM 5599 O O . LYS B 1 303 ? -18.484 36.188 16.25 1 97.06 303 LYS B O 1
ATOM 5604 N N . VAL B 1 304 ? -17.5 36.188 18.25 1 97.19 304 VAL B N 1
ATOM 5605 C CA . VAL B 1 304 ? -18 37.5 18.625 1 97.19 304 VAL B CA 1
ATOM 5606 C C . VAL B 1 304 ? -17.469 38.562 17.641 1 97.19 304 VAL B C 1
ATOM 5608 O O . VAL B 1 304 ? -18.141 39.562 17.391 1 97.19 304 VAL B O 1
ATOM 5611 N N . ASN B 1 305 ? -16.391 38.281 17 1 96.25 305 ASN B N 1
ATOM 5612 C CA . ASN B 1 305 ? -15.781 39.156 16.016 1 96.25 305 ASN B CA 1
ATOM 5613 C C . ASN B 1 305 ? -15.922 38.625 14.594 1 96.25 305 ASN B C 1
ATOM 5615 O O . ASN B 1 305 ? -15.062 38.875 13.75 1 96.25 305 ASN B O 1
ATOM 5619 N N . MET B 1 306 ? -16.922 37.906 14.352 1 95.56 306 MET B N 1
ATOM 5620 C CA . MET B 1 306 ? -17.141 37.219 13.086 1 95.56 306 MET B CA 1
ATOM 5621 C C . MET B 1 306 ? -17.125 38.188 11.922 1 95.56 306 MET B C 1
ATOM 5623 O O . MET B 1 306 ? -16.688 37.875 10.82 1 95.56 306 MET B O 1
ATOM 5627 N N . SER B 1 307 ? -17.625 39.406 12.133 1 96.56 307 SER B N 1
ATOM 5628 C CA . SER B 1 307 ? -17.734 40.406 11.086 1 96.56 307 SER B CA 1
ATOM 5629 C C . SER B 1 307 ? -16.359 40.875 10.625 1 96.56 307 SER B C 1
ATOM 5631 O O . SER B 1 307 ? -16.219 41.469 9.562 1 96.56 307 SER B O 1
ATOM 5633 N N . ASN B 1 308 ? -15.367 40.531 11.422 1 98.06 308 ASN B N 1
ATOM 5634 C CA . ASN B 1 308 ? -14.016 40.969 11.102 1 98.06 308 ASN B CA 1
ATOM 5635 C C . ASN B 1 308 ? -13.281 39.906 10.258 1 98.06 308 ASN B C 1
ATOM 5637 O O . ASN B 1 308 ? -12.164 40.156 9.805 1 98.06 308 ASN B O 1
ATOM 5641 N N . PHE B 1 309 ? -13.844 38.781 10.047 1 98.75 309 PHE B N 1
ATOM 5642 C CA . PHE B 1 309 ? -13.188 37.781 9.234 1 98.75 309 PHE B CA 1
ATOM 5643 C C . PHE B 1 309 ? -13.586 37.906 7.766 1 98.75 309 PHE B C 1
ATOM 5645 O O . PHE B 1 309 ? -14.75 37.719 7.41 1 98.75 309 PHE B O 1
ATOM 5652 N N . ASP B 1 310 ? -12.648 38.281 6.988 1 98.75 310 ASP B N 1
ATOM 5653 C CA . ASP B 1 310 ? -12.852 38.562 5.57 1 98.75 310 ASP B CA 1
ATOM 5654 C C . ASP B 1 310 ? -12.938 37.281 4.754 1 98.75 310 ASP B C 1
ATOM 5656 O O . ASP B 1 310 ? -13.742 37.156 3.832 1 98.75 310 ASP B O 1
ATOM 5660 N N . LEU B 1 311 ? -12.125 36.312 5.023 1 98.88 311 LEU B N 1
ATOM 5661 C CA . LEU B 1 311 ? -11.992 35.062 4.332 1 98.88 311 LEU B CA 1
ATOM 5662 C C . LEU B 1 311 ? -11.352 34 5.23 1 98.88 311 LEU B C 1
ATOM 5664 O O . LEU B 1 311 ? -10.406 34.312 5.961 1 98.88 311 LEU B O 1
ATOM 5668 N N . VAL B 1 312 ? -11.922 32.812 5.277 1 98.88 312 VAL B N 1
ATOM 5669 C CA . VAL B 1 312 ? -11.305 31.688 5.977 1 98.88 312 VAL B CA 1
ATOM 5670 C C . VAL B 1 312 ? -10.922 30.594 4.973 1 98.88 312 VAL B C 1
ATOM 5672 O O . VAL B 1 312 ? -11.727 30.25 4.102 1 98.88 312 VAL B O 1
ATOM 5675 N N . MET B 1 313 ? -9.664 30.109 5.051 1 98.88 313 MET B N 1
ATOM 5676 C CA . MET B 1 313 ? -9.125 29.156 4.074 1 98.88 313 MET B CA 1
ATOM 5677 C C . MET B 1 313 ? -8.586 27.922 4.766 1 98.88 313 MET B C 1
ATOM 5679 O O . MET B 1 313 ? -8 28 5.852 1 98.88 313 MET B O 1
ATOM 5683 N N . GLU B 1 314 ? -8.789 26.781 4.133 1 98.62 314 GLU B N 1
ATOM 5684 C CA . GLU B 1 314 ? -8.234 25.531 4.656 1 98.62 314 GLU B CA 1
ATOM 5685 C C . GLU B 1 314 ? -7.719 24.641 3.529 1 98.62 314 GLU B C 1
ATOM 5687 O O . GLU B 1 314 ? -8.336 24.562 2.465 1 98.62 314 GLU B O 1
ATOM 5692 N N . SER B 1 315 ? -6.582 24.047 3.697 1 98.06 315 SER B N 1
ATOM 5693 C CA . SER B 1 315 ? -6.031 23 2.844 1 98.06 315 SER B CA 1
ATOM 5694 C C . SER B 1 315 ? -5.934 21.672 3.59 1 98.06 315 SER B C 1
ATOM 5696 O O . SER B 1 315 ? -5.062 21.484 4.445 1 98.06 315 SER B O 1
ATOM 5698 N N . ASP B 1 316 ? -6.785 20.703 3.258 1 97.75 316 ASP B N 1
ATOM 5699 C CA . ASP B 1 316 ? -6.82 19.453 4.027 1 97.75 316 ASP B CA 1
ATOM 5700 C C . ASP B 1 316 ? -7.023 18.25 3.117 1 97.75 316 ASP B C 1
ATOM 5702 O O . ASP B 1 316 ? -7.539 17.219 3.551 1 97.75 316 ASP B O 1
ATOM 5706 N N . LEU B 1 317 ? -6.734 18.359 1.839 1 97.31 317 LEU B N 1
ATOM 5707 C CA . LEU B 1 317 ? -6.852 17.25 0.913 1 97.31 317 LEU B CA 1
ATOM 5708 C C . LEU B 1 317 ? -5.527 16.984 0.206 1 97.31 317 LEU B C 1
ATOM 5710 O O . LEU B 1 317 ? -5.508 16.594 -0.965 1 97.31 317 LEU B O 1
ATOM 5714 N N . GLY B 1 318 ? -4.441 17.219 0.965 1 97.81 318 GLY B N 1
ATOM 5715 C CA . GLY B 1 318 ? -3.105 17.031 0.425 1 97.81 318 GLY B CA 1
ATOM 5716 C C . GLY B 1 318 ? -2.58 18.25 -0.318 1 97.81 318 GLY B C 1
ATOM 5717 O O . GLY B 1 318 ? -3.336 19.172 -0.619 1 97.81 318 GLY B O 1
ATOM 5718 N N . THR B 1 319 ? -1.296 18.25 -0.509 1 98.75 319 THR B N 1
ATOM 5719 C CA . THR B 1 319 ? -0.639 19.312 -1.264 1 98.75 319 THR B CA 1
ATOM 5720 C C . THR B 1 319 ? -0.024 18.766 -2.547 1 98.75 319 THR B C 1
ATOM 5722 O O . THR B 1 319 ? 1.166 18.953 -2.805 1 98.75 319 THR B O 1
ATOM 5725 N N . PHE B 1 320 ? -0.948 18.109 -3.33 1 98.62 320 PHE B N 1
ATOM 5726 C CA . PHE B 1 320 ? -0.608 17.656 -4.676 1 98.62 320 PHE B CA 1
ATOM 5727 C C . PHE B 1 320 ? -0.613 18.828 -5.652 1 98.62 320 PHE B C 1
ATOM 5729 O O . PHE B 1 320 ? -0.613 19.984 -5.242 1 98.62 320 PHE B O 1
ATOM 5736 N N . THR B 1 321 ? -0.492 18.547 -6.934 1 98.56 321 THR B N 1
ATOM 5737 C CA . THR B 1 321 ? -0.507 19.609 -7.938 1 98.56 321 THR B CA 1
ATOM 5738 C C . THR B 1 321 ? -1.803 20.406 -7.859 1 98.56 321 THR B C 1
ATOM 5740 O O . THR B 1 321 ? -2.895 19.859 -7.996 1 98.56 321 THR B O 1
ATOM 5743 N N . PRO B 1 322 ? -1.69 21.688 -7.562 1 98.38 322 PRO B N 1
ATOM 5744 C CA . PRO B 1 322 ? -2.922 22.469 -7.461 1 98.38 322 PRO B CA 1
ATOM 5745 C C . PRO B 1 322 ? -3.65 22.609 -8.797 1 98.38 322 PRO B C 1
ATOM 5747 O O . PRO B 1 322 ? -3.014 22.797 -9.836 1 98.38 322 PRO B O 1
ATOM 5750 N N . VAL B 1 323 ? -4.941 22.484 -8.719 1 97.5 323 VAL B N 1
ATOM 5751 C CA . VAL B 1 323 ? -5.777 22.562 -9.914 1 97.5 323 VAL B CA 1
ATOM 5752 C C . VAL B 1 323 ? -6.613 23.844 -9.875 1 97.5 323 VAL B C 1
ATOM 5754 O O . VAL B 1 323 ? -7.023 24.359 -10.922 1 97.5 323 VAL B O 1
ATOM 5757 N N . GLY B 1 324 ? -6.832 24.359 -8.766 1 97.94 324 GLY B N 1
ATOM 5758 C CA . GLY B 1 324 ? -7.625 25.578 -8.617 1 97.94 324 GLY B CA 1
ATOM 5759 C C . GLY B 1 324 ? -7.957 25.891 -7.172 1 97.94 324 GLY B C 1
ATOM 5760 O O . GLY B 1 324 ? -7.336 25.359 -6.254 1 97.94 324 GLY B O 1
ATOM 5761 N N . LEU B 1 325 ? -8.797 26.906 -7.031 1 98.62 325 LEU B N 1
ATOM 5762 C CA . LEU B 1 325 ? -9.328 27.328 -5.738 1 98.62 325 LEU B CA 1
ATOM 5763 C C . LEU B 1 325 ? -10.836 27.094 -5.668 1 98.62 325 LEU B C 1
ATOM 5765 O O . LEU B 1 325 ? -11.555 27.375 -6.625 1 98.62 325 LEU B O 1
ATOM 5769 N N . GLN B 1 326 ? -11.242 26.438 -4.629 1 98.75 326 GLN B N 1
ATOM 5770 C CA . GLN B 1 326 ? -12.68 26.344 -4.375 1 98.75 326 GLN B CA 1
ATOM 5771 C C . GLN B 1 326 ? -13.148 27.438 -3.434 1 98.75 326 GLN B C 1
ATOM 5773 O O . GLN B 1 326 ? -12.438 27.812 -2.494 1 98.75 326 GLN B O 1
ATOM 5778 N N . PHE B 1 327 ? -14.375 27.984 -3.734 1 98.81 327 PHE B N 1
ATOM 5779 C CA . PHE B 1 327 ? -14.82 29.172 -3.018 1 98.81 327 PHE B CA 1
ATOM 5780 C C . PHE B 1 327 ? -16.297 29.078 -2.686 1 98.81 327 PHE B C 1
ATOM 5782 O O . PHE B 1 327 ? -17.109 28.625 -3.502 1 98.81 327 PHE B O 1
ATOM 5789 N N . THR B 1 328 ? -16.609 29.375 -1.461 1 98.75 328 THR B N 1
ATOM 5790 C CA . THR B 1 328 ? -17.984 29.562 -0.995 1 98.75 328 THR B CA 1
ATOM 5791 C C . THR B 1 328 ? -18.188 31 -0.49 1 98.75 328 THR B C 1
ATOM 5793 O O . THR B 1 328 ? -17.484 31.438 0.416 1 98.75 328 THR B O 1
ATOM 5796 N N . GLY B 1 329 ? -19.141 31.703 -1.031 1 98.25 329 GLY B N 1
ATOM 5797 C CA . GLY B 1 329 ? -19.469 33.094 -0.701 1 98.25 329 GLY B CA 1
ATOM 5798 C C . GLY B 1 329 ? -20.547 33.688 -1.605 1 98.25 329 GLY B C 1
ATOM 5799 O O . GLY B 1 329 ? -21.141 32.969 -2.418 1 98.25 329 GLY B O 1
ATOM 5800 N N . SER B 1 330 ? -20.891 34.969 -1.465 1 97.88 330 SER B N 1
ATOM 5801 C CA . SER B 1 330 ? -21.891 35.625 -2.277 1 97.88 330 SER B CA 1
ATOM 5802 C C . SER B 1 330 ? -21.438 35.781 -3.727 1 97.88 330 SER B C 1
ATOM 5804 O O . SER B 1 330 ? -20.25 35.625 -4.023 1 97.88 330 SER B O 1
ATOM 5806 N N . ASP B 1 331 ? -22.406 36.062 -4.559 1 97.88 331 ASP B N 1
ATOM 5807 C CA . ASP B 1 331 ? -22.094 36.281 -5.961 1 97.88 331 ASP B CA 1
ATOM 5808 C C . ASP B 1 331 ? -21.125 37.469 -6.117 1 97.88 331 ASP B C 1
ATOM 5810 O O . ASP B 1 331 ? -20.234 37.438 -6.957 1 97.88 331 ASP B O 1
ATOM 5814 N N . ALA B 1 332 ? -21.375 38.438 -5.309 1 98.31 332 ALA B N 1
ATOM 5815 C CA . ALA B 1 332 ? -20.516 39.594 -5.367 1 98.31 332 ALA B CA 1
ATOM 5816 C C . ALA B 1 332 ? -19.078 39.25 -4.941 1 98.31 332 ALA B C 1
ATOM 5818 O O . ALA B 1 332 ? -18.125 39.75 -5.551 1 98.31 332 ALA B O 1
ATOM 5819 N N . ALA B 1 333 ? -18.969 38.5 -3.904 1 98.5 333 ALA B N 1
ATOM 5820 C CA . ALA B 1 333 ? -17.656 38.094 -3.449 1 98.5 333 ALA B CA 1
ATOM 5821 C C . ALA B 1 333 ? -16.969 37.188 -4.496 1 98.5 333 ALA B C 1
ATOM 5823 O O . ALA B 1 333 ? -15.758 37.281 -4.695 1 98.5 333 ALA B O 1
ATOM 5824 N N . ARG B 1 334 ? -17.719 36.344 -5.117 1 98.5 334 ARG B N 1
ATOM 5825 C CA . ARG B 1 334 ? -17.188 35.469 -6.145 1 98.5 334 ARG B CA 1
ATOM 5826 C C . ARG B 1 334 ? -16.594 36.25 -7.301 1 98.5 334 ARG B C 1
ATOM 5828 O O . ARG B 1 334 ? -15.547 35.875 -7.844 1 98.5 334 ARG B O 1
ATOM 5835 N N . LYS B 1 335 ? -17.281 37.312 -7.68 1 98.31 335 LYS B N 1
ATOM 5836 C CA . LYS B 1 335 ? -16.766 38.125 -8.75 1 98.31 335 LYS B CA 1
ATOM 5837 C C . LYS B 1 335 ? -15.391 38.719 -8.391 1 98.31 335 LYS B C 1
ATOM 5839 O O . LYS B 1 335 ? -14.508 38.812 -9.25 1 98.31 335 LYS B O 1
ATOM 5844 N N . VAL B 1 336 ? -15.273 39.125 -7.156 1 98.69 336 VAL B N 1
ATOM 5845 C CA . VAL B 1 336 ? -13.984 39.625 -6.691 1 98.69 336 VAL B CA 1
ATOM 5846 C C . VAL B 1 336 ? -12.945 38.531 -6.75 1 98.69 336 VAL B C 1
ATOM 5848 O O . VAL B 1 336 ? -11.828 38.719 -7.234 1 98.69 336 VAL B O 1
ATOM 5851 N N . MET B 1 337 ? -13.305 37.312 -6.309 1 98.81 337 MET B N 1
ATOM 5852 C CA . MET B 1 337 ? -12.367 36.188 -6.246 1 98.81 337 MET B CA 1
ATOM 5853 C C . MET B 1 337 ? -11.961 35.75 -7.645 1 98.81 337 MET B C 1
ATOM 5855 O O . MET B 1 337 ? -10.844 35.281 -7.844 1 98.81 337 MET B O 1
ATOM 5859 N N . GLU B 1 338 ? -12.867 35.875 -8.617 1 98.62 338 GLU B N 1
ATOM 5860 C CA . GLU B 1 338 ? -12.531 35.594 -10.008 1 98.62 338 GLU B CA 1
ATOM 5861 C C . GLU B 1 338 ? -11.367 36.438 -10.492 1 98.62 338 GLU B C 1
ATOM 5863 O O . GLU B 1 338 ? -10.523 36 -11.258 1 98.62 338 GLU B O 1
ATOM 5868 N N . GLU B 1 339 ? -11.391 37.688 -10.047 1 98.38 339 GLU B N 1
ATOM 5869 C CA . GLU B 1 339 ? -10.289 38.594 -10.406 1 98.38 339 GLU B CA 1
ATOM 5870 C C . GLU B 1 339 ? -9.008 38.188 -9.672 1 98.38 339 GLU B C 1
ATOM 5872 O O . GLU B 1 339 ? -7.914 38.281 -10.219 1 98.38 339 GLU B O 1
ATOM 5877 N N . VAL B 1 340 ? -9.148 37.75 -8.445 1 98.5 340 VAL B N 1
ATOM 5878 C CA . VAL B 1 340 ? -8.008 37.375 -7.617 1 98.5 340 VAL B CA 1
ATOM 5879 C C . VAL B 1 340 ? -7.281 36.188 -8.242 1 98.5 340 VAL B C 1
ATOM 5881 O O . VAL B 1 340 ? -6.055 36.188 -8.359 1 98.5 340 VAL B O 1
ATOM 5884 N N . VAL B 1 341 ? -7.988 35.125 -8.703 1 98.56 341 VAL B N 1
ATOM 5885 C CA . VAL B 1 341 ? -7.355 33.875 -9.156 1 98.56 341 VAL B CA 1
ATOM 5886 C C . VAL B 1 341 ? -6.688 34.125 -10.508 1 98.56 341 VAL B C 1
ATOM 5888 O O . VAL B 1 341 ? -5.801 33.375 -10.914 1 98.56 341 VAL B O 1
ATOM 5891 N N . LYS B 1 342 ? -7.059 35.188 -11.273 1 98.31 342 LYS B N 1
ATOM 5892 C CA . LYS B 1 342 ? -6.387 35.531 -12.523 1 98.31 342 LYS B CA 1
ATOM 5893 C C . LYS B 1 342 ? -4.906 35.812 -12.297 1 98.31 342 LYS B C 1
ATOM 5895 O O . LYS B 1 342 ? -4.082 35.625 -13.188 1 98.31 342 LYS B O 1
ATOM 5900 N N . LEU B 1 343 ? -4.621 36.281 -11.102 1 98.06 343 LEU B N 1
ATOM 5901 C CA . LEU B 1 343 ? -3.242 36.625 -10.758 1 98.06 343 LEU B CA 1
ATOM 5902 C C . LEU B 1 343 ? -2.379 35.375 -10.664 1 98.06 343 LEU B C 1
ATOM 5904 O O . LEU B 1 343 ? -1.148 35.438 -10.656 1 98.06 343 LEU B O 1
ATOM 5908 N N . LEU B 1 344 ? -2.98 34.188 -10.664 1 98.44 344 LEU B N 1
ATOM 5909 C CA . LEU B 1 344 ? -2.268 32.938 -10.555 1 98.44 344 LEU B CA 1
ATOM 5910 C C . LEU B 1 344 ? -1.912 32.375 -11.938 1 98.44 344 LEU B C 1
ATOM 5912 O O . LEU B 1 344 ? -1.42 31.266 -12.062 1 98.44 344 LEU B O 1
ATOM 5916 N N . ALA B 1 345 ? -2.027 33.125 -13 1 97.88 345 ALA B N 1
ATOM 5917 C CA . ALA B 1 345 ? -1.763 32.75 -14.383 1 97.88 345 ALA B CA 1
ATOM 5918 C C . ALA B 1 345 ? -0.337 32.25 -14.539 1 97.88 345 ALA B C 1
ATOM 5920 O O . ALA B 1 345 ? -0.097 31.281 -15.297 1 97.88 345 ALA B O 1
ATOM 5921 N N . PRO B 1 346 ? 0.642 32.812 -13.852 1 97.31 346 PRO B N 1
ATOM 5922 C CA . PRO B 1 346 ? 2.02 32.344 -14.047 1 97.31 346 PRO B CA 1
ATOM 5923 C C . PRO B 1 346 ? 2.227 30.891 -13.625 1 97.31 346 PRO B C 1
ATOM 5925 O O . PRO B 1 346 ? 3.199 30.266 -14.047 1 97.31 346 PRO B O 1
ATOM 5928 N N . ILE B 1 347 ? 1.358 30.359 -12.781 1 97.56 347 ILE B N 1
ATOM 5929 C CA . ILE B 1 347 ? 1.529 28.969 -12.367 1 97.56 347 ILE B CA 1
ATOM 5930 C C . ILE B 1 347 ? 0.37 28.125 -12.898 1 97.56 347 ILE B C 1
ATOM 5932 O O . ILE B 1 347 ? 0.13 27.016 -12.414 1 97.56 347 ILE B O 1
ATOM 5936 N N . ASN B 1 348 ? -0.366 28.609 -13.812 1 96.44 348 ASN B N 1
ATOM 5937 C CA . ASN B 1 348 ? -1.411 27.938 -14.578 1 96.44 348 ASN B CA 1
ATOM 5938 C C . ASN B 1 348 ? -2.494 27.359 -13.664 1 96.44 348 ASN B C 1
ATOM 5940 O O . ASN B 1 348 ? -2.918 26.219 -13.828 1 96.44 348 ASN B O 1
ATOM 5944 N N . THR B 1 349 ? -2.941 28.062 -12.594 1 97.44 349 THR B N 1
ATOM 5945 C CA . THR B 1 349 ? -3.965 27.625 -11.648 1 97.44 349 THR B CA 1
ATOM 5946 C C . THR B 1 349 ? -4.988 28.734 -11.414 1 97.44 349 THR B C 1
ATOM 5948 O O . THR B 1 349 ? -5.172 29.172 -10.273 1 97.44 349 THR B O 1
ATOM 5951 N N . THR B 1 350 ? -5.746 29.141 -12.5 1 97.75 350 THR B N 1
ATOM 5952 C CA . THR B 1 350 ? -6.633 30.297 -12.422 1 97.75 350 THR B CA 1
ATOM 5953 C C . THR B 1 350 ? -8.078 29.844 -12.227 1 97.75 350 THR B C 1
ATOM 5955 O O . THR B 1 350 ? -8.992 30.672 -12.203 1 97.75 350 THR B O 1
ATOM 5958 N N . LYS B 1 351 ? -8.297 28.562 -12.172 1 97.88 351 LYS B N 1
ATOM 5959 C CA . LYS B 1 351 ? -9.664 28.062 -12.062 1 97.88 351 LYS B CA 1
ATOM 5960 C C . LYS B 1 351 ? -10.258 28.359 -10.695 1 97.88 351 LYS B C 1
ATOM 5962 O O . LYS B 1 351 ? -9.656 28.031 -9.664 1 97.88 351 LYS B O 1
ATOM 5967 N N . LEU B 1 352 ? -11.406 28.984 -10.625 1 98.69 352 LEU B N 1
ATOM 5968 C CA . LEU B 1 352 ? -12.219 29.156 -9.422 1 98.69 352 LEU B CA 1
ATOM 5969 C C . LEU B 1 352 ? -13.43 28.234 -9.438 1 98.69 352 LEU B C 1
ATOM 5971 O O . LEU B 1 352 ? -14.281 28.344 -10.32 1 98.69 352 LEU B O 1
ATOM 5975 N N . GLU B 1 353 ? -13.453 27.391 -8.492 1 98.5 353 GLU B N 1
ATOM 5976 C CA . GLU B 1 353 ? -14.523 26.406 -8.438 1 98.5 353 GLU B CA 1
ATOM 5977 C C . GLU B 1 353 ? -15.484 26.703 -7.293 1 98.5 353 GLU B C 1
ATOM 5979 O O . GLU B 1 353 ? -15.211 27.547 -6.445 1 98.5 353 GLU B O 1
ATOM 5984 N N . THR B 1 354 ? -16.625 26.016 -7.336 1 97.38 354 THR B N 1
ATOM 5985 C CA . THR B 1 354 ? -17.625 26.172 -6.281 1 97.38 354 THR B CA 1
ATOM 5986 C C . THR B 1 354 ? -17.344 25.219 -5.133 1 97.38 354 THR B C 1
ATOM 5988 O O . THR B 1 354 ? -16.453 24.375 -5.219 1 97.38 354 THR B O 1
ATOM 5991 N N . ASN B 1 355 ? -17.953 25.469 -4.055 1 94.5 355 ASN B N 1
ATOM 5992 C CA . ASN B 1 355 ? -18.031 24.547 -2.924 1 94.5 355 ASN B CA 1
ATOM 5993 C C . ASN B 1 355 ? -16.703 24.5 -2.154 1 94.5 355 ASN B C 1
ATOM 5995 O O . ASN B 1 355 ? -16.172 23.422 -1.896 1 94.5 355 ASN B O 1
ATOM 5999 N N . GLY B 1 356 ? -16.203 25.719 -1.951 1 96.69 356 GLY B N 1
ATOM 6000 C CA . GLY B 1 356 ? -15.156 25.797 -0.934 1 96.69 356 GLY B CA 1
ATOM 6001 C C . GLY B 1 356 ? -15.586 25.188 0.394 1 96.69 356 GLY B C 1
ATOM 6002 O O . GLY B 1 356 ? -16.719 25.422 0.847 1 96.69 356 GLY B O 1
ATOM 6003 N N . GLU B 1 357 ? -14.727 24.281 0.896 1 95.81 357 GLU B N 1
ATOM 6004 C CA . GLU B 1 357 ? -15.109 23.578 2.105 1 95.81 357 GLU B CA 1
ATOM 6005 C C . GLU B 1 357 ? -13.898 23.266 2.977 1 95.81 357 GLU B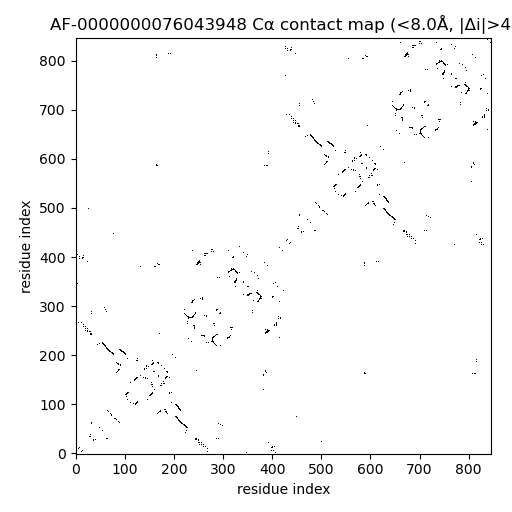 C 1
ATOM 6007 O O . GLU B 1 357 ? -12.766 23.562 2.598 1 95.81 357 GLU B O 1
ATOM 6012 N N . GLY B 1 358 ? -14.164 22.719 4.195 1 97.06 358 GLY B N 1
ATOM 6013 C CA . GLY B 1 358 ? -13.172 22.281 5.16 1 97.06 358 GLY B CA 1
ATOM 6014 C C . GLY B 1 358 ? -13.734 22.094 6.555 1 97.06 358 GLY B C 1
ATOM 6015 O O . GLY B 1 358 ? -14.531 22.906 7.027 1 97.06 358 GLY B O 1
ATOM 6016 N N . THR B 1 359 ? -13.289 21.062 7.152 1 97.19 359 THR B N 1
ATOM 6017 C CA . THR B 1 359 ? -13.781 20.719 8.477 1 97.19 359 THR B CA 1
ATOM 6018 C C . THR B 1 359 ? -13.523 21.844 9.469 1 97.19 359 THR B C 1
ATOM 6020 O O . THR B 1 359 ? -14.391 22.188 10.273 1 97.19 359 THR B O 1
ATOM 6023 N N . ASP B 1 360 ? -12.422 22.5 9.375 1 98.62 360 ASP B N 1
ATOM 6024 C CA . ASP B 1 360 ? -11.977 23.422 10.406 1 98.62 360 ASP B CA 1
ATOM 6025 C C . ASP B 1 360 ? -12.508 24.828 10.133 1 98.62 360 ASP B C 1
ATOM 6027 O O . ASP B 1 360 ? -12.469 25.703 11.016 1 98.62 360 ASP B O 1
ATOM 6031 N N . ILE B 1 361 ? -13.062 25.094 8.961 1 98.56 361 ILE B N 1
ATOM 6032 C CA . ILE B 1 361 ? -13.539 26.438 8.664 1 98.56 361 ILE B CA 1
ATOM 6033 C C . ILE B 1 361 ? -15.047 26.422 8.469 1 98.56 361 ILE B C 1
ATOM 6035 O O . ILE B 1 361 ? -15.672 27.484 8.297 1 98.56 361 ILE B O 1
ATOM 6039 N N . SER B 1 362 ? -15.602 25.25 8.578 1 98.12 362 SER B N 1
ATOM 6040 C CA . SER B 1 362 ? -17.031 25.062 8.289 1 98.12 362 SER B CA 1
ATOM 6041 C C . SER B 1 362 ? -17.891 25.922 9.211 1 98.12 362 SER B C 1
ATOM 6043 O O . SER B 1 362 ? -18.875 26.516 8.773 1 98.12 362 SER B O 1
ATOM 6045 N N . PRO B 1 363 ? -17.594 26.031 10.516 1 98.12 363 PRO B N 1
ATOM 6046 C CA . PRO B 1 363 ? -18.438 26.875 11.367 1 98.12 363 PRO B CA 1
ATOM 6047 C C . PRO B 1 363 ? -18.469 28.328 10.922 1 98.12 363 PRO B C 1
ATOM 6049 O O . PRO B 1 363 ? -19.516 28.984 11.016 1 98.12 363 PRO B O 1
ATOM 6052 N N . TRP B 1 364 ? -17.391 28.891 10.438 1 98.38 364 TRP B N 1
ATOM 6053 C CA . TRP B 1 364 ? -17.328 30.266 9.945 1 98.38 364 TRP B CA 1
ATOM 6054 C C . TRP B 1 364 ? -18.172 30.438 8.688 1 98.38 364 TRP B C 1
ATOM 6056 O O . TRP B 1 364 ? -18.922 31.406 8.555 1 98.38 364 TRP B O 1
ATOM 6066 N N . MET B 1 365 ? -18.031 29.453 7.828 1 98.12 365 MET B N 1
ATOM 6067 C CA . MET B 1 365 ? -18.766 29.516 6.57 1 98.12 365 MET B CA 1
ATOM 6068 C C . MET B 1 365 ? -20.266 29.422 6.816 1 98.12 365 MET B C 1
ATOM 6070 O O . MET B 1 365 ? -21.062 30.125 6.164 1 98.12 365 MET B O 1
ATOM 6074 N N . GLN B 1 366 ? -20.625 28.547 7.723 1 97.31 366 GLN B N 1
ATOM 6075 C CA . GLN B 1 366 ? -22.031 28.406 8.086 1 97.31 366 GLN B CA 1
ATOM 6076 C C . GLN B 1 366 ? -22.578 29.719 8.656 1 97.31 366 GLN B C 1
ATOM 6078 O O . GLN B 1 366 ? -23.766 30 8.531 1 97.31 366 GLN B O 1
ATOM 6083 N N . ALA B 1 367 ? -21.703 30.531 9.195 1 97.06 367 ALA B N 1
ATOM 6084 C CA . ALA B 1 367 ? -22.094 31.812 9.773 1 97.06 367 ALA B CA 1
ATOM 6085 C C . ALA B 1 367 ? -22.031 32.938 8.734 1 97.06 367 ALA B C 1
ATOM 6087 O O . ALA B 1 367 ? -22.266 34.094 9.047 1 97.06 367 ALA B O 1
ATOM 6088 N N . GLY B 1 368 ? -21.625 32.625 7.543 1 96.38 368 GLY B N 1
ATOM 6089 C CA . GLY B 1 368 ? -21.719 33.594 6.449 1 96.38 368 GLY B CA 1
ATOM 6090 C C . GLY B 1 368 ? -20.375 34.156 6.035 1 96.38 368 GLY B C 1
ATOM 6091 O O . GLY B 1 368 ? -20.297 34.969 5.117 1 96.38 368 GLY B O 1
ATOM 6092 N N . VAL B 1 369 ? -19.328 33.781 6.688 1 98.44 369 VAL B N 1
ATOM 6093 C CA . VAL B 1 369 ? -17.984 34.219 6.293 1 98.44 369 VAL B CA 1
ATOM 6094 C C . VAL B 1 369 ? -17.562 33.5 5.012 1 98.44 369 VAL B C 1
ATOM 6096 O O . VAL B 1 369 ? -17.719 32.281 4.887 1 98.44 369 VAL B O 1
ATOM 6099 N N . PRO B 1 370 ? -17.062 34.219 3.943 1 98.62 370 PRO B N 1
ATOM 6100 C CA . PRO B 1 370 ? -16.547 33.531 2.756 1 98.62 370 PRO B CA 1
ATOM 6101 C C . PRO B 1 370 ? -15.453 32.531 3.086 1 98.62 370 PRO B C 1
ATOM 6103 O O . PRO B 1 370 ? -14.625 32.781 3.967 1 98.62 370 PRO B O 1
ATOM 6106 N N . GLY B 1 371 ? -15.531 31.391 2.434 1 98.81 371 GLY B N 1
ATOM 6107 C CA . GLY B 1 371 ? -14.547 30.344 2.643 1 98.81 371 GLY B CA 1
ATOM 6108 C C . GLY B 1 371 ? -13.898 29.875 1.355 1 98.81 371 GLY B C 1
ATOM 6109 O O . GLY B 1 371 ? -14.531 29.891 0.296 1 98.81 371 GLY B O 1
ATOM 6110 N N . ALA B 1 372 ? -12.664 29.469 1.424 1 98.81 372 ALA B N 1
ATOM 6111 C CA . ALA B 1 372 ? -11.953 28.922 0.276 1 98.81 372 ALA B CA 1
ATOM 6112 C C . ALA B 1 372 ? -11.141 27.688 0.678 1 98.81 372 ALA B C 1
ATOM 6114 O O . ALA B 1 372 ? -10.641 27.609 1.804 1 98.81 372 ALA B O 1
ATOM 6115 N N . SER B 1 373 ? -11.031 26.766 -0.202 1 98.69 373 SER B N 1
ATOM 6116 C CA . SER B 1 373 ? -10.195 25.594 -0.008 1 98.69 373 SER B CA 1
ATOM 6117 C C . SER B 1 373 ? -9.328 25.312 -1.231 1 98.69 373 SER B C 1
ATOM 6119 O O . SER B 1 373 ? -9.695 25.672 -2.352 1 98.69 373 SER B O 1
ATOM 6121 N N . LEU B 1 374 ? -8.234 24.703 -1.005 1 98.19 374 LEU B N 1
ATOM 6122 C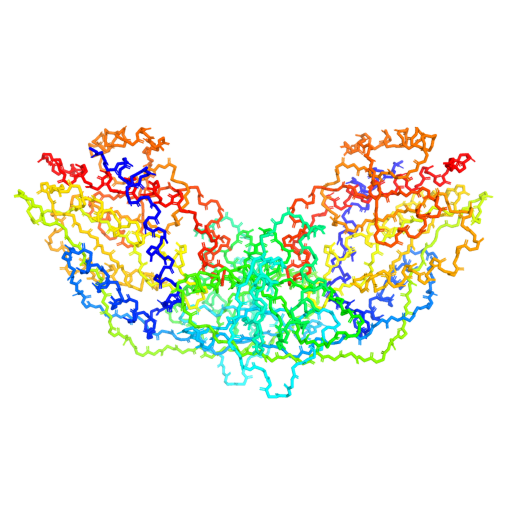 CA . LEU B 1 374 ? -7.289 24.344 -2.061 1 98.19 374 LEU B CA 1
ATOM 6123 C C . LEU B 1 37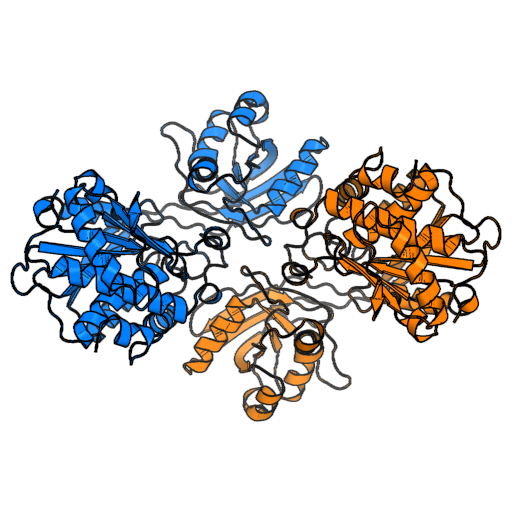4 ? -7.734 23.078 -2.789 1 98.19 374 LEU B C 1
ATOM 6125 O O . LEU B 1 374 ? -8.016 22.062 -2.158 1 98.19 374 LEU B O 1
ATOM 6129 N N . HIS B 1 375 ? -7.906 23.25 -4.098 1 97.94 375 HIS B N 1
ATOM 6130 C CA . HIS B 1 375 ? -8.18 22.047 -4.891 1 97.94 375 HIS B CA 1
ATOM 6131 C C . HIS B 1 375 ? -6.922 21.562 -5.586 1 97.94 375 HIS B C 1
ATOM 6133 O O . HIS B 1 375 ? -6.297 22.297 -6.352 1 97.94 375 HIS B O 1
ATOM 6139 N N . VAL B 1 376 ? -6.559 20.312 -5.32 1 98.19 376 VAL B N 1
ATOM 6140 C CA . VAL B 1 376 ? -5.352 19.719 -5.879 1 98.19 376 VAL B CA 1
ATOM 6141 C C . VAL B 1 376 ? -5.707 18.438 -6.637 1 98.19 376 VAL B C 1
ATOM 6143 O O . VAL B 1 376 ? -6.852 17.984 -6.59 1 98.19 376 VAL B O 1
ATOM 6146 N N . ALA B 1 377 ? -4.727 17.953 -7.477 1 98.06 377 ALA B N 1
ATOM 6147 C CA . ALA B 1 377 ? -4.871 16.641 -8.094 1 98.06 377 ALA B CA 1
ATOM 6148 C C . ALA B 1 377 ? -4.832 15.531 -7.043 1 98.06 377 ALA B C 1
ATOM 6150 O O . ALA B 1 377 ? -3.836 14.812 -6.926 1 98.06 377 ALA B O 1
ATOM 6151 N N . ASP B 1 378 ? -5.961 15.297 -6.402 1 96.69 378 ASP B N 1
ATOM 6152 C CA . ASP B 1 378 ? -5.98 14.531 -5.16 1 96.69 378 ASP B CA 1
ATOM 6153 C C . ASP B 1 378 ? -6.492 13.109 -5.395 1 96.69 378 ASP B C 1
ATOM 6155 O O . ASP B 1 378 ? -7.008 12.469 -4.477 1 96.69 378 ASP B O 1
ATOM 6159 N N . SER B 1 379 ? -6.34 12.539 -6.648 1 96.81 379 SER B N 1
ATOM 6160 C CA . SER B 1 379 ? -6.898 11.234 -6.977 1 96.81 379 SER B CA 1
ATOM 6161 C C . SER B 1 379 ? -6.32 10.141 -6.082 1 96.81 379 SER B C 1
ATOM 6163 O O . SER B 1 379 ? -6.957 9.109 -5.859 1 96.81 379 SER B O 1
ATOM 6165 N N . ARG B 1 380 ? -5.164 10.297 -5.527 1 97.62 380 ARG B N 1
ATOM 6166 C CA . ARG B 1 380 ? -4.539 9.258 -4.719 1 97.62 380 ARG B CA 1
ATOM 6167 C C . ARG B 1 380 ? -4.617 9.594 -3.234 1 97.62 380 ARG B C 1
ATOM 6169 O O . ARG B 1 380 ? -4.098 8.852 -2.398 1 97.62 380 ARG B O 1
ATOM 6176 N N . TYR B 1 381 ? -5.266 10.688 -2.877 1 98.44 381 TYR B N 1
ATOM 6177 C CA . TYR B 1 381 ? -5.301 11.125 -1.485 1 98.44 381 TYR B CA 1
ATOM 6178 C C . TYR B 1 381 ? -5.801 10.008 -0.576 1 98.44 381 TYR B C 1
ATOM 6180 O O . TYR B 1 381 ? -5.156 9.672 0.42 1 98.44 381 TYR B O 1
ATOM 6188 N N . PHE B 1 382 ? -6.855 9.297 -0.925 1 98.56 382 PHE B N 1
ATOM 6189 C CA . PHE B 1 382 ? -7.488 8.32 -0.054 1 98.56 382 PHE B CA 1
ATOM 6190 C C . PHE B 1 382 ? -6.801 6.961 -0.175 1 98.56 382 PHE B C 1
ATOM 6192 O O . PHE B 1 382 ? -7.238 5.98 0.429 1 98.56 382 PHE B O 1
ATOM 6199 N N . TRP B 1 383 ? -5.715 6.84 -1.003 1 98.56 383 TRP B N 1
ATOM 6200 C CA . TRP B 1 383 ? -4.867 5.652 -0.964 1 98.56 383 TRP B CA 1
ATOM 6201 C C . TRP B 1 383 ? -4.051 5.609 0.323 1 98.56 383 TRP B C 1
ATOM 6203 O O . TRP B 1 383 ? -3.828 4.539 0.889 1 98.56 383 TRP B O 1
ATOM 6213 N N . PHE B 1 384 ? -3.654 6.867 0.771 1 98.69 384 PHE B N 1
ATOM 6214 C CA . PHE B 1 384 ? -2.676 6.984 1.848 1 98.69 384 PHE B CA 1
ATOM 6215 C C . PHE B 1 384 ? -3.33 7.52 3.117 1 98.69 384 PHE B C 1
ATOM 6217 O O . PHE B 1 384 ? -2.803 7.336 4.215 1 98.69 384 PHE B O 1
ATOM 6224 N N . HIS B 1 385 ? -4.473 8.164 2.957 1 98 385 HIS B N 1
ATOM 6225 C CA . HIS B 1 385 ? -5.18 8.828 4.047 1 98 385 HIS B CA 1
ATOM 6226 C C . HIS B 1 385 ? -5.41 7.871 5.211 1 98 385 HIS B C 1
ATOM 6228 O O . HIS B 1 385 ? -5.902 6.758 5.02 1 98 385 HIS B O 1
ATOM 6234 N N . HIS B 1 386 ? -4.844 8.234 6.402 1 98.44 386 HIS B N 1
ATOM 6235 C CA . HIS B 1 386 ? -5.102 7.504 7.637 1 98.44 386 HIS B CA 1
ATOM 6236 C C . HIS B 1 386 ? -4.406 6.148 7.629 1 98.44 386 HIS B C 1
ATOM 6238 O O . HIS B 1 386 ? -4.91 5.184 8.211 1 98.44 386 HIS B O 1
ATOM 6244 N N . THR B 1 387 ? -3.297 5.957 6.883 1 98.69 387 THR B N 1
ATOM 6245 C CA . THR B 1 387 ? -2.531 4.715 6.871 1 98.69 387 THR B CA 1
ATOM 6246 C C . THR B 1 387 ? -1.085 4.969 7.285 1 98.69 387 THR B C 1
ATOM 6248 O O . TH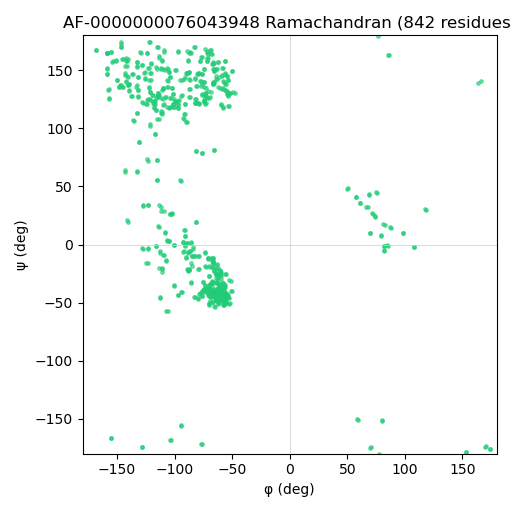R B 1 387 ? -0.668 6.121 7.43 1 98.69 387 THR B O 1
ATOM 6251 N N . GLU B 1 388 ? -0.346 3.832 7.414 1 98.62 388 GLU B N 1
ATOM 6252 C CA . GLU B 1 388 ? 1.091 3.891 7.664 1 98.62 388 GLU B CA 1
ATOM 6253 C C . GLU B 1 388 ? 1.835 4.48 6.469 1 98.62 388 GLU B C 1
ATOM 6255 O O . GLU B 1 388 ? 3.002 4.863 6.586 1 98.62 388 GLU B O 1
ATOM 6260 N N . GLY B 1 389 ? 1.177 4.633 5.344 1 98.69 389 GLY B N 1
ATOM 6261 C CA . GLY B 1 389 ? 1.821 5.117 4.133 1 98.69 389 GLY B CA 1
ATOM 6262 C C . GLY B 1 389 ? 1.843 6.629 4.031 1 98.69 389 GLY B C 1
ATOM 6263 O O . GLY B 1 389 ? 2.461 7.188 3.121 1 98.69 389 GLY B O 1
ATOM 6264 N N . ASP B 1 390 ? 1.179 7.32 4.988 1 98.75 390 ASP B N 1
ATOM 6265 C CA . ASP B 1 390 ? 1.164 8.781 4.988 1 98.75 390 ASP B CA 1
ATOM 6266 C C . ASP B 1 390 ? 2.492 9.344 5.492 1 98.75 390 ASP B C 1
ATOM 6268 O O . ASP B 1 390 ? 2.582 9.812 6.629 1 98.75 390 ASP B O 1
ATOM 6272 N N . THR B 1 391 ? 3.51 9.359 4.625 1 98.75 391 THR B N 1
ATOM 6273 C CA . THR B 1 391 ? 4.863 9.828 4.906 1 98.75 391 THR B CA 1
ATOM 6274 C C . THR B 1 391 ? 5.316 10.836 3.855 1 98.75 391 THR B C 1
ATOM 6276 O O . THR B 1 391 ? 4.535 11.227 2.984 1 98.75 391 THR B O 1
ATOM 6279 N N . MET B 1 392 ? 6.559 11.242 3.922 1 98.81 392 MET B N 1
ATOM 6280 C CA . MET B 1 392 ? 7.113 12.258 3.027 1 98.81 392 MET B CA 1
ATOM 6281 C C . MET B 1 392 ? 7.176 11.734 1.594 1 98.81 392 MET B C 1
ATOM 6283 O O . MET B 1 392 ? 7.262 12.523 0.648 1 98.81 392 MET B O 1
ATOM 6287 N N . THR B 1 393 ? 7.055 10.375 1.43 1 98.5 393 THR B N 1
ATOM 6288 C CA . THR B 1 393 ? 7.176 9.789 0.099 1 98.5 393 THR B CA 1
ATOM 6289 C C . THR B 1 393 ? 5.961 10.141 -0.757 1 98.5 393 THR B C 1
ATOM 6291 O O . THR B 1 393 ? 5.992 9.984 -1.979 1 98.5 393 THR B O 1
ATOM 6294 N N . VAL B 1 394 ? 4.926 10.672 -0.142 1 98.62 394 VAL B N 1
ATOM 6295 C CA . VAL B 1 394 ? 3.711 11.039 -0.863 1 98.62 394 VAL B CA 1
ATOM 6296 C C . VAL B 1 394 ? 3.836 12.469 -1.393 1 98.62 394 VAL B C 1
ATOM 6298 O O . VAL B 1 394 ? 3.133 12.852 -2.33 1 98.62 394 VAL B O 1
ATOM 6301 N N . GLN B 1 395 ? 4.727 13.32 -0.805 1 98.75 395 GLN B N 1
ATOM 6302 C CA . GLN B 1 395 ? 4.852 14.742 -1.092 1 98.75 395 GLN B CA 1
ATOM 6303 C C . GLN B 1 395 ? 5.828 14.992 -2.238 1 98.75 395 GLN B C 1
ATOM 6305 O O . GLN B 1 395 ? 6.77 14.219 -2.438 1 98.75 395 GLN B O 1
ATOM 6310 N N . ASP B 1 396 ? 5.59 15.992 -3.008 1 98.69 396 ASP B N 1
ATOM 6311 C CA . ASP B 1 396 ? 6.461 16.484 -4.074 1 98.69 396 ASP B CA 1
ATOM 6312 C C . ASP B 1 396 ? 6.855 17.938 -3.838 1 98.69 396 ASP B C 1
ATOM 6314 O O . ASP B 1 396 ? 5.992 18.797 -3.684 1 98.69 396 ASP B O 1
ATOM 6318 N N . PRO B 1 397 ? 8.117 18.25 -3.803 1 98.69 397 PRO B N 1
ATOM 6319 C CA . PRO B 1 397 ? 8.523 19.609 -3.465 1 98.69 397 PRO B CA 1
ATOM 6320 C C . PRO B 1 397 ? 8.008 20.656 -4.461 1 98.69 397 PRO B C 1
ATOM 6322 O O . PRO B 1 397 ? 7.645 21.766 -4.07 1 98.69 397 PRO B O 1
ATOM 6325 N N . GLN B 1 398 ? 7.969 20.359 -5.77 1 98.69 398 GLN B N 1
ATOM 6326 C CA . GLN B 1 398 ? 7.48 21.312 -6.758 1 98.69 398 GLN B CA 1
ATOM 6327 C C . GLN B 1 398 ? 5.992 21.594 -6.559 1 98.69 398 GLN B C 1
ATOM 6329 O O . GLN B 1 398 ? 5.555 22.734 -6.668 1 98.69 398 GLN B O 1
ATOM 6334 N N . ASP B 1 399 ? 5.246 20.516 -6.305 1 98.81 399 ASP B N 1
ATOM 6335 C CA . ASP B 1 399 ? 3.824 20.703 -6.027 1 98.81 399 ASP B CA 1
ATOM 6336 C C . ASP B 1 399 ? 3.617 21.609 -4.812 1 98.81 399 ASP B C 1
ATOM 6338 O O . ASP B 1 399 ? 2.742 22.469 -4.82 1 98.81 399 ASP B O 1
ATOM 6342 N N . MET B 1 400 ? 4.379 21.422 -3.793 1 98.88 400 MET B N 1
ATOM 6343 C CA . MET B 1 400 ? 4.223 22.219 -2.576 1 98.88 400 MET B CA 1
ATOM 6344 C C . MET B 1 400 ? 4.617 23.672 -2.818 1 98.88 400 MET B C 1
ATOM 6346 O O . MET B 1 400 ? 4.047 24.578 -2.215 1 98.88 400 MET B O 1
ATOM 6350 N N . ASN B 1 401 ? 5.641 23.922 -3.721 1 98.88 401 ASN B N 1
ATOM 6351 C CA . ASN B 1 401 ? 5.945 25.281 -4.117 1 98.88 401 ASN B CA 1
ATOM 6352 C C . ASN B 1 401 ? 4.723 25.984 -4.711 1 98.88 401 ASN B C 1
ATOM 6354 O O . ASN B 1 401 ? 4.418 27.125 -4.359 1 98.88 401 ASN B O 1
ATOM 6358 N N . LEU B 1 402 ? 4.105 25.234 -5.633 1 98.88 402 LEU B N 1
ATOM 6359 C CA . LEU B 1 402 ? 2.936 25.797 -6.309 1 98.88 402 LEU B CA 1
ATOM 6360 C C . LEU B 1 402 ? 1.8 26.031 -5.316 1 98.88 402 LEU B C 1
ATOM 6362 O O . LEU B 1 402 ? 1.119 27.047 -5.383 1 98.88 402 LEU B O 1
ATOM 6366 N N . CYS B 1 403 ? 1.575 25.094 -4.414 1 98.88 403 CYS B N 1
ATOM 6367 C CA . CYS B 1 403 ? 0.546 25.25 -3.391 1 98.88 403 CYS B CA 1
ATOM 6368 C C . CYS B 1 403 ? 0.827 26.469 -2.51 1 98.88 403 CYS B C 1
ATOM 6370 O O . CYS B 1 403 ? -0.08 27.234 -2.209 1 98.88 403 CYS B O 1
ATOM 6372 N N . SER B 1 404 ? 2.076 26.625 -2.107 1 98.88 404 SER B N 1
ATOM 6373 C CA . SER B 1 404 ? 2.467 27.75 -1.271 1 98.88 404 SER B CA 1
ATOM 6374 C C . SER B 1 404 ? 2.229 29.078 -1.986 1 98.88 404 SER B C 1
ATOM 6376 O O . SER B 1 404 ? 1.748 30.047 -1.381 1 98.88 404 SER B O 1
ATOM 6378 N N . ALA B 1 405 ? 2.586 29.109 -3.25 1 98.88 405 ALA B N 1
ATOM 6379 C CA . ALA B 1 405 ? 2.408 30.328 -4.047 1 98.88 405 ALA B CA 1
ATOM 6380 C C . ALA B 1 405 ? 0.933 30.703 -4.148 1 98.88 405 ALA B C 1
ATOM 6382 O O . ALA B 1 405 ? 0.561 31.859 -3.898 1 98.88 405 ALA B O 1
ATOM 6383 N N . LEU B 1 406 ? 0.131 29.734 -4.531 1 98.81 406 LEU B N 1
ATOM 6384 C CA . LEU B 1 406 ? -1.303 29.969 -4.656 1 98.81 406 LEU B CA 1
ATOM 6385 C C . LEU B 1 406 ? -1.89 30.469 -3.34 1 98.81 406 LEU B C 1
ATOM 6387 O O . LEU B 1 406 ? -2.625 31.453 -3.316 1 98.81 406 LEU B O 1
ATOM 6391 N N . TRP B 1 407 ? -1.56 29.797 -2.295 1 98.75 407 TRP B N 1
ATOM 6392 C CA . TRP B 1 407 ? -2.078 30.078 -0.959 1 98.75 407 TRP B CA 1
ATOM 6393 C C . TRP B 1 407 ? -1.708 31.484 -0.514 1 98.75 407 TRP B C 1
ATOM 6395 O O . TRP B 1 407 ? -2.557 32.25 -0.016 1 98.75 407 TRP B O 1
ATOM 6405 N N . ALA B 1 408 ? -0.449 31.875 -0.755 1 98.88 408 ALA B N 1
ATOM 6406 C CA . ALA B 1 408 ? 0.069 33.188 -0.351 1 98.88 408 ALA B CA 1
ATOM 6407 C C . ALA B 1 408 ? -0.537 34.281 -1.197 1 98.88 408 ALA B C 1
ATOM 6409 O O . ALA B 1 408 ? -0.895 35.344 -0.675 1 98.88 408 ALA B O 1
ATOM 6410 N N . VAL B 1 409 ? -0.635 34.062 -2.51 1 98.88 409 VAL B N 1
ATOM 6411 C CA . VAL B 1 409 ? -1.164 35.094 -3.408 1 98.88 409 VAL B CA 1
ATOM 6412 C C . VAL B 1 409 ? -2.615 35.375 -3.045 1 98.88 409 VAL B C 1
ATOM 6414 O O . VAL B 1 409 ? -2.98 36.562 -2.857 1 98.88 409 VAL B O 1
ATOM 6417 N N . VAL B 1 410 ? -3.391 34.344 -2.895 1 98.88 410 VAL B N 1
ATOM 6418 C CA . VAL B 1 410 ? -4.809 34.562 -2.604 1 98.88 410 VAL B CA 1
ATOM 6419 C C . VAL B 1 410 ? -4.965 35.25 -1.262 1 98.88 410 VAL B C 1
ATOM 6421 O O . VAL B 1 410 ? -5.691 36.25 -1.162 1 98.88 410 VAL B O 1
ATOM 6424 N N . ALA B 1 411 ? -4.277 34.75 -0.263 1 98.88 411 ALA B N 1
ATOM 6425 C CA . ALA B 1 411 ? -4.402 35.312 1.08 1 98.88 411 ALA B CA 1
ATOM 6426 C C . ALA B 1 411 ? -3.977 36.781 1.103 1 98.88 411 ALA B C 1
ATOM 6428 O O . ALA B 1 411 ? -4.672 37.625 1.669 1 98.88 411 ALA B O 1
ATOM 6429 N N . TYR B 1 412 ? -2.877 37.125 0.475 1 98.88 412 TYR B N 1
ATOM 6430 C CA . TYR B 1 412 ? -2.346 38.469 0.493 1 98.88 412 TYR B CA 1
ATOM 6431 C C . TYR B 1 412 ? -3.275 39.438 -0.242 1 98.88 412 TYR B C 1
ATOM 6433 O O . TYR B 1 412 ? -3.578 40.531 0.256 1 98.88 412 TYR B O 1
ATOM 6441 N N . VAL B 1 413 ? -3.65 39.031 -1.436 1 98.88 413 VAL B N 1
ATOM 6442 C CA . VAL B 1 413 ? -4.445 39.938 -2.271 1 98.88 413 VAL B CA 1
ATOM 6443 C C . VAL B 1 413 ? -5.773 40.219 -1.582 1 98.88 413 VAL B C 1
ATOM 6445 O O . VAL B 1 413 ? -6.195 41.406 -1.52 1 98.88 413 VAL B O 1
ATOM 6448 N N . VAL B 1 414 ? -6.418 39.219 -1.028 1 98.94 414 VAL B N 1
ATOM 6449 C CA . VAL B 1 414 ? -7.688 39.438 -0.345 1 98.94 414 VAL B CA 1
ATOM 6450 C C . VAL B 1 414 ? -7.465 40.312 0.884 1 98.94 414 VAL B C 1
ATOM 6452 O O . VAL B 1 414 ? -8.266 41.219 1.162 1 98.94 414 VAL B O 1
ATOM 6455 N N . ALA B 1 415 ? -6.398 40.094 1.608 1 98.88 415 ALA B N 1
ATOM 6456 C CA . ALA B 1 415 ? -6.102 40.844 2.812 1 98.88 415 ALA B CA 1
ATOM 6457 C C . ALA B 1 415 ? -5.793 42.312 2.469 1 98.88 415 ALA B C 1
ATOM 6459 O O . ALA B 1 415 ? -5.91 43.188 3.322 1 98.88 415 ALA B O 1
ATOM 6460 N N . ASP B 1 416 ? -5.449 42.562 1.228 1 98.75 416 ASP B N 1
ATOM 6461 C CA . ASP B 1 416 ? -5.016 43.906 0.849 1 98.75 416 ASP B CA 1
ATOM 6462 C C . ASP B 1 416 ? -6.09 44.625 0.033 1 98.75 416 ASP B C 1
ATOM 6464 O O . ASP B 1 416 ? -5.859 45.719 -0.479 1 98.75 416 ASP B O 1
ATOM 6468 N N . LEU B 1 417 ? -7.195 44.031 -0.159 1 98.44 417 LEU B N 1
ATOM 6469 C CA . LEU B 1 417 ? -8.312 44.688 -0.823 1 98.44 417 LEU B CA 1
ATOM 6470 C C . LEU B 1 417 ? -8.711 45.969 -0.083 1 98.44 417 LEU B C 1
ATOM 6472 O O . LEU B 1 417 ? -8.5 46.062 1.127 1 98.44 417 LEU B O 1
ATOM 6476 N N . GLU B 1 418 ? -9.242 46.844 -0.891 1 97.75 418 GLU B N 1
ATOM 6477 C CA . GLU B 1 418 ? -9.719 48.062 -0.278 1 97.75 418 GLU B CA 1
ATOM 6478 C C . GLU B 1 418 ? -10.875 47.812 0.68 1 97.75 418 GLU B C 1
ATOM 6480 O O . GLU B 1 418 ? -10.914 48.344 1.784 1 97.75 418 GLU B O 1
ATOM 6485 N N . ASP B 1 419 ? -11.844 47 0.223 1 97.62 419 ASP B N 1
ATOM 6486 C CA . ASP B 1 419 ? -12.977 46.594 1.042 1 97.62 419 ASP B CA 1
ATOM 6487 C C . ASP B 1 419 ? -12.961 45.062 1.281 1 97.62 419 ASP B C 1
ATOM 6489 O O . ASP B 1 419 ? -12.43 44.312 0.467 1 97.62 419 ASP B O 1
ATOM 6493 N N . MET B 1 420 ? -13.562 44.688 2.418 1 98.38 420 MET B N 1
ATOM 6494 C CA . MET B 1 420 ? -13.727 43.25 2.664 1 98.38 420 MET B CA 1
ATOM 6495 C C . MET B 1 420 ? -14.617 42.625 1.603 1 98.38 420 MET B C 1
ATOM 6497 O O . MET B 1 420 ? -15.414 43.281 0.968 1 98.38 420 MET B O 1
ATOM 6501 N N . LEU B 1 421 ? -14.461 41.344 1.45 1 98.56 421 LEU B N 1
ATOM 6502 C CA . LEU B 1 421 ? -15.352 40.625 0.549 1 98.56 421 LEU B CA 1
ATOM 6503 C C . LEU B 1 421 ? -16.812 40.812 0.973 1 98.56 421 LEU B C 1
ATOM 6505 O O . LEU B 1 421 ? -17.125 40.719 2.162 1 98.56 421 LEU B O 1
ATOM 6509 N N . PRO B 1 422 ? -17.672 41.094 -0.017 1 96.12 422 PRO B N 1
ATOM 6510 C CA . PRO B 1 422 ? -19.094 41.25 0.317 1 96.12 422 PRO B CA 1
ATOM 6511 C C . PRO B 1 422 ? -19.688 39.938 0.853 1 96.12 422 PRO B C 1
ATOM 6513 O O . PRO B 1 422 ? -19.375 38.844 0.351 1 96.12 422 PRO B O 1
ATOM 6516 N N . ARG B 1 423 ? -20.672 40.125 1.861 1 93.5 423 ARG B N 1
ATOM 6517 C CA . ARG B 1 423 ? -21.297 38.938 2.475 1 93.5 423 ARG B CA 1
ATOM 6518 C C . ARG B 1 423 ? -22.656 38.688 1.854 1 93.5 423 ARG B C 1
ATOM 6520 O O . ARG B 1 423 ? -23.312 39.594 1.338 1 93.5 423 ARG B O 1
#

InterPro domains:
  IPR007484 Peptidase M28 [PF04389] (222-408)
  IPR039866 Carboxypeptidase Q [PTHR12053] (2-423)

Secondary structure (DSSP, 8-state):
--HHIIIIISTTTTHHHHHHHHHHHHH----TTSHHHHHHHHHHHHHHHHTT-EEEEEEEEEEEEE--SEEEEEEESS-EEE-EEEPBTPPPPPTT-EEEEEEEESSHHHHHHTGGG-TTSEEEE-PPP--HHHHHHHHHHHHHHHHTTT-SEEEEEPS-S--SS-----B--PPTTSPP--EEEE-HHHHHHHHHHHHTT---EEEEEE--EEEEEEEEEEEEEEE--SSEEEEEEEEEEE----SSS--IIIIIHHHHHHHHHHHHHHHTT---SEEEEEEEESS-TTTSHHHHHHHHHHGGGGGGEEEEEE--S--SSEEEEEEES-HHHHHHHHHHHHTTGGGT---EEE----TTTHHHHHTT--EEEEEE--TTHHHHTTSTT-SGGG--HHHHHHHHHHHHHHHHHHHT-SSPPP-/--HHIIIIISTTTTHHHHHHHHHHHHH----TTSHHHHHHHHHHHHHHHHTT-EEEEEEEEEEEEE--SEEEEEEESS-EEE-EEEPBTPPPPPTT-EEEEEEEESSHHHHHHTGGG-TTSEEEE-PPP--HHHHHHHHHHHHHHHHTTT-SEEEEEPS-S--SS-----B--PPTTSPP--EEEE-HHHHHHHHHHHHTT---EEEEEE--EEEEEEEEEEEEEEE--SSEEEEEEEEEEE----SSS--IIIIIHHHHHHHHHHHHHHHTT---SEEEEEEEESS-TTTSHHHHHHHHHHGGGGGGEEEEEE--S--SSEEEEEEES-HHHHHHHHHHHHTTGGGT---EEE----TTTHHHHHTT--EEEEEE--TTHHHHTTSTT-SGGG--HHHHHHHHHHHHHHHHHHHT-SSPPP-

Organism: Dicentrarchus labrax (NCBI:txid13489)

Nearest PDB structures (foldseek):
  3iib-assembly1_A-2  TM=9.580E-01  e=3.693E-46  Shewanella amazonensis SB2B
  6ica-assembly1_A  TM=7.834E-01  e=2.797E-10  Legionella pneumophila subsp. pneumophila str. Philadelphia 1
  6ica-assembly2_B  TM=7.720E-01  e=2.797E-10  Legionella pneumophila subsp. pneumophila str. Philadelphia 1
  6ica-assembly3_C  TM=7.910E-01  e=5.972E-10  Legionella pneumophila subsp. pneumophila str. Philadelphia 1
  5gne-assembly2_B  TM=7.997E-01  e=1.918E-09  Legionella pneumophila subsp. pneumophila str. Philadelphia 1

Sequence (846 aa):
MTIIDLAVFGAAQNRSYKRLADFTDTIGNRVSGSHNLEMAIKYMYNAIAQDGLYVHLEPVKIPHWVRGKESAEMILPRAKGLAILGLGSSVGTPPEGIEAEVLVVESFEELKRRASEAVGRIVVFNQPFVSYGETVAYRAYGASEAAKLGAVATLIRSITPYSINSPHTGWQDYQDGVKRIPTACITVEDAELMWRMAQRGQSIVVRLTMGAKTLPDADSFNTVVEITGWQHPEQVVLLSGHLDSWDVGQGAMDDGGGAMISWEALSLIKDLGLRPRRTLRTVLWTAEEQGGIGAQQYYNLHKVNMSNFDLVMESDLGTFTPVGLQFTGSDAARKVMEEVVKLLAPINTTKLETNGEGTDISPWMQAGVPGASLHVADSRYFWFHHTEGDTMTVQDPQDMNLCSALWAVVAYVVADLEDMLPRMTIIDLAVFGAAQNRSYKRLADFTDTIGNRVSGSHNLEMAIKYMYNAIAQDGLYVHLEPVKIPHWVRGKESAEMILPRAKGLAILGLGSSVGTPPEGIEAEVLVVESFEELKRRASEAVGRIVVFNQPFVSYGETVAYRAYGASEAAKLGAVATLIRSITPYSINSPHTGWQDYQDGVKRIPTACITVEDAELMWRMAQRGQSIVVRLTMGAKTLPDADSFNTVVEITGWQHPEQVVLLSGHLDSWDVGQGAMDDGGGAMISWEALSLIKDLGLRPRRTLRTVLWTAEEQGGIGAQQYYNLHKVNMSNFDLVMESDLGTFTPVGLQFTGSDAARKVMEEVVKLLAPINTTKLETNGEGTDISPWMQAGVPGASLHVADSRYFWFHHTEGDTMTVQDPQDMNLCSALWAVVAYVVADLEDMLPR

Foldseek 3Di:
DDLLCCLQPRPVFLVLLVVLQVLLVPLFAFAAPDPSVVVSLVVCQVVLVVLVWDKDWDKFWAWDKDFPDKWKWKPPPHTDTFDKFWAPPADWAPPVFQKFWEDEDQDLVVCVVVLQVLAAHEYEHLHDADDLVVLCCCLACVQQSSQVSHHQEYEYEANFNDDPQWHFYAHYHHDPPGDGHTYIYTYNVVSVVVVVCVVVVTIIIMTIGIDMDIDGIDMDTKMKTKQAADAARLAEEEAEAASHAPNAARCSFQPSLSHSLLSLLVSSCVVVVHHANYMYMYIHAHNVRNQQRRLVVVCVVCVVSLVRYQEHETEGLGLAAFQEKEKDADPQLVVVVLVLLVVLVVSPHSDYHYDADDRSCVVSVVVHHMYMYTHHPRPCSRVPGRTNNNYSVVDDSSSSSSVSSSSNSSSRVQRRDPDGRDD/DDLLCCLQPRPVFLVLLVVLQVLLVPLFAFAAPDPSVVVSLVVCQVVLVVLVWDKDWDKFWAWDKDFPDKWKWKPPPHTDTFDKFWAPPADWAPPVFQKFWEAEDADLVVCVVVLQVLAAHEYEHLHDADDLVVQCCCLACVQQSSQVSHHQEYEYEANFNDDPQWHFYAHYHHDPPGDGHTYIYTYNVVSVVVVVCVVVVTIIIMTIGIDMDIDGIDMDTKMKTKQAAPAARLAEEEAEAASHAPNAARCSFQPSLRHSLLSLLVSSCVVVVHHANYMYMYIHAHRVRNQQRRLVVVCVVCVVSLVRYQEHETEGLGLAAFQEKEKDADPQLVVVVLVLLVVLVVSPHSDYHYDADDRSCVVSVVVHHMYMYTHHPRPCSRVPGRTNNNYSVVDDSSSSSSVSSSSNSSSRVQRRDPDGRDD

Solvent-accessible surface area (backbone atoms only — not comparable to full-atom values): 41109 Å² total; per-residue (Å²): 134,52,66,53,46,33,24,59,73,36,90,45,40,41,43,45,42,51,52,40,48,56,49,30,72,65,54,36,29,16,24,47,63,37,71,38,32,55,51,45,53,50,49,48,50,51,54,42,42,73,69,72,42,51,64,52,74,44,83,36,78,38,63,20,54,45,62,63,65,65,51,36,30,31,58,32,85,46,78,41,81,46,62,64,24,64,26,40,77,30,50,33,41,60,96,86,33,46,75,31,43,54,39,74,34,55,42,70,67,52,42,60,77,42,31,85,66,30,50,64,12,31,38,30,40,48,47,74,69,80,43,70,86,66,38,43,49,50,60,27,35,39,36,31,65,40,28,77,38,41,24,58,30,29,38,29,35,28,81,39,88,50,67,50,62,44,29,22,46,50,53,42,48,78,47,88,93,46,63,85,36,25,34,26,16,23,12,56,56,56,33,52,51,51,43,54,42,47,74,72,70,48,67,36,28,37,39,39,36,36,46,23,42,76,50,74,65,27,83,50,50,31,42,38,35,46,47,72,15,75,75,36,55,77,26,31,27,37,34,21,16,28,64,29,21,55,85,41,35,23,18,30,38,56,16,33,35,17,27,30,28,31,52,38,19,54,49,53,37,53,74,71,69,57,69,34,34,18,12,42,32,29,40,33,25,26,31,43,78,80,68,18,47,33,30,51,54,49,45,69,71,46,52,91,51,46,90,30,42,42,34,38,34,32,28,78,58,42,43,37,48,56,57,26,38,17,39,32,68,33,71,68,24,47,57,55,49,55,58,55,32,53,72,33,52,90,74,70,31,46,47,75,42,71,72,24,54,43,80,61,48,39,71,49,38,75,72,54,32,30,27,29,16,63,35,38,63,43,88,60,45,50,57,28,55,59,17,60,35,18,28,67,81,74,60,46,44,68,26,36,18,51,40,21,23,53,52,27,50,53,49,46,54,61,21,44,40,94,62,70,59,52,109,133,51,68,52,46,33,23,60,73,35,91,45,40,40,44,46,40,51,52,39,48,56,49,32,72,65,53,36,29,14,24,47,64,38,70,38,30,54,49,44,52,53,49,49,52,50,54,41,41,71,70,72,41,51,64,51,74,43,83,35,76,36,63,20,56,44,62,63,66,66,53,36,32,32,60,31,84,47,79,41,82,48,62,66,25,63,26,41,77,29,50,33,41,59,96,87,34,45,74,31,45,54,40,72,32,55,42,72,67,51,42,60,78,43,32,85,67,30,49,65,13,30,37,31,37,48,48,74,71,81,44,68,85,66,39,42,50,49,60,28,36,38,35,31,66,40,30,78,39,42,24,59,30,28,38,29,34,29,80,39,89,49,69,52,63,45,30,22,44,50,51,40,48,79,47,88,94,46,64,88,38,25,33,25,15,24,12,58,57,57,33,51,51,50,44,54,41,49,76,71,69,49,68,36,28,37,38,39,35,36,47,23,40,76,50,73,66,26,85,50,50,30,42,37,32,46,47,73,15,79,74,35,56,80,26,30,27,37,34,22,15,29,64,29,20,55,84,42,35,25,17,31,40,57,15,32,36,19,27,30,28,30,52,39,21,55,50,53,37,51,75,69,70,56,68,35,35,18,11,42,34,28,40,34,26,28,30,42,78,81,68,20,47,32,33,50,53,50,44,70,72,47,52,89,51,48,90,30,41,42,32,38,35,32,27,79,57,43,42,37,48,56,55,26,38,18,39,32,66,34,72,68,24,45,56,54,47,55,59,56,32,52,72,32,51,90,74,72,32,46,47,75,42,71,71,24,55,44,79,63,47,39,71,48,37,76,71,55,32,30,25,29,15,64,35,37,64,44,88,60,44,48,56,28,54,58,17,61,34,18,28,67,81,74,63,46,44,68,26,36,16,52,40,20,24,53,51,25,50,52,50,45,53,60,22,44,40,93,62,71,62,54,109

Radius of gyration: 29.89 Å; Cα contacts (8 Å, |Δi|>4): 2243; chains: 2; bounding box: 68×88×70 Å

pLDDT: mean 98.37, std 0.83, range [89.12, 99.0]

=== Feature glossary ===
A reading guide for the features in this record.

Start from the sequence.

  · This is the polypeptide sequence — one letter per residue, N-terminus first. Length ranges from a few dozen residues for small domains to over a thousand for large multi-domain proteins.

Fold it, and you get atomic coordinates and the backbone conformation that goes with them.

  · Structure coordinates are given as an mmCIF _atom_site loop: one row per atom with element, residue name, chain id, sequence number, and x/y/z position in Å. Only the four main-chain atoms per residue are included here; side chains are omitted to keep the record compact.

  · Backbone dihedral angles. Every residue except chain termini has a φ (preceding-C → N → Cα → C) and a ψ (N → Cα → C → next-N). They are reported in degrees following the IUPAC sign convention. Secondary structure is essentially a statement about which (φ, ψ) basin each residue occupies.

  · The SS8 string is DSSP's per-residue secondary-structure call. α-helix (H) means an i→i+4 H-bond ladder; β-strand (E) means the residue participates in a β-sheet; 3₁₀ (G) and π (I) are tighter and wider helices; T/S are turns/bends; '-' is loop.

  · SS3 is a coarse helix/strand/coil call (letters a/b/c) made by the P-SEA algorithm from inter-Cα distances and dihedrals. It is less detailed than DSSP but needs only Cα positions.

Summarize the fold with a handful of shape descriptors and a per-residue structural alphabet.

  · Radius of gyration (Rg) is the root-mean-square distance of Cα atoms from their centroid — a single number for overall size and compactness. A globular domain of N residues has Rg ≈ 2.2·N^0.38 Å; an extended or disordered chain has a much larger Rg. The Cα contact count is the number of residue pairs whose Cα atoms are within 8 Å and are more than four positions apart in sequence — a standard proxy for tertiary packing density. The bounding box is the smallest axis-aligned box enclosing all Cα atoms.

  · The Foldseek 3Di string encodes local tertiary geometry as a 20-letter alphabet — one character per residue — derived from the relative positions of nearby Cα atoms. Unlike the amino-acid sequence, 3Di is a direct function of the 3D structure, so two proteins with the same fold have similar 3Di strings even at low sequence identity.

  · Solvent-accessible surface area (SASA) is the area in Å² traced out by the centre of a 1.4 Å probe sphere (a water molecule) rolled over the protein's van der Waals surface (Shrake–Rupley / Lee–Richards construction). Buried residues have near-zero SASA; fully exposed residues can exceed 200 Å². The total SASA scales roughly with the number of surface residues.

Ask how reliable the model is.

  · pLDDT (predicted Local Distance Difference Test) is AlphaFold's per-residue confidence score, ranging from 0 to 100. Values above 90 indicate high confidence (typically well-packed cores); 70–90 is confident; 50–70 low confidence; below 50 usually means the region is disordered or the prediction is unreliable there. AlphaFold stores pLDDT in the mmCIF B-factor column.

  · B-factor (Debye–Waller factor) reflects atomic displacement in the crystal lattice. It is an experimental observable (units Å²), not a prediction; low values mean the atom is pinned down, high values mean it moves or is heterogeneous across the crystal.

  · Predicted Aligned Error (PAE) is an AlphaFold confidence matrix: entry (i, j) is the expected error in the position of residue j, in ångströms, when the prediction is superimposed on the true structure at residue i. Low PAE within a block of residues means that block is internally rigid and well-predicted; high PAE between two blocks means their relative placement is uncertain even if each block individually is confident.

Place it in context: what it resembles, what it is annotated as, and how it looks.

  · Nearest PDB neighbors are the top structural matches found by Foldseek when searching this structure against the entire Protein Data Bank. Each hit reports a TM-score (0 to 1; >0.5 almost always implies the same fold) and an E-value. These are *structural* homologs — they may share no detectable sequence similarity.

  · Functional annotations link the protein to curated databases. InterPro entries identify conserved domains and families by matching the sequence against member-database signatures (Pfam, PROSITE, CDD, …). Gene Ontology (GO) terms describe molecular function, biological process, and cellular component in a controlled vocabulary. CATH places the structure in a hierarchical fold classification (Class/Architecture/Topology/Homologous-superfamily). The organism is the source species.

  · Three diagnostic plots accompany the record. The Cα contact map visualizes the tertiary structure as a 2D adjacency matrix (8 Å cutoff, sequence-local contacts suppressed). The Ramachandran plot shows the distribution of backbone (φ, ψ) torsions, with points in the α and β basins reflecting secondary structure content. The PAE plot shows AlphaFold's inter-residue confidence as a color matrix.

  · Six rendered views show the 3D structure from the faces of a cube — i.e. along ±x, ±y, ±z. Rendering representation is drawn randomly per protein from cartoon (secondary-structure ribbons), sticks (backbone bonds), or molecular surface; coloring is either N→C rainbow (blue at the N-terminus through red at the C-terminus) or one color per chain.